Protein AF-A0A1J4JJE9-F1 (afdb_monomer_lite)

Organism: NCBI:txid1144522

Secondary structure (DSSP, 8-state):
-----------------TTSHHHHHHHHHHHHHHHHHHHHHHHHHHHHHHHHHHHHHHHHHHHHHHHHHHHHHHHHHHHHHHHHHHHHHHHHHHHHHHHHHHHHHHHHHHHHHHHHHHHHHHHHHHHHHHHHHHHHHHHHHHHHHHHHHHHHHHHHHHHHHHHHHHHHHHSS--SSHHHHHHHHHHS----------------S---SHHHHHHHHHHHHHHHHHHHHHHHHHHHHHHHHHHHHHHHHHHHHHHHHHHHHHHHHHHHHHHHHHHHHHHHHHHHHHHHHHHHHHHHHHHHHHHHTSS---------------------------SSSHHHHHHHHHHHHHHHHHHHHHHHHHHHHHHHHHHHHHHHHHHHHHHHHHHHHHHHHHHHHHHHHHHHHHHHHHHHHHHHHHHHHHHHHHHHHHHHHHHHHHHHHHHHHHHHHHHHHHHHHHHHHHHHHHHHHHHHHHHHHHHHHHHHHHHHHHHHHHHHHHHHHHHHHHTS--PPPGGGS--GGGG--TTS-HHHHHHHHHHHT-TTS-HHHHHHHHHHHHHHHHHHHHHHHHHHHHHHHHHHHHHHHHHHHHHHHHHHHHT-----THHHHT-HHHHHHHHHHHHHHHHHHHHHHHHHHHHHHHHHHHTT--TTS-GGGS---STTSSGGG-STTSTTSSSTTSGGGTSHHHHHHHHHHHHHHHHHHHHHHHHHHHHHHHHHHHHHHHHHHHHHHHHHHHHHHHHHHHHHHHHHHHHHHHHHHHHHHHHHHHHHHHHHHHHHHHHHHHHHHHHHHHHHHHHHHHHHHHHHHHHHHHHHHHHHHHHHHHHHHHHHHHHHHHHHHHHHHHHHHHHHHHHHHHHHHHHHHHHHHHHHHHHHHHHHHHHHHHHHHHHHHHHHHHHHHHHHHHHHHHHHHHHHHHHHHHHHHHHHHHHHHHHHHHHHHHHHHHHHHHHHHHHHHHTGGG--TTS---HHHHHHHHHHHHHHHHHHHHHHHHHHHHTT--TTS-HHHHHHHHHHHHTS--

Structure (mmCIF, N/CA/C/O backbone):
data_AF-A0A1J4JJE9-F1
#
_entry.id   AF-A0A1J4JJE9-F1
#
loop_
_atom_site.group_PDB
_atom_site.id
_atom_site.type_symbol
_atom_site.label_atom_id
_atom_site.label_alt_id
_atom_site.label_comp_id
_atom_site.label_asym_id
_atom_site.label_entity_id
_atom_site.label_seq_id
_atom_site.pdbx_PDB_ins_code
_atom_site.Cartn_x
_atom_site.Cartn_y
_atom_site.Cartn_z
_atom_site.occupancy
_atom_site.B_iso_or_equiv
_atom_site.auth_seq_id
_atom_site.auth_comp_id
_atom_site.auth_asym_id
_atom_site.auth_atom_id
_atom_site.pdbx_PDB_model_num
ATOM 1 N N . MET A 1 1 ? 32.103 50.265 -67.050 1.00 33.72 1 MET A N 1
ATOM 2 C CA . MET A 1 1 ? 31.649 51.663 -67.210 1.00 33.72 1 MET A CA 1
ATOM 3 C C . MET A 1 1 ? 32.024 52.353 -65.912 1.00 33.72 1 MET A C 1
ATOM 5 O O . MET A 1 1 ? 31.504 51.943 -64.890 1.00 33.72 1 MET A O 1
ATOM 9 N N . SER A 1 2 ? 33.067 53.170 -65.845 1.00 39.16 2 SER A N 1
ATOM 10 C CA . SER A 1 2 ? 33.298 54.365 -66.663 1.00 39.16 2 SER A CA 1
ATOM 11 C C . SER A 1 2 ? 34.769 54.523 -67.058 1.00 39.16 2 SER A C 1
ATOM 13 O O . SER A 1 2 ? 35.647 54.040 -66.353 1.00 39.16 2 SER A O 1
ATOM 15 N N . ASP A 1 3 ? 34.963 55.236 -68.165 1.00 42.69 3 ASP A N 1
ATOM 16 C CA . ASP A 1 3 ? 36.189 55.894 -68.626 1.00 42.69 3 ASP A CA 1
ATOM 17 C C . ASP A 1 3 ? 37.362 55.009 -69.061 1.00 42.69 3 ASP A C 1
ATOM 19 O O . ASP A 1 3 ? 38.088 54.454 -68.250 1.00 42.69 3 ASP A O 1
ATOM 23 N N . ILE A 1 4 ? 37.581 54.954 -70.379 1.00 39.19 4 ILE A N 1
ATOM 24 C CA . ILE A 1 4 ? 38.851 55.342 -71.014 1.00 39.19 4 ILE A CA 1
ATOM 25 C C . ILE A 1 4 ? 38.564 55.615 -72.497 1.00 39.19 4 ILE A C 1
ATOM 27 O O . ILE A 1 4 ? 38.198 54.741 -73.281 1.00 39.19 4 ILE A O 1
ATOM 31 N N . SER A 1 5 ? 38.710 56.886 -72.844 1.00 41.78 5 SER A N 1
ATOM 32 C CA . SER A 1 5 ? 38.815 57.445 -74.185 1.00 41.78 5 SER A CA 1
ATOM 33 C C . SER A 1 5 ? 40.175 57.114 -74.797 1.00 41.78 5 SER A C 1
ATOM 35 O O . SER A 1 5 ? 41.184 57.374 -74.144 1.00 41.78 5 SER A O 1
ATOM 37 N N . LEU A 1 6 ? 40.230 56.680 -76.058 1.00 37.66 6 LEU A N 1
ATOM 38 C CA . LEU A 1 6 ? 41.428 56.847 -76.883 1.00 37.66 6 LEU A CA 1
ATOM 39 C C . LEU A 1 6 ? 41.055 57.156 -78.337 1.00 37.66 6 LEU A C 1
ATOM 41 O O . LEU A 1 6 ? 40.241 56.494 -78.974 1.00 37.66 6 LEU A O 1
ATOM 45 N N . SER A 1 7 ? 41.656 58.252 -78.780 1.00 35.69 7 SER A N 1
ATOM 46 C CA . SER A 1 7 ? 41.538 58.991 -80.028 1.00 35.69 7 SER A CA 1
ATOM 47 C C . SER A 1 7 ? 42.066 58.238 -81.248 1.00 35.69 7 SER A C 1
ATOM 49 O O . SER A 1 7 ? 43.154 57.666 -81.194 1.00 35.69 7 SER A O 1
ATOM 51 N N . PHE A 1 8 ? 41.366 58.370 -82.373 1.00 36.72 8 PHE A N 1
ATOM 52 C CA . PHE A 1 8 ? 41.850 58.021 -83.708 1.00 36.72 8 PHE A CA 1
ATOM 53 C C . PHE A 1 8 ? 42.153 59.323 -84.466 1.00 36.72 8 PHE A C 1
ATOM 55 O O . PHE A 1 8 ? 41.275 60.177 -84.574 1.00 36.72 8 PHE A O 1
ATOM 62 N N . ASN A 1 9 ? 43.381 59.487 -84.963 1.00 38.34 9 ASN A N 1
ATOM 63 C CA . ASN A 1 9 ? 43.778 60.577 -85.857 1.00 38.34 9 ASN A CA 1
ATOM 64 C C . ASN A 1 9 ? 44.643 60.014 -86.993 1.00 38.34 9 ASN A C 1
ATOM 66 O O . ASN A 1 9 ? 45.380 59.051 -86.796 1.00 38.34 9 ASN A O 1
ATOM 70 N N . GLY A 1 10 ? 44.454 60.586 -88.180 1.00 37.38 10 GLY A N 1
ATOM 71 C CA . GLY A 1 10 ? 44.718 59.971 -89.475 1.00 37.38 10 GLY A CA 1
ATOM 72 C C . GLY A 1 10 ? 46.111 60.112 -90.094 1.00 37.38 10 GLY A C 1
ATOM 73 O O . GLY A 1 10 ? 46.996 60.778 -89.566 1.00 37.38 10 GLY A O 1
ATOM 74 N N . THR A 1 11 ? 46.158 59.509 -91.293 1.00 38.62 11 THR A N 1
ATOM 75 C CA . THR A 1 11 ? 46.918 59.847 -92.523 1.00 38.62 11 THR A CA 1
ATOM 76 C C . THR A 1 11 ? 48.449 59.703 -92.483 1.00 38.62 11 THR A C 1
ATOM 78 O O . THR A 1 11 ? 49.106 60.276 -91.631 1.00 38.62 11 THR A O 1
ATOM 81 N N . ASP A 1 12 ? 49.081 58.906 -93.357 1.00 35.94 12 ASP A N 1
ATOM 82 C CA . ASP A 1 12 ? 49.317 59.280 -94.760 1.00 35.94 12 ASP A CA 1
ATOM 83 C C . ASP A 1 12 ? 49.629 58.109 -95.722 1.00 35.94 12 ASP A C 1
ATOM 85 O O . ASP A 1 12 ? 50.122 57.047 -95.351 1.00 35.94 12 ASP A O 1
ATOM 89 N N . SER A 1 13 ? 49.357 58.394 -96.996 1.00 41.47 13 SER A N 1
ATOM 90 C CA . SER A 1 13 ? 49.471 57.607 -98.230 1.00 41.47 13 SER A CA 1
ATOM 91 C C . SER A 1 13 ? 50.860 57.064 -98.611 1.00 41.47 13 SER A C 1
ATOM 93 O O . SER A 1 13 ? 51.847 57.793 -98.493 1.00 41.47 13 SER A O 1
ATOM 95 N N . LYS A 1 14 ? 50.883 55.878 -99.253 1.00 37.78 14 LYS A N 1
ATOM 96 C CA . LYS A 1 14 ? 51.627 55.544 -100.499 1.00 37.78 14 LYS A CA 1
ATOM 97 C C . LYS A 1 14 ? 51.291 54.109 -100.974 1.00 37.78 14 LYS A C 1
ATOM 99 O O . LYS A 1 14 ? 51.618 53.151 -100.290 1.00 37.78 14 LYS A O 1
ATOM 104 N N . GLU A 1 15 ? 50.663 53.968 -102.141 1.00 39.56 15 GLU A N 1
ATOM 105 C CA . GLU A 1 15 ? 50.587 52.720 -102.943 1.00 39.56 15 GLU A CA 1
ATOM 106 C C . GLU A 1 15 ? 51.877 52.527 -103.785 1.00 39.56 15 GLU A C 1
ATOM 108 O O . GLU A 1 15 ? 52.564 53.533 -104.008 1.00 39.56 15 GLU A O 1
ATOM 113 N N . PRO A 1 16 ? 52.186 51.353 -104.404 1.00 58.03 16 PRO A N 1
ATOM 114 C CA . PRO A 1 16 ? 51.756 49.951 -104.184 1.00 58.03 16 PRO A CA 1
ATOM 115 C C . PRO A 1 16 ? 52.978 48.959 -104.131 1.00 58.03 16 PRO A C 1
ATOM 117 O O . PRO A 1 16 ? 54.119 49.390 -104.319 1.00 58.03 16 PRO A O 1
ATOM 120 N N . PRO A 1 17 ? 52.815 47.641 -103.858 1.00 41.44 17 PRO A N 1
ATOM 121 C CA . PRO A 1 17 ? 52.405 46.685 -104.897 1.00 41.44 17 PRO A CA 1
ATOM 122 C C . PRO A 1 17 ? 51.321 45.699 -104.421 1.00 41.44 17 PRO A C 1
ATOM 124 O O . PRO A 1 17 ? 51.186 45.413 -103.236 1.00 41.44 17 PRO A O 1
ATOM 127 N N . ASP A 1 18 ? 50.587 45.155 -105.388 1.00 51.00 18 ASP A N 1
ATOM 128 C CA . ASP A 1 18 ? 49.449 44.217 -105.328 1.00 51.00 18 ASP A CA 1
ATOM 129 C C . ASP A 1 18 ? 49.727 42.838 -104.662 1.00 51.00 18 ASP A C 1
ATOM 131 O O . ASP A 1 18 ? 49.211 41.806 -105.080 1.00 51.00 18 ASP A O 1
ATOM 135 N N . PHE A 1 19 ? 50.558 42.786 -103.619 1.00 47.62 19 PHE A N 1
ATOM 136 C CA . PHE A 1 19 ? 50.925 41.559 -102.899 1.00 47.62 19 PHE A CA 1
ATOM 137 C C . PHE A 1 19 ? 50.445 41.522 -101.438 1.00 47.62 19 PHE A C 1
ATOM 139 O O . PHE A 1 19 ? 50.607 40.501 -100.775 1.00 47.62 19 PHE A O 1
ATOM 146 N N . ASP A 1 20 ? 49.833 42.602 -100.935 1.00 54.97 20 ASP A N 1
ATOM 147 C CA . ASP A 1 20 ? 49.526 42.752 -99.502 1.00 54.97 20 ASP A CA 1
ATOM 148 C C . ASP A 1 20 ? 48.046 42.548 -99.136 1.00 54.97 20 ASP A C 1
ATOM 150 O O . ASP A 1 20 ? 47.720 42.368 -97.965 1.00 54.97 20 ASP A O 1
ATOM 154 N N . MET A 1 21 ? 47.128 42.509 -100.109 1.00 57.44 21 MET A N 1
ATOM 155 C CA . MET A 1 21 ? 45.698 42.334 -99.812 1.00 57.44 21 MET A CA 1
ATOM 156 C C . MET A 1 21 ? 45.394 40.924 -99.278 1.00 57.44 21 MET A C 1
ATOM 158 O O . MET A 1 21 ? 44.552 40.766 -98.399 1.00 57.44 21 MET A O 1
ATOM 162 N N . GLU A 1 22 ? 46.117 39.901 -99.743 1.00 63.03 22 GLU A N 1
ATOM 163 C CA . GLU A 1 22 ? 45.958 38.522 -99.266 1.00 63.03 22 GLU A CA 1
ATOM 164 C C . GLU A 1 22 ? 46.550 38.335 -97.860 1.00 63.03 22 GLU A C 1
ATOM 166 O O . GLU A 1 22 ? 45.916 37.716 -97.009 1.00 63.03 22 GLU A O 1
ATOM 171 N N . ILE A 1 23 ? 47.686 38.980 -97.558 1.00 70.56 23 ILE A N 1
ATOM 172 C CA . ILE A 1 23 ? 48.261 39.021 -96.202 1.00 70.56 23 ILE A CA 1
ATOM 173 C C . ILE A 1 23 ? 47.333 39.786 -95.253 1.00 70.56 23 ILE A C 1
ATOM 175 O O . ILE A 1 23 ? 47.092 39.340 -94.134 1.00 70.56 23 ILE A O 1
ATOM 179 N N . GLN A 1 24 ? 46.749 40.900 -95.695 1.00 69.56 24 GLN A N 1
ATOM 180 C CA . GLN A 1 24 ? 45.826 41.690 -94.886 1.00 69.56 24 GLN A CA 1
ATOM 181 C C . GLN A 1 24 ? 44.490 40.965 -94.652 1.00 69.56 24 GLN A C 1
ATOM 183 O O . GLN A 1 24 ? 43.967 41.001 -93.539 1.00 69.56 24 GLN A O 1
ATOM 188 N N . ILE A 1 25 ? 43.966 40.239 -95.648 1.00 74.94 25 ILE A N 1
ATOM 189 C CA . ILE A 1 25 ? 42.806 39.349 -95.485 1.00 74.94 25 ILE A CA 1
ATOM 190 C C . ILE A 1 25 ? 43.146 38.202 -94.533 1.00 74.94 25 ILE A C 1
ATOM 192 O O . ILE A 1 25 ? 42.326 37.865 -93.679 1.00 74.94 25 ILE A O 1
ATOM 196 N N . GLN A 1 26 ? 44.341 37.620 -94.626 1.00 76.62 26 GLN A N 1
ATOM 197 C CA . GLN A 1 26 ? 44.759 36.528 -93.753 1.00 76.62 26 GLN A CA 1
ATOM 198 C C . GLN A 1 26 ? 44.954 37.000 -92.306 1.00 76.62 26 GLN A C 1
ATOM 200 O O . GLN A 1 26 ? 44.433 36.361 -91.397 1.00 76.62 26 GLN A O 1
ATOM 205 N N . LEU A 1 27 ? 45.545 38.179 -92.087 1.00 77.00 27 LEU A N 1
ATOM 206 C CA . LEU A 1 27 ? 45.637 38.822 -90.771 1.00 77.00 27 LEU A CA 1
ATOM 207 C C . LEU A 1 27 ? 44.258 39.167 -90.195 1.00 77.00 27 LEU A C 1
ATOM 209 O O . LEU A 1 27 ? 43.999 38.887 -89.028 1.00 77.00 27 LEU A O 1
ATOM 213 N N . LEU A 1 28 ? 43.341 39.708 -91.005 1.00 76.69 28 LEU A N 1
ATOM 214 C CA . LEU A 1 28 ? 41.959 39.967 -90.583 1.00 76.69 28 LEU A CA 1
ATOM 215 C C . LEU A 1 28 ? 41.195 38.673 -90.284 1.00 76.69 28 LEU A C 1
ATOM 217 O O . LEU A 1 28 ? 40.353 38.657 -89.388 1.00 76.69 28 LEU A O 1
ATOM 221 N N . THR A 1 29 ? 41.475 37.590 -91.010 1.00 79.38 29 THR A N 1
ATOM 222 C CA . THR A 1 29 ? 40.866 36.271 -90.788 1.00 79.38 29 THR A CA 1
ATOM 223 C C . THR A 1 29 ? 41.401 35.639 -89.506 1.00 79.38 29 THR A C 1
ATOM 225 O O . THR A 1 29 ? 40.617 35.132 -88.703 1.00 79.38 29 THR A O 1
ATOM 228 N N . ASP A 1 30 ? 42.707 35.732 -89.266 1.00 81.12 30 ASP A N 1
ATOM 229 C CA . ASP A 1 30 ? 43.359 35.271 -88.042 1.00 81.12 30 ASP A CA 1
ATOM 230 C C . ASP A 1 30 ? 42.901 36.082 -86.824 1.00 81.12 30 ASP A C 1
ATOM 232 O O . ASP A 1 30 ? 42.611 35.508 -85.772 1.00 81.12 30 ASP A O 1
ATOM 236 N N . GLU A 1 31 ? 42.723 37.396 -86.970 1.00 83.69 31 GLU A N 1
ATOM 237 C CA . GLU A 1 31 ? 42.166 38.254 -85.926 1.00 83.69 31 GLU A CA 1
ATOM 238 C C . GLU A 1 31 ? 40.678 37.964 -85.674 1.00 83.69 31 GLU A C 1
ATOM 240 O O . GLU A 1 31 ? 40.269 37.849 -84.519 1.00 83.69 31 GLU A O 1
ATOM 245 N N . ASN A 1 32 ? 39.870 37.722 -86.712 1.00 85.56 32 ASN A N 1
ATOM 246 C CA . ASN A 1 32 ? 38.484 37.270 -86.543 1.00 85.56 32 ASN A CA 1
ATOM 247 C C . ASN A 1 32 ? 38.408 35.908 -85.843 1.00 85.56 32 ASN A C 1
ATOM 249 O O . ASN A 1 32 ? 37.547 35.692 -84.991 1.00 85.56 32 ASN A O 1
ATOM 253 N N . ASN A 1 33 ? 39.306 34.980 -86.178 1.00 85.19 33 ASN A N 1
ATOM 254 C CA . ASN A 1 33 ? 39.389 33.679 -85.521 1.00 85.19 33 ASN A CA 1
ATOM 255 C C . ASN A 1 33 ? 39.837 33.823 -84.061 1.00 85.19 33 ASN A C 1
ATOM 257 O O . ASN A 1 33 ? 39.281 33.160 -83.183 1.00 85.19 33 ASN A O 1
ATOM 261 N N . ARG A 1 34 ? 40.772 34.737 -83.769 1.00 89.12 34 ARG A N 1
ATOM 262 C CA . ARG A 1 34 ? 41.165 35.091 -82.398 1.00 89.12 34 ARG A CA 1
ATOM 263 C C . ARG A 1 34 ? 39.981 35.652 -81.612 1.00 89.12 34 ARG A C 1
ATOM 265 O O . ARG A 1 34 ? 39.693 35.139 -80.535 1.00 89.12 34 ARG A O 1
ATOM 272 N N . LEU A 1 35 ? 39.259 36.623 -82.171 1.00 85.62 35 LEU A N 1
ATOM 273 C CA . LEU A 1 35 ? 38.088 37.245 -81.546 1.00 85.62 35 LEU A CA 1
ATOM 274 C C . LEU A 1 35 ? 36.914 36.270 -81.387 1.00 85.62 35 LEU A C 1
ATOM 276 O O . LEU A 1 35 ? 36.184 36.351 -80.401 1.00 85.62 35 LEU A O 1
ATOM 280 N N . LYS A 1 36 ? 36.731 35.314 -82.308 1.00 88.38 36 LYS A N 1
ATOM 281 C CA . LYS A 1 3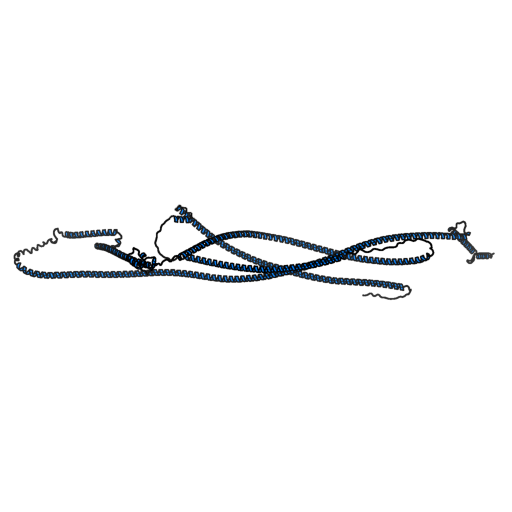6 ? 35.757 34.218 -82.160 1.00 88.38 36 LYS A CA 1
ATOM 282 C C . LYS A 1 36 ? 36.134 33.280 -81.021 1.00 88.38 36 LYS A C 1
ATOM 284 O O . LYS A 1 36 ? 35.273 32.952 -80.209 1.00 88.38 36 LYS A O 1
ATOM 289 N N . ASN A 1 37 ? 37.404 32.893 -80.928 1.00 87.88 37 ASN A N 1
ATOM 290 C CA . ASN A 1 37 ? 37.900 32.060 -79.833 1.00 87.88 37 ASN A CA 1
ATOM 291 C C . ASN A 1 37 ? 37.793 32.786 -78.485 1.00 87.88 37 ASN A C 1
ATOM 293 O O . ASN A 1 37 ? 37.451 32.169 -77.480 1.00 87.88 37 ASN A O 1
ATOM 297 N N . GLU A 1 38 ? 38.053 34.092 -78.455 1.00 88.88 38 GLU A N 1
ATOM 298 C CA . GLU A 1 38 ? 37.885 34.924 -77.264 1.00 88.88 38 GLU A CA 1
ATOM 299 C C . GLU A 1 38 ? 36.408 35.060 -76.869 1.00 88.88 38 GLU A C 1
ATOM 301 O O . GLU A 1 38 ? 36.068 34.814 -75.716 1.00 88.88 38 GLU A O 1
ATOM 306 N N . ASN A 1 39 ? 35.503 35.309 -77.822 1.00 88.12 39 ASN A N 1
ATOM 307 C CA . ASN A 1 39 ? 34.056 35.288 -77.572 1.00 88.12 39 ASN A CA 1
ATOM 308 C C . ASN A 1 39 ? 33.566 33.925 -77.071 1.00 88.12 39 ASN A C 1
ATOM 310 O O . ASN A 1 39 ? 32.704 33.863 -76.198 1.00 88.12 39 ASN A O 1
ATOM 314 N N . GLN A 1 40 ? 34.099 32.826 -77.607 1.00 89.81 40 GLN A N 1
ATOM 315 C CA . GLN A 1 40 ? 33.745 31.486 -77.150 1.00 89.81 40 GLN A CA 1
ATOM 316 C C . GLN A 1 40 ? 34.238 31.238 -75.720 1.00 89.81 40 GLN A C 1
ATOM 318 O O . GLN A 1 40 ? 33.489 30.698 -74.911 1.00 89.81 40 GLN A O 1
ATOM 323 N N . LYS A 1 41 ? 35.450 31.690 -75.373 1.00 89.25 41 LYS A N 1
ATOM 324 C CA . LYS A 1 41 ? 35.954 31.645 -73.992 1.00 89.25 41 LYS A CA 1
ATOM 325 C C . LYS A 1 41 ? 35.104 32.488 -73.046 1.00 89.25 41 LYS A C 1
ATOM 327 O O . LYS A 1 41 ? 34.770 32.007 -71.972 1.00 89.25 41 LYS A O 1
ATOM 332 N N . LEU A 1 42 ? 34.716 33.699 -73.450 1.00 89.06 42 LEU A N 1
ATOM 333 C CA . LEU A 1 42 ? 33.842 34.563 -72.652 1.00 89.06 42 LEU A CA 1
ATOM 334 C C . LEU A 1 42 ? 32.450 33.950 -72.459 1.00 89.06 42 LEU A C 1
ATOM 336 O O . LEU A 1 42 ? 31.891 34.059 -71.374 1.00 89.06 42 LEU A O 1
ATOM 340 N N . ARG A 1 43 ? 31.903 33.259 -73.469 1.00 89.50 43 ARG A N 1
ATOM 341 C CA . ARG A 1 43 ? 30.643 32.509 -73.336 1.00 89.50 43 ARG A CA 1
ATOM 342 C C . ARG A 1 43 ? 30.758 31.357 -72.345 1.00 89.50 43 ARG A C 1
ATOM 344 O O . ARG A 1 43 ? 29.895 31.243 -71.489 1.00 89.50 43 ARG A O 1
ATOM 351 N N . ILE A 1 44 ? 31.829 30.566 -72.420 1.00 90.38 44 ILE A N 1
ATOM 352 C CA . ILE A 1 44 ? 32.073 29.471 -71.468 1.00 90.38 44 ILE A CA 1
ATOM 353 C C . ILE A 1 44 ? 32.234 30.027 -70.049 1.00 90.38 44 ILE A C 1
ATOM 355 O O . ILE A 1 44 ? 31.598 29.535 -69.129 1.00 90.38 44 ILE A O 1
ATOM 359 N N . GLN A 1 45 ? 33.010 31.101 -69.875 1.00 88.25 45 GLN A N 1
ATOM 360 C CA . GLN A 1 45 ? 33.165 31.760 -68.574 1.00 88.25 45 GLN A CA 1
ATOM 361 C C . GLN A 1 45 ? 31.842 32.329 -68.047 1.00 88.25 45 GLN A C 1
ATOM 363 O O . GLN A 1 45 ? 31.592 32.286 -66.846 1.00 88.25 45 GLN A O 1
ATOM 368 N N . PHE A 1 46 ? 30.984 32.854 -68.925 1.00 91.25 46 PHE A N 1
ATOM 369 C CA . PHE A 1 46 ? 29.653 33.321 -68.548 1.00 91.25 46 PHE A CA 1
ATOM 370 C C . PHE A 1 46 ? 28.739 32.158 -68.142 1.00 91.25 46 PHE A C 1
ATOM 372 O O . PHE A 1 46 ? 28.064 32.253 -67.125 1.00 91.25 46 PHE A O 1
ATOM 379 N N . GLU A 1 47 ? 28.742 31.052 -68.886 1.00 90.62 47 GLU A N 1
ATOM 380 C CA . GLU A 1 47 ? 27.984 29.840 -68.547 1.00 90.62 47 GLU A CA 1
ATOM 381 C C . GLU A 1 47 ? 28.460 29.221 -67.223 1.00 90.62 47 GLU A C 1
ATOM 383 O O . GLU A 1 47 ? 27.634 28.869 -66.382 1.00 90.62 47 GLU A O 1
ATOM 388 N N . GLU A 1 48 ? 29.773 29.169 -66.981 1.00 90.12 48 GLU A N 1
ATOM 389 C CA . GLU A 1 48 ? 30.347 28.756 -65.694 1.00 90.12 48 GLU A CA 1
ATOM 390 C C . GLU A 1 48 ? 29.928 29.702 -64.561 1.00 90.12 48 GLU A C 1
ATOM 392 O O . GLU A 1 48 ? 29.517 29.241 -63.497 1.00 90.12 48 GLU A O 1
ATOM 397 N N . ALA A 1 49 ? 29.962 31.021 -64.780 1.00 88.75 49 ALA A N 1
ATOM 398 C CA . ALA A 1 49 ? 29.524 32.001 -63.787 1.00 88.75 49 ALA A CA 1
ATOM 399 C C . ALA A 1 49 ? 28.023 31.880 -63.464 1.00 88.75 49 ALA A C 1
ATOM 401 O O . ALA A 1 49 ? 27.642 31.999 -62.299 1.00 88.75 49 ALA A O 1
ATOM 402 N N . VAL A 1 50 ? 27.180 31.603 -64.465 1.00 91.38 50 VAL A N 1
ATOM 403 C CA . VAL A 1 50 ? 25.746 31.332 -64.272 1.00 91.38 50 VAL A CA 1
ATOM 404 C C . VAL A 1 50 ? 25.541 30.034 -63.487 1.00 91.38 50 VAL A C 1
ATOM 406 O O . VAL A 1 50 ? 24.776 30.030 -62.530 1.00 91.38 50 VAL A O 1
ATOM 409 N N . SER A 1 51 ? 26.275 28.963 -63.804 1.00 92.31 51 SER A N 1
ATOM 410 C CA . SER A 1 51 ? 26.190 27.701 -63.055 1.00 92.31 51 SER A CA 1
ATOM 411 C C . SER A 1 51 ? 26.617 27.861 -61.592 1.00 92.31 51 SER A C 1
ATOM 413 O O . SER A 1 51 ? 25.970 27.321 -60.698 1.00 92.31 51 SER A O 1
ATOM 415 N N . ILE A 1 52 ? 27.689 28.619 -61.331 1.00 89.88 52 ILE A N 1
ATOM 416 C CA . ILE A 1 52 ? 28.127 28.929 -59.963 1.00 89.88 52 ILE A CA 1
ATOM 417 C C . ILE A 1 52 ? 27.047 29.734 -59.235 1.00 89.88 52 ILE A C 1
ATOM 419 O O . ILE A 1 52 ? 26.790 29.480 -58.060 1.00 89.88 52 ILE A O 1
ATOM 423 N N . HIS A 1 53 ? 26.398 30.685 -59.912 1.00 91.50 53 HIS A N 1
ATOM 424 C CA . HIS A 1 53 ? 25.305 31.455 -59.325 1.00 91.50 53 HIS A CA 1
ATOM 425 C C . HIS A 1 53 ? 24.112 30.565 -58.947 1.00 91.50 53 HIS A C 1
ATOM 427 O O . HIS A 1 53 ? 23.643 30.651 -57.813 1.00 91.50 53 HIS A O 1
ATOM 433 N N . ASP A 1 54 ? 23.699 29.649 -59.828 1.00 92.38 54 ASP A N 1
ATOM 434 C CA . ASP A 1 54 ? 22.623 28.687 -59.551 1.00 92.38 54 ASP A CA 1
ATOM 435 C C . ASP A 1 54 ? 22.945 27.789 -58.344 1.00 92.38 54 ASP A C 1
ATOM 437 O O . ASP A 1 54 ? 22.075 27.490 -57.522 1.00 92.38 54 ASP A O 1
ATOM 441 N N . ASP A 1 55 ? 24.198 27.352 -58.203 1.00 90.56 55 ASP A N 1
ATOM 442 C CA . ASP A 1 55 ? 24.620 26.529 -57.068 1.00 90.56 55 ASP A CA 1
ATOM 443 C C . ASP A 1 55 ? 24.725 27.334 -55.764 1.00 90.56 55 ASP A C 1
ATOM 445 O O . ASP A 1 55 ? 24.371 26.827 -54.693 1.00 90.56 55 ASP A O 1
ATOM 449 N N . VAL A 1 56 ? 25.124 28.608 -55.838 1.00 91.06 56 VAL A N 1
ATOM 450 C CA . VAL A 1 56 ? 25.082 29.547 -54.706 1.00 91.06 56 VAL A CA 1
ATOM 451 C C . VAL A 1 56 ? 23.640 29.797 -54.256 1.00 91.06 56 VAL A C 1
ATOM 453 O O . VAL A 1 56 ? 23.372 29.790 -53.052 1.00 91.06 56 VAL A O 1
ATOM 456 N N . ASP A 1 57 ? 22.693 29.930 -55.182 1.00 92.25 57 ASP A N 1
ATOM 457 C CA . ASP A 1 57 ? 21.275 30.107 -54.859 1.00 92.25 57 ASP A CA 1
ATOM 458 C C . ASP A 1 57 ? 20.667 28.853 -54.217 1.00 92.25 57 ASP A C 1
ATOM 460 O O . ASP A 1 57 ? 19.965 28.955 -53.203 1.00 92.25 57 ASP A O 1
ATOM 464 N N . LYS A 1 58 ? 20.999 27.653 -54.715 1.00 92.38 58 LYS A N 1
ATOM 465 C CA . LYS A 1 58 ? 20.622 26.386 -54.056 1.00 92.38 58 LYS A CA 1
ATOM 466 C C . LYS A 1 58 ? 21.214 26.284 -52.651 1.00 92.38 58 LYS A C 1
ATOM 468 O O . LYS A 1 58 ? 20.519 25.879 -51.716 1.00 92.38 58 LYS A O 1
ATOM 473 N N . MET A 1 59 ? 22.479 26.669 -52.474 1.00 89.12 59 MET A N 1
ATOM 474 C CA . MET A 1 59 ? 23.129 26.715 -51.160 1.00 89.12 59 MET A CA 1
ATOM 475 C C . MET A 1 59 ? 22.432 27.701 -50.217 1.00 89.12 59 MET A C 1
ATOM 477 O O . MET A 1 59 ? 22.201 27.375 -49.050 1.00 89.12 59 MET A O 1
ATOM 481 N N . HIS A 1 60 ? 22.046 28.882 -50.704 1.00 91.06 60 HIS A N 1
ATOM 482 C CA . HIS A 1 60 ? 21.290 29.856 -49.921 1.00 91.06 60 HIS A CA 1
ATOM 483 C C . HIS A 1 60 ? 19.907 29.331 -49.527 1.00 91.06 60 HIS A C 1
ATOM 485 O O . HIS A 1 60 ? 19.536 29.451 -48.358 1.00 91.06 60 HIS A O 1
ATOM 491 N N . GLN A 1 61 ? 19.177 28.693 -50.444 1.00 91.50 61 GLN A N 1
ATOM 492 C CA . GLN A 1 61 ? 17.893 28.053 -50.140 1.00 91.50 61 GLN A CA 1
ATOM 493 C C . GLN A 1 61 ? 18.049 26.948 -49.091 1.00 91.50 61 GLN A C 1
ATOM 495 O O . GLN A 1 61 ? 17.335 26.951 -48.088 1.00 91.50 61 GLN A O 1
ATOM 500 N N . SER A 1 62 ? 19.044 26.070 -49.246 1.00 91.50 62 SER A N 1
ATOM 501 C CA . SER A 1 62 ? 19.343 25.026 -48.261 1.00 91.50 62 SER A CA 1
ATOM 502 C C . SER A 1 62 ? 19.701 25.616 -46.891 1.00 91.50 62 SER A C 1
ATOM 504 O O . SER A 1 62 ? 19.235 25.127 -45.862 1.00 91.50 62 SER A O 1
ATOM 506 N N . ASN A 1 63 ? 20.482 26.700 -46.839 1.00 89.38 63 ASN A N 1
ATOM 507 C CA . ASN A 1 63 ? 20.800 27.388 -45.584 1.00 89.38 63 ASN A CA 1
ATOM 508 C C . ASN A 1 63 ? 19.568 28.027 -44.931 1.00 89.38 63 ASN A C 1
ATOM 510 O O . ASN A 1 63 ? 19.433 27.978 -43.706 1.00 89.38 63 ASN A O 1
ATOM 514 N N . ILE A 1 64 ? 18.652 28.599 -45.716 1.00 92.38 64 ILE A N 1
ATOM 515 C CA . ILE A 1 64 ? 17.376 29.125 -45.211 1.00 92.38 64 ILE A CA 1
ATOM 516 C C . ILE A 1 64 ? 16.528 27.993 -44.615 1.00 92.38 64 ILE A C 1
ATOM 518 O O . ILE A 1 64 ? 16.012 28.134 -43.503 1.00 92.38 64 ILE A O 1
ATOM 522 N N . GLU A 1 65 ? 16.424 26.849 -45.296 1.00 91.31 65 GLU A N 1
ATOM 523 C CA . GLU A 1 65 ? 15.694 25.683 -44.790 1.00 91.31 65 GLU A CA 1
ATOM 524 C C . GLU A 1 65 ? 16.311 25.114 -43.511 1.00 91.31 65 GLU A C 1
ATOM 526 O O . GLU A 1 65 ? 15.590 24.835 -42.549 1.00 91.31 65 GLU A O 1
ATOM 531 N N . LEU A 1 66 ? 17.637 24.962 -43.469 1.00 90.12 66 LEU A N 1
ATOM 532 C CA . LEU A 1 66 ? 18.349 24.481 -42.285 1.00 90.12 66 LEU A CA 1
ATOM 533 C C . LEU A 1 66 ? 18.193 25.448 -41.109 1.00 90.12 66 LEU A C 1
ATOM 535 O O . LEU A 1 66 ? 17.935 25.003 -39.994 1.00 90.12 66 LEU A O 1
ATOM 539 N N . THR A 1 67 ? 18.254 26.759 -41.353 1.00 91.44 67 THR A N 1
ATOM 540 C CA . THR A 1 67 ? 18.034 27.791 -40.323 1.00 91.44 67 THR A CA 1
ATOM 541 C C . THR A 1 67 ? 16.597 27.756 -39.799 1.00 91.44 67 THR A C 1
ATOM 543 O O . THR A 1 67 ? 16.364 27.906 -38.600 1.00 91.44 67 THR A O 1
ATOM 546 N N . SER A 1 68 ? 15.619 27.517 -40.677 1.00 91.19 68 SER A N 1
ATOM 547 C CA . SER A 1 68 ? 14.216 27.343 -40.289 1.00 91.19 68 SER A CA 1
ATOM 548 C C . SER A 1 68 ? 14.013 26.083 -39.439 1.00 91.19 68 SER A C 1
ATOM 550 O O . SER A 1 68 ? 13.401 26.147 -38.371 1.00 91.19 68 SER A O 1
ATOM 552 N N . LYS A 1 69 ? 14.596 24.950 -39.855 1.00 91.69 69 LYS A N 1
ATOM 553 C CA . LYS A 1 69 ? 14.574 23.693 -39.089 1.00 91.69 69 LYS A CA 1
ATOM 554 C C . LYS A 1 69 ? 15.264 23.844 -37.733 1.00 91.69 69 LYS A C 1
ATOM 556 O O . LYS A 1 69 ? 14.711 23.387 -36.739 1.00 91.69 69 LYS A O 1
ATOM 561 N N . LEU A 1 70 ? 16.409 24.529 -37.676 1.00 91.06 70 LEU A N 1
ATOM 562 C CA . LEU A 1 70 ? 17.130 24.811 -36.435 1.00 91.06 70 LEU A CA 1
ATOM 563 C C . LEU A 1 70 ? 16.250 25.602 -35.461 1.00 91.06 70 LEU A C 1
ATOM 565 O O . LEU A 1 70 ? 16.046 25.158 -34.336 1.00 91.06 70 LEU A O 1
ATOM 569 N N . ARG A 1 71 ? 15.645 26.709 -35.917 1.00 91.44 71 ARG A N 1
ATOM 570 C CA . ARG A 1 71 ? 14.734 27.518 -35.091 1.00 91.44 71 ARG A CA 1
ATOM 571 C C . ARG A 1 71 ? 13.534 26.718 -34.596 1.00 91.44 71 ARG A C 1
ATOM 573 O O . ARG A 1 71 ? 13.116 26.887 -33.455 1.00 91.44 71 ARG A O 1
ATOM 580 N N . LYS A 1 72 ? 12.969 25.844 -35.434 1.00 91.12 72 LYS A N 1
ATOM 581 C CA . LYS A 1 72 ? 11.848 24.988 -35.033 1.00 91.12 72 LYS A CA 1
ATOM 582 C C . LYS A 1 72 ? 12.263 23.997 -33.940 1.00 91.12 72 LYS A C 1
ATOM 584 O O . LYS A 1 72 ? 11.569 23.896 -32.934 1.00 91.12 72 LYS A O 1
ATOM 589 N N . SER A 1 73 ? 13.410 23.336 -34.097 1.00 87.69 73 SER A N 1
ATOM 590 C CA . SER A 1 73 ? 13.958 22.433 -33.078 1.00 87.69 73 SER A CA 1
ATOM 591 C C . SER A 1 73 ? 14.321 23.161 -31.778 1.00 87.69 73 SER A C 1
ATOM 593 O O . SER A 1 73 ? 14.126 22.614 -30.697 1.00 87.69 73 SER A O 1
ATOM 595 N N . GLU A 1 74 ? 14.821 24.399 -31.854 1.00 91.00 74 GLU A N 1
ATOM 596 C CA . GLU A 1 74 ? 15.083 25.239 -30.676 1.00 91.00 74 GLU A CA 1
ATOM 597 C C . GLU A 1 74 ? 13.793 25.593 -29.930 1.00 91.00 74 GLU A C 1
ATOM 599 O O . GLU A 1 74 ? 13.743 25.452 -28.710 1.00 91.00 74 GLU A O 1
ATOM 604 N N . LEU A 1 75 ? 12.728 25.963 -30.649 1.00 91.94 75 LEU A N 1
ATOM 605 C CA . LEU A 1 75 ? 11.415 26.226 -30.052 1.00 91.94 75 LEU A CA 1
ATOM 606 C C . LEU A 1 75 ? 10.811 24.973 -29.402 1.00 91.94 75 LEU A C 1
ATOM 608 O O . LEU A 1 75 ? 10.268 25.061 -28.303 1.00 91.94 75 LEU A O 1
ATOM 612 N N . GLU A 1 76 ? 10.922 23.806 -30.043 1.00 91.81 76 GLU A N 1
ATOM 613 C CA . GLU A 1 76 ? 10.464 22.532 -29.470 1.00 91.81 76 GLU A CA 1
ATOM 614 C C . GLU A 1 76 ? 11.261 22.162 -28.211 1.00 91.81 76 GLU A C 1
ATOM 616 O O . GLU A 1 76 ? 10.679 21.759 -27.203 1.00 91.81 76 GLU A O 1
ATOM 621 N N . ARG A 1 77 ? 12.586 22.355 -28.226 1.00 94.81 77 ARG A N 1
ATOM 622 C CA . ARG A 1 77 ? 13.440 22.154 -27.049 1.00 94.81 77 ARG A CA 1
ATOM 623 C C . ARG A 1 77 ? 13.037 23.081 -25.904 1.00 94.81 77 ARG A C 1
ATOM 625 O O . ARG A 1 77 ? 12.963 22.627 -24.764 1.00 94.81 77 ARG A O 1
ATOM 632 N N . ASP A 1 78 ? 12.786 24.354 -26.186 1.00 92.38 78 ASP A N 1
ATOM 633 C CA . ASP A 1 78 ? 12.441 25.340 -25.164 1.00 92.38 78 ASP A CA 1
ATOM 634 C C . ASP A 1 78 ? 11.025 25.100 -24.594 1.00 92.38 78 ASP A C 1
ATOM 636 O O . ASP A 1 78 ? 10.827 25.240 -23.384 1.00 92.38 78 ASP A O 1
ATOM 640 N N . ASP A 1 79 ? 10.061 24.640 -25.405 1.00 93.50 79 ASP A N 1
ATOM 641 C CA . ASP A 1 79 ? 8.739 24.195 -24.924 1.00 93.50 79 ASP A CA 1
ATOM 642 C C . ASP A 1 79 ? 8.840 22.938 -24.048 1.00 93.50 79 ASP A C 1
ATOM 644 O O . ASP A 1 79 ? 8.281 22.895 -22.949 1.00 93.50 79 ASP A O 1
ATOM 648 N N . LEU A 1 80 ? 9.609 21.932 -24.482 1.00 90.69 80 LEU A N 1
ATOM 649 C CA . LEU A 1 80 ? 9.855 20.723 -23.691 1.00 90.69 80 LEU A CA 1
ATOM 650 C C . LEU A 1 80 ? 10.557 21.046 -22.371 1.00 90.69 80 LEU A C 1
ATOM 652 O O . LEU A 1 80 ? 10.175 20.508 -21.332 1.00 90.69 80 LEU A O 1
ATOM 656 N N . LYS A 1 81 ? 11.536 21.956 -22.390 1.00 91.44 81 LYS A N 1
ATOM 657 C CA . LYS A 1 81 ? 12.218 22.432 -21.184 1.00 91.44 81 LYS A CA 1
ATOM 658 C C . LYS A 1 81 ? 11.240 23.129 -20.239 1.00 91.44 81 LYS A C 1
ATOM 660 O O . LYS A 1 81 ? 11.189 22.786 -19.065 1.00 91.44 81 LYS A O 1
ATOM 665 N N . ARG A 1 82 ? 10.385 24.018 -20.753 1.00 93.00 82 ARG A N 1
ATOM 666 C CA . ARG A 1 82 ? 9.346 24.679 -19.953 1.00 93.00 82 ARG A CA 1
ATOM 667 C C . ARG A 1 82 ? 8.347 23.682 -19.356 1.00 93.00 82 ARG A C 1
ATOM 669 O O . ARG A 1 82 ? 7.957 23.829 -18.201 1.00 93.00 82 ARG A O 1
ATOM 676 N N . ARG A 1 83 ? 7.929 22.665 -20.115 1.00 90.94 83 ARG A N 1
ATOM 677 C CA . ARG A 1 83 ? 7.055 21.584 -19.621 1.00 90.94 83 ARG A CA 1
ATOM 678 C C . ARG A 1 83 ? 7.729 20.759 -18.531 1.00 90.94 83 ARG A C 1
ATOM 680 O O . ARG A 1 83 ? 7.077 20.410 -17.550 1.00 90.94 83 ARG A O 1
ATOM 687 N N . LEU A 1 84 ? 9.018 20.464 -18.690 1.00 89.62 84 LEU A N 1
ATOM 688 C CA . LEU A 1 84 ? 9.806 19.768 -17.682 1.00 89.62 84 LEU A CA 1
ATOM 689 C C . LEU A 1 84 ? 9.902 20.598 -16.398 1.00 89.62 84 LEU A C 1
ATOM 691 O O . LEU A 1 84 ? 9.612 20.069 -15.331 1.00 89.62 84 LEU A O 1
ATOM 695 N N . ASP A 1 85 ? 10.213 21.890 -16.503 1.00 90.75 85 ASP A N 1
ATOM 696 C CA . ASP A 1 85 ? 10.303 22.798 -15.355 1.00 90.75 85 ASP A CA 1
ATOM 697 C C . ASP A 1 85 ? 8.956 22.917 -14.616 1.00 90.75 85 ASP A C 1
ATOM 699 O O . ASP A 1 85 ? 8.914 22.873 -13.386 1.00 90.75 85 ASP A O 1
ATOM 703 N N . LEU A 1 86 ? 7.837 22.987 -15.350 1.00 89.81 86 LEU A N 1
ATOM 704 C CA . LEU A 1 86 ? 6.490 22.974 -14.765 1.00 89.81 86 LEU A CA 1
ATOM 705 C C . LEU A 1 86 ? 6.169 21.650 -14.060 1.00 89.81 86 LEU A C 1
ATOM 707 O O . LEU A 1 86 ? 5.612 21.664 -12.963 1.00 89.81 86 LEU A O 1
ATOM 711 N N . ASN A 1 87 ? 6.536 20.511 -14.652 1.00 88.38 87 ASN A N 1
ATOM 712 C CA . ASN A 1 87 ? 6.347 19.204 -14.021 1.00 88.38 87 ASN A CA 1
ATOM 713 C C . ASN A 1 87 ? 7.210 19.055 -12.765 1.00 88.38 87 ASN A C 1
ATOM 715 O O . ASN A 1 87 ? 6.707 18.596 -11.744 1.00 88.38 87 ASN A O 1
ATOM 719 N N . ILE A 1 88 ? 8.479 19.472 -12.810 1.00 89.12 88 ILE A N 1
ATOM 720 C CA . ILE A 1 88 ? 9.369 19.478 -11.641 1.00 89.12 88 ILE A CA 1
ATOM 721 C C . ILE A 1 88 ? 8.768 20.352 -10.534 1.00 89.12 88 ILE A C 1
ATOM 723 O O . ILE A 1 88 ? 8.679 19.902 -9.394 1.00 89.12 88 ILE A O 1
ATOM 727 N N . GLY A 1 89 ? 8.286 21.554 -10.867 1.00 89.06 89 GLY A N 1
ATOM 728 C CA . GLY A 1 89 ? 7.603 22.435 -9.916 1.00 89.06 89 GLY A CA 1
ATOM 729 C C . GLY A 1 89 ? 6.362 21.789 -9.293 1.00 89.06 89 GLY A C 1
ATOM 730 O O . GLY A 1 89 ? 6.218 21.789 -8.073 1.00 89.06 89 GLY A O 1
ATOM 731 N N . SER A 1 90 ? 5.507 21.163 -10.108 1.00 89.44 90 SER A N 1
ATOM 732 C CA . SER A 1 90 ? 4.310 20.463 -9.625 1.00 89.44 90 SER A CA 1
ATOM 733 C C . SER A 1 90 ? 4.645 19.260 -8.737 1.00 89.44 90 SER A C 1
ATOM 735 O O . SER A 1 90 ? 3.941 19.028 -7.754 1.00 89.44 90 SER A O 1
ATOM 737 N N . PHE A 1 91 ? 5.693 18.496 -9.058 1.00 87.31 91 PHE A N 1
ATOM 738 C CA . PHE A 1 91 ? 6.144 17.385 -8.218 1.00 87.31 91 PHE A CA 1
ATOM 739 C C . PHE A 1 91 ? 6.701 17.879 -6.886 1.00 87.31 91 PHE A C 1
ATOM 741 O O . PHE A 1 91 ? 6.406 17.286 -5.851 1.00 87.31 91 PHE A O 1
ATOM 748 N N . GLN A 1 92 ? 7.460 18.975 -6.895 1.00 89.75 92 GLN A N 1
ATOM 749 C CA . GLN A 1 92 ? 7.984 19.579 -5.676 1.00 89.75 92 GLN A CA 1
ATOM 750 C C . GLN A 1 92 ? 6.845 20.061 -4.764 1.00 89.75 92 GLN A C 1
ATOM 752 O O . GLN A 1 92 ? 6.849 19.770 -3.571 1.00 89.75 92 GLN A O 1
ATOM 757 N N . GLU A 1 93 ? 5.826 20.713 -5.332 1.00 91.44 93 GLU A N 1
ATOM 758 C CA . GLU A 1 93 ? 4.648 21.178 -4.593 1.00 91.44 93 GLU A CA 1
ATOM 759 C C . GLU A 1 93 ? 3.828 20.012 -4.013 1.00 91.44 93 GLU A C 1
ATOM 761 O O . GLU A 1 93 ? 3.394 20.070 -2.861 1.00 91.44 93 GLU A O 1
ATOM 766 N N . GLN A 1 94 ? 3.662 18.914 -4.763 1.00 89.44 94 GLN A N 1
ATOM 767 C CA . GLN A 1 94 ? 3.037 17.692 -4.242 1.00 89.44 94 GLN A CA 1
ATOM 768 C C . GLN A 1 94 ? 3.844 17.079 -3.096 1.00 89.44 94 GLN A C 1
ATOM 770 O O . GLN A 1 94 ? 3.263 16.702 -2.080 1.00 89.44 94 GLN A O 1
ATOM 775 N N . LEU A 1 95 ? 5.170 17.019 -3.233 1.00 88.19 95 LEU A N 1
ATOM 776 C CA . LEU A 1 95 ? 6.058 16.473 -2.211 1.00 88.19 95 LEU A CA 1
ATOM 777 C C . LEU A 1 95 ? 6.004 17.304 -0.921 1.00 88.19 95 LEU A C 1
ATOM 779 O O . LEU A 1 95 ? 5.961 16.751 0.179 1.00 88.19 95 LEU A O 1
ATOM 783 N N . ASP A 1 96 ? 5.986 18.630 -1.041 1.00 90.81 96 ASP A N 1
ATOM 784 C CA . ASP A 1 96 ? 5.895 19.533 0.106 1.00 90.81 96 ASP A CA 1
ATOM 785 C C . ASP A 1 96 ? 4.512 19.472 0.765 1.00 90.81 96 ASP A C 1
ATOM 787 O O . ASP A 1 96 ? 4.415 19.460 1.997 1.00 90.81 96 ASP A O 1
ATOM 791 N N . LYS A 1 97 ? 3.444 19.321 -0.027 1.00 91.56 97 LYS A N 1
ATOM 792 C CA . LYS A 1 97 ? 2.091 19.080 0.486 1.00 91.56 97 LYS A CA 1
ATOM 793 C C . LYS A 1 97 ? 1.991 17.748 1.231 1.00 91.56 97 LYS A C 1
ATOM 795 O O . LYS A 1 97 ? 1.446 17.706 2.329 1.00 91.56 97 LYS A O 1
ATOM 800 N N . GLU A 1 98 ? 2.570 16.677 0.695 1.00 87.19 98 GLU A N 1
ATOM 801 C CA . GLU A 1 98 ? 2.568 15.359 1.336 1.00 87.19 98 GLU A CA 1
ATOM 802 C C . GLU A 1 98 ? 3.403 15.346 2.627 1.00 87.19 98 GLU A C 1
ATOM 804 O O . GLU A 1 98 ? 2.984 14.774 3.637 1.00 87.19 98 GLU A O 1
ATOM 809 N N . LYS A 1 99 ? 4.542 16.053 2.654 1.00 88.19 99 LYS A N 1
ATOM 810 C CA . LYS A 1 99 ? 5.312 16.285 3.888 1.00 88.19 99 LYS A CA 1
ATOM 811 C C . LYS A 1 99 ? 4.500 17.050 4.929 1.00 88.19 99 LYS A C 1
ATOM 813 O O . LYS A 1 99 ? 4.532 16.677 6.103 1.00 88.19 99 LYS A O 1
ATOM 818 N N . HIS A 1 100 ? 3.781 18.096 4.523 1.00 90.81 100 HIS A N 1
ATOM 819 C CA . HIS A 1 100 ? 2.931 18.873 5.423 1.00 90.81 100 HIS A CA 1
ATOM 820 C C . HIS A 1 100 ? 1.782 18.027 5.992 1.00 90.81 100 HIS A C 1
ATOM 822 O O . HIS A 1 100 ? 1.593 17.980 7.209 1.00 90.81 100 HIS A O 1
ATOM 828 N N . ASP A 1 101 ? 1.086 17.269 5.143 1.00 88.12 101 ASP A N 1
ATOM 829 C CA . ASP A 1 101 ? 0.016 16.358 5.556 1.00 88.12 101 ASP A CA 1
ATOM 830 C C . ASP A 1 101 ? 0.543 15.246 6.476 1.00 88.12 101 ASP A C 1
ATOM 832 O O . ASP A 1 101 ? -0.089 14.901 7.479 1.00 88.12 101 ASP A O 1
ATOM 836 N N . SER A 1 102 ? 1.732 14.703 6.194 1.00 86.38 102 SER A N 1
ATOM 837 C CA . SER A 1 102 ? 2.385 13.725 7.065 1.00 86.38 102 SER A CA 1
ATOM 838 C C . SER A 1 102 ? 2.786 14.329 8.413 1.00 86.38 102 SER A C 1
ATOM 840 O O . SER A 1 102 ? 2.689 13.641 9.432 1.00 86.38 102 SER A O 1
ATOM 842 N N . ALA A 1 103 ? 3.229 15.588 8.447 1.00 89.19 103 ALA A N 1
ATOM 843 C CA . ALA A 1 103 ? 3.542 16.290 9.688 1.00 89.19 103 ALA A CA 1
ATOM 844 C C . ALA A 1 103 ? 2.278 16.501 10.535 1.00 89.19 103 ALA A C 1
ATOM 846 O O . ALA A 1 103 ? 2.290 16.174 11.720 1.00 89.19 103 ALA A O 1
ATOM 847 N N . LEU A 1 104 ? 1.168 16.927 9.921 1.00 88.62 104 LEU A N 1
ATOM 848 C CA . LEU A 1 104 ? -0.128 17.078 10.593 1.00 88.62 104 LEU A CA 1
ATOM 849 C C . LEU A 1 104 ? -0.669 15.744 11.127 1.00 88.62 104 LEU A C 1
ATOM 851 O O . LEU A 1 104 ? -1.152 15.679 12.260 1.00 88.62 104 LEU A O 1
ATOM 855 N N . ARG A 1 105 ? -0.553 14.654 10.353 1.00 87.25 105 ARG A N 1
ATOM 856 C CA . ARG A 1 105 ? -0.933 13.305 10.813 1.00 87.25 105 ARG A CA 1
ATOM 857 C C . ARG A 1 105 ? -0.089 12.855 12.001 1.00 87.25 105 ARG A C 1
ATOM 859 O O . ARG A 1 105 ? -0.644 12.345 12.972 1.00 87.25 105 ARG A O 1
ATOM 866 N N . ASN A 1 106 ? 1.224 13.076 11.952 1.00 83.81 106 ASN A N 1
ATOM 867 C CA . ASN A 1 106 ? 2.116 12.766 13.068 1.00 83.81 106 ASN A CA 1
ATOM 868 C C . ASN A 1 106 ? 1.798 13.611 14.301 1.00 83.81 106 ASN A C 1
ATOM 870 O O . ASN A 1 106 ? 1.796 13.090 15.412 1.00 83.81 106 ASN A O 1
ATOM 874 N N . GLU A 1 107 ? 1.491 14.895 14.130 1.00 89.81 107 GLU A N 1
ATOM 875 C CA . GLU A 1 107 ? 1.100 15.757 15.241 1.00 89.81 107 GLU A CA 1
ATOM 876 C C . GLU A 1 107 ? -0.223 15.294 15.875 1.00 89.81 107 GLU A C 1
ATOM 878 O O . GLU A 1 107 ? -0.309 15.186 17.099 1.00 89.81 107 GLU A O 1
ATOM 883 N N . SER A 1 108 ? -1.226 14.927 15.068 1.00 85.81 108 SER A N 1
ATOM 884 C CA . SER A 1 108 ? -2.488 14.356 15.562 1.00 85.81 108 SER A CA 1
ATOM 885 C C . SER A 1 108 ? -2.264 13.033 16.294 1.00 85.81 108 SER A C 1
ATOM 887 O O . SER A 1 108 ? -2.783 12.848 17.394 1.00 85.81 108 SER A O 1
ATOM 889 N N . ALA A 1 109 ? -1.454 12.132 15.729 1.00 84.25 109 ALA A N 1
ATOM 890 C CA . ALA A 1 109 ? -1.128 10.855 16.357 1.00 84.25 109 ALA A CA 1
ATOM 891 C C . ALA A 1 109 ? -0.368 11.061 17.676 1.00 84.25 109 ALA A C 1
ATOM 893 O O . ALA A 1 109 ? -0.662 10.405 18.671 1.00 84.25 109 ALA A O 1
ATOM 894 N N . ASN A 1 110 ? 0.553 12.026 17.730 1.00 86.31 110 ASN A N 1
ATOM 895 C CA . ASN A 1 110 ? 1.275 12.379 18.950 1.00 86.31 110 ASN A CA 1
ATOM 896 C C . ASN A 1 110 ? 0.346 12.960 20.024 1.00 86.31 110 ASN A C 1
ATOM 898 O O . ASN A 1 110 ? 0.479 12.598 21.194 1.00 86.31 110 ASN A O 1
ATOM 902 N N . ARG A 1 111 ? -0.626 13.804 19.649 1.00 90.06 111 ARG A N 1
ATOM 903 C CA . ARG A 1 111 ? -1.664 14.291 20.576 1.00 90.06 111 ARG A CA 1
ATOM 904 C C . ARG A 1 111 ? -2.539 13.149 21.094 1.00 90.06 111 ARG A C 1
ATOM 906 O O . ARG A 1 111 ? -2.847 13.106 22.283 1.00 90.06 111 ARG A O 1
ATOM 913 N N . GLU A 1 112 ? -2.911 12.199 20.241 1.00 89.81 112 GLU A N 1
ATOM 914 C CA . GLU A 1 112 ? -3.691 11.028 20.648 1.00 89.81 112 GLU A CA 1
ATOM 915 C C . GLU A 1 112 ? -2.896 10.103 21.581 1.00 89.81 112 GLU A C 1
ATOM 917 O O . GLU A 1 112 ? -3.406 9.697 22.625 1.00 89.81 112 GLU A O 1
ATOM 922 N N . ILE A 1 113 ? -1.619 9.851 21.280 1.00 85.50 113 ILE A N 1
ATOM 923 C CA . ILE A 1 113 ? -0.706 9.100 22.152 1.00 85.50 113 ILE A CA 1
ATOM 924 C C . ILE A 1 113 ? -0.549 9.802 23.506 1.00 85.50 113 ILE A C 1
ATOM 926 O O . ILE A 1 113 ? -0.583 9.132 24.538 1.00 85.50 113 ILE A O 1
ATOM 930 N N . ALA A 1 114 ? -0.408 11.130 23.533 1.00 88.25 114 ALA A N 1
ATOM 931 C CA . ALA A 1 114 ? -0.344 11.895 24.778 1.00 88.25 114 ALA A CA 1
ATOM 932 C C . ALA A 1 114 ? -1.635 11.743 25.603 1.00 88.25 114 ALA A C 1
ATOM 934 O O . ALA A 1 114 ? -1.571 11.430 26.792 1.00 88.25 114 ALA A O 1
ATOM 935 N N . ASN A 1 115 ? -2.803 11.844 24.961 1.00 90.75 115 ASN A N 1
ATOM 936 C CA . ASN A 1 115 ? -4.097 11.626 25.613 1.00 90.75 115 ASN A CA 1
ATOM 937 C C . ASN A 1 115 ? -4.252 10.192 26.148 1.00 90.75 115 ASN A C 1
ATOM 939 O O . ASN A 1 115 ? -4.783 9.991 27.241 1.00 90.75 115 ASN A O 1
ATOM 943 N N . LEU A 1 116 ? -3.795 9.183 25.400 1.00 86.50 116 LEU A N 1
ATOM 944 C CA . LEU A 1 116 ? -3.818 7.785 25.837 1.00 86.50 116 LEU A CA 1
ATOM 945 C C . LEU A 1 116 ? -2.869 7.539 27.014 1.00 86.50 116 LEU A C 1
ATOM 947 O O . LEU A 1 116 ? -3.243 6.829 27.945 1.00 86.50 116 LEU A O 1
ATOM 951 N N . ARG A 1 117 ? -1.680 8.154 27.015 1.00 87.06 117 ARG A N 1
ATOM 952 C CA . ARG A 1 117 ? -0.747 8.102 28.151 1.00 87.06 117 ARG A CA 1
ATOM 953 C C . ARG A 1 117 ? -1.360 8.708 29.407 1.00 87.06 117 ARG A C 1
ATOM 955 O O . ARG A 1 117 ? -1.273 8.090 30.460 1.00 87.06 117 ARG A O 1
ATOM 962 N N . GLN A 1 118 ? -2.036 9.848 29.287 1.00 90.19 118 GLN A N 1
ATOM 963 C CA . GLN A 1 118 ? -2.694 10.483 30.426 1.00 90.19 118 GLN A CA 1
ATOM 964 C C . GLN A 1 118 ? -3.852 9.638 30.972 1.00 90.19 118 GLN A C 1
ATOM 966 O O . GLN A 1 118 ? -3.917 9.393 32.173 1.00 90.19 118 GLN A O 1
ATOM 971 N N . LYS A 1 119 ? -4.698 9.077 30.096 1.00 88.12 119 LYS A N 1
ATOM 972 C CA . LYS A 1 119 ? -5.747 8.126 30.509 1.00 88.12 119 LYS A CA 1
ATOM 973 C C . LYS A 1 119 ? -5.177 6.885 31.198 1.00 88.12 119 LYS A C 1
ATOM 975 O O . LYS A 1 119 ? -5.791 6.369 32.127 1.00 88.12 119 LYS A O 1
ATOM 980 N N . LEU A 1 120 ? -4.026 6.392 30.741 1.00 82.69 120 LEU A N 1
ATOM 981 C CA . LEU A 1 120 ? -3.344 5.254 31.352 1.00 82.69 120 LEU A CA 1
ATOM 982 C C . LEU A 1 120 ? -2.771 5.616 32.729 1.00 82.69 120 LEU A C 1
ATOM 984 O O . LEU A 1 120 ? -2.878 4.819 33.656 1.00 82.69 120 LEU A O 1
ATOM 988 N N . GLU A 1 121 ? -2.230 6.820 32.895 1.00 88.56 121 GLU A N 1
ATOM 989 C CA . GLU A 1 121 ? -1.750 7.311 34.188 1.00 88.56 121 GLU A CA 1
ATOM 990 C C . GLU A 1 121 ? -2.896 7.502 35.198 1.00 88.56 121 GLU A C 1
ATOM 992 O O . GLU A 1 121 ? -2.781 7.082 36.351 1.00 88.56 121 GLU A O 1
ATOM 997 N N . ASP A 1 122 ? -4.038 8.037 34.762 1.00 87.44 122 ASP A N 1
ATOM 998 C CA . ASP A 1 122 ? -5.240 8.163 35.596 1.00 87.44 122 ASP A CA 1
ATOM 999 C C . ASP A 1 122 ? -5.818 6.785 35.976 1.00 87.44 122 ASP A C 1
ATOM 1001 O O . ASP A 1 122 ? -6.239 6.562 37.118 1.00 87.44 122 ASP A O 1
ATOM 1005 N N . ALA A 1 123 ? -5.779 5.819 35.051 1.00 83.50 123 ALA A N 1
ATOM 1006 C CA . ALA A 1 123 ? -6.146 4.428 35.320 1.00 83.50 123 ALA A CA 1
ATOM 1007 C C . ALA A 1 123 ? -5.195 3.757 36.331 1.00 83.50 123 ALA A C 1
ATOM 1009 O O . ALA A 1 123 ? -5.633 2.975 37.175 1.00 83.50 123 ALA A O 1
ATOM 1010 N N . LEU A 1 124 ? -3.898 4.076 36.296 1.00 82.69 124 LEU A N 1
ATOM 1011 C CA . LEU A 1 124 ? -2.925 3.572 37.269 1.00 82.69 124 LEU A CA 1
ATOM 1012 C C . LEU A 1 124 ? -3.120 4.195 38.659 1.00 82.69 124 LEU A C 1
ATOM 1014 O O . LEU A 1 124 ? -3.066 3.470 39.650 1.00 82.69 124 LEU A O 1
ATOM 1018 N N . LYS A 1 125 ? -3.421 5.498 38.748 1.00 82.38 125 LYS A N 1
ATOM 1019 C CA . LYS A 1 125 ? -3.735 6.178 40.023 1.00 82.38 125 LYS A CA 1
ATOM 1020 C C . LYS A 1 125 ? -5.028 5.662 40.659 1.00 82.38 125 LYS A C 1
ATOM 1022 O O . LYS A 1 125 ? -5.113 5.487 41.876 1.00 82.38 125 LYS A O 1
ATOM 1027 N N . THR A 1 126 ? -6.046 5.388 39.846 1.00 81.38 126 THR A N 1
ATOM 1028 C CA . THR A 1 126 ? -7.289 4.758 40.326 1.00 81.38 126 THR A CA 1
ATOM 1029 C C . THR A 1 126 ? -7.061 3.307 40.746 1.00 81.38 126 THR A C 1
ATOM 1031 O O . THR A 1 126 ? -7.588 2.871 41.766 1.00 81.38 126 THR A O 1
ATOM 1034 N N . LYS A 1 127 ? -6.211 2.562 40.032 1.00 82.81 127 LYS A N 1
ATOM 1035 C CA . LYS A 1 127 ? -5.815 1.212 40.443 1.00 82.81 127 LYS A CA 1
ATOM 1036 C C . LYS A 1 127 ? -5.066 1.210 41.782 1.00 82.81 127 LYS A C 1
ATOM 1038 O O . LYS A 1 127 ? -5.436 0.432 42.654 1.00 82.81 127 LYS A O 1
ATOM 1043 N N . SER A 1 128 ? -4.088 2.096 41.987 1.00 76.56 128 SER A N 1
ATOM 1044 C CA . SER A 1 128 ? -3.308 2.139 43.236 1.00 76.56 128 SER A CA 1
ATOM 1045 C C . SER A 1 128 ? -4.155 2.527 44.453 1.00 76.56 128 SER A C 1
ATOM 1047 O O . SER A 1 128 ? -3.935 2.032 45.555 1.00 76.56 128 SER A O 1
ATOM 1049 N N . THR A 1 129 ? -5.155 3.395 44.269 1.00 79.62 129 THR A N 1
ATOM 1050 C CA . THR A 1 129 ? -6.109 3.755 45.334 1.00 79.62 129 THR A CA 1
ATOM 1051 C C . THR A 1 129 ? -7.065 2.608 45.669 1.00 79.62 129 THR A C 1
ATOM 1053 O O . THR A 1 129 ? -7.388 2.402 46.839 1.00 79.62 129 THR A O 1
ATOM 1056 N N . ILE A 1 130 ? -7.477 1.816 44.676 1.00 79.75 130 ILE A N 1
ATOM 1057 C CA . ILE A 1 130 ? -8.271 0.599 44.898 1.00 79.75 130 ILE A CA 1
ATOM 1058 C C . ILE A 1 130 ? -7.435 -0.488 45.591 1.00 79.75 130 ILE A C 1
ATOM 1060 O O . ILE A 1 130 ? -7.937 -1.111 46.524 1.00 79.75 130 ILE A O 1
ATOM 1064 N N . GLU A 1 131 ? -6.178 -0.693 45.182 1.00 80.00 131 GLU A N 1
ATOM 1065 C CA . GLU A 1 131 ? -5.245 -1.635 45.825 1.00 80.00 131 GLU A CA 1
ATOM 1066 C C . GLU A 1 131 ? -5.020 -1.265 47.296 1.00 80.00 131 GLU A C 1
ATOM 1068 O O . GLU A 1 131 ? -5.261 -2.089 48.170 1.00 80.00 131 GLU A O 1
ATOM 1073 N N . SER A 1 132 ? -4.739 0.008 47.593 1.00 77.75 132 SER A N 1
ATOM 1074 C CA . SER A 1 132 ? -4.637 0.511 48.971 1.00 77.75 132 SER A CA 1
ATOM 1075 C C . SER A 1 132 ? -5.905 0.261 49.806 1.00 77.75 132 SER A C 1
ATOM 1077 O O . SER A 1 132 ? -5.814 -0.112 50.977 1.00 77.75 132 SER A O 1
ATOM 1079 N N . SER A 1 133 ? -7.098 0.435 49.223 1.00 82.50 133 SER A N 1
ATOM 1080 C CA . SER A 1 133 ? -8.362 0.148 49.915 1.00 82.50 133 SER A CA 1
ATOM 1081 C C . SER A 1 133 ? -8.597 -1.349 50.136 1.00 82.50 133 SER A C 1
ATOM 1083 O O . SER A 1 133 ? -9.272 -1.718 51.102 1.00 82.50 133 SER A O 1
ATOM 1085 N N . LEU A 1 134 ? -8.140 -2.203 49.221 1.00 81.44 134 LEU A N 1
ATOM 1086 C CA . LEU A 1 134 ? -8.257 -3.653 49.345 1.00 81.44 134 LEU A CA 1
ATOM 1087 C C . LEU A 1 134 ? -7.284 -4.187 50.390 1.00 81.44 134 LEU A C 1
ATOM 1089 O O . LEU A 1 134 ? -7.699 -5.008 51.203 1.00 81.44 134 LEU A O 1
ATOM 1093 N N . ASP A 1 135 ? -6.061 -3.666 50.429 1.00 83.25 135 ASP A N 1
ATOM 1094 C CA . ASP A 1 135 ? -5.053 -4.028 51.425 1.00 83.25 135 ASP A CA 1
ATOM 1095 C C . ASP A 1 135 ? -5.514 -3.668 52.843 1.00 83.25 135 ASP A C 1
ATOM 1097 O O . ASP A 1 135 ? -5.401 -4.490 53.750 1.00 83.25 135 ASP A O 1
ATOM 1101 N N . SER A 1 136 ? -6.150 -2.502 53.036 1.00 81.69 136 SER A N 1
ATOM 1102 C CA . SER A 1 136 ? -6.718 -2.140 54.345 1.00 81.69 136 SER A CA 1
ATOM 1103 C C . SER A 1 136 ? -7.840 -3.097 54.771 1.00 81.69 136 SER A C 1
ATOM 1105 O O . SER A 1 136 ? -7.917 -3.501 55.930 1.00 81.69 136 SER A O 1
ATOM 1107 N N . LYS A 1 137 ? -8.709 -3.500 53.834 1.00 83.75 137 LYS A N 1
ATOM 1108 C CA . LYS A 1 137 ? -9.798 -4.452 54.109 1.00 83.75 137 LYS A CA 1
ATOM 1109 C C . LYS A 1 137 ? -9.275 -5.862 54.367 1.00 83.75 137 LYS A C 1
ATOM 1111 O O . LYS A 1 137 ? -9.839 -6.564 55.201 1.00 83.75 137 LYS A O 1
ATOM 1116 N N . LEU A 1 138 ? -8.225 -6.278 53.662 1.00 80.81 138 LEU A N 1
ATOM 1117 C CA . LEU A 1 138 ? -7.539 -7.547 53.896 1.00 80.81 138 LEU A CA 1
ATOM 1118 C C . LEU A 1 138 ? -6.927 -7.574 55.293 1.00 80.81 138 LEU A C 1
ATOM 1120 O O . LEU A 1 138 ? -7.154 -8.537 56.019 1.00 80.81 138 LEU A O 1
ATOM 1124 N N . GLN A 1 139 ? -6.261 -6.493 55.700 1.00 86.75 139 GLN A N 1
ATOM 1125 C CA . GLN A 1 139 ? -5.685 -6.361 57.035 1.00 86.75 139 GLN A CA 1
ATOM 1126 C C . GLN A 1 139 ? -6.759 -6.421 58.136 1.00 86.75 139 GLN A C 1
ATOM 1128 O O . GLN A 1 139 ? -6.587 -7.144 59.117 1.00 86.75 139 GLN A O 1
ATOM 1133 N N . ASP A 1 140 ? -7.905 -5.758 57.949 1.00 84.12 140 ASP A N 1
ATOM 1134 C CA . ASP A 1 140 ? -9.045 -5.841 58.876 1.00 84.12 140 ASP A CA 1
ATOM 1135 C C . ASP A 1 140 ? -9.641 -7.256 58.965 1.00 84.12 140 ASP A C 1
ATOM 1137 O O . ASP A 1 140 ? -10.028 -7.713 60.045 1.00 84.12 140 ASP A O 1
ATOM 1141 N N . ILE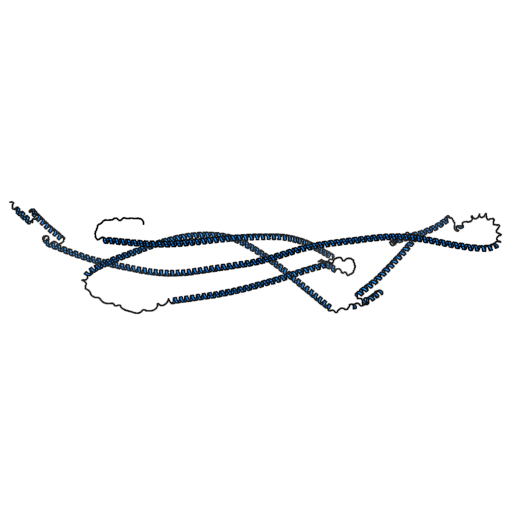 A 1 141 ? -9.737 -7.965 57.836 1.00 82.38 141 ILE A N 1
ATOM 1142 C CA . ILE A 1 141 ? -10.217 -9.353 57.797 1.00 82.38 141 ILE A CA 1
ATOM 1143 C C . ILE A 1 141 ? -9.217 -10.284 58.489 1.00 82.38 141 ILE A C 1
ATOM 1145 O O . ILE A 1 141 ? -9.644 -11.155 59.244 1.00 82.38 141 ILE A O 1
ATOM 1149 N N . GLN A 1 142 ? -7.913 -10.079 58.294 1.00 81.19 142 GLN A N 1
ATOM 1150 C CA . GLN A 1 142 ? -6.859 -10.841 58.966 1.00 81.19 142 GLN A CA 1
ATOM 1151 C C . GLN A 1 142 ? -6.888 -10.628 60.480 1.00 81.19 142 GLN A C 1
ATOM 1153 O O . GLN A 1 142 ? -6.888 -11.598 61.229 1.00 81.19 142 GLN A O 1
ATOM 1158 N N . LEU A 1 143 ? -7.042 -9.383 60.941 1.00 85.12 143 LEU A N 1
ATOM 1159 C CA . LEU A 1 143 ? -7.184 -9.083 62.368 1.00 85.12 143 LEU A CA 1
ATOM 1160 C C . LEU A 1 143 ? -8.431 -9.738 62.977 1.00 85.12 143 LEU A C 1
ATOM 1162 O O . LEU A 1 143 ? -8.375 -10.269 64.089 1.00 85.12 143 LEU A O 1
ATOM 1166 N N . LYS A 1 144 ? -9.558 -9.741 62.253 1.00 85.81 144 LYS A N 1
ATOM 1167 C CA . LYS A 1 144 ? -10.775 -10.440 62.693 1.00 85.81 144 LYS A CA 1
ATOM 1168 C C . LYS A 1 144 ? -10.575 -11.951 62.735 1.00 85.81 144 LYS A C 1
ATOM 1170 O O . LYS A 1 144 ? -10.969 -12.569 63.721 1.00 85.81 144 LYS A O 1
ATOM 1175 N N . PHE A 1 145 ? -9.941 -12.525 61.716 1.00 87.75 145 PHE A N 1
ATOM 1176 C CA . PHE A 1 145 ? -9.629 -13.950 61.655 1.00 87.75 145 PHE A CA 1
ATOM 1177 C C . PHE A 1 145 ? -8.722 -14.378 62.814 1.00 87.75 145 PHE A C 1
ATOM 1179 O O . PHE A 1 145 ? -9.070 -15.306 63.537 1.00 87.75 145 PHE A O 1
ATOM 1186 N N . ASP A 1 146 ? -7.641 -13.642 63.079 1.00 83.75 146 ASP A N 1
ATOM 1187 C CA . ASP A 1 146 ? -6.732 -13.916 64.197 1.00 83.75 146 ASP A CA 1
ATOM 1188 C C . ASP A 1 146 ? -7.439 -13.790 65.554 1.00 83.75 146 ASP A C 1
ATOM 1190 O O . ASP A 1 146 ? -7.178 -14.565 66.477 1.00 83.75 146 ASP A O 1
ATOM 1194 N N . SER A 1 147 ? -8.357 -12.826 65.697 1.00 84.75 147 SER A N 1
ATOM 1195 C CA . SER A 1 147 ? -9.142 -12.665 66.926 1.00 84.75 147 SER A CA 1
ATOM 1196 C C . SER A 1 147 ? -10.109 -13.827 67.165 1.00 84.75 147 SER A C 1
ATOM 1198 O O . SER A 1 147 ? -10.279 -14.256 68.306 1.00 84.75 147 SER A O 1
ATOM 1200 N N . GLU A 1 148 ? -10.709 -14.365 66.102 1.00 82.38 148 GLU A N 1
ATOM 1201 C CA . GLU A 1 148 ? -11.667 -15.465 66.196 1.00 82.38 148 GLU A CA 1
ATOM 1202 C C . GLU A 1 148 ? -10.959 -16.818 66.330 1.00 82.38 148 GLU A C 1
ATOM 1204 O O . GLU A 1 148 ? -11.394 -17.654 67.119 1.00 82.38 148 GLU A O 1
ATOM 1209 N N . SER A 1 149 ? -9.805 -16.993 65.675 1.00 85.94 149 SER A N 1
ATOM 1210 C CA . SER A 1 149 ? -8.913 -18.139 65.882 1.00 85.94 149 SER A CA 1
ATOM 1211 C C . SER A 1 149 ? -8.474 -18.223 67.343 1.00 85.94 149 SER A C 1
ATOM 1213 O O . SER A 1 149 ? -8.640 -19.264 67.969 1.00 85.94 149 SER A O 1
ATOM 1215 N N . LYS A 1 150 ? -8.041 -17.105 67.948 1.00 85.25 150 LYS A N 1
ATOM 1216 C CA . LYS A 1 150 ? -7.685 -17.066 69.378 1.00 85.25 150 LYS A CA 1
ATOM 1217 C C . LYS A 1 150 ? -8.857 -17.438 70.290 1.00 85.25 150 LYS A C 1
ATOM 1219 O O . LYS A 1 150 ? -8.652 -18.109 71.299 1.00 85.25 150 LYS A O 1
ATOM 1224 N N . LYS A 1 151 ? -10.090 -17.022 69.969 1.00 84.31 151 LYS A N 1
ATOM 1225 C CA . LYS A 1 151 ? -11.283 -17.438 70.732 1.00 84.31 151 LYS A CA 1
ATOM 1226 C C . LYS A 1 151 ? -11.567 -18.931 70.576 1.00 84.31 151 LYS A C 1
ATOM 1228 O O . LYS A 1 151 ? -11.916 -19.569 71.567 1.00 84.31 151 LYS A O 1
ATOM 1233 N N . SER A 1 152 ? -11.401 -19.471 69.369 1.00 82.25 152 SER A N 1
ATOM 1234 C CA . SER A 1 152 ? -11.524 -20.905 69.094 1.00 82.25 152 SER A CA 1
ATOM 1235 C C . SER A 1 152 ? -10.496 -21.709 69.891 1.00 82.25 152 SER A C 1
ATOM 1237 O O . SER A 1 152 ? -10.879 -22.651 70.576 1.00 82.25 152 SER A O 1
ATOM 1239 N N . ASP A 1 153 ? -9.232 -21.278 69.920 1.00 83.38 153 ASP A N 1
ATOM 1240 C CA . ASP A 1 153 ? -8.164 -21.933 70.688 1.00 83.38 153 ASP A CA 1
ATOM 1241 C C . ASP A 1 153 ? -8.451 -21.912 72.201 1.00 83.38 153 ASP A C 1
ATOM 1243 O O . ASP A 1 153 ? -8.224 -22.892 72.914 1.00 83.38 153 ASP A O 1
ATOM 1247 N N . ILE A 1 154 ? -9.003 -20.807 72.719 1.00 85.00 154 ILE A N 1
ATOM 1248 C CA . ILE A 1 154 ? -9.430 -20.703 74.124 1.00 85.00 154 ILE A CA 1
ATOM 1249 C C . ILE A 1 154 ? -10.591 -21.662 74.418 1.00 85.00 154 ILE A C 1
ATOM 1251 O O . ILE A 1 154 ? -10.607 -22.297 75.475 1.00 85.00 154 ILE A O 1
ATOM 1255 N N . LEU A 1 155 ? -11.568 -21.767 73.516 1.00 81.44 155 LEU A N 1
ATOM 1256 C CA . LEU A 1 155 ? -12.691 -22.699 73.642 1.00 81.44 155 LEU A CA 1
ATOM 1257 C C . LEU A 1 155 ? -12.223 -24.154 73.582 1.00 81.44 155 LEU A C 1
ATOM 1259 O O . LEU A 1 155 ? -12.637 -24.951 74.420 1.00 81.44 155 LEU A O 1
ATOM 1263 N N . GLU A 1 156 ? -11.318 -24.487 72.666 1.00 84.69 156 GLU A N 1
ATOM 1264 C CA . GLU A 1 156 ? -10.744 -25.826 72.546 1.00 84.69 156 GLU A CA 1
ATOM 1265 C C . GLU A 1 156 ? -9.952 -26.206 73.804 1.00 84.69 156 GLU A C 1
ATOM 1267 O O . GLU A 1 156 ? -10.105 -27.310 74.326 1.00 84.69 156 GLU A O 1
ATOM 1272 N N . ASN A 1 157 ? -9.179 -25.273 74.367 1.00 83.31 157 ASN A N 1
ATOM 1273 C CA . ASN A 1 157 ? -8.470 -25.486 75.629 1.00 83.31 157 ASN A CA 1
ATOM 1274 C C . ASN A 1 157 ? -9.423 -25.662 76.819 1.00 83.31 157 ASN A C 1
ATOM 1276 O O . ASN A 1 157 ? -9.185 -26.520 77.669 1.00 83.31 157 ASN A O 1
ATOM 1280 N N . LYS A 1 158 ? -10.528 -24.905 76.877 1.00 84.81 158 LYS A N 1
ATOM 1281 C CA . LYS A 1 158 ? -11.573 -25.099 77.897 1.00 84.81 158 LYS A CA 1
ATOM 1282 C C . LYS A 1 158 ? -12.265 -26.451 77.749 1.00 84.81 158 LYS A C 1
ATOM 1284 O O . LYS A 1 158 ? -12.492 -27.116 78.754 1.00 84.81 158 LYS A O 1
ATOM 1289 N N . LEU A 1 159 ? -12.566 -26.878 76.523 1.00 84.38 159 LEU A N 1
ATOM 1290 C CA . LEU A 1 159 ? -13.154 -28.190 76.252 1.00 84.38 159 LEU A CA 1
ATOM 1291 C C . LEU A 1 159 ? -12.192 -29.322 76.631 1.00 84.38 159 LEU A C 1
ATOM 1293 O O . LEU A 1 159 ? -12.623 -30.277 77.268 1.00 84.38 159 LEU A O 1
ATOM 1297 N N . LYS A 1 160 ? -10.891 -29.190 76.342 1.00 83.94 160 LYS A N 1
ATOM 1298 C CA . LYS A 1 160 ? -9.862 -30.139 76.802 1.00 83.94 160 LYS A CA 1
ATOM 1299 C C . LYS A 1 160 ? -9.787 -30.205 78.327 1.00 83.94 160 LYS A C 1
ATOM 1301 O O . LYS A 1 160 ? -9.778 -31.302 78.868 1.00 83.94 160 LYS A O 1
ATOM 1306 N N . LEU A 1 161 ? -9.821 -29.062 79.016 1.00 84.25 161 LEU A N 1
ATOM 1307 C CA . LEU A 1 161 ? -9.874 -28.996 80.483 1.00 84.25 161 LEU A CA 1
ATOM 1308 C C . LEU A 1 161 ? -11.121 -29.684 81.050 1.00 84.25 161 LEU A C 1
ATOM 1310 O O . LEU A 1 161 ? -11.005 -30.464 81.986 1.00 84.25 161 LEU A O 1
ATOM 1314 N N . ILE A 1 162 ? -12.299 -29.443 80.467 1.00 81.75 162 ILE A N 1
ATOM 1315 C CA . ILE A 1 162 ? -13.552 -30.094 80.881 1.00 81.75 162 ILE A CA 1
ATOM 1316 C C . ILE A 1 162 ? -13.471 -31.606 80.660 1.00 81.75 162 ILE A C 1
ATOM 1318 O O . ILE A 1 162 ? -13.845 -32.367 81.548 1.00 81.75 162 ILE A O 1
ATOM 1322 N N . LEU A 1 163 ? -12.947 -32.049 79.515 1.00 84.38 163 LEU A N 1
ATOM 1323 C CA . LEU A 1 163 ? -12.765 -33.469 79.220 1.00 84.38 163 LEU A CA 1
ATOM 1324 C C . LEU A 1 163 ? -11.741 -34.119 80.151 1.00 84.38 163 LEU A C 1
ATOM 1326 O O . LEU A 1 163 ? -11.964 -35.240 80.597 1.00 84.38 163 LEU A O 1
ATOM 1330 N N . GLU A 1 164 ? -10.654 -33.432 80.496 1.00 82.75 164 GLU A N 1
ATOM 1331 C CA . GLU A 1 164 ? -9.630 -33.939 81.412 1.00 82.75 164 GLU A CA 1
ATOM 1332 C C . GLU A 1 164 ? -10.141 -33.988 82.861 1.00 82.75 164 GLU A C 1
ATOM 1334 O O . GLU A 1 164 ? -9.915 -34.972 83.567 1.00 82.75 164 GLU A O 1
ATOM 1339 N N . SER A 1 165 ? -10.891 -32.971 83.298 1.00 78.38 165 SER A N 1
ATOM 1340 C CA . SER A 1 165 ? -11.573 -32.945 84.595 1.00 78.38 165 SER A CA 1
ATOM 1341 C C . SER A 1 165 ? -12.639 -34.033 84.692 1.00 78.38 165 SER A C 1
ATOM 1343 O O . SER A 1 165 ? -12.651 -34.784 85.665 1.00 78.38 165 SER A O 1
ATOM 1345 N N . ALA A 1 166 ? -13.489 -34.181 83.674 1.00 76.38 166 ALA A N 1
ATOM 1346 C CA . ALA A 1 166 ? -14.469 -35.257 83.610 1.00 76.38 166 ALA A CA 1
ATOM 1347 C C . ALA A 1 166 ? -13.780 -36.630 83.586 1.00 76.38 166 ALA A C 1
ATOM 1349 O O . ALA A 1 166 ? -14.189 -37.534 84.312 1.00 76.38 166 ALA A O 1
ATOM 1350 N N . SER A 1 167 ? -12.679 -36.772 82.840 1.00 80.81 167 SER A N 1
ATOM 1351 C CA . SER A 1 167 ? -11.920 -38.027 82.789 1.00 80.81 167 SER A CA 1
ATOM 1352 C C . SER A 1 167 ? -11.286 -38.383 84.137 1.00 80.81 167 SER A C 1
ATOM 1354 O O . SER A 1 167 ? -11.277 -39.553 84.520 1.00 80.81 167 SER A O 1
ATOM 1356 N N . LYS A 1 168 ? -10.803 -37.388 84.898 1.00 78.06 168 LYS A N 1
ATOM 1357 C CA . LYS A 1 168 ? -10.295 -37.576 86.269 1.00 78.06 168 LYS A CA 1
ATOM 1358 C C . LYS A 1 168 ? -11.402 -37.973 87.248 1.00 78.06 168 LYS A C 1
ATOM 1360 O O . LYS A 1 168 ? -11.178 -38.858 88.070 1.00 78.06 168 LYS A O 1
ATOM 1365 N N . THR A 1 169 ? -12.582 -37.360 87.153 1.00 76.81 169 THR A N 1
ATOM 1366 C CA . THR A 1 169 ? -13.704 -37.613 88.073 1.00 76.81 169 THR A CA 1
ATOM 1367 C C . THR A 1 169 ? -14.384 -38.958 87.814 1.00 76.81 169 THR A C 1
ATOM 1369 O O . THR A 1 169 ? -14.660 -39.692 88.759 1.00 76.81 169 THR A O 1
ATOM 1372 N N . PHE A 1 170 ? -14.616 -39.318 86.549 1.00 78.44 170 PHE A N 1
ATOM 1373 C CA . PHE A 1 170 ? -15.316 -40.557 86.185 1.00 78.44 170 PHE A CA 1
ATOM 1374 C C . PHE A 1 170 ? -14.379 -41.743 85.927 1.00 78.44 170 PHE A C 1
ATOM 1376 O O . PHE A 1 170 ? -14.856 -42.857 85.740 1.00 78.44 170 PHE A O 1
ATOM 1383 N N . LYS A 1 171 ? -13.053 -41.531 85.942 1.00 77.00 171 LYS A N 1
ATOM 1384 C CA . LYS A 1 171 ? -12.019 -42.542 85.636 1.00 77.00 171 LYS A CA 1
ATOM 1385 C C . LYS A 1 171 ? -12.185 -43.210 84.259 1.00 77.00 171 LYS A C 1
ATOM 1387 O O . LYS A 1 171 ? -11.711 -44.324 84.049 1.00 77.00 171 LYS A O 1
ATOM 1392 N N . VAL A 1 172 ? -12.826 -42.519 83.318 1.00 75.50 172 VAL A N 1
ATOM 1393 C CA . VAL A 1 172 ? -13.040 -42.947 81.927 1.00 75.50 172 VAL A CA 1
ATOM 1394 C C . VAL A 1 172 ? -12.495 -41.852 81.012 1.00 75.50 172 VAL A C 1
ATOM 1396 O O . VAL A 1 172 ? -12.724 -40.680 81.271 1.00 75.50 172 VAL A O 1
ATOM 1399 N N . SER A 1 173 ? -11.742 -42.202 79.966 1.00 73.50 173 SER A N 1
ATOM 1400 C CA . SER A 1 173 ? -11.193 -41.215 79.024 1.00 73.50 173 SER A CA 1
ATOM 1401 C C . SER A 1 173 ? -12.236 -40.829 77.974 1.00 73.50 173 SER A C 1
ATOM 1403 O O . SER A 1 173 ? -12.744 -41.693 77.258 1.00 73.50 173 SER A O 1
ATOM 1405 N N . PHE A 1 174 ? -12.531 -39.534 77.859 1.00 81.19 174 PHE A N 1
ATOM 1406 C CA . PHE A 1 174 ? -13.483 -39.006 76.878 1.00 81.19 174 PHE A CA 1
ATOM 1407 C C . PHE A 1 174 ? -12.743 -38.365 75.694 1.00 81.19 174 PHE A C 1
ATOM 1409 O O . PHE A 1 174 ? -11.994 -37.408 75.875 1.00 81.19 174 PHE A O 1
ATOM 1416 N N . GLN A 1 175 ? -12.955 -38.878 74.474 1.00 79.50 175 GLN A N 1
ATOM 1417 C CA . GLN A 1 175 ? -12.296 -38.363 73.260 1.00 79.50 175 GLN A CA 1
ATOM 1418 C C . GLN A 1 175 ? -12.965 -37.112 72.671 1.00 79.50 175 GLN A C 1
ATOM 1420 O O . GLN A 1 175 ? -12.346 -36.394 71.890 1.00 79.50 175 GLN A O 1
ATOM 1425 N N . SER A 1 176 ? -14.220 -36.836 73.033 1.00 80.81 176 SER A N 1
ATOM 1426 C CA . SER A 1 176 ? -14.954 -35.651 72.587 1.00 80.81 176 SER A CA 1
ATOM 1427 C C . SER A 1 176 ? -16.029 -35.251 73.607 1.00 80.81 176 SER A C 1
ATOM 1429 O O . SER A 1 176 ? -16.443 -36.099 74.405 1.00 80.81 176 SER A O 1
ATOM 1431 N N . PRO A 1 177 ? -16.515 -33.995 73.585 1.00 76.31 177 PRO A N 1
ATOM 1432 C CA . PRO A 1 177 ? -17.633 -33.558 74.426 1.00 76.31 177 PRO A CA 1
ATOM 1433 C C . PRO A 1 177 ? -18.890 -34.414 74.228 1.00 76.31 177 PRO A C 1
ATOM 1435 O O . PRO A 1 177 ? -19.565 -34.744 75.199 1.00 76.31 177 PRO A O 1
ATOM 1438 N N . ASP A 1 178 ? -19.143 -34.871 73.001 1.00 79.75 178 ASP A N 1
ATOM 1439 C CA . ASP A 1 178 ? -20.285 -35.736 72.684 1.00 79.75 178 ASP A CA 1
ATOM 1440 C C . ASP A 1 178 ? -20.160 -37.120 73.340 1.00 79.75 178 ASP A C 1
ATOM 1442 O O . ASP A 1 178 ? -21.152 -37.713 73.761 1.00 79.75 178 ASP A O 1
ATOM 1446 N N . SER A 1 179 ? -18.932 -37.627 73.509 1.00 76.06 179 SER A N 1
ATOM 1447 C CA . SER A 1 179 ? -18.672 -38.878 74.236 1.00 76.06 179 SER A CA 1
ATOM 1448 C C . SER A 1 179 ? -18.969 -38.761 75.735 1.00 76.06 179 SER A C 1
ATOM 1450 O O . SER A 1 179 ? -19.342 -39.752 76.358 1.00 76.06 179 SER A O 1
ATOM 1452 N N . LEU A 1 180 ? -18.816 -37.564 76.312 1.00 77.94 180 LEU A N 1
ATOM 1453 C CA . LEU A 1 180 ? -19.162 -37.280 77.706 1.00 77.94 180 LEU A CA 1
ATOM 1454 C C . LEU A 1 180 ? -20.682 -37.170 77.897 1.00 77.94 180 LEU A C 1
ATOM 1456 O O . LEU A 1 180 ? -21.214 -37.709 78.862 1.00 77.94 180 LEU A O 1
ATOM 1460 N N . VAL A 1 181 ? -21.386 -36.514 76.968 1.00 76.00 181 VAL A N 1
ATOM 1461 C CA . VAL A 1 181 ? -22.858 -36.401 77.001 1.00 76.00 181 VAL A CA 1
ATOM 1462 C C . VAL A 1 181 ? -23.506 -37.782 76.931 1.00 76.00 181 VAL A C 1
ATOM 1464 O O . VAL A 1 181 ? -24.358 -38.103 77.753 1.00 76.00 181 VAL A O 1
ATOM 1467 N N . LYS A 1 182 ? -23.023 -38.641 76.031 1.00 75.88 182 LYS A N 1
ATOM 1468 C CA . LYS A 1 182 ? -23.534 -40.006 75.878 1.00 75.88 182 LYS A CA 1
ATOM 1469 C C . LYS A 1 182 ? -23.330 -40.866 77.133 1.00 75.88 182 LYS A C 1
ATOM 1471 O O . LYS A 1 182 ? -24.194 -41.648 77.502 1.00 75.88 182 LYS A O 1
ATOM 1476 N N . TYR A 1 183 ? -22.217 -40.662 77.842 1.00 75.38 183 TYR A N 1
ATOM 1477 C CA . TYR A 1 183 ? -21.966 -41.315 79.130 1.00 75.38 183 TYR A CA 1
ATOM 1478 C C . TYR A 1 183 ? -22.951 -40.866 80.223 1.00 75.38 183 TYR A C 1
ATOM 1480 O O . TYR A 1 183 ? -23.328 -41.671 81.069 1.00 75.38 183 TYR A O 1
ATOM 1488 N N . PHE A 1 184 ? -23.405 -39.608 80.209 1.00 71.25 184 PHE A N 1
ATOM 1489 C CA . PHE A 1 184 ? -24.438 -39.144 81.141 1.00 71.25 184 PHE A CA 1
ATOM 1490 C C . PHE A 1 184 ? -25.838 -39.665 80.800 1.00 71.25 184 PHE A C 1
ATOM 1492 O O . PHE A 1 184 ? -26.628 -39.890 81.715 1.00 71.25 184 PHE A O 1
ATOM 1499 N N . GLU A 1 185 ? -26.133 -39.889 79.520 1.00 70.75 185 GLU A N 1
ATOM 1500 C CA . GLU A 1 185 ? -27.406 -40.471 79.076 1.00 70.75 185 GLU A CA 1
ATOM 1501 C C . GLU A 1 185 ? -27.531 -41.963 79.442 1.00 70.75 185 GLU A C 1
ATOM 1503 O O . GLU A 1 185 ? -28.625 -42.417 79.769 1.00 70.75 185 GLU A O 1
ATOM 1508 N N . ASP A 1 186 ? -26.420 -42.708 79.477 1.00 59.47 186 ASP A N 1
ATOM 1509 C CA . ASP A 1 186 ? -26.427 -44.161 79.710 1.00 59.47 186 ASP A CA 1
ATOM 1510 C C . ASP A 1 186 ? -26.409 -44.581 81.207 1.00 59.47 186 ASP A C 1
ATOM 1512 O O . ASP A 1 186 ? -26.645 -45.751 81.515 1.00 59.47 186 ASP A O 1
ATOM 1516 N N . VAL A 1 187 ? -26.142 -43.673 82.164 1.00 58.28 187 VAL A N 1
ATOM 1517 C CA . VAL A 1 187 ? -25.864 -44.029 83.584 1.00 58.28 187 VAL A CA 1
ATOM 1518 C C . VAL A 1 187 ? -27.045 -43.795 84.556 1.00 58.28 187 VAL A C 1
ATOM 1520 O O . VAL A 1 187 ? -26.966 -44.209 85.713 1.00 58.28 187 VAL A O 1
ATOM 1523 N N . ILE A 1 188 ? -28.180 -43.210 84.139 1.00 42.88 188 ILE A N 1
ATOM 1524 C CA . ILE A 1 188 ? -29.303 -42.899 85.058 1.00 42.88 188 ILE A CA 1
ATOM 1525 C C . ILE A 1 188 ? -30.670 -43.369 84.510 1.00 42.88 188 ILE A C 1
ATOM 1527 O O . ILE A 1 188 ? -31.180 -42.763 83.570 1.00 42.88 188 ILE A O 1
ATOM 1531 N N . PRO A 1 189 ? -31.345 -44.361 85.132 1.00 46.84 189 PRO A N 1
ATOM 1532 C CA . PRO A 1 189 ? -32.758 -44.645 84.882 1.00 46.84 189 PRO A CA 1
ATOM 1533 C C . PRO A 1 189 ? -33.659 -44.059 85.990 1.00 46.84 189 PRO A C 1
ATOM 1535 O O . PRO A 1 189 ? -33.514 -44.416 87.158 1.00 46.84 189 PRO A O 1
ATOM 1538 N N . ILE A 1 190 ? -34.629 -43.200 85.636 1.00 37.38 190 ILE A N 1
ATOM 1539 C CA . ILE A 1 190 ? -35.687 -42.706 86.548 1.00 37.38 190 ILE A CA 1
ATOM 1540 C C . ILE A 1 190 ? -37.086 -42.903 85.908 1.00 37.38 190 ILE A C 1
ATOM 1542 O O . ILE A 1 190 ? -37.266 -42.545 84.741 1.00 37.38 190 ILE A O 1
ATOM 1546 N N . PRO A 1 191 ? -38.082 -43.450 86.644 1.00 39.84 191 PRO A N 1
ATOM 1547 C CA . PRO A 1 191 ? -39.488 -43.555 86.240 1.00 39.84 191 PRO A CA 1
ATOM 1548 C C . PRO A 1 191 ? -40.349 -42.320 86.609 1.00 39.84 191 PRO A C 1
ATOM 1550 O O . PRO A 1 191 ? -39.966 -41.485 87.419 1.00 39.84 191 PRO A O 1
ATOM 1553 N N . LYS A 1 192 ? -41.524 -42.227 85.969 1.00 51.59 192 LYS A N 1
ATOM 1554 C CA . LYS A 1 192 ? -42.480 -41.096 85.897 1.00 51.59 192 LYS A CA 1
ATOM 1555 C C . LYS A 1 192 ? -43.215 -40.763 87.212 1.00 51.59 192 LYS A C 1
ATOM 1557 O O . LYS A 1 192 ? -43.717 -41.696 87.823 1.00 51.59 192 LYS A O 1
ATOM 1562 N N . GLU A 1 193 ? -43.467 -39.471 87.489 1.00 28.97 193 GLU A N 1
ATOM 1563 C CA . GLU A 1 193 ? -44.638 -38.949 88.241 1.00 28.97 193 GLU A CA 1
ATOM 1564 C C . GLU A 1 193 ? -45.043 -37.509 87.824 1.00 28.97 193 GLU A C 1
ATOM 1566 O O . GLU A 1 193 ? -44.284 -36.789 87.178 1.00 28.97 193 GLU A O 1
ATOM 1571 N N . ASN A 1 194 ? -46.290 -37.153 88.162 1.00 28.55 194 ASN A N 1
ATOM 1572 C CA . ASN A 1 194 ? -47.148 -36.057 87.684 1.00 28.55 194 ASN A CA 1
ATOM 1573 C C . ASN A 1 194 ? -47.221 -34.824 88.631 1.00 28.55 194 ASN A C 1
ATOM 1575 O O . ASN A 1 194 ? -47.185 -34.981 89.843 1.00 28.55 194 ASN A O 1
ATOM 1579 N N . ASN A 1 195 ? -47.545 -33.661 88.030 1.00 30.34 195 ASN A N 1
ATOM 1580 C CA . ASN A 1 195 ? -48.383 -32.520 88.492 1.00 30.34 195 ASN A CA 1
ATOM 1581 C C . ASN A 1 195 ? -47.974 -31.585 89.667 1.00 30.34 195 ASN A C 1
ATOM 1583 O O . ASN A 1 195 ? -48.074 -31.971 90.825 1.00 30.34 195 ASN A O 1
ATOM 1587 N N . ASN A 1 196 ? -47.745 -30.280 89.382 1.00 30.14 196 ASN A N 1
ATOM 1588 C CA . ASN A 1 196 ? -48.679 -29.155 89.683 1.00 30.14 196 ASN A CA 1
ATOM 1589 C C . ASN A 1 196 ? -48.090 -27.724 89.490 1.00 30.14 196 ASN A C 1
ATOM 1591 O O . ASN A 1 196 ? -47.007 -27.412 89.967 1.00 30.14 196 ASN A O 1
ATOM 1595 N N . ASN A 1 197 ? -48.893 -26.869 88.833 1.00 29.84 197 ASN A N 1
ATOM 1596 C CA . ASN A 1 197 ? -49.140 -25.415 88.972 1.00 29.84 197 ASN A CA 1
ATOM 1597 C C . ASN A 1 197 ? -48.081 -24.433 89.533 1.00 29.84 197 ASN A C 1
ATOM 1599 O O . ASN A 1 197 ? -47.803 -24.435 90.726 1.00 29.84 197 ASN A O 1
ATOM 1603 N N . PHE A 1 198 ? -47.747 -23.408 88.728 1.00 26.94 198 PHE A N 1
ATOM 1604 C CA . PHE A 1 198 ? -47.854 -21.990 89.124 1.00 26.94 198 PHE A CA 1
ATOM 1605 C C . PHE A 1 198 ? -48.202 -21.099 87.912 1.00 26.94 198 PHE A C 1
ATOM 1607 O O . PHE A 1 198 ? -48.004 -21.463 86.757 1.00 26.94 198 PHE A O 1
ATOM 1614 N N . HIS A 1 199 ? -48.813 -19.966 88.231 1.00 29.16 199 HIS A N 1
ATOM 1615 C CA . HIS A 1 199 ? -49.716 -19.118 87.454 1.00 29.16 199 HIS A CA 1
ATOM 1616 C C . HIS A 1 199 ? -49.051 -18.052 86.540 1.00 29.16 199 HIS A C 1
ATOM 1618 O O . HIS A 1 199 ? -47.948 -17.604 86.826 1.00 29.16 199 HIS A O 1
ATOM 1624 N N . LEU A 1 200 ? -49.863 -17.548 85.586 1.00 27.16 200 LEU A N 1
ATOM 1625 C CA . LEU A 1 200 ? -49.937 -16.184 84.996 1.00 27.16 200 LEU A CA 1
ATOM 1626 C C . LEU A 1 200 ? -49.266 -15.878 83.626 1.00 27.16 200 LEU A C 1
ATOM 1628 O O . LEU A 1 200 ? -48.088 -16.117 83.414 1.00 27.16 200 LEU A O 1
ATOM 1632 N N . THR A 1 201 ? -50.122 -15.280 82.771 1.00 29.02 201 THR A N 1
ATOM 1633 C CA . THR A 1 201 ? -49.955 -14.480 81.528 1.00 29.02 201 THR A CA 1
ATOM 1634 C C . THR A 1 201 ? -49.466 -15.133 80.218 1.00 29.02 201 THR A C 1
ATOM 1636 O O . THR A 1 201 ? -48.310 -15.520 80.095 1.00 29.02 201 THR A O 1
ATOM 1639 N N . PRO A 1 202 ? -50.289 -15.117 79.141 1.00 31.70 202 PRO A N 1
ATOM 1640 C CA . PRO A 1 202 ? -49.799 -15.119 77.770 1.00 31.70 202 PRO A CA 1
ATOM 1641 C C . PRO A 1 202 ? -50.015 -13.733 77.152 1.00 31.70 202 PRO A C 1
ATOM 1643 O O . PRO A 1 202 ? -50.997 -13.473 76.457 1.00 31.70 202 PRO A O 1
ATOM 1646 N N . GLU A 1 203 ? -49.055 -12.853 77.407 1.00 31.33 203 GLU A N 1
ATOM 1647 C CA . GLU A 1 203 ? -48.725 -11.755 76.511 1.00 31.33 203 GLU A CA 1
ATOM 1648 C C . GLU A 1 203 ? -47.386 -12.107 75.845 1.00 31.33 203 GLU A C 1
ATOM 1650 O O . GLU A 1 203 ? -46.423 -12.458 76.517 1.00 31.33 203 GLU A O 1
ATOM 1655 N N . VAL A 1 204 ? -47.361 -12.004 74.513 1.00 43.19 204 VAL A N 1
ATOM 1656 C CA . VAL A 1 204 ? -46.174 -11.900 73.646 1.00 43.19 204 VAL A CA 1
ATOM 1657 C C . VAL A 1 204 ? -45.214 -13.104 73.595 1.00 43.19 204 VAL A C 1
ATOM 1659 O O . VAL A 1 204 ? -44.257 -13.173 74.346 1.00 43.19 204 VAL A O 1
ATOM 1662 N N . GLU A 1 205 ? -45.351 -13.962 72.574 1.00 34.09 205 GLU A N 1
ATOM 1663 C CA . GLU A 1 205 ? -44.240 -14.311 71.654 1.00 34.09 205 GLU A CA 1
ATOM 1664 C C . GLU A 1 205 ? -44.710 -15.211 70.491 1.00 34.09 205 GLU A C 1
ATOM 1666 O O . GLU A 1 205 ? -44.291 -16.350 70.318 1.00 34.09 205 GLU A O 1
ATOM 1671 N N . ASP A 1 206 ? -45.546 -14.654 69.611 1.00 38.22 206 ASP A N 1
ATOM 1672 C CA . ASP A 1 206 ? -45.939 -15.281 68.341 1.00 38.22 206 ASP A CA 1
ATOM 1673 C C . ASP A 1 206 ? -45.285 -14.542 67.151 1.00 38.22 206 ASP A C 1
ATOM 1675 O O . ASP A 1 206 ? -45.937 -13.919 66.313 1.00 38.22 206 ASP A O 1
ATOM 1679 N N . LYS A 1 207 ? -43.939 -14.470 67.126 1.00 41.19 207 LYS A N 1
ATOM 1680 C CA . LYS A 1 207 ? -43.187 -13.684 66.109 1.00 41.19 207 LYS A CA 1
ATOM 1681 C C . LYS A 1 207 ? -41.926 -14.336 65.523 1.00 41.19 207 LYS A C 1
ATOM 1683 O O . LYS A 1 207 ? -41.163 -13.649 64.831 1.00 41.19 207 LYS A O 1
ATOM 1688 N N . LYS A 1 208 ? -41.689 -15.640 65.714 1.00 42.81 208 LYS A N 1
ATOM 1689 C CA . LYS A 1 208 ? -40.536 -16.330 65.086 1.00 42.81 208 LYS A CA 1
ATOM 1690 C C . LYS A 1 208 ? -40.893 -17.261 63.922 1.00 42.81 208 LYS A C 1
ATOM 1692 O O . LYS A 1 208 ? -40.110 -17.304 62.971 1.00 42.81 208 LYS A O 1
ATOM 1697 N N . ASP A 1 209 ? -42.089 -17.849 63.880 1.00 43.69 209 ASP A N 1
ATOM 1698 C CA . ASP A 1 209 ? -42.476 -18.731 62.763 1.00 43.69 209 ASP A CA 1
ATOM 1699 C C . ASP A 1 209 ? -43.122 -18.013 61.569 1.00 43.69 209 ASP A C 1
ATOM 1701 O O . ASP A 1 209 ? -42.932 -18.413 60.416 1.00 43.69 209 ASP A O 1
ATOM 1705 N N . GLU A 1 210 ? -43.753 -16.856 61.781 1.00 48.59 210 GLU A N 1
ATOM 1706 C CA . GLU A 1 210 ? -44.283 -16.048 60.674 1.00 48.59 210 GLU A CA 1
ATOM 1707 C C . GLU A 1 210 ? -43.174 -15.305 59.895 1.00 48.59 210 GLU A C 1
ATOM 1709 O O . GLU A 1 210 ? -43.270 -15.100 58.681 1.00 48.59 210 GLU A O 1
ATOM 1714 N N . LYS A 1 211 ? -42.060 -14.958 60.562 1.00 52.75 211 LYS A N 1
ATOM 1715 C CA . LYS A 1 211 ? -40.872 -14.350 59.928 1.00 52.75 211 LYS A CA 1
ATOM 1716 C C . LYS A 1 211 ? -40.079 -15.348 59.082 1.00 52.75 211 LYS A C 1
ATOM 1718 O O . LYS A 1 211 ? -39.490 -14.931 58.083 1.00 52.75 211 LYS A O 1
ATOM 1723 N N . ARG A 1 212 ? -40.072 -16.641 59.433 1.00 52.38 212 ARG A N 1
ATOM 1724 C CA . ARG A 1 212 ? -39.474 -17.694 58.592 1.00 52.38 212 ARG A CA 1
ATOM 1725 C C . ARG A 1 212 ? -40.316 -17.932 57.339 1.00 52.38 212 ARG A C 1
ATOM 1727 O O . ARG A 1 212 ? -39.778 -17.777 56.247 1.00 52.38 212 ARG A O 1
ATOM 1734 N N . LYS A 1 213 ? -41.639 -18.105 57.468 1.00 53.72 213 LYS A N 1
ATOM 1735 C CA . LYS A 1 213 ? -42.549 -18.246 56.311 1.00 53.72 213 LYS A CA 1
ATOM 1736 C C . LYS A 1 213 ? -42.593 -17.008 55.400 1.00 53.72 213 LYS A C 1
ATOM 1738 O O . LYS A 1 213 ? -42.675 -17.154 54.183 1.00 53.72 213 LYS A O 1
ATOM 1743 N N . LYS A 1 214 ? -42.481 -15.780 55.933 1.00 58.69 214 LYS A N 1
ATOM 1744 C CA . LYS A 1 214 ? -42.384 -14.549 55.112 1.00 58.69 214 LYS A CA 1
ATOM 1745 C C . LYS A 1 214 ? -41.049 -14.435 54.365 1.00 58.69 214 LYS A C 1
ATOM 1747 O O . LYS A 1 214 ? -41.060 -14.116 53.179 1.00 58.69 214 LYS A O 1
ATOM 1752 N N . LYS A 1 215 ? -39.912 -14.754 55.001 1.00 62.44 215 LYS A N 1
ATOM 1753 C CA . LYS A 1 215 ? -38.593 -14.758 54.332 1.00 62.44 215 LYS A CA 1
ATOM 1754 C C . LYS A 1 215 ? -38.483 -15.850 53.268 1.00 62.44 215 LYS A C 1
ATOM 1756 O O . LYS A 1 215 ? -37.901 -15.614 52.212 1.00 62.44 215 LYS A O 1
ATOM 1761 N N . GLU A 1 216 ? -39.077 -17.009 53.517 1.00 59.38 216 GLU A N 1
ATOM 1762 C CA . GLU A 1 216 ? -39.114 -18.128 52.576 1.00 59.38 216 GLU A CA 1
ATOM 1763 C C . GLU A 1 216 ? -40.021 -17.815 51.375 1.00 59.38 216 GLU A C 1
ATOM 1765 O O . GLU A 1 216 ? -39.607 -17.976 50.229 1.00 59.38 216 GLU A O 1
ATOM 1770 N N . ASN A 1 217 ? -41.191 -17.204 51.601 1.00 64.06 217 ASN A N 1
ATOM 1771 C CA . ASN A 1 217 ? -42.064 -16.727 50.522 1.00 64.06 217 ASN A CA 1
ATOM 1772 C C . ASN A 1 217 ? -41.469 -15.556 49.718 1.00 64.06 217 ASN A C 1
ATOM 1774 O O . ASN A 1 217 ? -41.682 -15.470 48.505 1.00 64.06 217 ASN A O 1
ATOM 1778 N N . GLU A 1 218 ? -40.695 -14.661 50.339 1.00 71.81 218 GLU A N 1
ATOM 1779 C CA . GL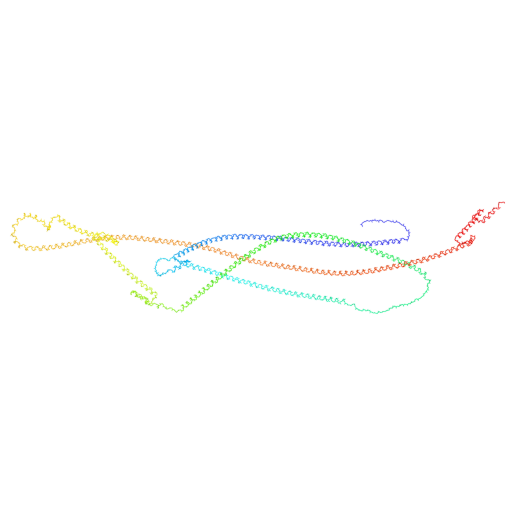U A 1 218 ? -39.940 -13.629 49.619 1.00 71.81 218 GLU A CA 1
ATOM 1780 C C . GLU A 1 218 ? -38.794 -14.214 48.790 1.00 71.81 218 GLU A C 1
ATOM 1782 O O . GLU A 1 218 ? -38.553 -13.760 47.668 1.00 71.81 218 GLU A O 1
ATOM 1787 N N . LEU A 1 219 ? -38.102 -15.231 49.308 1.00 73.50 219 LEU A N 1
ATOM 1788 C CA . LEU A 1 219 ? -37.049 -15.933 48.582 1.00 73.50 219 LEU A CA 1
ATOM 1789 C C . LEU A 1 219 ? -37.631 -16.704 47.392 1.00 73.50 219 LEU A C 1
ATOM 1791 O O . LEU A 1 219 ? -37.105 -16.593 46.285 1.00 73.50 219 LEU A O 1
ATOM 1795 N N . ILE A 1 220 ? -38.768 -17.382 47.579 1.00 71.62 220 ILE A N 1
ATOM 1796 C CA . ILE A 1 220 ? -39.519 -18.052 46.512 1.00 71.62 220 ILE A CA 1
ATOM 1797 C C . ILE A 1 220 ? -39.997 -17.032 45.472 1.00 71.62 220 ILE A C 1
ATOM 1799 O O . ILE A 1 220 ? -39.829 -17.269 44.278 1.00 71.62 220 ILE A O 1
ATOM 1803 N N . LYS A 1 221 ? -40.510 -15.857 45.870 1.00 78.44 221 LYS A N 1
ATOM 1804 C CA . LYS A 1 221 ? -40.859 -14.779 44.922 1.00 78.44 221 LYS A CA 1
ATOM 1805 C C . LYS A 1 221 ? -39.641 -14.260 44.152 1.00 78.44 221 LYS A C 1
ATOM 1807 O O . LYS A 1 221 ? -39.735 -14.084 42.938 1.00 78.44 221 LYS A O 1
ATOM 1812 N N . LYS A 1 222 ? -38.496 -14.049 44.814 1.00 79.81 222 LYS A N 1
ATOM 1813 C CA . LYS A 1 222 ? -37.239 -13.611 44.172 1.00 79.81 222 LYS A CA 1
ATOM 1814 C C . LYS A 1 222 ? -36.695 -14.667 43.207 1.00 79.81 222 LYS A C 1
ATOM 1816 O O . LYS A 1 222 ? -36.245 -14.314 42.117 1.00 79.81 222 LYS A O 1
ATOM 1821 N N . LEU A 1 223 ? -36.773 -15.946 43.567 1.00 73.50 223 LEU A N 1
ATOM 1822 C CA . LEU A 1 223 ? -36.394 -17.068 42.707 1.00 73.50 223 LEU A CA 1
ATOM 1823 C C . LEU A 1 223 ? -37.345 -17.201 41.517 1.00 73.50 223 LEU A C 1
ATOM 1825 O O . LEU A 1 223 ? -36.877 -17.312 40.390 1.00 73.50 223 LEU A O 1
ATOM 1829 N N . LYS A 1 224 ? -38.659 -17.072 41.726 1.00 79.44 224 LYS A N 1
ATOM 1830 C CA . LYS A 1 224 ? -39.662 -17.092 40.652 1.00 79.44 224 LYS A CA 1
ATOM 1831 C C . LYS A 1 224 ? -39.437 -15.947 39.661 1.00 79.44 224 LYS A C 1
ATOM 1833 O O . LYS A 1 224 ? -39.435 -16.187 38.459 1.00 79.44 224 LYS A O 1
ATOM 1838 N N . TYR A 1 225 ? -39.125 -14.742 40.145 1.00 81.75 225 TYR A N 1
ATOM 1839 C CA . TYR A 1 225 ? -38.738 -13.609 39.295 1.00 81.75 225 TYR A CA 1
ATOM 1840 C C . TYR A 1 225 ? -37.424 -13.843 38.538 1.00 81.75 225 TYR A C 1
ATOM 1842 O O . TYR A 1 225 ? -37.332 -13.496 37.361 1.00 81.75 225 TYR A O 1
ATOM 1850 N N . LYS A 1 226 ? -36.404 -14.438 39.174 1.00 80.50 226 LYS A N 1
ATOM 1851 C CA . LYS A 1 226 ? -35.136 -14.782 38.504 1.00 80.50 226 LYS A CA 1
ATOM 1852 C C . LYS A 1 226 ? -35.332 -15.847 37.423 1.00 80.50 226 LYS A C 1
ATOM 1854 O O . LYS A 1 226 ? -34.830 -15.668 36.320 1.00 80.50 226 LYS A O 1
ATOM 1859 N N . VAL A 1 227 ? -36.110 -16.892 37.703 1.00 78.19 227 VAL A N 1
ATOM 1860 C CA . VAL A 1 227 ? -36.462 -17.938 36.730 1.00 78.19 227 VAL A CA 1
ATOM 1861 C C . VAL A 1 227 ? -37.248 -17.345 35.564 1.00 78.19 227 VAL A C 1
ATOM 1863 O O . VAL A 1 227 ? -36.941 -17.627 34.413 1.00 78.19 227 VAL A O 1
ATOM 1866 N N . GLN A 1 228 ? -38.210 -16.462 35.830 1.00 84.69 228 GLN A N 1
ATOM 1867 C CA . GLN A 1 228 ? -39.001 -15.812 34.785 1.00 84.69 228 GLN A CA 1
ATOM 1868 C C . GLN A 1 228 ? -38.153 -14.851 33.929 1.00 84.69 228 GLN A C 1
ATOM 1870 O O . GLN A 1 228 ? -38.329 -14.779 32.712 1.00 84.69 228 GLN A O 1
ATOM 1875 N N . ARG A 1 229 ? -37.184 -14.158 34.543 1.00 82.19 229 ARG A N 1
ATOM 1876 C CA . ARG A 1 229 ? -36.202 -13.316 33.843 1.00 82.19 229 ARG A CA 1
ATOM 1877 C C . ARG A 1 229 ? -35.260 -14.144 32.967 1.00 82.19 229 ARG A C 1
ATOM 1879 O O . ARG A 1 229 ? -35.016 -13.749 31.831 1.00 82.19 229 ARG A O 1
ATOM 1886 N N . GLU A 1 230 ? -34.779 -15.287 33.449 1.00 76.00 230 GLU A N 1
ATOM 1887 C CA . GLU A 1 230 ? -33.953 -16.194 32.642 1.00 76.00 230 GLU A CA 1
ATOM 1888 C C . GLU A 1 230 ? -34.760 -16.883 31.534 1.00 76.00 230 GLU A C 1
ATOM 1890 O O . GLU A 1 230 ? -34.287 -16.985 30.409 1.00 76.00 230 GLU A O 1
ATOM 1895 N N . GLN A 1 231 ? -36.031 -17.227 31.760 1.00 79.94 231 GLN A N 1
ATOM 1896 C CA . GLN A 1 231 ? -36.918 -17.715 30.696 1.00 79.94 231 GLN A CA 1
ATOM 1897 C C . GLN A 1 231 ? -37.156 -16.661 29.603 1.00 79.94 231 GLN A C 1
ATOM 1899 O O . GLN A 1 231 ? -37.166 -16.994 28.416 1.00 79.94 231 GLN A O 1
ATOM 1904 N N . LEU A 1 232 ? -37.322 -15.386 29.973 1.00 83.00 232 LEU A N 1
ATOM 1905 C CA . LEU A 1 232 ? -37.397 -14.281 29.011 1.00 83.00 232 LEU A CA 1
ATOM 1906 C C . LEU A 1 232 ? -36.079 -14.109 28.247 1.00 83.00 232 LEU A C 1
ATOM 1908 O O . LEU A 1 232 ? -36.106 -13.909 27.034 1.00 83.00 232 LEU A O 1
ATOM 1912 N N . ARG A 1 233 ? -34.937 -14.260 28.923 1.00 84.56 233 ARG A N 1
ATOM 1913 C CA . ARG A 1 233 ? -33.612 -14.216 28.298 1.00 84.56 233 ARG A CA 1
ATOM 1914 C C . ARG A 1 233 ? -33.400 -15.376 27.323 1.00 84.56 233 ARG A C 1
ATOM 1916 O O . ARG A 1 233 ? -32.954 -15.145 26.205 1.00 84.56 233 ARG A O 1
ATOM 1923 N N . CYS A 1 234 ? -33.798 -16.598 27.677 1.00 75.12 234 CYS A N 1
ATOM 1924 C CA . CYS A 1 234 ? -33.776 -17.746 26.769 1.00 75.12 234 CYS A CA 1
ATOM 1925 C C . CYS A 1 234 ? -34.675 -17.526 25.545 1.00 75.12 234 CYS A C 1
ATOM 1927 O O . CYS A 1 234 ? -34.275 -17.865 24.434 1.00 75.12 234 CYS A O 1
ATOM 1929 N N . LYS A 1 235 ? -35.859 -16.916 25.710 1.00 86.31 235 LYS A N 1
ATOM 1930 C CA . LYS A 1 235 ? -36.718 -16.532 24.575 1.00 86.31 235 LYS A CA 1
ATOM 1931 C C . LYS A 1 235 ? -36.051 -15.483 23.680 1.00 86.31 235 LYS A C 1
ATOM 1933 O O . LYS A 1 235 ? -36.111 -15.613 22.464 1.00 86.31 235 LYS A O 1
ATOM 1938 N N . GLN A 1 236 ? -35.380 -14.488 24.260 1.00 84.75 236 GLN A N 1
ATOM 1939 C CA . GLN A 1 236 ? -34.633 -13.477 23.503 1.00 84.75 236 GLN A CA 1
ATOM 1940 C C . GLN A 1 236 ? -33.465 -14.088 22.725 1.00 84.75 236 GLN A C 1
ATOM 1942 O O . GLN A 1 236 ? -33.328 -13.812 21.539 1.00 84.75 236 GLN A O 1
ATOM 1947 N N . ILE A 1 237 ? -32.677 -14.968 23.352 1.00 81.69 237 ILE A N 1
ATOM 1948 C CA . ILE A 1 237 ? -31.575 -15.678 22.687 1.00 81.69 237 ILE A CA 1
ATOM 1949 C C . ILE A 1 237 ? -32.118 -16.564 21.561 1.00 81.69 237 ILE A C 1
ATOM 1951 O O . ILE A 1 237 ? -31.567 -16.562 20.467 1.00 81.69 237 ILE A O 1
ATOM 1955 N N . LYS A 1 238 ? -33.233 -17.273 21.782 1.00 87.06 238 LYS A N 1
ATOM 1956 C CA . LYS A 1 238 ? -33.872 -18.102 20.749 1.00 87.06 238 LYS A CA 1
ATOM 1957 C C . LYS A 1 238 ? -34.352 -17.267 19.558 1.00 87.06 238 LYS A C 1
ATOM 1959 O O . LYS A 1 238 ? -34.151 -17.676 18.421 1.00 87.06 238 LYS A O 1
ATOM 1964 N N . ASN A 1 239 ? -34.928 -16.091 19.807 1.00 87.25 239 ASN A N 1
ATOM 1965 C CA . ASN A 1 239 ? -35.342 -15.171 18.745 1.00 87.25 239 ASN A CA 1
ATOM 1966 C C . ASN A 1 239 ? -34.138 -14.604 17.981 1.00 87.25 239 ASN A C 1
ATOM 1968 O O . ASN A 1 239 ? -34.164 -14.581 16.756 1.00 87.25 239 ASN A O 1
ATOM 1972 N N . GLN A 1 240 ? -33.060 -14.238 18.679 1.00 87.38 240 GLN A N 1
ATOM 1973 C CA . GLN A 1 240 ? -31.812 -13.806 18.043 1.00 87.38 240 GLN A CA 1
ATOM 1974 C C . GLN A 1 240 ? -31.199 -14.911 17.177 1.00 87.38 240 GLN A C 1
ATOM 1976 O O . GLN A 1 240 ? -30.693 -14.622 16.101 1.00 87.38 240 GLN A O 1
ATOM 1981 N N . LEU A 1 241 ? -31.288 -16.173 17.605 1.00 81.25 241 LEU A N 1
ATOM 1982 C CA . LEU A 1 241 ? -30.797 -17.328 16.847 1.00 81.25 241 LEU A CA 1
ATOM 1983 C C . LEU A 1 241 ? -31.622 -17.564 15.569 1.00 81.25 241 LEU A C 1
ATOM 1985 O O . LEU A 1 241 ? -31.077 -17.900 14.524 1.00 81.25 241 LEU A O 1
ATOM 1989 N N . ILE A 1 242 ? -32.936 -17.328 15.626 1.00 89.31 242 ILE A N 1
ATOM 1990 C CA . ILE A 1 242 ? -33.812 -17.364 14.444 1.00 89.31 242 ILE A CA 1
ATOM 1991 C C . ILE A 1 242 ? -33.488 -16.201 13.492 1.00 89.31 242 ILE A C 1
ATOM 1993 O O . ILE A 1 242 ? -33.420 -16.394 12.280 1.00 89.31 242 ILE A O 1
ATOM 1997 N N . GLU A 1 243 ? -33.252 -14.997 14.017 1.00 85.94 243 GLU A N 1
ATOM 1998 C CA . GLU A 1 243 ? -32.864 -13.834 13.211 1.00 85.94 243 GLU A CA 1
ATOM 1999 C C . GLU A 1 243 ? -31.506 -14.031 12.528 1.00 85.94 243 GLU A C 1
ATOM 2001 O O . GLU A 1 243 ? -31.384 -13.766 11.330 1.00 85.94 243 GLU A O 1
ATOM 2006 N N . THR A 1 244 ? -30.500 -14.549 13.241 1.00 81.38 244 THR A N 1
ATOM 2007 C CA . THR A 1 244 ? -29.195 -14.862 12.644 1.00 81.38 244 THR A CA 1
ATOM 2008 C C . THR A 1 244 ? -29.307 -15.972 11.605 1.00 81.38 244 THR A C 1
ATOM 2010 O O . THR A 1 244 ? -28.705 -15.846 10.540 1.00 81.38 24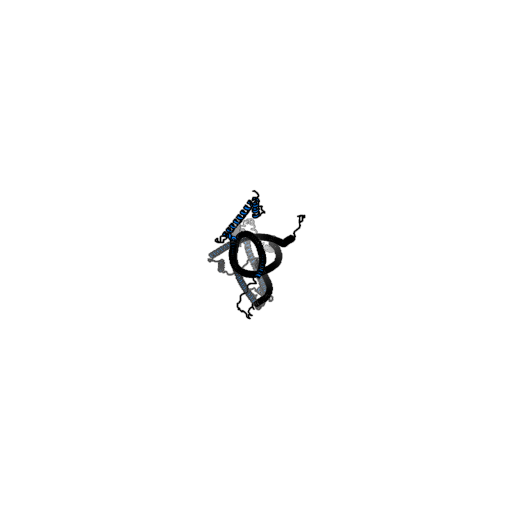4 THR A O 1
ATOM 2013 N N . GLN A 1 245 ? -30.136 -16.995 11.835 1.00 85.38 245 GLN A N 1
ATOM 2014 C CA . GLN A 1 245 ? -30.397 -18.037 10.840 1.00 85.38 245 GLN A CA 1
ATOM 2015 C C . GLN A 1 245 ? -31.044 -17.470 9.566 1.00 85.38 245 GLN A C 1
ATOM 2017 O O . GLN A 1 245 ? -30.644 -17.818 8.456 1.00 85.38 245 GLN A O 1
ATOM 2022 N N . ASN A 1 246 ? -31.990 -16.540 9.702 1.00 86.88 246 ASN A N 1
ATOM 2023 C CA . ASN A 1 246 ? -32.615 -15.876 8.557 1.00 86.88 246 ASN A CA 1
ATOM 2024 C C . ASN A 1 246 ? -31.624 -14.998 7.775 1.00 86.88 246 ASN A C 1
ATOM 2026 O O . ASN A 1 246 ? -31.710 -14.910 6.550 1.00 86.88 246 ASN A O 1
ATOM 2030 N N . ILE A 1 247 ? -30.673 -14.356 8.460 1.00 87.44 247 ILE A N 1
ATOM 2031 C CA . ILE A 1 247 ? -29.598 -13.591 7.813 1.00 87.44 247 ILE A CA 1
ATOM 2032 C C . ILE A 1 247 ? -28.647 -14.532 7.063 1.00 87.44 247 ILE A C 1
ATOM 2034 O O . ILE A 1 247 ? -28.306 -14.247 5.918 1.00 87.44 247 ILE A O 1
ATOM 2038 N N . ILE A 1 248 ? -28.270 -15.666 7.663 1.00 81.56 248 ILE A N 1
ATOM 2039 C CA . ILE A 1 248 ? -27.431 -16.688 7.016 1.00 81.56 248 ILE A CA 1
ATOM 2040 C C . ILE A 1 248 ? -28.101 -17.201 5.737 1.00 81.56 248 ILE A C 1
ATOM 2042 O O . ILE A 1 248 ? -27.458 -17.219 4.689 1.00 81.56 248 ILE A O 1
ATOM 2046 N N . ASN A 1 249 ? -29.397 -17.518 5.786 1.00 86.62 249 ASN A N 1
ATOM 2047 C CA . ASN A 1 249 ? -30.140 -17.984 4.614 1.00 86.62 249 ASN A CA 1
ATOM 2048 C C . ASN A 1 249 ? -30.178 -16.918 3.500 1.00 86.62 249 ASN A C 1
ATOM 2050 O O . ASN A 1 249 ? -29.935 -17.232 2.337 1.00 86.62 249 ASN A O 1
ATOM 2054 N N . LYS A 1 250 ? -30.384 -15.636 3.840 1.00 87.94 250 LYS A N 1
ATOM 2055 C CA . LYS A 1 250 ? -30.327 -14.531 2.860 1.00 87.94 250 LYS A CA 1
ATOM 2056 C C . LYS A 1 250 ? -28.937 -14.365 2.239 1.00 87.94 250 LYS A C 1
ATOM 2058 O O . LYS A 1 250 ? -28.825 -14.120 1.038 1.00 87.94 250 LYS A O 1
ATOM 2063 N N . ILE A 1 251 ? -27.876 -14.508 3.037 1.00 83.75 251 ILE A N 1
ATOM 2064 C CA . ILE A 1 251 ? -26.494 -14.460 2.541 1.00 83.75 251 ILE A CA 1
ATOM 2065 C C . ILE A 1 251 ? -26.233 -15.642 1.602 1.00 83.75 251 ILE A C 1
ATOM 2067 O O . ILE A 1 251 ? -25.672 -15.433 0.526 1.00 83.75 251 ILE A O 1
ATOM 2071 N N . GLN A 1 252 ? -26.699 -16.846 1.942 1.00 81.75 252 GLN A N 1
ATOM 2072 C CA . GLN A 1 252 ? -26.582 -18.031 1.088 1.00 81.75 252 GLN A CA 1
ATOM 2073 C C . GLN A 1 252 ? -27.331 -17.864 -0.239 1.00 81.75 252 GLN A C 1
ATOM 2075 O O . GLN A 1 252 ? -26.745 -18.116 -1.289 1.00 81.75 252 GLN A O 1
ATOM 2080 N N . GLU A 1 253 ? -28.566 -17.359 -0.229 1.00 86.81 253 GLU A N 1
ATOM 2081 C CA . GLU A 1 253 ? -29.317 -17.074 -1.460 1.00 86.81 253 GLU A CA 1
ATOM 2082 C C . GLU A 1 253 ? -28.624 -16.016 -2.331 1.00 86.81 253 GLU A C 1
ATOM 2084 O O . GLU A 1 253 ? -28.541 -16.171 -3.550 1.00 86.81 253 GLU A O 1
ATOM 2089 N N . SER A 1 254 ? -28.088 -14.951 -1.723 1.00 85.31 254 SER A N 1
ATOM 2090 C CA . SER A 1 254 ? -27.342 -13.921 -2.461 1.00 85.31 254 SER A CA 1
ATOM 2091 C C . SER A 1 254 ? -26.028 -14.456 -3.046 1.00 85.31 254 SER A C 1
ATOM 2093 O O . SER A 1 254 ? -25.686 -14.141 -4.186 1.00 85.31 254 SER A O 1
ATOM 2095 N N . SER A 1 255 ? -25.339 -15.333 -2.310 1.00 77.44 255 SER A N 1
ATOM 2096 C CA . SER A 1 255 ? -24.116 -16.003 -2.764 1.00 77.44 255 SER A CA 1
ATOM 2097 C C . SER A 1 255 ? -24.409 -16.973 -3.907 1.00 77.44 255 SER A C 1
ATOM 2099 O O . SER A 1 255 ? -23.662 -16.997 -4.879 1.00 77.44 255 SER A O 1
ATOM 2101 N N . SER A 1 256 ? -25.523 -17.711 -3.839 1.00 86.06 256 SER A N 1
ATOM 2102 C CA . SER A 1 256 ? -25.978 -18.599 -4.916 1.00 86.06 256 SER A CA 1
ATOM 2103 C C . SER A 1 256 ? -26.278 -17.815 -6.190 1.00 86.06 256 SER A C 1
ATOM 2105 O O . SER A 1 256 ? -25.724 -18.126 -7.235 1.00 86.06 256 SER A O 1
ATOM 2107 N N . LYS A 1 257 ? -27.052 -16.725 -6.100 1.00 86.50 257 LYS A N 1
ATOM 2108 C CA . LYS A 1 257 ? -27.361 -15.872 -7.262 1.00 86.50 257 LYS A CA 1
ATOM 2109 C C . LYS A 1 257 ? -26.109 -15.252 -7.885 1.00 86.50 257 LYS A C 1
ATOM 2111 O O . LYS A 1 257 ? -26.020 -15.135 -9.104 1.00 86.50 257 LYS A O 1
ATOM 2116 N N . SER A 1 258 ? -25.140 -14.855 -7.059 1.00 85.31 258 SER A N 1
ATOM 2117 C CA . SER A 1 258 ? -23.852 -14.352 -7.547 1.00 85.31 258 SER A CA 1
ATOM 2118 C C . SER A 1 258 ? -23.012 -15.449 -8.200 1.00 85.31 258 SER A C 1
ATOM 2120 O O . SER A 1 258 ? -22.299 -15.170 -9.159 1.00 85.31 258 SER A O 1
ATOM 2122 N N . LYS A 1 259 ? -23.070 -16.683 -7.691 1.00 85.75 259 LYS A N 1
ATOM 2123 C CA . LYS A 1 259 ? -22.381 -17.828 -8.287 1.00 85.75 259 LYS A CA 1
ATOM 2124 C C . LYS A 1 259 ? -22.973 -18.156 -9.658 1.00 85.75 259 LYS A C 1
ATOM 2126 O O . LYS A 1 259 ? -22.217 -18.266 -10.617 1.00 85.75 259 LYS A O 1
ATOM 2131 N N . ASP A 1 260 ? -24.298 -18.198 -9.766 1.00 87.50 260 ASP A N 1
ATOM 2132 C CA . ASP A 1 260 ? -25.002 -18.479 -11.021 1.00 87.50 260 ASP A CA 1
ATOM 2133 C C . ASP A 1 260 ? -24.716 -17.398 -12.082 1.00 87.50 260 ASP A C 1
ATOM 2135 O O . ASP A 1 260 ? -24.509 -17.703 -13.259 1.00 87.50 260 ASP A O 1
ATOM 2139 N N . SER A 1 261 ? -24.628 -16.121 -11.680 1.00 86.06 261 SER A N 1
ATOM 2140 C CA . SER A 1 261 ? -24.271 -15.035 -12.604 1.00 86.06 261 SER A CA 1
ATOM 2141 C C . SER A 1 261 ? -22.814 -15.124 -13.070 1.00 86.06 261 SER A C 1
ATOM 2143 O O . SER A 1 261 ? -22.532 -14.937 -14.257 1.00 86.06 261 SER A O 1
ATOM 2145 N N . MET A 1 262 ? -21.884 -15.472 -12.174 1.00 81.88 262 MET A N 1
ATOM 2146 C CA . MET A 1 262 ? -20.484 -15.708 -12.531 1.00 81.88 262 MET A CA 1
ATOM 2147 C C . MET A 1 262 ? -20.337 -16.923 -13.453 1.00 81.88 262 MET A C 1
ATOM 2149 O O . MET A 1 262 ? -19.617 -16.830 -14.444 1.00 81.88 262 MET A O 1
ATOM 2153 N N . GLU A 1 263 ? -21.058 -18.019 -13.206 1.00 87.75 263 GLU A N 1
ATOM 2154 C CA . GLU A 1 263 ? -21.069 -19.201 -14.080 1.00 87.75 263 GLU A CA 1
ATOM 2155 C C . GLU A 1 263 ? -21.634 -18.889 -15.475 1.00 87.75 263 GLU A C 1
ATOM 2157 O O . GLU A 1 263 ? -21.067 -19.327 -16.484 1.00 87.75 263 GLU A O 1
ATOM 2162 N N . MET A 1 264 ? -22.680 -18.059 -15.570 1.00 86.12 264 MET A N 1
ATOM 2163 C CA . MET A 1 264 ? -23.155 -17.543 -16.859 1.00 86.12 264 MET A CA 1
ATOM 2164 C C . MET A 1 264 ? -22.090 -16.701 -17.568 1.00 86.12 264 MET A C 1
ATOM 2166 O O . MET A 1 264 ? -21.885 -16.854 -18.773 1.00 86.12 264 MET A O 1
ATOM 2170 N N . THR A 1 265 ? -21.381 -15.843 -16.835 1.00 86.75 265 THR A N 1
ATOM 2171 C CA . THR A 1 265 ? -20.337 -14.977 -17.408 1.00 86.75 265 THR A CA 1
ATOM 2172 C C . THR A 1 265 ? -19.142 -15.800 -17.902 1.00 86.75 265 THR A C 1
ATOM 2174 O O . THR A 1 265 ? -18.639 -15.567 -19.001 1.00 86.75 265 THR A O 1
ATOM 2177 N N . ILE A 1 266 ? -18.732 -16.818 -17.138 1.00 83.12 266 ILE A N 1
ATOM 2178 C CA . ILE A 1 266 ? -17.700 -17.789 -17.529 1.00 83.12 266 ILE A CA 1
ATOM 2179 C C . ILE A 1 266 ? -18.137 -18.546 -18.787 1.00 83.12 266 ILE A C 1
ATOM 2181 O O . ILE A 1 266 ? -17.359 -18.666 -19.730 1.00 83.12 266 ILE A O 1
ATOM 2185 N N . SER A 1 267 ? -19.394 -18.991 -18.853 1.00 85.88 267 SER A N 1
ATOM 2186 C CA . SER A 1 267 ? -19.935 -19.671 -20.037 1.00 85.88 267 SER A CA 1
ATOM 2187 C C . SER A 1 267 ? -19.938 -18.764 -21.275 1.00 85.88 267 SER A C 1
ATOM 2189 O O . SER A 1 267 ? -19.566 -19.195 -22.366 1.00 85.88 267 SER A O 1
ATOM 2191 N N . GLN A 1 268 ? -20.283 -17.482 -21.122 1.00 86.00 268 GLN A N 1
ATOM 2192 C CA . GLN A 1 268 ? -20.220 -16.497 -22.208 1.00 86.00 268 GLN A CA 1
ATOM 2193 C C . GLN A 1 268 ? -18.784 -16.220 -22.671 1.00 86.00 268 GLN A C 1
ATOM 2195 O O . GLN A 1 268 ? -18.541 -16.109 -23.874 1.00 86.00 268 GLN A O 1
ATOM 2200 N N . LEU A 1 269 ? -17.829 -16.121 -21.742 1.00 85.50 269 LEU A N 1
ATOM 2201 C CA . LEU A 1 269 ? -16.413 -15.942 -22.066 1.00 85.50 269 LEU A CA 1
ATOM 2202 C C . LEU A 1 269 ? -15.840 -17.171 -22.773 1.00 85.50 269 LEU A C 1
ATOM 2204 O O . LEU A 1 269 ? -15.171 -17.015 -23.790 1.00 85.50 269 LEU A O 1
ATOM 2208 N N . ASN A 1 270 ? -16.174 -18.376 -22.315 1.00 85.62 270 ASN A N 1
ATOM 2209 C CA . ASN A 1 270 ? -15.766 -19.618 -22.970 1.00 85.62 270 ASN A CA 1
ATOM 2210 C C . ASN A 1 270 ? -16.318 -19.712 -24.398 1.00 85.62 270 ASN A C 1
ATOM 2212 O O . ASN A 1 270 ? -15.583 -20.070 -25.315 1.00 85.62 270 ASN A O 1
ATOM 2216 N N . ASN A 1 271 ? -17.570 -19.300 -24.622 1.00 86.19 271 ASN A N 1
ATOM 2217 C CA . ASN A 1 271 ? -18.142 -19.228 -25.970 1.00 86.19 271 ASN A CA 1
ATOM 2218 C C . ASN A 1 271 ? -17.433 -18.185 -26.851 1.00 86.19 271 ASN A C 1
ATOM 2220 O O . ASN A 1 271 ? -17.202 -18.438 -28.035 1.00 86.19 271 ASN A O 1
ATOM 2224 N N . LYS A 1 272 ? -17.038 -17.032 -26.292 1.00 87.06 272 LYS A N 1
ATOM 2225 C CA . LYS A 1 272 ? -16.242 -16.028 -27.018 1.00 87.06 272 LYS A CA 1
ATOM 2226 C C . LYS A 1 272 ? -14.855 -16.557 -27.379 1.00 87.06 272 LYS A C 1
ATOM 2228 O O . LYS A 1 272 ? -14.461 -16.413 -28.534 1.00 87.06 272 LYS A O 1
ATOM 2233 N N . ILE A 1 273 ? -14.161 -17.213 -26.449 1.00 83.56 273 ILE A N 1
ATOM 2234 C CA . ILE A 1 273 ? -12.856 -17.847 -26.694 1.00 83.56 273 ILE A CA 1
ATOM 2235 C C . ILE A 1 273 ? -12.986 -18.905 -27.794 1.00 83.56 273 ILE A C 1
ATOM 2237 O O . ILE A 1 273 ? -12.254 -18.848 -28.775 1.00 83.56 273 ILE A O 1
ATOM 2241 N N . ALA A 1 274 ? -13.985 -19.790 -27.714 1.00 84.44 274 ALA A N 1
ATOM 2242 C CA . ALA A 1 274 ? -14.234 -20.795 -28.747 1.00 84.44 274 ALA A CA 1
ATOM 2243 C C . ALA A 1 274 ? -14.508 -20.162 -30.125 1.00 84.44 274 ALA A C 1
ATOM 2245 O O . ALA A 1 274 ? -13.983 -20.622 -31.141 1.00 84.44 274 ALA A O 1
ATOM 2246 N N . SER A 1 275 ? -15.281 -19.069 -30.172 1.00 84.62 275 SER A N 1
ATOM 2247 C CA . SER A 1 275 ? -15.536 -18.340 -31.420 1.00 84.62 275 SER A CA 1
ATOM 2248 C C . SER A 1 275 ? -14.266 -17.689 -31.989 1.00 84.62 275 SER A C 1
ATOM 2250 O O . SER A 1 275 ? -14.021 -17.772 -33.194 1.00 84.62 275 SER A O 1
ATOM 2252 N N . GLN A 1 276 ? -13.405 -17.125 -31.136 1.00 86.19 276 GLN A N 1
ATOM 2253 C CA . GLN A 1 276 ? -12.120 -16.556 -31.544 1.00 86.19 276 GLN A CA 1
ATOM 2254 C C . GLN A 1 276 ? -11.148 -17.636 -32.024 1.00 86.19 276 GLN A C 1
ATOM 2256 O O . GLN A 1 276 ? -10.519 -17.457 -33.062 1.00 86.19 276 GLN A O 1
ATOM 2261 N N . ASP A 1 277 ? -11.091 -18.789 -31.361 1.00 84.31 277 ASP A N 1
ATOM 2262 C CA . ASP A 1 277 ? -10.283 -19.926 -31.805 1.00 84.31 277 ASP A CA 1
ATOM 2263 C C . ASP A 1 277 ? -10.732 -20.434 -33.176 1.00 84.31 277 ASP A C 1
ATOM 2265 O O . ASP A 1 277 ? -9.899 -20.709 -34.041 1.00 84.31 277 ASP A O 1
ATOM 2269 N N . THR A 1 278 ? -12.043 -20.515 -33.431 1.00 84.50 278 THR A N 1
ATOM 2270 C CA . THR A 1 278 ? -12.538 -20.866 -34.773 1.00 84.50 278 THR A CA 1
ATOM 2271 C C . THR A 1 278 ? -12.206 -19.804 -35.820 1.00 84.50 278 THR A C 1
ATOM 2273 O O . THR A 1 278 ? -11.912 -20.150 -36.965 1.00 84.50 278 THR A O 1
ATOM 2276 N N . TYR A 1 279 ? -12.201 -18.524 -35.445 1.00 89.12 279 TYR A N 1
ATOM 2277 C CA . TYR A 1 279 ? -11.804 -17.428 -36.325 1.00 89.12 279 TYR A CA 1
ATOM 2278 C C . TYR A 1 279 ? -10.308 -17.488 -36.669 1.00 89.12 279 TYR A C 1
ATOM 2280 O O . TYR A 1 279 ? -9.948 -17.463 -37.846 1.00 89.12 279 TYR A O 1
ATOM 2288 N N . TYR A 1 280 ? -9.434 -17.667 -35.674 1.00 82.25 280 TYR A N 1
ATOM 2289 C CA . TYR A 1 280 ? -7.995 -17.799 -35.902 1.00 82.25 280 TYR A CA 1
ATOM 2290 C C . TYR A 1 280 ? -7.641 -19.073 -36.668 1.00 82.25 280 TYR A C 1
ATOM 2292 O O . TYR A 1 280 ? -6.783 -19.021 -37.545 1.00 82.25 280 TYR A O 1
ATOM 2300 N N . LYS A 1 281 ? -8.341 -20.191 -36.432 1.00 87.12 281 LYS A N 1
ATOM 2301 C CA . LYS A 1 281 ? -8.188 -21.404 -37.252 1.00 87.12 281 LYS A CA 1
ATOM 2302 C C . LYS A 1 281 ? -8.502 -21.141 -38.725 1.00 87.12 281 LYS A C 1
ATOM 2304 O O . LYS A 1 281 ? -7.714 -21.544 -39.572 1.00 87.12 281 LYS A O 1
ATOM 2309 N N . LYS A 1 282 ? -9.577 -20.404 -39.033 1.00 86.81 282 LYS A N 1
ATOM 2310 C CA . LYS A 1 282 ? -9.903 -20.012 -40.418 1.00 86.81 282 LYS A CA 1
ATOM 2311 C C . LYS A 1 282 ? -8.831 -19.116 -41.042 1.00 86.81 282 LYS A C 1
ATOM 2313 O O . LYS A 1 282 ? -8.496 -19.313 -42.203 1.00 86.81 282 LYS A O 1
ATOM 2318 N N . ILE A 1 283 ? -8.265 -18.171 -40.287 1.00 84.88 283 ILE A N 1
ATOM 2319 C CA . ILE A 1 283 ? -7.160 -17.324 -40.773 1.00 84.88 283 ILE A CA 1
ATOM 2320 C C . ILE A 1 283 ? -5.908 -18.158 -41.047 1.00 84.88 283 ILE A C 1
ATOM 2322 O O . ILE A 1 283 ? -5.279 -17.996 -42.088 1.00 84.88 283 ILE A O 1
ATOM 2326 N N . ILE A 1 284 ? -5.549 -19.064 -40.135 1.00 80.81 284 ILE A N 1
ATOM 2327 C CA . ILE A 1 284 ? -4.408 -19.969 -40.312 1.00 80.81 284 ILE A CA 1
ATOM 2328 C C . ILE A 1 284 ? -4.623 -20.849 -41.547 1.00 80.81 284 ILE A C 1
ATOM 2330 O O . ILE A 1 284 ? -3.700 -21.041 -42.331 1.00 80.81 284 ILE A O 1
ATOM 2334 N N . GLU A 1 285 ? -5.838 -21.345 -41.764 1.00 85.50 285 GLU A N 1
ATOM 2335 C CA . GLU A 1 285 ? -6.182 -22.146 -42.938 1.00 85.50 285 GLU A CA 1
ATOM 2336 C C . GLU A 1 285 ? -6.109 -21.334 -44.241 1.00 85.50 285 GLU A C 1
ATOM 2338 O O . GLU A 1 285 ? -5.535 -21.808 -45.219 1.00 85.50 285 GLU A O 1
ATOM 2343 N N . GLN A 1 286 ? -6.565 -20.077 -44.240 1.00 81.62 286 GLN A N 1
ATOM 2344 C CA . GLN A 1 286 ? -6.408 -19.157 -45.374 1.00 81.62 286 GLN A CA 1
ATOM 2345 C C . GLN A 1 286 ? -4.937 -18.823 -45.668 1.00 81.62 286 GLN A C 1
ATOM 2347 O O . GLN A 1 286 ? -4.532 -18.804 -46.830 1.00 81.62 286 GLN A O 1
ATOM 2352 N N . LEU A 1 287 ? -4.119 -18.603 -44.634 1.00 82.25 287 LEU A N 1
ATOM 2353 C CA . LEU A 1 287 ? -2.677 -18.371 -44.775 1.00 82.25 287 LEU A CA 1
ATOM 2354 C C . LEU A 1 287 ? -1.938 -19.623 -45.259 1.00 82.25 287 LEU A C 1
ATOM 2356 O O . LEU A 1 287 ? -1.011 -19.534 -46.058 1.00 82.25 287 LEU A O 1
ATOM 2360 N N . ASN A 1 288 ? -2.360 -20.808 -44.821 1.00 81.94 288 ASN A N 1
ATOM 2361 C CA . ASN A 1 288 ? -1.804 -22.063 -45.316 1.00 81.94 288 ASN A CA 1
ATOM 2362 C C . ASN A 1 288 ? -2.192 -22.313 -46.778 1.00 81.94 288 ASN A C 1
ATOM 2364 O O . ASN A 1 288 ? -1.358 -22.782 -47.549 1.00 81.94 288 ASN A O 1
ATOM 2368 N N . GLN A 1 289 ? -3.414 -21.957 -47.186 1.00 82.50 289 GLN A N 1
ATOM 2369 C CA . GLN A 1 289 ? -3.837 -22.009 -48.589 1.00 82.50 289 GLN A CA 1
ATOM 2370 C C . GLN A 1 289 ? -3.057 -21.016 -49.462 1.00 82.50 289 GLN A C 1
ATOM 2372 O O . GLN A 1 289 ? -2.648 -21.374 -50.566 1.00 82.50 289 GLN A O 1
ATOM 2377 N N . SER A 1 290 ? -2.780 -19.799 -48.979 1.00 78.62 290 SER A N 1
ATOM 2378 C CA . SER A 1 290 ? -1.959 -18.832 -49.723 1.00 78.62 290 SER A CA 1
ATOM 2379 C C . SER A 1 290 ? -0.485 -19.249 -49.805 1.00 78.62 290 SER A C 1
ATOM 2381 O O . SER A 1 290 ? 0.137 -19.083 -50.856 1.00 78.62 290 SER A O 1
ATOM 2383 N N . LEU A 1 291 ? 0.060 -19.868 -48.752 1.00 75.62 291 LEU A N 1
ATOM 2384 C CA . LEU A 1 291 ? 1.391 -20.487 -48.761 1.00 75.62 291 LEU A CA 1
ATOM 2385 C C . LEU A 1 291 ? 1.473 -21.696 -49.699 1.00 75.62 291 LEU A C 1
ATOM 2387 O O . LEU A 1 291 ? 2.492 -21.895 -50.359 1.00 75.62 291 LEU A O 1
ATOM 2391 N N . ALA A 1 292 ? 0.419 -22.509 -49.778 1.00 78.19 292 ALA A N 1
ATOM 2392 C CA . ALA A 1 292 ? 0.346 -23.610 -50.733 1.00 78.19 292 ALA A CA 1
ATOM 2393 C C . ALA A 1 292 ? 0.340 -23.078 -52.173 1.00 78.19 292 ALA A C 1
ATOM 2395 O O . ALA A 1 292 ? 1.134 -23.538 -52.988 1.00 78.19 292 ALA A O 1
ATOM 2396 N N . LYS A 1 293 ? -0.461 -22.041 -52.447 1.00 80.00 293 LYS A N 1
ATOM 2397 C CA . LYS A 1 293 ? -0.551 -21.406 -53.767 1.00 80.00 293 LYS A CA 1
ATOM 2398 C C . LYS A 1 293 ? 0.769 -20.761 -54.203 1.00 80.00 293 LYS A C 1
ATOM 2400 O O . LYS A 1 293 ? 1.222 -20.988 -55.317 1.00 80.00 293 LYS A O 1
ATOM 2405 N N . THR A 1 294 ? 1.453 -20.052 -53.305 1.00 71.81 294 THR A N 1
ATOM 2406 C CA . THR A 1 294 ? 2.784 -19.477 -53.590 1.00 71.81 294 THR A CA 1
ATOM 2407 C C . THR A 1 294 ? 3.873 -20.541 -53.749 1.00 71.81 294 THR A C 1
ATOM 2409 O O . THR A 1 294 ? 4.798 -20.363 -54.539 1.00 71.81 294 THR A O 1
ATOM 2412 N N . ARG A 1 295 ? 3.777 -21.687 -53.060 1.00 76.19 295 ARG A N 1
ATOM 2413 C CA . ARG A 1 295 ? 4.666 -22.841 -53.302 1.00 76.19 295 ARG A CA 1
ATOM 2414 C C . ARG A 1 295 ? 4.396 -23.514 -54.649 1.00 76.19 295 ARG A C 1
ATOM 2416 O O . ARG A 1 295 ? 5.342 -23.984 -55.284 1.00 76.19 295 ARG A O 1
ATOM 2423 N N . GLU A 1 296 ? 3.144 -23.543 -55.090 1.00 74.56 296 GLU A N 1
ATOM 2424 C CA . GLU A 1 296 ? 2.738 -24.040 -56.408 1.00 74.56 296 GLU A CA 1
ATOM 2425 C C . GLU A 1 296 ? 3.236 -23.109 -57.529 1.00 74.56 296 GLU A C 1
ATOM 2427 O O . GLU A 1 296 ? 3.837 -23.563 -58.500 1.00 74.56 296 GLU A O 1
ATOM 2432 N N . GLU A 1 297 ? 3.139 -21.792 -57.335 1.00 76.81 297 GLU A N 1
ATOM 2433 C CA . GLU A 1 297 ? 3.710 -20.778 -58.234 1.00 76.81 297 GLU A CA 1
ATOM 2434 C C . GLU A 1 297 ? 5.252 -20.856 -58.285 1.00 76.81 297 GLU A C 1
ATOM 2436 O O . GLU A 1 297 ? 5.848 -20.769 -59.359 1.00 76.81 297 GLU A O 1
ATOM 2441 N N . LEU A 1 298 ? 5.921 -21.130 -57.156 1.00 62.47 298 LEU A N 1
ATOM 2442 C CA . LEU A 1 298 ? 7.377 -21.337 -57.095 1.00 62.47 298 LEU A CA 1
ATOM 2443 C C . LEU A 1 298 ? 7.825 -22.634 -57.796 1.00 62.47 298 LEU A C 1
ATOM 2445 O O . LEU A 1 298 ? 8.917 -22.696 -58.365 1.00 62.47 298 LEU A O 1
ATOM 2449 N N . THR A 1 299 ? 7.009 -23.689 -57.753 1.00 67.62 299 THR A N 1
ATOM 2450 C CA . THR A 1 299 ? 7.297 -24.954 -58.451 1.00 67.62 299 THR A CA 1
ATOM 2451 C C . THR A 1 299 ? 7.001 -24.855 -59.946 1.00 67.62 299 THR A C 1
ATOM 2453 O O . THR A 1 299 ? 7.797 -25.356 -60.741 1.00 67.62 299 THR A O 1
ATOM 2456 N N . GLN A 1 300 ? 5.972 -24.104 -60.349 1.00 66.75 300 GLN A N 1
ATOM 2457 C CA . GLN A 1 300 ? 5.729 -23.759 -61.753 1.00 66.75 300 GLN A CA 1
ATOM 2458 C C . GLN A 1 300 ? 6.853 -22.880 -62.328 1.00 66.75 300 GLN A C 1
ATOM 2460 O O . GLN A 1 300 ? 7.369 -23.193 -63.403 1.00 66.75 300 GLN A O 1
ATOM 2465 N N . ALA A 1 301 ? 7.340 -21.883 -61.580 1.00 57.78 301 ALA A N 1
ATOM 2466 C CA . ALA A 1 301 ? 8.484 -21.056 -61.980 1.00 57.78 301 ALA A CA 1
ATOM 2467 C C . ALA A 1 301 ? 9.797 -21.859 -62.094 1.00 57.78 301 ALA A C 1
ATOM 2469 O O . ALA A 1 301 ? 10.622 -21.585 -62.965 1.00 57.78 301 ALA A O 1
ATOM 2470 N N . LYS A 1 302 ? 9.982 -22.905 -61.275 1.00 51.56 302 LYS A N 1
ATOM 2471 C CA . LYS A 1 302 ? 11.123 -23.832 -61.401 1.00 51.56 302 LYS A CA 1
ATOM 2472 C C . LYS A 1 302 ? 10.996 -24.790 -62.590 1.00 51.56 302 LYS A C 1
ATOM 2474 O O . LYS A 1 302 ? 12.014 -25.145 -63.177 1.00 51.56 302 LYS A O 1
ATOM 2479 N N . SER A 1 303 ? 9.779 -25.171 -62.983 1.00 50.88 303 SER A N 1
ATOM 2480 C CA . SER A 1 303 ? 9.540 -26.021 -64.161 1.00 50.88 303 SER A CA 1
ATOM 2481 C C . SER A 1 303 ? 9.659 -25.292 -65.509 1.00 50.88 303 SER A C 1
ATOM 2483 O O . SER A 1 303 ? 9.756 -25.948 -66.538 1.00 50.88 303 SER A O 1
ATOM 2485 N N . GLN A 1 304 ? 9.717 -23.953 -65.518 1.00 52.97 304 GLN A N 1
ATOM 2486 C CA . GLN A 1 304 ? 9.881 -23.142 -66.736 1.00 52.97 304 GLN A CA 1
ATOM 2487 C C . GLN A 1 304 ? 11.341 -22.756 -67.049 1.00 52.97 304 GLN A C 1
ATOM 2489 O O . GLN A 1 304 ? 11.593 -22.123 -68.070 1.00 52.97 304 GLN A O 1
ATOM 2494 N N . ILE A 1 305 ? 12.315 -23.139 -66.208 1.00 50.81 305 ILE A N 1
ATOM 2495 C CA . ILE A 1 305 ? 13.729 -22.730 -66.364 1.00 50.81 305 ILE A CA 1
ATOM 2496 C C . ILE A 1 305 ? 14.675 -23.914 -66.655 1.00 50.81 305 ILE A C 1
ATOM 2498 O O . ILE A 1 305 ? 15.852 -23.704 -66.943 1.00 50.81 305 ILE A O 1
ATOM 2502 N N . ILE A 1 306 ? 14.195 -25.166 -66.692 1.00 44.47 306 ILE A N 1
ATOM 2503 C CA . ILE A 1 306 ? 15.030 -26.311 -67.102 1.00 44.47 306 ILE A CA 1
ATOM 2504 C C . ILE A 1 306 ? 14.347 -27.139 -68.202 1.00 44.47 306 ILE A C 1
ATOM 2506 O O . ILE A 1 306 ? 13.368 -27.841 -67.965 1.00 44.47 306 ILE A O 1
ATOM 2510 N N . SER A 1 307 ? 14.992 -27.089 -69.377 1.00 32.28 307 SER A N 1
ATOM 2511 C CA . SER A 1 307 ? 14.740 -27.696 -70.703 1.00 32.28 307 SER A CA 1
ATOM 2512 C C . SER A 1 307 ? 13.904 -26.848 -71.688 1.00 32.28 307 SER A C 1
ATOM 2514 O O . SER A 1 307 ? 12.829 -26.393 -71.309 1.00 32.28 307 SER A O 1
ATOM 2516 N N . PRO A 1 308 ? 14.388 -26.604 -72.939 1.00 44.19 308 PRO A N 1
ATOM 2517 C CA . PRO A 1 308 ? 15.317 -27.441 -73.715 1.00 44.19 308 PRO A CA 1
ATOM 2518 C C . PRO A 1 308 ? 16.548 -26.707 -74.308 1.00 44.19 308 PRO A C 1
ATOM 2520 O O . PRO A 1 308 ? 16.413 -25.799 -75.121 1.00 44.19 308 PRO A O 1
ATOM 2523 N N . ILE A 1 309 ? 17.761 -27.192 -74.015 1.00 36.66 309 ILE A N 1
ATOM 2524 C CA . ILE A 1 309 ? 18.905 -27.123 -74.951 1.00 36.66 309 ILE A CA 1
ATOM 2525 C C . ILE A 1 309 ? 19.606 -28.481 -74.923 1.00 36.66 309 ILE A C 1
ATOM 2527 O O . ILE A 1 309 ? 20.684 -28.615 -74.361 1.00 36.66 309 ILE A O 1
ATOM 2531 N N . ILE A 1 310 ? 18.966 -29.501 -75.495 1.00 38.44 310 ILE A N 1
ATOM 2532 C CA . ILE A 1 310 ? 19.648 -30.640 -76.118 1.00 38.44 310 ILE A CA 1
ATOM 2533 C C . ILE A 1 310 ? 18.769 -31.074 -77.299 1.00 38.44 310 ILE A C 1
ATOM 2535 O O . ILE A 1 310 ? 17.611 -31.426 -77.090 1.00 38.44 310 ILE A O 1
ATOM 2539 N N . ASN A 1 311 ? 19.372 -31.060 -78.493 1.00 28.91 311 ASN A N 1
ATOM 2540 C CA . ASN A 1 311 ? 19.006 -31.715 -79.760 1.00 28.91 311 ASN A CA 1
ATOM 2541 C C . ASN A 1 311 ? 18.745 -30.801 -80.968 1.00 28.91 311 ASN A C 1
ATOM 2543 O O . ASN A 1 311 ? 17.930 -29.886 -80.926 1.00 28.91 311 ASN A O 1
ATOM 2547 N N . SER A 1 312 ? 19.416 -31.211 -82.059 1.00 30.23 312 SER A N 1
ATOM 2548 C CA . SER A 1 312 ? 19.186 -30.915 -83.482 1.00 30.23 312 SER A CA 1
ATOM 2549 C C . SER A 1 312 ? 19.888 -29.664 -84.035 1.00 30.23 312 SER A C 1
ATOM 2551 O O . SER A 1 312 ? 19.623 -28.563 -83.589 1.00 30.23 312 SER A O 1
ATOM 2553 N N . ASN A 1 313 ? 20.754 -29.694 -85.052 1.00 28.67 313 ASN A N 1
ATOM 2554 C CA . ASN A 1 313 ? 21.184 -30.742 -85.975 1.00 28.67 313 ASN A CA 1
ATOM 2555 C C . ASN A 1 313 ? 22.480 -30.281 -86.667 1.00 28.67 313 ASN A C 1
ATOM 2557 O O . ASN A 1 313 ? 22.549 -29.180 -87.209 1.00 28.67 313 ASN A O 1
ATOM 2561 N N . SER A 1 314 ? 23.470 -31.164 -86.707 1.00 26.16 314 SER A N 1
ATOM 2562 C CA . SER A 1 314 ? 24.534 -31.210 -87.705 1.00 26.16 314 SER A CA 1
ATOM 2563 C C . SER A 1 314 ? 24.060 -32.050 -88.895 1.00 26.16 314 SER A C 1
ATOM 2565 O O . SER A 1 314 ? 23.460 -33.102 -88.681 1.00 26.16 314 SER A O 1
ATOM 2567 N N . SER A 1 315 ? 24.332 -31.606 -90.131 1.00 27.47 315 SER A N 1
ATOM 2568 C CA . SER A 1 315 ? 24.705 -32.439 -91.297 1.00 27.47 315 SER A CA 1
ATOM 2569 C C . SER A 1 315 ? 24.871 -31.603 -92.578 1.00 27.47 315 SER A C 1
ATOM 2571 O O . SER A 1 315 ? 24.129 -30.650 -92.792 1.00 27.47 315 SER A O 1
ATOM 2573 N N . ILE A 1 316 ? 25.755 -32.112 -93.455 1.00 26.48 316 ILE A N 1
ATOM 2574 C CA . ILE A 1 316 ? 25.991 -31.826 -94.894 1.00 26.48 316 ILE A CA 1
ATOM 2575 C C . ILE A 1 316 ? 27.127 -30.804 -95.151 1.00 26.48 316 ILE A C 1
ATOM 2577 O O . ILE A 1 316 ? 26.949 -29.615 -94.935 1.00 26.48 316 ILE A O 1
ATOM 2581 N N . ASN A 1 317 ? 28.384 -31.209 -95.393 1.00 25.39 317 ASN A N 1
ATOM 2582 C CA . ASN A 1 317 ? 29.045 -31.898 -96.534 1.00 25.39 317 ASN A CA 1
ATOM 2583 C C . ASN A 1 317 ? 29.632 -30.971 -97.632 1.00 25.39 317 ASN A C 1
ATOM 2585 O O . ASN A 1 317 ? 28.900 -30.399 -98.427 1.00 25.39 317 ASN A O 1
ATOM 2589 N N . ASN A 1 318 ? 30.970 -31.042 -97.725 1.00 25.06 318 ASN A N 1
ATOM 2590 C CA . ASN A 1 318 ? 31.836 -31.230 -98.905 1.00 25.06 318 ASN A CA 1
ATOM 2591 C C . ASN A 1 318 ? 32.241 -30.112 -99.898 1.00 25.06 318 ASN A C 1
ATOM 2593 O O . ASN A 1 318 ? 31.422 -29.487 -100.563 1.00 25.06 318 ASN A O 1
ATOM 2597 N N . SER A 1 319 ? 33.566 -30.160 -100.161 1.00 24.80 319 SER A N 1
ATOM 2598 C CA . SER A 1 319 ? 34.329 -29.865 -101.400 1.00 24.80 319 SER A CA 1
ATOM 2599 C C . SER A 1 319 ? 34.771 -28.394 -101.601 1.00 24.80 319 SER A C 1
ATOM 2601 O O . SER A 1 319 ? 33.999 -27.489 -101.333 1.00 24.80 319 SER A O 1
ATOM 2603 N N . SER A 1 320 ? 35.995 -28.027 -102.017 1.00 26.39 320 SER A N 1
ATOM 2604 C CA . SER A 1 320 ? 37.081 -28.743 -102.708 1.00 26.39 320 SER A CA 1
ATOM 2605 C C . SER A 1 320 ? 38.462 -28.106 -102.447 1.00 26.39 320 SER A C 1
ATOM 2607 O O . SER A 1 320 ? 38.585 -26.888 -102.346 1.00 26.39 320 SER A O 1
ATOM 2609 N N . ILE A 1 321 ? 39.499 -28.947 -102.430 1.00 27.81 321 ILE A N 1
ATOM 2610 C CA . ILE A 1 321 ? 40.918 -28.625 -102.667 1.00 27.81 321 ILE A CA 1
ATOM 2611 C C . ILE A 1 321 ? 41.225 -29.040 -104.108 1.00 27.81 321 ILE A C 1
ATOM 2613 O O . ILE A 1 321 ? 40.848 -30.153 -104.467 1.00 27.81 321 ILE A O 1
ATOM 2617 N N . GLN A 1 322 ? 41.972 -28.239 -104.878 1.00 25.20 322 GLN A N 1
ATOM 2618 C CA . GLN A 1 322 ? 42.849 -28.755 -105.941 1.00 25.20 322 GLN A CA 1
ATOM 2619 C C . GLN A 1 322 ? 44.140 -27.929 -106.064 1.00 25.20 322 GLN A C 1
ATOM 2621 O O . GLN A 1 322 ? 44.129 -26.700 -106.033 1.00 25.20 322 GLN A O 1
ATOM 2626 N N . GLN A 1 323 ? 45.242 -28.670 -106.172 1.00 26.25 323 GLN A N 1
ATOM 2627 C CA . GLN A 1 323 ? 46.607 -28.267 -106.501 1.00 26.25 323 GLN A CA 1
ATOM 2628 C C . GLN A 1 323 ? 46.870 -28.412 -108.018 1.00 26.25 323 GLN A C 1
ATOM 2630 O O . GLN A 1 323 ? 46.104 -29.069 -108.714 1.00 26.25 323 GLN A O 1
ATOM 2635 N N . GLU A 1 324 ? 48.031 -27.879 -108.430 1.00 25.47 324 GLU A N 1
ATOM 2636 C CA . GLU A 1 324 ? 48.829 -28.129 -109.653 1.00 25.47 324 GLU A CA 1
ATOM 2637 C C . GLU A 1 324 ? 48.514 -27.346 -110.946 1.00 25.47 324 GLU A C 1
ATOM 2639 O O . GLU A 1 324 ? 47.523 -27.588 -111.628 1.00 25.47 324 GLU A O 1
ATOM 2644 N N . ASN A 1 325 ? 49.458 -26.476 -111.359 1.00 27.25 325 ASN A N 1
ATOM 2645 C CA . ASN A 1 325 ? 50.277 -26.716 -112.564 1.00 27.25 325 ASN A CA 1
ATOM 2646 C C . ASN A 1 325 ? 51.431 -25.698 -112.778 1.00 27.25 325 ASN A C 1
ATOM 2648 O O . ASN A 1 325 ? 51.229 -24.492 -112.870 1.00 27.25 325 ASN A O 1
ATOM 2652 N N . TYR A 1 326 ? 52.643 -26.258 -112.833 1.00 27.73 326 TYR A N 1
ATOM 2653 C CA . TYR A 1 326 ? 53.787 -26.036 -113.738 1.00 27.73 326 TYR A CA 1
ATOM 2654 C C . TYR A 1 326 ? 54.055 -24.678 -114.450 1.00 27.73 326 TYR A C 1
ATOM 2656 O O . TYR A 1 326 ? 53.340 -24.253 -115.349 1.00 27.73 326 TYR A O 1
ATOM 2664 N N . VAL A 1 327 ? 55.196 -24.072 -114.079 1.00 27.08 327 VAL A N 1
ATOM 2665 C CA . VAL A 1 327 ? 56.384 -23.698 -114.896 1.00 27.08 327 VAL A CA 1
ATOM 2666 C C . VAL A 1 327 ? 56.218 -23.608 -116.431 1.00 27.08 327 VAL A C 1
ATOM 2668 O O . VAL A 1 327 ? 55.948 -24.626 -117.053 1.00 27.08 327 VAL A O 1
ATOM 2671 N N . GLU A 1 328 ? 56.535 -22.453 -117.054 1.00 28.11 328 GLU A N 1
ATOM 2672 C CA . GLU A 1 328 ? 57.760 -22.205 -117.867 1.00 28.11 328 GLU A CA 1
ATOM 2673 C C . GLU A 1 328 ? 57.755 -20.840 -118.620 1.00 28.11 328 GLU A C 1
ATOM 2675 O O . GLU A 1 328 ? 56.726 -20.370 -119.093 1.00 28.11 328 GLU A O 1
ATOM 2680 N N . LYS A 1 329 ? 58.976 -20.317 -118.824 1.00 29.83 329 LYS A N 1
ATOM 2681 C CA . LYS A 1 329 ? 59.499 -19.461 -119.916 1.00 29.83 329 LYS A CA 1
ATOM 2682 C C . LYS A 1 329 ? 59.790 -17.963 -119.710 1.00 29.83 329 LYS A C 1
ATOM 2684 O O . LYS A 1 329 ? 58.953 -17.109 -119.444 1.00 29.83 329 LYS A O 1
ATOM 2689 N N . LEU A 1 330 ? 61.092 -17.734 -119.897 1.00 28.34 330 LEU A N 1
ATOM 2690 C CA . LEU A 1 330 ? 61.914 -16.538 -119.960 1.00 28.34 330 LEU A CA 1
ATOM 2691 C C . LEU A 1 330 ? 61.605 -15.612 -121.152 1.00 28.34 330 LEU A C 1
ATOM 2693 O O . LEU A 1 330 ? 61.160 -16.063 -122.199 1.00 28.34 330 LEU A O 1
ATOM 2697 N N . GLN A 1 331 ? 62.105 -14.377 -120.988 1.00 33.06 331 GLN A N 1
ATOM 2698 C CA . GLN A 1 331 ? 62.591 -13.432 -122.012 1.00 33.06 331 GLN A CA 1
ATOM 2699 C C . GLN A 1 331 ? 61.557 -12.589 -122.771 1.00 33.06 331 GLN A C 1
ATOM 2701 O O . GLN A 1 331 ? 61.154 -12.929 -123.868 1.00 33.06 331 GLN A O 1
ATOM 2706 N N . GLU A 1 332 ? 61.284 -11.392 -122.231 1.00 33.53 332 GLU A N 1
ATOM 2707 C CA . GLU A 1 332 ? 61.391 -10.124 -122.982 1.00 33.53 332 GLU A CA 1
ATOM 2708 C C . GLU A 1 332 ? 61.380 -8.916 -122.015 1.00 33.53 332 GLU A C 1
ATOM 2710 O O . GLU A 1 332 ? 60.405 -8.186 -121.837 1.00 33.53 332 GLU A O 1
ATOM 2715 N N . ARG A 1 333 ? 62.514 -8.711 -121.331 1.00 43.28 333 ARG A N 1
ATOM 2716 C CA . ARG A 1 333 ? 62.908 -7.391 -120.811 1.00 43.28 333 ARG A CA 1
ATOM 2717 C C . ARG A 1 333 ? 63.642 -6.673 -121.939 1.00 43.28 333 ARG A C 1
ATOM 2719 O O . ARG A 1 333 ? 64.534 -7.286 -122.508 1.00 43.28 333 ARG A O 1
ATOM 2726 N N . HIS A 1 334 ? 63.285 -5.413 -122.213 1.00 47.69 334 HIS A N 1
ATOM 2727 C CA . HIS A 1 334 ? 64.231 -4.284 -122.376 1.00 47.69 334 HIS A CA 1
ATOM 2728 C C . HIS A 1 334 ? 63.674 -3.007 -123.046 1.00 47.69 334 HIS A C 1
ATOM 2730 O O . HIS A 1 334 ? 64.460 -2.173 -123.477 1.00 47.69 334 HIS A O 1
ATOM 2736 N N . LEU A 1 335 ? 62.354 -2.748 -123.058 1.00 46.00 335 LEU A N 1
ATOM 2737 C CA . LEU A 1 335 ? 61.831 -1.435 -123.516 1.00 46.00 335 LEU A CA 1
ATOM 2738 C C . LEU A 1 335 ? 60.732 -0.779 -122.643 1.00 46.00 335 LEU A C 1
ATOM 2740 O O . LEU A 1 335 ? 60.183 0.246 -123.031 1.00 46.00 335 LEU A O 1
ATOM 2744 N N . LYS A 1 336 ? 60.442 -1.284 -121.431 1.00 46.47 336 LYS A N 1
ATOM 2745 C CA . LYS A 1 336 ? 59.473 -0.665 -120.481 1.00 46.47 336 LYS A CA 1
ATOM 2746 C C . LYS A 1 336 ? 60.099 -0.033 -119.226 1.00 46.47 336 LYS A C 1
ATOM 2748 O O . LYS A 1 336 ? 59.397 0.554 -118.408 1.00 46.47 336 LYS A O 1
ATOM 2753 N N . GLU A 1 337 ? 61.420 -0.100 -119.082 1.00 48.69 337 GLU A N 1
ATOM 2754 C CA . GLU A 1 337 ? 62.123 0.293 -117.851 1.00 48.69 337 GLU A CA 1
ATOM 2755 C C . GLU A 1 337 ? 62.411 1.806 -117.759 1.00 48.69 337 GLU A C 1
ATOM 2757 O O . GLU A 1 337 ? 62.613 2.324 -116.670 1.00 48.69 337 GLU A O 1
ATOM 2762 N N . ILE A 1 338 ? 62.332 2.556 -118.868 1.00 52.41 338 ILE A N 1
ATOM 2763 C CA . ILE A 1 338 ? 62.611 4.008 -118.879 1.00 52.41 338 ILE A CA 1
ATOM 2764 C C . ILE A 1 338 ? 61.341 4.857 -118.654 1.00 52.41 338 ILE A C 1
ATOM 2766 O O . ILE A 1 338 ? 61.416 5.932 -118.058 1.00 52.41 338 ILE A O 1
ATOM 2770 N N . ALA A 1 339 ? 60.153 4.368 -119.034 1.00 54.09 339 ALA A N 1
ATOM 2771 C CA . ALA A 1 339 ? 58.880 5.052 -118.762 1.00 54.09 339 ALA A CA 1
ATOM 2772 C C . ALA A 1 339 ? 58.401 4.852 -117.308 1.00 54.09 339 ALA A C 1
ATOM 2774 O O . ALA A 1 339 ? 57.877 5.779 -116.687 1.00 54.09 339 ALA A O 1
ATOM 2775 N N . ASN A 1 340 ? 58.665 3.676 -116.729 1.00 54.34 340 ASN A N 1
ATOM 2776 C CA . ASN A 1 340 ? 58.274 3.357 -115.356 1.00 54.34 340 ASN A CA 1
ATOM 2777 C C . ASN A 1 340 ? 59.082 4.127 -114.302 1.00 54.34 340 ASN A C 1
ATOM 2779 O O . ASN A 1 340 ? 58.544 4.411 -113.240 1.00 54.34 340 ASN A O 1
ATOM 2783 N N . ILE A 1 341 ? 60.321 4.547 -114.586 1.00 57.94 341 ILE A N 1
ATOM 2784 C CA . ILE A 1 341 ? 61.128 5.315 -113.620 1.00 57.94 341 ILE A CA 1
ATOM 2785 C C . ILE A 1 341 ? 60.570 6.737 -113.420 1.00 57.94 341 ILE A C 1
ATOM 2787 O O . ILE A 1 341 ? 60.551 7.224 -112.292 1.00 57.94 341 ILE A O 1
ATOM 2791 N N . LYS A 1 342 ? 60.031 7.390 -114.462 1.00 55.88 342 LYS A N 1
ATOM 2792 C CA . LYS A 1 342 ? 59.395 8.719 -114.321 1.00 55.88 342 LYS A CA 1
ATOM 2793 C C . LYS A 1 342 ? 58.035 8.657 -113.616 1.00 55.88 342 LYS A C 1
ATOM 2795 O O . LYS A 1 342 ? 57.738 9.529 -112.802 1.00 55.88 342 LYS A O 1
ATOM 2800 N N . LEU A 1 343 ? 57.242 7.615 -113.873 1.00 60.28 343 LEU A N 1
ATOM 2801 C CA . LEU A 1 343 ? 55.974 7.387 -113.174 1.00 60.28 343 LEU A CA 1
ATOM 2802 C C . LEU A 1 343 ? 56.213 6.999 -111.704 1.00 60.28 343 LEU A C 1
ATOM 2804 O O . LEU A 1 343 ? 55.565 7.537 -110.812 1.00 60.28 343 LEU A O 1
ATOM 2808 N N . HIS A 1 344 ? 57.209 6.155 -111.428 1.00 62.28 344 HIS A N 1
ATOM 2809 C CA . HIS A 1 344 ? 57.566 5.742 -110.070 1.00 62.28 344 HIS A CA 1
ATOM 2810 C C . HIS A 1 344 ? 58.103 6.908 -109.228 1.00 62.28 344 HIS A C 1
ATOM 2812 O O . HIS A 1 344 ? 57.738 7.026 -108.066 1.00 62.28 344 HIS A O 1
ATOM 2818 N N . HIS A 1 345 ? 58.867 7.839 -109.812 1.00 64.69 345 HIS A N 1
ATOM 2819 C CA . HIS A 1 345 ? 59.334 9.025 -109.082 1.00 64.69 345 HIS A CA 1
ATOM 2820 C C . HIS A 1 345 ? 58.200 10.015 -108.755 1.00 64.69 345 HIS A C 1
ATOM 2822 O O . HIS A 1 345 ? 58.166 10.581 -107.665 1.00 64.69 345 HIS A O 1
ATOM 2828 N N . SER A 1 346 ? 57.221 10.171 -109.657 1.00 65.81 346 SER A N 1
ATOM 2829 C CA . SER A 1 346 ? 55.992 10.938 -109.396 1.00 65.81 346 SER A CA 1
ATOM 2830 C C . SER A 1 346 ? 55.104 10.287 -108.332 1.00 65.81 346 SER A C 1
ATOM 2832 O O . SER A 1 346 ? 54.433 10.998 -107.587 1.00 65.81 346 SER A O 1
ATOM 2834 N N . THR A 1 347 ? 55.063 8.956 -108.290 1.00 68.88 347 THR A N 1
ATOM 2835 C CA . THR A 1 347 ? 54.245 8.207 -107.326 1.00 68.88 347 THR A CA 1
ATOM 2836 C C . THR A 1 347 ? 54.902 8.243 -105.948 1.00 68.88 347 THR A C 1
ATOM 2838 O O . THR A 1 347 ? 54.234 8.565 -104.977 1.00 68.88 347 THR A O 1
ATOM 2841 N N . LEU A 1 348 ? 56.230 8.103 -105.882 1.00 70.25 348 LEU A N 1
ATOM 2842 C CA . LEU A 1 348 ? 57.009 8.201 -104.647 1.00 70.25 348 LEU A CA 1
ATOM 2843 C C . LEU A 1 348 ? 56.955 9.606 -104.018 1.00 70.25 348 LEU A C 1
ATOM 2845 O O . LEU A 1 348 ? 56.873 9.731 -102.804 1.00 70.25 348 LEU A O 1
ATOM 2849 N N . LEU A 1 349 ? 56.957 10.679 -104.821 1.00 68.50 349 LEU A N 1
ATOM 2850 C CA . LEU A 1 349 ? 56.771 12.050 -104.315 1.00 68.50 349 LEU A CA 1
ATOM 2851 C C . LEU A 1 349 ? 55.346 12.305 -103.793 1.00 68.50 349 LEU A C 1
ATOM 2853 O O . LEU A 1 349 ? 55.173 13.091 -102.861 1.00 68.50 349 LEU A O 1
ATOM 2857 N N . LYS A 1 350 ? 54.332 11.645 -104.368 1.00 71.69 350 LYS A N 1
ATOM 2858 C CA . LYS A 1 350 ? 52.957 11.666 -103.848 1.00 71.69 350 LYS A CA 1
ATOM 2859 C C . LYS A 1 350 ? 52.840 10.864 -102.554 1.00 71.69 350 LYS A C 1
ATOM 2861 O O . LYS A 1 350 ? 52.320 11.400 -101.588 1.00 71.69 350 LYS A O 1
ATOM 2866 N N . GLU A 1 351 ? 53.403 9.660 -102.509 1.00 71.50 351 GLU A N 1
ATOM 2867 C CA . GLU A 1 351 ? 53.444 8.807 -101.315 1.00 71.50 351 GLU A CA 1
ATOM 2868 C C . GLU A 1 351 ? 54.238 9.457 -100.173 1.00 71.50 351 GLU A C 1
ATOM 2870 O O . GLU A 1 351 ? 53.852 9.344 -99.016 1.00 71.50 351 GLU A O 1
ATOM 2875 N N . LEU A 1 352 ? 55.316 10.194 -100.471 1.00 70.62 352 LEU A N 1
ATOM 2876 C CA . LEU A 1 352 ? 56.064 10.956 -99.467 1.00 70.62 352 LEU A CA 1
ATOM 2877 C C . LEU A 1 352 ? 55.271 12.156 -98.939 1.00 70.62 352 LEU A C 1
ATOM 2879 O O . LEU A 1 352 ? 55.282 12.378 -97.733 1.00 70.62 352 LEU A O 1
ATOM 2883 N N . ARG A 1 353 ? 54.542 12.891 -99.793 1.00 70.94 353 ARG A N 1
ATOM 2884 C CA . ARG A 1 353 ? 53.642 13.971 -99.340 1.00 70.94 353 ARG A CA 1
ATOM 2885 C C . ARG A 1 353 ? 52.440 13.446 -98.563 1.00 70.94 353 ARG A C 1
ATOM 2887 O O . ARG A 1 353 ? 52.028 14.072 -97.593 1.00 70.94 353 ARG A O 1
ATOM 2894 N N . GLU A 1 354 ? 51.877 12.314 -98.970 1.00 73.69 354 GLU A N 1
ATOM 2895 C CA . GLU A 1 354 ? 50.798 11.648 -98.239 1.00 73.69 354 GLU A CA 1
ATOM 2896 C C . GLU A 1 354 ? 51.303 11.129 -96.893 1.00 73.69 354 GLU A C 1
ATOM 2898 O O . GLU A 1 354 ? 50.653 11.376 -95.885 1.00 73.69 354 GLU A O 1
ATOM 2903 N N . ASN A 1 355 ? 52.499 10.537 -96.831 1.00 75.69 355 ASN A N 1
ATOM 2904 C CA . ASN A 1 355 ? 53.125 10.145 -95.568 1.00 75.69 355 ASN A CA 1
ATOM 2905 C C . ASN A 1 355 ? 53.462 11.348 -94.681 1.00 75.69 355 ASN A C 1
ATOM 2907 O O . ASN A 1 355 ? 53.237 11.276 -93.479 1.00 75.69 355 ASN A O 1
ATOM 2911 N N . GLU A 1 356 ? 53.949 12.460 -95.233 1.00 73.62 356 GLU A N 1
ATOM 2912 C CA . GLU A 1 356 ? 54.197 13.694 -94.477 1.00 73.62 356 GLU A CA 1
ATOM 2913 C C . GLU A 1 356 ? 52.891 14.268 -93.904 1.00 73.62 356 GLU A C 1
ATOM 2915 O O . GLU A 1 356 ? 52.832 14.630 -92.728 1.00 73.62 356 GLU A O 1
ATOM 2920 N N . MET A 1 357 ? 51.811 14.260 -94.690 1.00 76.94 357 MET A N 1
ATOM 2921 C CA . MET A 1 357 ? 50.479 14.679 -94.247 1.00 76.94 357 MET A CA 1
ATOM 2922 C C . MET A 1 357 ? 49.894 13.715 -93.200 1.00 76.94 357 MET A C 1
ATOM 2924 O O . MET A 1 357 ? 49.281 14.151 -92.224 1.00 76.94 357 MET A O 1
ATOM 2928 N N . GLN A 1 358 ? 50.127 12.408 -93.348 1.00 75.56 358 GLN A N 1
ATOM 2929 C CA . GLN A 1 358 ? 49.735 11.380 -92.384 1.00 75.56 358 GLN A CA 1
ATOM 2930 C C . GLN A 1 358 ? 50.517 11.530 -91.071 1.00 75.56 358 GLN A C 1
ATOM 2932 O O . GLN A 1 358 ? 49.927 11.451 -89.997 1.00 75.56 358 GLN A O 1
ATOM 2937 N N . LEU A 1 359 ? 51.822 11.812 -91.139 1.00 74.56 359 LEU A N 1
ATOM 2938 C CA . LEU A 1 359 ? 52.668 12.087 -89.978 1.00 74.56 359 LEU A CA 1
ATOM 2939 C C . LEU A 1 359 ? 52.260 13.384 -89.279 1.00 74.56 359 LEU A C 1
ATOM 2941 O O . LEU A 1 359 ? 52.170 13.386 -88.056 1.00 74.56 359 LEU A O 1
ATOM 2945 N N . GLN A 1 360 ? 51.936 14.455 -90.011 1.00 73.00 360 GLN A N 1
ATOM 2946 C CA . GLN A 1 360 ? 51.391 15.680 -89.413 1.00 73.00 360 GLN A CA 1
ATOM 2947 C C . GLN A 1 360 ? 50.038 15.432 -88.738 1.00 73.00 360 GLN A C 1
ATOM 2949 O O . GLN A 1 360 ? 49.800 15.928 -87.637 1.00 73.00 360 GLN A O 1
ATOM 2954 N N . LYS A 1 361 ? 49.164 14.621 -89.345 1.00 77.44 361 LYS A N 1
ATOM 2955 C CA . LYS A 1 361 ? 47.873 14.243 -88.757 1.00 77.44 361 LYS A CA 1
ATOM 2956 C C . LYS A 1 361 ? 48.046 13.384 -87.501 1.00 77.44 361 LYS A C 1
ATOM 2958 O O . LYS A 1 361 ? 47.374 13.640 -86.504 1.00 77.44 361 LYS A O 1
ATOM 2963 N N . ASN A 1 362 ? 48.981 12.437 -87.519 1.00 78.12 362 ASN A N 1
ATOM 2964 C CA . ASN A 1 362 ? 49.329 11.616 -86.359 1.00 78.12 362 ASN A CA 1
ATOM 2965 C C . ASN A 1 362 ? 49.967 12.464 -85.249 1.00 78.12 362 ASN A C 1
ATOM 2967 O O . ASN A 1 362 ? 49.619 12.296 -84.087 1.00 78.12 362 ASN A O 1
ATOM 2971 N N . LEU A 1 363 ? 50.825 13.432 -85.588 1.00 74.69 363 LEU A N 1
ATOM 2972 C CA . LEU A 1 363 ? 51.420 14.363 -84.624 1.00 74.69 363 LEU A CA 1
ATOM 2973 C C . LEU A 1 363 ? 50.357 15.275 -83.990 1.00 74.69 363 LEU A C 1
ATOM 2975 O O . LEU A 1 363 ? 50.401 15.528 -82.786 1.00 74.69 363 LEU A O 1
ATOM 2979 N N . LEU A 1 364 ? 49.374 15.733 -84.774 1.00 77.69 364 LEU A N 1
ATOM 2980 C CA . LEU A 1 364 ? 48.223 16.497 -84.283 1.00 77.69 364 LEU A CA 1
ATOM 2981 C C . LEU A 1 364 ? 47.330 15.648 -83.359 1.00 77.69 364 LEU A C 1
ATOM 2983 O O . LEU A 1 364 ? 46.799 16.136 -82.363 1.00 77.69 364 LEU A O 1
ATOM 2987 N N . GLN A 1 365 ? 47.153 14.367 -83.683 1.00 80.75 365 GLN A N 1
ATOM 2988 C CA . GLN A 1 365 ? 46.381 13.432 -82.870 1.00 80.75 365 GLN A CA 1
ATOM 2989 C C . GLN A 1 365 ? 47.101 13.096 -81.556 1.00 80.75 365 GLN A C 1
ATOM 2991 O O . GLN A 1 365 ? 46.480 13.157 -80.500 1.00 80.75 365 GLN A O 1
ATOM 2996 N N . GLU A 1 366 ? 48.409 12.848 -81.593 1.00 75.31 366 GLU A N 1
ATOM 2997 C CA . GLU A 1 366 ? 49.237 12.639 -80.399 1.00 75.31 366 GLU A CA 1
ATOM 2998 C C . GLU A 1 366 ? 49.303 13.888 -79.515 1.00 75.31 366 GLU A C 1
ATOM 3000 O O . GLU A 1 366 ? 49.221 13.796 -78.294 1.00 75.31 366 GLU A O 1
ATOM 3005 N N . THR A 1 367 ? 49.363 15.089 -80.098 1.00 73.94 367 THR A N 1
ATOM 3006 C CA . THR A 1 367 ? 49.282 16.330 -79.306 1.00 73.94 367 THR A CA 1
ATOM 3007 C C . THR A 1 367 ? 47.905 16.532 -78.674 1.00 73.94 367 THR A C 1
ATOM 3009 O O . THR A 1 367 ? 47.838 16.998 -77.535 1.00 73.94 367 THR A O 1
ATOM 3012 N N . LYS A 1 368 ? 46.810 16.132 -79.335 1.00 79.06 368 LYS A N 1
ATOM 3013 C CA . LYS A 1 368 ? 45.472 16.105 -78.716 1.00 79.06 368 LYS A CA 1
ATOM 3014 C C . LYS A 1 368 ? 45.396 15.101 -77.567 1.00 79.06 368 LYS A C 1
ATOM 3016 O O . LYS A 1 368 ? 44.980 15.487 -76.480 1.00 79.06 368 LYS A O 1
ATOM 3021 N N . LEU A 1 369 ? 45.871 13.871 -77.765 1.00 82.88 369 LEU A N 1
ATOM 3022 C CA . LEU A 1 369 ? 45.894 12.841 -76.721 1.00 82.88 369 LEU A CA 1
ATOM 3023 C C . LEU A 1 369 ? 46.777 13.249 -75.535 1.00 82.88 369 LEU A C 1
ATOM 3025 O O . LEU A 1 369 ? 46.381 13.073 -74.385 1.00 82.88 369 LEU A O 1
ATOM 3029 N N . LYS A 1 370 ? 47.929 13.877 -75.791 1.00 83.75 370 LYS A N 1
ATOM 3030 C CA . LYS A 1 370 ? 48.796 14.450 -74.754 1.00 83.75 370 LYS A CA 1
ATOM 3031 C C . LYS A 1 370 ? 48.089 15.551 -73.963 1.00 83.75 370 LYS A C 1
ATOM 3033 O O . LYS A 1 370 ? 48.198 15.580 -72.741 1.00 83.75 370 LYS A O 1
ATOM 3038 N N . ASN A 1 371 ? 47.361 16.446 -74.632 1.00 79.75 371 ASN A N 1
ATOM 3039 C CA . ASN A 1 371 ? 46.611 17.511 -73.963 1.00 79.75 371 ASN A CA 1
ATOM 3040 C C . ASN A 1 371 ? 45.412 16.963 -73.171 1.00 79.75 371 ASN A C 1
ATOM 3042 O O . ASN A 1 371 ? 45.155 17.426 -72.063 1.00 79.75 371 ASN A O 1
ATOM 3046 N N . GLU A 1 372 ? 44.718 15.945 -73.680 1.00 81.31 372 GLU A N 1
ATOM 3047 C CA . GLU A 1 372 ? 43.657 15.240 -72.949 1.00 81.31 372 GLU A CA 1
ATOM 3048 C C . GLU A 1 372 ? 44.202 14.496 -71.724 1.00 81.31 372 GLU A C 1
ATOM 3050 O O . GLU A 1 372 ? 43.603 14.563 -70.652 1.00 81.31 372 GLU A O 1
ATOM 3055 N N . ALA A 1 373 ? 45.356 13.835 -71.847 1.00 76.62 373 ALA A N 1
ATOM 3056 C CA . ALA A 1 373 ? 46.035 13.189 -70.728 1.00 76.62 373 ALA A CA 1
ATOM 3057 C C . ALA A 1 373 ? 46.505 14.212 -69.682 1.00 76.62 373 ALA A C 1
ATOM 3059 O O . ALA A 1 373 ? 46.335 13.983 -68.488 1.00 76.62 373 ALA A O 1
ATOM 3060 N N . LEU A 1 374 ? 47.026 15.367 -70.112 1.00 82.62 374 LEU A N 1
ATOM 3061 C CA . LEU A 1 374 ? 47.425 16.456 -69.218 1.00 82.62 374 LEU A CA 1
ATOM 3062 C C . LEU A 1 374 ? 46.220 17.063 -68.483 1.00 82.62 374 LEU A C 1
ATOM 3064 O O . LEU A 1 374 ? 46.307 17.335 -67.288 1.00 82.62 374 LEU A O 1
ATOM 3068 N N . ASN A 1 375 ? 45.087 17.235 -69.166 1.00 79.94 375 ASN A N 1
ATOM 3069 C CA . ASN A 1 375 ? 43.853 17.710 -68.541 1.00 79.94 375 ASN A CA 1
ATOM 3070 C C . ASN A 1 375 ? 43.300 16.689 -67.543 1.00 79.94 375 ASN A C 1
ATOM 3072 O O . ASN A 1 375 ? 42.943 17.075 -66.436 1.00 79.94 375 ASN A O 1
ATOM 3076 N N . LYS A 1 376 ? 43.313 15.392 -67.880 1.00 84.38 376 LYS A N 1
ATOM 3077 C CA . LYS A 1 376 ? 42.946 14.319 -66.940 1.00 84.38 376 LYS A CA 1
ATOM 3078 C C . LYS A 1 376 ? 43.888 14.254 -65.735 1.00 84.38 376 LYS A C 1
ATOM 3080 O O . LYS A 1 376 ? 43.443 14.037 -64.617 1.00 84.38 376 LYS A O 1
ATOM 3085 N N . SER A 1 377 ? 45.186 14.482 -65.936 1.00 76.25 377 SER A N 1
ATOM 3086 C CA . SER A 1 377 ? 46.149 14.568 -64.833 1.00 76.25 377 SER A CA 1
ATOM 3087 C C . SER A 1 377 ? 45.814 15.726 -63.893 1.00 76.25 377 SER A C 1
ATOM 3089 O O . SER A 1 377 ? 45.824 15.537 -62.683 1.00 76.25 377 SER A O 1
ATOM 3091 N N . LYS A 1 378 ? 45.444 16.896 -64.432 1.00 80.56 378 LYS A N 1
ATOM 3092 C CA . LYS A 1 378 ? 45.016 18.050 -63.626 1.00 80.56 378 LYS A CA 1
ATOM 3093 C C . LYS A 1 378 ? 43.700 17.807 -62.888 1.00 80.56 378 LYS A C 1
ATOM 3095 O O . LYS A 1 378 ? 43.569 18.229 -61.746 1.00 80.56 378 LYS A O 1
ATOM 3100 N N . THR A 1 379 ? 42.730 17.123 -63.501 1.00 80.94 379 THR A N 1
ATOM 3101 C CA . THR A 1 379 ? 41.482 16.772 -62.802 1.00 80.94 379 THR A CA 1
ATOM 3102 C C . THR A 1 379 ? 41.746 15.792 -61.665 1.00 80.94 379 THR A C 1
ATOM 3104 O O . THR A 1 379 ? 41.235 16.001 -60.572 1.00 80.94 379 THR A O 1
ATOM 3107 N N . TYR A 1 380 ? 42.606 14.789 -61.873 1.00 82.69 380 TYR A N 1
ATOM 3108 C CA . TYR A 1 380 ? 42.999 13.878 -60.797 1.00 82.69 380 TYR A CA 1
ATOM 3109 C C . TYR A 1 380 ? 43.827 14.573 -59.706 1.00 82.69 380 TYR A C 1
ATOM 3111 O O . TYR A 1 380 ? 43.650 14.262 -58.534 1.00 82.69 380 TYR A O 1
ATOM 3119 N N . GLU A 1 381 ? 44.689 15.538 -60.042 1.00 81.81 381 GLU A N 1
ATOM 3120 C CA . GLU A 1 381 ? 45.384 16.364 -59.040 1.00 81.81 381 GLU A CA 1
ATOM 3121 C C . GLU A 1 381 ? 44.402 17.181 -58.188 1.00 81.81 381 GLU A C 1
ATOM 3123 O O . GLU A 1 381 ? 44.553 17.230 -56.966 1.00 81.81 381 GLU A O 1
ATOM 3128 N N . ASN A 1 382 ? 43.368 17.761 -58.804 1.00 83.75 382 ASN A N 1
ATOM 3129 C CA . ASN A 1 382 ? 42.320 18.488 -58.086 1.00 83.75 382 ASN A CA 1
ATOM 3130 C C . ASN A 1 382 ? 41.488 17.553 -57.193 1.00 83.75 382 ASN A C 1
ATOM 3132 O O . ASN A 1 382 ? 41.273 17.865 -56.025 1.00 83.75 382 ASN A O 1
ATOM 3136 N N . GLU A 1 383 ? 41.090 16.377 -57.688 1.00 87.56 383 GLU A N 1
ATOM 3137 C CA . GLU A 1 383 ? 40.385 15.366 -56.885 1.00 87.56 383 GLU A CA 1
ATOM 3138 C C . GLU A 1 383 ? 41.236 14.880 -55.702 1.00 87.56 383 GLU A C 1
ATOM 3140 O O . GLU A 1 383 ? 40.733 14.726 -54.590 1.00 87.56 383 GLU A O 1
ATOM 3145 N N . VAL A 1 384 ? 42.545 14.685 -55.896 1.00 83.12 384 VAL A N 1
ATOM 3146 C CA . VAL A 1 384 ? 43.469 14.327 -54.809 1.00 83.12 384 VAL A CA 1
ATOM 3147 C C . VAL A 1 384 ? 43.571 15.453 -53.780 1.00 83.12 384 VAL A C 1
ATOM 3149 O O . VAL A 1 384 ? 43.586 15.172 -52.579 1.00 83.12 384 VAL A O 1
ATOM 3152 N N . GLN A 1 385 ? 43.603 16.720 -54.203 1.00 86.44 385 GLN A N 1
ATOM 3153 C CA . GLN A 1 385 ? 43.577 17.859 -53.279 1.00 86.44 385 GLN A CA 1
ATOM 3154 C C . GLN A 1 385 ? 42.259 17.934 -52.496 1.00 86.44 385 GLN A C 1
ATOM 3156 O O . GLN A 1 385 ? 42.287 18.114 -51.278 1.00 86.44 385 GLN A O 1
ATOM 3161 N N . GLU A 1 386 ? 41.113 17.726 -53.145 1.00 85.50 386 GLU A N 1
ATOM 3162 C CA . GLU A 1 386 ? 39.806 17.701 -52.479 1.00 85.50 386 GLU A CA 1
ATOM 3163 C C . GLU A 1 386 ? 39.681 16.546 -51.483 1.00 85.50 386 GLU A C 1
ATOM 3165 O O . GLU A 1 386 ? 39.256 16.754 -50.342 1.00 85.50 386 GLU A O 1
ATOM 3170 N N . LEU A 1 387 ? 40.116 15.344 -51.870 1.00 85.94 387 LEU A N 1
ATOM 3171 C CA . LEU A 1 387 ? 40.159 14.185 -50.982 1.00 85.94 387 LEU A CA 1
ATOM 3172 C C . LEU A 1 387 ? 41.109 14.418 -49.804 1.00 85.94 387 LEU A C 1
ATOM 3174 O O . LEU A 1 387 ? 40.780 14.047 -48.680 1.00 85.94 387 LEU A O 1
ATOM 3178 N N . THR A 1 388 ? 42.243 15.089 -50.019 1.00 86.25 388 THR A N 1
ATOM 3179 C CA . THR A 1 388 ? 43.176 15.458 -48.940 1.00 86.25 388 THR A CA 1
ATOM 3180 C C . THR A 1 388 ? 42.519 16.432 -47.958 1.00 86.25 388 THR A C 1
ATOM 3182 O O . THR A 1 388 ? 42.525 16.186 -46.752 1.00 86.25 388 THR A O 1
ATOM 3185 N N . LEU A 1 389 ? 41.848 17.477 -48.456 1.00 87.06 389 LEU A N 1
ATOM 3186 C CA . LEU A 1 389 ? 41.088 18.418 -47.624 1.00 87.06 389 LEU A CA 1
ATOM 3187 C C . LEU A 1 389 ? 39.917 17.748 -46.888 1.00 87.06 389 LEU A C 1
ATOM 3189 O O . LEU A 1 389 ? 39.546 18.174 -45.791 1.00 87.06 389 LEU A O 1
ATOM 3193 N N . HIS A 1 390 ? 39.308 16.720 -47.479 1.00 86.69 390 HIS A N 1
ATOM 3194 C CA . HIS A 1 390 ? 38.255 15.937 -46.839 1.00 86.69 390 HIS A CA 1
ATOM 3195 C C . HIS A 1 390 ? 38.813 15.037 -45.728 1.00 86.69 390 HIS A C 1
ATOM 3197 O O . HIS A 1 390 ? 38.266 15.010 -44.627 1.00 86.69 390 HIS A O 1
ATOM 3203 N N . VAL A 1 391 ? 39.945 14.371 -45.970 1.00 85.44 391 VAL A N 1
ATOM 3204 C CA . VAL A 1 391 ? 40.660 13.579 -44.959 1.00 85.44 391 VAL A CA 1
ATOM 3205 C C . VAL A 1 391 ? 41.096 14.454 -43.785 1.00 85.44 391 VAL A C 1
ATOM 3207 O O . VAL A 1 391 ? 40.935 14.045 -42.637 1.00 85.44 391 VAL A O 1
ATOM 3210 N N . ASP A 1 392 ? 41.590 15.666 -44.034 1.00 86.44 392 ASP A N 1
ATOM 3211 C CA . ASP A 1 392 ? 41.988 16.585 -42.963 1.00 86.44 392 ASP A CA 1
ATOM 3212 C C . ASP A 1 392 ? 40.785 17.111 -42.165 1.00 86.44 392 ASP A C 1
ATOM 3214 O O . ASP A 1 392 ? 40.858 17.223 -40.938 1.00 86.44 392 ASP A O 1
ATOM 3218 N N . ARG A 1 393 ? 39.635 17.335 -42.818 1.00 86.75 393 ARG A N 1
ATOM 3219 C CA . ARG A 1 393 ? 38.366 17.619 -42.126 1.00 86.75 393 ARG A CA 1
ATOM 3220 C C . ARG A 1 393 ? 37.936 16.460 -41.228 1.00 86.75 393 ARG A C 1
ATOM 3222 O O . ARG A 1 393 ? 37.689 16.686 -40.045 1.00 86.75 393 ARG A O 1
ATOM 3229 N N . LEU A 1 394 ? 37.929 15.231 -41.745 1.00 83.31 394 LEU A N 1
ATOM 3230 C CA . LEU A 1 394 ? 37.576 14.036 -40.970 1.00 83.31 394 LEU A CA 1
ATOM 3231 C C . LEU A 1 394 ? 38.561 13.765 -39.825 1.00 83.31 394 LEU A C 1
ATOM 3233 O O . LEU A 1 394 ? 38.152 13.313 -38.757 1.00 83.31 394 LEU A O 1
ATOM 3237 N N . LYS A 1 395 ? 39.856 14.060 -40.001 1.00 86.25 395 LYS A N 1
ATOM 3238 C CA . LYS A 1 395 ? 40.854 13.985 -38.920 1.00 86.25 395 LYS A CA 1
ATOM 3239 C C . LYS A 1 395 ? 40.569 14.997 -37.814 1.00 86.25 395 LYS A C 1
ATOM 3241 O O . LYS A 1 395 ? 40.630 14.629 -36.643 1.00 86.25 395 LYS A O 1
ATOM 3246 N N . ASN A 1 396 ? 40.244 16.240 -38.167 1.00 86.12 396 ASN A N 1
ATOM 3247 C CA . ASN A 1 396 ? 39.892 17.274 -37.191 1.00 86.12 396 ASN A CA 1
ATOM 3248 C C . ASN A 1 396 ? 38.589 16.937 -36.452 1.00 86.12 396 ASN A C 1
ATOM 3250 O O . ASN A 1 396 ? 38.509 17.100 -35.235 1.00 86.12 396 ASN A O 1
ATOM 3254 N N . GLU A 1 397 ? 37.592 16.408 -37.160 1.00 84.56 397 GLU A N 1
ATOM 3255 C CA . GLU A 1 397 ? 36.343 15.936 -36.561 1.00 84.56 397 GLU A CA 1
ATOM 3256 C C . GLU A 1 397 ? 36.585 14.760 -35.605 1.00 84.56 397 GLU A C 1
ATOM 3258 O O . GLU A 1 397 ? 36.136 14.801 -34.460 1.00 84.56 397 GLU A O 1
ATOM 3263 N N . ASN A 1 398 ? 37.402 13.777 -36.000 1.00 82.50 398 ASN A N 1
ATOM 3264 C CA . ASN A 1 398 ? 37.815 12.686 -35.115 1.00 82.50 398 ASN A CA 1
ATOM 3265 C C . ASN A 1 398 ? 38.575 13.183 -33.881 1.00 82.50 398 ASN A C 1
ATOM 3267 O O . ASN A 1 398 ? 38.331 12.693 -32.782 1.00 82.50 398 ASN A O 1
ATOM 3271 N N . GLN A 1 399 ? 39.475 14.161 -34.018 1.00 86.31 399 GLN A N 1
ATOM 3272 C CA . GLN A 1 399 ? 40.168 14.746 -32.865 1.00 86.31 399 GLN A CA 1
ATOM 3273 C C . GLN A 1 399 ? 39.203 15.457 -31.908 1.00 86.31 399 GLN A C 1
ATOM 3275 O O . GLN A 1 399 ? 39.371 15.365 -30.691 1.00 86.31 399 GLN A O 1
ATOM 3280 N N . ASN A 1 400 ? 38.185 16.141 -32.432 1.00 83.94 400 ASN A N 1
ATOM 3281 C CA . ASN A 1 400 ? 37.162 16.789 -31.615 1.00 83.94 400 ASN A CA 1
ATOM 3282 C C . ASN A 1 400 ? 36.265 15.763 -30.911 1.00 83.94 400 ASN A C 1
ATOM 3284 O O . ASN A 1 400 ? 36.028 15.900 -29.711 1.00 83.94 400 ASN A O 1
ATOM 3288 N N . LEU A 1 401 ? 35.850 14.701 -31.607 1.00 83.44 401 LEU A N 1
ATOM 3289 C CA . LEU A 1 401 ? 35.113 13.583 -31.012 1.00 83.44 401 LEU A CA 1
ATOM 3290 C C . LEU A 1 401 ? 35.941 12.860 -29.944 1.00 83.44 401 LEU A C 1
ATOM 3292 O O . LEU A 1 401 ? 35.406 12.494 -28.901 1.00 83.44 401 LEU A O 1
ATOM 3296 N N . LEU A 1 402 ? 37.254 12.706 -30.147 1.00 83.44 402 LEU A N 1
ATOM 3297 C CA . LEU A 1 402 ? 38.149 12.132 -29.143 1.00 83.44 402 LEU A CA 1
ATOM 3298 C C . LEU A 1 402 ? 38.190 13.007 -27.884 1.00 83.44 402 LEU A C 1
ATOM 3300 O O . LEU A 1 402 ? 38.022 12.497 -26.781 1.00 83.44 402 LEU A O 1
ATOM 3304 N N . LYS A 1 403 ? 38.338 14.331 -28.039 1.00 83.25 403 LYS A N 1
ATOM 3305 C CA . LYS A 1 403 ? 38.296 15.286 -26.916 1.00 83.25 403 LYS A CA 1
ATOM 3306 C C . LYS A 1 403 ? 36.948 15.248 -26.193 1.00 83.25 403 LYS A C 1
ATOM 3308 O O . LYS A 1 403 ? 36.919 15.214 -24.964 1.00 83.25 403 LYS A O 1
ATOM 3313 N N . GLN A 1 404 ? 35.843 15.185 -26.933 1.00 80.62 404 GLN A N 1
ATOM 3314 C CA . GLN A 1 404 ? 34.503 15.058 -26.362 1.00 80.62 404 GLN A CA 1
ATOM 3315 C C . GLN A 1 404 ? 34.335 13.740 -25.594 1.00 80.62 404 GLN A C 1
ATOM 3317 O O . GLN A 1 404 ? 33.840 13.753 -24.471 1.00 80.62 404 GLN A O 1
ATOM 3322 N N . ASN A 1 405 ? 34.819 12.619 -26.133 1.00 78.75 405 ASN A N 1
ATOM 3323 C CA . ASN A 1 405 ? 34.815 11.336 -25.432 1.00 78.75 405 ASN A CA 1
ATOM 3324 C C . ASN A 1 405 ? 35.679 11.368 -24.169 1.00 78.75 405 ASN A C 1
ATOM 3326 O O . ASN A 1 405 ? 35.231 10.880 -23.138 1.00 78.75 405 ASN A O 1
ATOM 3330 N N . THR A 1 406 ? 36.861 11.996 -24.195 1.00 81.88 406 THR A N 1
ATOM 3331 C CA . THR A 1 406 ? 37.673 12.152 -22.974 1.00 81.88 406 THR A CA 1
ATOM 3332 C C . THR A 1 406 ? 36.982 13.016 -21.918 1.00 81.88 406 THR A C 1
ATOM 3334 O O . THR A 1 406 ? 37.091 12.736 -20.727 1.00 81.88 406 THR A O 1
ATOM 3337 N N . PHE A 1 407 ? 36.227 14.038 -22.333 1.00 83.94 407 PHE A N 1
ATOM 3338 C CA . PHE A 1 407 ? 35.423 14.851 -21.423 1.00 83.94 407 PHE A CA 1
ATOM 3339 C C . PHE A 1 407 ? 34.286 14.029 -20.800 1.00 83.94 407 PHE A C 1
ATOM 3341 O O . PHE A 1 407 ? 34.155 14.007 -19.579 1.00 83.94 407 PHE A O 1
ATOM 3348 N N . ILE A 1 408 ? 33.537 13.279 -21.616 1.00 81.00 408 ILE A N 1
ATOM 3349 C CA . ILE A 1 408 ? 32.452 12.400 -21.156 1.00 81.00 408 ILE A CA 1
ATOM 3350 C C . ILE A 1 408 ? 32.991 11.278 -20.255 1.00 81.00 408 ILE A C 1
ATOM 3352 O O . ILE A 1 408 ? 32.354 10.924 -19.268 1.00 81.00 408 ILE A O 1
ATOM 3356 N N . GLU A 1 409 ? 34.161 10.707 -20.546 1.00 80.31 409 GLU A N 1
ATOM 3357 C CA . GLU A 1 409 ? 34.796 9.710 -19.677 1.00 80.31 409 GLU A CA 1
ATOM 3358 C C . GLU A 1 409 ? 35.205 10.293 -18.325 1.00 80.31 409 GLU A C 1
ATOM 3360 O O . GLU A 1 409 ? 35.004 9.641 -17.299 1.00 80.31 409 GLU A O 1
ATOM 3365 N N . ASN A 1 410 ? 35.747 11.511 -18.305 1.00 81.69 410 ASN A N 1
ATOM 3366 C CA . ASN A 1 410 ? 36.080 12.194 -17.059 1.00 81.69 410 ASN A CA 1
ATOM 3367 C C . ASN A 1 410 ? 34.815 12.513 -16.253 1.00 81.69 410 ASN A C 1
ATOM 3369 O O . ASN A 1 410 ? 34.781 12.237 -15.058 1.00 81.69 410 ASN A O 1
ATOM 3373 N N . GLU A 1 411 ? 33.747 12.978 -16.903 1.00 79.31 411 GLU A N 1
ATOM 3374 C CA . GLU A 1 411 ? 32.451 13.220 -16.264 1.00 79.31 411 GLU A CA 1
ATOM 3375 C C . GLU A 1 411 ? 31.829 11.918 -15.727 1.00 79.31 411 GLU A C 1
ATOM 3377 O O . GLU A 1 411 ? 31.382 11.865 -14.582 1.00 79.31 411 GLU A O 1
ATOM 3382 N N . ARG A 1 412 ? 31.890 10.815 -16.490 1.00 76.75 412 ARG A N 1
ATOM 3383 C CA . ARG A 1 412 ? 31.459 9.486 -16.020 1.00 76.75 412 ARG A CA 1
ATOM 3384 C C . ARG A 1 412 ? 32.268 9.011 -14.819 1.00 76.75 412 ARG A C 1
ATOM 3386 O O . ARG A 1 412 ? 31.674 8.422 -13.920 1.00 76.75 412 ARG A O 1
ATOM 3393 N N . LYS A 1 413 ? 33.583 9.251 -14.782 1.00 79.12 413 LYS A N 1
ATOM 3394 C CA . LYS A 1 413 ? 34.423 8.927 -13.617 1.00 79.12 413 LYS A CA 1
ATOM 3395 C C . LYS A 1 413 ? 34.025 9.757 -12.401 1.00 79.12 413 LYS A C 1
ATOM 3397 O O . LYS A 1 413 ? 33.838 9.183 -11.335 1.00 79.12 413 LYS A O 1
ATOM 3402 N N . THR A 1 414 ? 33.797 11.059 -12.560 1.00 79.06 414 THR A N 1
ATOM 3403 C CA . THR A 1 414 ? 33.333 11.927 -11.467 1.00 79.06 414 THR A CA 1
ATOM 3404 C C . THR A 1 414 ? 31.963 11.492 -10.938 1.00 79.06 414 THR A C 1
ATOM 3406 O O . THR A 1 414 ? 31.793 11.345 -9.730 1.00 79.06 414 THR A O 1
ATOM 3409 N N . ILE A 1 415 ? 31.014 11.174 -11.825 1.00 75.69 415 ILE A N 1
ATOM 3410 C CA . ILE A 1 415 ? 29.693 10.650 -11.444 1.00 75.69 415 ILE A CA 1
ATOM 3411 C C . ILE A 1 415 ? 29.819 9.279 -10.762 1.00 75.69 415 ILE A C 1
ATOM 3413 O O . ILE A 1 415 ? 29.124 9.013 -9.784 1.00 75.69 415 ILE A O 1
ATOM 3417 N N . GLN A 1 416 ? 30.708 8.397 -11.231 1.00 75.00 416 GLN A N 1
ATOM 3418 C CA . GLN A 1 416 ? 30.968 7.108 -10.580 1.00 75.00 416 GLN A CA 1
ATOM 3419 C C . GLN A 1 416 ? 31.581 7.273 -9.186 1.00 75.00 416 GLN A C 1
ATOM 3421 O O . GLN A 1 416 ? 31.182 6.561 -8.267 1.00 75.00 416 GLN A O 1
ATOM 3426 N N . GLU A 1 417 ? 32.503 8.216 -9.000 1.00 74.75 417 GLU A N 1
ATOM 3427 C CA . GLU A 1 417 ? 33.101 8.527 -7.698 1.00 74.75 417 GLU A CA 1
ATOM 3428 C C . GLU A 1 417 ? 32.076 9.128 -6.722 1.00 74.75 417 GLU A C 1
ATOM 3430 O O . GLU A 1 417 ? 32.049 8.754 -5.546 1.00 74.75 417 GLU A O 1
ATOM 3435 N N . GLU A 1 418 ? 31.182 10.003 -7.190 1.00 73.94 418 GLU A N 1
ATOM 3436 C CA . GLU A 1 418 ? 30.075 10.533 -6.383 1.00 73.94 418 GLU A CA 1
ATOM 3437 C C . GLU A 1 418 ? 29.023 9.468 -6.053 1.00 73.94 418 GLU A C 1
ATOM 3439 O O . GLU A 1 418 ? 28.589 9.369 -4.903 1.00 73.94 418 GLU A O 1
ATOM 3444 N N . LEU A 1 419 ? 28.666 8.605 -7.009 1.00 69.56 419 LEU A N 1
ATOM 3445 C CA . LEU A 1 419 ? 27.782 7.462 -6.767 1.00 69.56 419 LEU A CA 1
ATOM 3446 C C . LEU A 1 419 ? 28.404 6.459 -5.794 1.00 69.56 419 LEU A C 1
ATOM 3448 O O . LEU A 1 419 ? 27.691 5.900 -4.965 1.00 69.56 419 LEU A O 1
ATOM 3452 N N . MET A 1 420 ? 29.722 6.255 -5.837 1.00 72.69 420 MET A N 1
ATOM 3453 C CA . MET A 1 420 ? 30.431 5.402 -4.884 1.00 72.69 420 MET A CA 1
ATOM 3454 C C . MET A 1 420 ? 30.424 6.010 -3.473 1.00 72.69 420 MET A C 1
ATOM 3456 O O . MET A 1 420 ? 30.181 5.289 -2.505 1.00 72.69 420 MET A O 1
ATOM 3460 N N . LYS A 1 421 ? 30.591 7.333 -3.334 1.00 73.19 421 LYS A N 1
ATOM 3461 C CA . LYS A 1 421 ? 30.436 8.045 -2.047 1.00 73.19 421 LYS A CA 1
ATOM 3462 C C . LYS A 1 421 ? 28.996 7.986 -1.517 1.00 73.19 421 LYS A C 1
ATOM 3464 O O . LYS A 1 421 ? 28.782 7.762 -0.321 1.00 73.19 421 LYS A O 1
ATOM 3469 N N . LEU A 1 422 ? 27.998 8.116 -2.390 1.00 66.88 422 LEU A N 1
ATOM 3470 C CA . LEU A 1 422 ? 26.584 7.950 -2.034 1.00 66.88 422 LEU A CA 1
ATOM 3471 C C . LEU A 1 422 ? 26.261 6.502 -1.642 1.00 66.88 422 LEU A C 1
ATOM 3473 O O . LEU A 1 422 ? 25.565 6.277 -0.658 1.00 66.88 422 LEU A O 1
ATOM 3477 N N . ALA A 1 423 ? 26.812 5.511 -2.340 1.00 62.38 423 ALA A N 1
ATOM 3478 C CA . ALA A 1 423 ? 26.635 4.101 -2.005 1.00 62.38 423 ALA A CA 1
ATOM 3479 C C . ALA A 1 423 ? 27.287 3.738 -0.660 1.00 62.38 423 ALA A C 1
ATOM 3481 O O . ALA A 1 423 ? 26.689 3.010 0.128 1.00 62.38 423 ALA A O 1
ATOM 3482 N N . LEU A 1 424 ? 28.475 4.275 -0.359 1.00 62.97 424 LEU A N 1
ATOM 3483 C CA . LEU A 1 424 ? 29.158 4.058 0.922 1.00 62.97 424 LEU A CA 1
ATOM 3484 C C . LEU A 1 424 ? 28.413 4.715 2.096 1.00 62.97 424 LEU A C 1
ATOM 3486 O O . LEU A 1 424 ? 28.193 4.064 3.115 1.00 62.97 424 LEU A O 1
ATOM 3490 N N . SER A 1 425 ? 27.937 5.953 1.934 1.00 59.47 425 SER A N 1
ATOM 3491 C CA . SER A 1 425 ? 27.132 6.638 2.963 1.00 59.47 425 SER A CA 1
ATOM 3492 C C . SER A 1 425 ? 25.742 6.014 3.154 1.00 59.47 425 SER A C 1
ATOM 3494 O O . SER A 1 425 ? 25.234 5.951 4.276 1.00 59.47 425 SER A O 1
ATOM 3496 N N . LYS A 1 426 ? 25.137 5.478 2.087 1.00 60.56 426 LYS A N 1
ATOM 3497 C CA . LYS A 1 426 ? 23.890 4.709 2.166 1.00 60.56 426 LYS A CA 1
ATOM 3498 C C . LYS A 1 426 ? 24.098 3.378 2.896 1.00 60.56 426 LYS A C 1
ATOM 3500 O O . LYS A 1 426 ? 23.297 3.055 3.763 1.00 60.56 426 LYS A O 1
ATOM 3505 N N . LYS A 1 427 ? 25.210 2.676 2.652 1.00 60.81 427 LYS A N 1
ATOM 3506 C CA . LYS A 1 427 ? 25.556 1.410 3.323 1.00 60.81 427 LYS A CA 1
ATOM 3507 C C . LYS A 1 427 ? 25.839 1.584 4.824 1.00 60.81 427 LYS A C 1
ATOM 3509 O O . LYS A 1 427 ? 25.442 0.740 5.623 1.00 60.81 427 LYS A O 1
ATOM 3514 N N . GLU A 1 428 ? 26.465 2.690 5.234 1.00 58.38 428 GLU A N 1
ATOM 3515 C CA . GLU A 1 428 ? 26.646 3.021 6.659 1.00 58.38 428 GLU A CA 1
ATOM 3516 C C . GLU A 1 428 ? 25.328 3.373 7.367 1.00 58.38 428 GLU A C 1
ATOM 3518 O O . GLU A 1 428 ? 25.122 2.992 8.523 1.00 58.38 428 GLU A O 1
ATOM 3523 N N . ASN A 1 429 ? 24.418 4.075 6.685 1.00 58.47 429 ASN A N 1
ATOM 3524 C CA . ASN A 1 429 ? 23.098 4.395 7.229 1.00 58.47 429 ASN A CA 1
ATOM 3525 C C . ASN A 1 429 ? 22.183 3.164 7.280 1.00 58.47 429 ASN A C 1
ATOM 3527 O O . ASN A 1 429 ? 21.519 2.957 8.295 1.00 58.47 429 ASN A O 1
ATOM 3531 N N . GLU A 1 430 ? 22.218 2.314 6.251 1.00 57.25 430 GLU A N 1
ATOM 3532 C CA . GLU A 1 430 ? 21.504 1.034 6.203 1.00 57.25 430 GLU A CA 1
ATOM 3533 C C . GLU A 1 430 ? 21.976 0.094 7.322 1.00 57.25 430 GLU A C 1
ATOM 3535 O O . GLU A 1 430 ? 21.139 -0.423 8.061 1.00 57.25 430 GLU A O 1
ATOM 3540 N N . SER A 1 431 ? 23.289 -0.018 7.563 1.00 60.38 431 SER A N 1
ATOM 3541 C CA . SER A 1 431 ? 23.846 -0.834 8.656 1.00 60.38 431 SER A CA 1
ATOM 3542 C C . SER A 1 431 ? 23.430 -0.338 10.051 1.00 60.38 431 SER A C 1
ATOM 3544 O O . SER A 1 431 ? 23.109 -1.136 10.936 1.00 60.38 431 SER A O 1
ATOM 3546 N N . LYS A 1 432 ? 23.354 0.985 10.261 1.00 64.19 432 LYS A N 1
ATOM 3547 C CA . LYS A 1 432 ? 22.854 1.561 11.523 1.00 64.19 432 LYS A CA 1
ATOM 3548 C C . LYS A 1 432 ? 21.356 1.314 11.705 1.00 64.19 432 LYS A C 1
ATOM 3550 O O . LYS A 1 432 ? 20.926 0.987 12.812 1.00 64.19 432 LYS A O 1
ATOM 3555 N N . THR A 1 433 ? 20.555 1.426 10.645 1.00 64.00 433 THR A N 1
ATOM 3556 C CA . THR A 1 433 ? 19.120 1.104 10.706 1.00 64.00 433 THR A CA 1
ATOM 3557 C C . THR A 1 433 ? 18.858 -0.387 10.888 1.00 64.00 433 THR A C 1
ATOM 3559 O O . THR A 1 433 ? 17.957 -0.747 11.641 1.00 64.00 433 THR A O 1
ATOM 3562 N N . GLU A 1 434 ? 19.673 -1.255 10.289 1.00 69.31 434 GLU A N 1
ATOM 3563 C CA . GLU A 1 434 ? 19.595 -2.708 10.434 1.00 69.31 434 GLU A CA 1
ATOM 3564 C C . GLU A 1 434 ? 19.928 -3.139 11.867 1.00 69.31 434 GLU A C 1
ATOM 3566 O O . GLU A 1 434 ? 19.182 -3.913 12.460 1.00 69.31 434 GLU A O 1
ATOM 3571 N N . ALA A 1 435 ? 20.951 -2.549 12.496 1.00 69.38 435 ALA A N 1
ATOM 3572 C CA . ALA A 1 435 ? 21.267 -2.793 13.906 1.00 69.38 435 ALA A CA 1
ATOM 3573 C C . ALA A 1 435 ? 20.140 -2.340 14.861 1.00 69.38 435 ALA A C 1
ATOM 3575 O O . ALA A 1 435 ? 19.857 -3.000 15.866 1.00 69.38 435 ALA A O 1
ATOM 3576 N N . VAL A 1 436 ? 19.462 -1.228 14.550 1.00 71.12 436 VAL A N 1
ATOM 3577 C CA . VAL A 1 436 ? 18.299 -0.748 15.319 1.00 71.12 436 VAL A CA 1
ATOM 3578 C C . VAL A 1 436 ? 17.078 -1.648 15.105 1.00 71.12 436 VAL A C 1
ATOM 3580 O O . VAL A 1 436 ? 16.352 -1.930 16.062 1.00 71.12 436 VAL A O 1
ATOM 3583 N N . LEU A 1 437 ? 16.852 -2.127 13.879 1.00 72.50 437 LEU A N 1
ATOM 3584 C CA . LEU A 1 437 ? 15.778 -3.065 13.554 1.00 72.50 437 LEU A CA 1
ATOM 3585 C C . LEU A 1 437 ? 16.018 -4.439 14.188 1.00 72.50 437 LEU A C 1
ATOM 3587 O O . LEU A 1 437 ? 15.091 -4.973 14.785 1.00 72.50 437 LEU A O 1
ATOM 3591 N N . LEU A 1 438 ? 17.248 -4.957 14.181 1.00 75.25 438 LEU A N 1
ATOM 3592 C CA . LEU A 1 438 ? 17.635 -6.197 14.866 1.00 75.25 438 LEU A CA 1
ATOM 3593 C C . LEU A 1 438 ? 17.402 -6.116 16.379 1.00 75.25 438 LEU A C 1
ATOM 3595 O O . LEU A 1 438 ? 16.832 -7.036 16.960 1.00 75.25 438 LEU A O 1
ATOM 3599 N N . LYS A 1 439 ? 17.741 -4.987 17.019 1.00 77.00 439 LYS A N 1
ATOM 3600 C CA . LYS A 1 439 ? 17.408 -4.754 18.437 1.00 77.00 439 LYS A CA 1
ATOM 3601 C C . LYS A 1 439 ? 15.901 -4.707 18.688 1.00 77.00 439 LYS A C 1
ATOM 3603 O O . LYS A 1 439 ? 15.431 -5.229 19.696 1.00 77.00 439 LYS A O 1
ATOM 3608 N N . LYS A 1 440 ? 15.124 -4.091 17.789 1.00 78.88 440 LYS A N 1
ATOM 3609 C CA . LYS A 1 440 ? 13.655 -4.089 17.891 1.00 78.88 440 LYS A CA 1
ATOM 3610 C C . LYS A 1 440 ? 13.077 -5.490 17.703 1.00 78.88 440 LYS A C 1
ATOM 3612 O O . LYS A 1 440 ? 12.190 -5.858 18.463 1.00 78.88 440 LYS A O 1
ATOM 3617 N N . ILE A 1 441 ? 13.596 -6.268 16.756 1.00 78.62 441 ILE A N 1
ATOM 3618 C CA . ILE A 1 441 ? 13.197 -7.660 16.520 1.00 78.62 441 ILE A CA 1
ATOM 3619 C C . ILE A 1 441 ? 13.500 -8.509 17.755 1.00 78.62 441 ILE A C 1
ATOM 3621 O O . ILE A 1 441 ? 12.586 -9.152 18.252 1.00 78.62 441 ILE A O 1
ATOM 3625 N N . GLN A 1 442 ? 14.698 -8.417 18.342 1.00 78.44 442 GLN A N 1
ATOM 3626 C CA . GLN A 1 442 ? 15.022 -9.112 19.597 1.00 78.44 442 GLN A CA 1
ATOM 3627 C C . GLN A 1 442 ? 14.099 -8.715 20.757 1.00 78.44 442 GLN A C 1
ATOM 3629 O O . GLN A 1 442 ? 13.654 -9.569 21.524 1.00 78.44 442 GLN A O 1
ATOM 3634 N N . ASN A 1 443 ? 13.764 -7.429 20.885 1.00 79.88 443 ASN A N 1
ATOM 3635 C CA . ASN A 1 443 ? 12.819 -6.977 21.907 1.00 79.88 443 ASN A CA 1
ATOM 3636 C C . ASN A 1 443 ? 11.401 -7.514 21.654 1.00 79.88 443 ASN A C 1
ATOM 3638 O O . ASN A 1 443 ? 10.711 -7.905 22.599 1.00 79.88 443 ASN A O 1
ATOM 3642 N N . TYR A 1 444 ? 10.958 -7.574 20.394 1.00 81.44 444 TYR A N 1
ATOM 3643 C CA . TYR A 1 444 ? 9.685 -8.197 20.035 1.00 81.44 444 TYR A CA 1
ATOM 3644 C C . TYR A 1 444 ? 9.706 -9.709 20.264 1.00 81.44 444 TYR A C 1
ATOM 3646 O O . TYR A 1 444 ? 8.726 -10.237 20.775 1.00 81.44 444 TYR A O 1
ATOM 3654 N N . GLU A 1 445 ? 10.812 -10.397 19.993 1.00 80.69 445 GLU A N 1
ATOM 3655 C CA . GLU A 1 445 ? 10.984 -11.822 20.283 1.00 80.69 445 GLU A CA 1
ATOM 3656 C C . GLU A 1 445 ? 10.924 -12.105 21.786 1.00 80.69 445 GLU A C 1
ATOM 3658 O O . GLU A 1 445 ? 10.189 -13.001 22.198 1.00 80.69 445 GLU A O 1
ATOM 3663 N N . MET A 1 446 ? 11.595 -11.304 22.625 1.00 80.12 446 MET A N 1
ATOM 3664 C CA . MET A 1 446 ? 11.469 -11.411 24.086 1.00 80.12 446 MET A CA 1
ATOM 3665 C C . MET A 1 446 ? 10.034 -11.154 24.555 1.00 80.12 446 MET A C 1
ATOM 3667 O O . MET A 1 446 ? 9.525 -11.874 25.412 1.00 80.12 446 MET A O 1
ATOM 3671 N N . THR A 1 447 ? 9.353 -10.168 23.968 1.00 82.50 447 THR A N 1
ATOM 3672 C CA . THR A 1 447 ? 7.954 -9.856 24.298 1.00 82.50 447 THR A CA 1
ATOM 3673 C C . THR A 1 447 ? 7.019 -10.992 23.878 1.00 82.50 447 THR A C 1
ATOM 3675 O O . THR A 1 447 ? 6.144 -11.386 24.644 1.00 82.50 447 THR A O 1
ATOM 3678 N N . ILE A 1 448 ? 7.230 -11.580 22.697 1.00 82.31 448 ILE A N 1
ATOM 3679 C CA . ILE A 1 448 ? 6.492 -12.752 22.214 1.00 82.31 448 ILE A CA 1
ATOM 3680 C C . ILE A 1 448 ? 6.745 -13.951 23.127 1.00 82.31 448 ILE A C 1
ATOM 3682 O O . ILE A 1 448 ? 5.801 -14.671 23.444 1.00 82.31 448 ILE A O 1
ATOM 3686 N N . ASN A 1 449 ? 7.980 -14.164 23.585 1.00 83.69 449 ASN A N 1
ATOM 3687 C CA . ASN A 1 449 ? 8.297 -15.262 24.495 1.00 83.69 449 ASN A CA 1
ATOM 3688 C C . ASN A 1 449 ? 7.644 -15.068 25.869 1.00 83.69 449 ASN A C 1
ATOM 3690 O O . ASN A 1 449 ? 7.026 -15.996 26.386 1.00 83.69 449 ASN A O 1
ATOM 3694 N N . ASN A 1 450 ? 7.675 -13.852 26.418 1.00 83.75 450 ASN A N 1
ATOM 3695 C CA . ASN A 1 450 ? 6.958 -13.523 27.651 1.00 83.75 450 ASN A CA 1
ATOM 3696 C C . ASN A 1 450 ? 5.442 -13.702 27.493 1.00 83.75 450 ASN A C 1
ATOM 3698 O O . ASN A 1 450 ? 4.797 -14.279 28.369 1.00 83.75 450 ASN A O 1
ATOM 3702 N N . ASN A 1 451 ? 4.879 -13.300 26.352 1.00 81.69 451 ASN A N 1
ATOM 3703 C CA . ASN A 1 451 ? 3.466 -13.513 26.042 1.00 81.69 451 ASN A CA 1
ATOM 3704 C C . ASN A 1 451 ? 3.133 -15.001 25.865 1.00 81.69 451 ASN A C 1
ATOM 3706 O O . ASN A 1 451 ? 2.060 -15.425 26.281 1.00 81.69 451 ASN A O 1
ATOM 3710 N N . LYS A 1 452 ? 4.036 -15.821 25.309 1.00 83.75 452 LYS A N 1
ATOM 3711 C CA . LYS A 1 452 ? 3.876 -17.285 25.239 1.00 83.75 452 LYS A CA 1
ATOM 3712 C C . LYS A 1 452 ? 3.863 -17.918 26.627 1.00 83.75 452 LYS A C 1
ATOM 3714 O O . LYS A 1 452 ? 3.018 -18.769 26.889 1.00 83.75 452 LYS A O 1
ATOM 3719 N N . VAL A 1 453 ? 4.750 -17.486 27.523 1.00 84.75 453 VAL A N 1
ATOM 3720 C CA . VAL A 1 453 ? 4.763 -17.947 28.920 1.00 84.75 453 VAL A CA 1
ATOM 3721 C C . VAL A 1 453 ? 3.477 -17.522 29.637 1.00 84.75 453 VAL A C 1
ATOM 3723 O O . VAL A 1 453 ? 2.844 -18.347 30.295 1.00 84.75 453 VAL A O 1
ATOM 3726 N N . GLN A 1 454 ? 3.020 -16.277 29.454 1.00 84.44 454 GLN A N 1
ATOM 3727 C CA . GLN A 1 454 ? 1.730 -15.824 29.988 1.00 84.44 454 GLN A CA 1
ATOM 3728 C C . GLN A 1 454 ? 0.544 -16.608 29.418 1.00 84.44 454 GLN A C 1
ATOM 3730 O O . GLN A 1 454 ? -0.319 -17.019 30.188 1.00 84.44 454 GLN A O 1
ATOM 3735 N N . MET A 1 455 ? 0.512 -16.862 28.109 1.00 79.81 455 MET A N 1
ATOM 3736 C CA . MET A 1 455 ? -0.510 -17.685 27.454 1.00 79.81 455 MET A CA 1
ATOM 3737 C C . MET A 1 455 ? -0.519 -19.108 28.012 1.00 79.81 455 MET A C 1
ATOM 3739 O O . MET A 1 455 ? -1.581 -19.622 28.340 1.00 79.81 455 MET A O 1
ATOM 3743 N N . SER A 1 456 ? 0.652 -19.724 28.199 1.00 83.56 456 SER A N 1
ATOM 3744 C CA . SER A 1 456 ? 0.761 -21.051 28.814 1.00 83.56 456 SER A CA 1
ATOM 3745 C C . SER A 1 456 ? 0.235 -21.054 30.252 1.00 83.56 456 SER A C 1
ATOM 3747 O O . SER A 1 456 ? -0.469 -21.981 30.649 1.00 83.56 456 SER A O 1
ATOM 3749 N N . ASN A 1 457 ? 0.519 -20.008 31.032 1.00 84.12 457 ASN A N 1
ATOM 3750 C CA . ASN A 1 457 ? -0.000 -19.870 32.393 1.00 84.12 457 ASN A CA 1
ATOM 3751 C C . ASN A 1 457 ? -1.519 -19.655 32.406 1.00 84.12 457 ASN A C 1
ATOM 3753 O O . ASN A 1 457 ? -2.223 -20.286 33.193 1.00 84.12 457 ASN A O 1
ATOM 3757 N N . GLN A 1 458 ? -2.044 -18.814 31.514 1.00 85.06 458 GLN A N 1
ATOM 3758 C CA . GLN A 1 458 ? -3.484 -18.619 31.346 1.00 85.06 458 GLN A CA 1
ATOM 3759 C C . GLN A 1 458 ? -4.176 -19.911 30.908 1.00 85.06 458 GLN A C 1
ATOM 3761 O O . GLN A 1 458 ? -5.245 -20.228 31.418 1.00 85.06 458 GLN A O 1
ATOM 3766 N N . GLN A 1 459 ? -3.548 -20.702 30.041 1.00 84.44 459 GLN A N 1
ATOM 3767 C CA . GLN A 1 459 ? -4.068 -21.992 29.603 1.00 84.44 459 GLN A CA 1
ATOM 3768 C C . GLN A 1 459 ? -4.096 -23.015 30.745 1.00 84.44 459 GLN A C 1
ATOM 3770 O O . GLN A 1 459 ? -5.103 -23.696 30.922 1.00 84.44 459 GLN A O 1
ATOM 3775 N N . ASN A 1 460 ? -3.068 -23.033 31.599 1.00 85.00 460 ASN A N 1
ATOM 3776 C CA . ASN A 1 460 ? -3.073 -23.821 32.834 1.00 85.00 460 ASN A CA 1
ATOM 3777 C C . ASN A 1 460 ? -4.188 -23.373 33.798 1.00 85.00 460 ASN A C 1
ATOM 3779 O O . ASN A 1 460 ? -4.831 -24.211 34.430 1.00 85.00 460 ASN A O 1
ATOM 3783 N N . HIS A 1 461 ? -4.459 -22.067 33.907 1.00 86.44 461 HIS A N 1
ATOM 3784 C CA . HIS A 1 461 ? -5.585 -21.557 34.698 1.00 86.44 461 HIS A CA 1
ATOM 3785 C C . HIS A 1 461 ? -6.940 -21.947 34.103 1.00 86.44 461 HIS A C 1
ATOM 3787 O O . HIS A 1 461 ? -7.810 -22.394 34.844 1.00 86.44 461 HIS A O 1
ATOM 3793 N N . ILE A 1 462 ? -7.112 -21.844 32.783 1.00 83.69 462 ILE A N 1
ATOM 3794 C CA . ILE A 1 462 ? -8.323 -22.295 32.084 1.00 83.69 462 ILE A CA 1
ATOM 3795 C C . ILE A 1 462 ? -8.557 -23.783 32.346 1.00 83.69 462 ILE A C 1
ATOM 3797 O O . ILE A 1 462 ? -9.678 -24.171 32.655 1.00 83.69 462 ILE A O 1
ATOM 3801 N N . GLN A 1 463 ? -7.507 -24.603 32.300 1.00 84.06 463 GLN A N 1
ATOM 3802 C CA . GLN A 1 463 ? -7.608 -26.038 32.547 1.00 84.06 463 GLN A CA 1
ATOM 3803 C C . GLN A 1 463 ? -7.973 -26.350 34.008 1.00 84.06 463 GLN A C 1
ATOM 3805 O O . GLN A 1 463 ? -8.810 -27.213 34.264 1.00 84.06 463 GLN A O 1
ATOM 3810 N N . LYS A 1 464 ? -7.422 -25.600 34.975 1.00 87.75 464 LYS A N 1
ATOM 3811 C CA . LYS A 1 464 ? -7.836 -25.681 36.387 1.00 87.75 464 LYS A CA 1
ATOM 3812 C C . LYS A 1 464 ? -9.310 -25.315 36.568 1.00 87.75 464 LYS A C 1
ATOM 3814 O O . LYS A 1 464 ? -10.041 -26.083 37.186 1.00 87.75 464 LYS A O 1
ATOM 3819 N N . TYR A 1 465 ? -9.760 -24.207 35.979 1.00 87.12 465 TYR A N 1
ATOM 3820 C CA . TYR A 1 465 ? -11.164 -23.800 36.049 1.00 87.12 465 TYR A CA 1
ATOM 3821 C C . TYR A 1 465 ? -12.091 -24.770 35.312 1.00 87.12 465 TYR A C 1
ATOM 3823 O O . TYR A 1 465 ? -13.198 -25.009 35.774 1.00 87.12 465 TYR A O 1
ATOM 3831 N N . GLN A 1 466 ? -11.661 -25.384 34.208 1.00 85.56 466 GLN A N 1
ATOM 3832 C CA . GLN A 1 466 ? -12.423 -26.442 33.537 1.00 85.56 466 GLN A CA 1
ATOM 3833 C C . GLN A 1 466 ? -12.574 -27.677 34.426 1.00 85.56 466 GLN A C 1
ATOM 3835 O O . GLN A 1 466 ? -13.670 -28.223 34.518 1.00 85.56 466 GLN A O 1
ATOM 3840 N N . ASN A 1 467 ? -11.515 -28.089 35.125 1.00 86.69 467 ASN A N 1
ATOM 3841 C CA . ASN A 1 467 ? -11.590 -29.198 36.076 1.00 86.69 467 ASN A CA 1
ATOM 3842 C C . ASN A 1 467 ? -12.530 -28.876 37.249 1.00 86.69 467 ASN A C 1
ATOM 3844 O O . ASN A 1 467 ? -13.314 -29.730 37.660 1.00 86.69 467 ASN A O 1
ATOM 3848 N N . GLU A 1 468 ? -12.503 -27.641 37.749 1.00 91.00 468 GLU A N 1
ATOM 3849 C CA . GLU A 1 468 ? -13.405 -27.172 38.803 1.00 91.00 468 GLU A CA 1
ATOM 3850 C C . GLU A 1 468 ? -14.863 -27.085 38.322 1.00 91.00 468 GLU A C 1
ATOM 3852 O O . GLU A 1 468 ? -15.770 -27.555 39.005 1.00 91.00 468 GLU A O 1
ATOM 3857 N N . ILE A 1 469 ? -15.097 -26.588 37.103 1.00 86.19 469 ILE A N 1
ATOM 3858 C CA . ILE A 1 469 ? -16.417 -26.590 36.459 1.00 86.19 469 ILE A CA 1
ATOM 3859 C C . ILE A 1 469 ? -16.932 -28.021 36.298 1.00 86.19 469 ILE A C 1
ATOM 3861 O O . ILE A 1 469 ? -18.098 -28.266 36.586 1.00 86.19 469 ILE A O 1
ATOM 3865 N N . ASN A 1 470 ? -16.089 -28.966 35.877 1.00 88.56 470 ASN A N 1
ATOM 3866 C CA . ASN A 1 470 ? -16.470 -30.371 35.707 1.00 88.56 470 ASN A CA 1
ATOM 3867 C C . ASN A 1 470 ? -16.792 -31.049 37.049 1.00 88.56 470 ASN A C 1
ATOM 3869 O O . ASN A 1 470 ? -17.749 -31.822 37.137 1.00 88.56 470 ASN A O 1
ATOM 3873 N N . SER A 1 471 ? -16.031 -30.727 38.099 1.00 88.06 471 SER A N 1
ATOM 3874 C CA . SER A 1 471 ? -16.314 -31.123 39.485 1.00 88.06 471 SER A CA 1
ATOM 3875 C C . SER A 1 471 ? -17.690 -30.615 39.929 1.00 88.06 471 SER A C 1
ATOM 3877 O O . SER A 1 471 ? -18.561 -31.409 40.291 1.00 88.06 471 SER A O 1
ATOM 3879 N N . LEU A 1 472 ? -17.938 -29.310 39.779 1.00 88.31 472 LEU A N 1
ATOM 3880 C CA . LEU A 1 472 ? -19.216 -28.686 40.123 1.00 88.31 472 LEU A CA 1
ATOM 3881 C C . LEU A 1 472 ? -20.371 -29.224 39.268 1.00 88.31 472 LEU A C 1
ATOM 3883 O O . LEU A 1 472 ? -21.469 -29.411 39.779 1.00 88.31 472 LEU A O 1
ATOM 3887 N N . HIS A 1 473 ? -20.150 -29.523 37.985 1.00 87.94 473 HIS A N 1
ATOM 3888 C CA . HIS A 1 473 ? -21.157 -30.160 37.129 1.00 87.94 473 HIS A CA 1
ATOM 3889 C C . HIS A 1 473 ? -21.508 -31.565 37.617 1.00 87.94 473 HIS A C 1
ATOM 3891 O O . HIS A 1 473 ? -22.682 -31.933 37.637 1.00 87.94 473 HIS A O 1
ATOM 3897 N N . SER A 1 474 ? -20.508 -32.338 38.038 1.00 86.56 474 SER A N 1
ATOM 3898 C CA . SER A 1 474 ? -20.715 -33.671 38.610 1.00 86.56 474 SER A CA 1
ATOM 3899 C C . SER A 1 474 ? -21.500 -33.585 39.920 1.00 86.56 474 SER A C 1
ATOM 3901 O O . SER A 1 474 ? -22.418 -34.372 40.143 1.00 86.56 474 SER A O 1
ATOM 3903 N N . GLU A 1 475 ? -21.212 -32.584 40.754 1.00 89.81 475 GLU A N 1
ATOM 3904 C CA . GLU A 1 475 ? -21.937 -32.336 42.002 1.00 89.81 475 GLU A CA 1
ATOM 3905 C C . GLU A 1 475 ? -23.380 -31.864 41.761 1.00 89.81 475 GLU A C 1
ATOM 3907 O O . GLU A 1 475 ? -24.308 -32.384 42.381 1.00 89.81 475 GLU A O 1
ATOM 3912 N N . ILE A 1 476 ? -23.599 -30.956 40.804 1.00 86.31 476 ILE A N 1
ATOM 3913 C CA . ILE A 1 476 ? -24.937 -30.533 40.362 1.00 86.31 476 ILE A CA 1
ATOM 3914 C C . ILE A 1 476 ? -25.726 -31.731 39.837 1.00 86.31 476 ILE A C 1
ATOM 3916 O O . ILE A 1 476 ? -26.883 -31.904 40.212 1.00 86.31 476 ILE A O 1
ATOM 3920 N N . THR A 1 477 ? -25.099 -32.583 39.025 1.00 88.31 477 THR A N 1
ATOM 3921 C CA . THR A 1 477 ? -25.732 -33.796 38.490 1.00 88.31 477 THR A CA 1
ATOM 3922 C C . THR A 1 477 ? -26.102 -34.752 39.623 1.00 88.31 477 THR A C 1
ATOM 3924 O O . THR A 1 477 ? -27.221 -35.261 39.660 1.00 88.31 477 THR A O 1
ATOM 3927 N N . ARG A 1 478 ? -25.213 -34.941 40.609 1.00 89.81 478 ARG A N 1
ATOM 3928 C CA . ARG A 1 478 ? -25.500 -35.747 41.804 1.00 89.81 478 ARG A CA 1
ATOM 3929 C C . ARG A 1 478 ? -26.684 -35.183 42.587 1.00 89.81 478 ARG A C 1
ATOM 3931 O O . ARG A 1 478 ? -27.588 -35.930 42.941 1.00 89.81 478 ARG A O 1
ATOM 3938 N N . LYS A 1 479 ? -26.723 -33.866 42.800 1.00 88.06 479 LYS A N 1
ATOM 3939 C CA . LYS A 1 479 ? -27.821 -33.186 43.502 1.00 88.06 479 LYS A CA 1
ATOM 3940 C C . LYS A 1 479 ? -29.131 -33.204 42.719 1.00 88.06 479 LYS A C 1
ATOM 3942 O O . LYS A 1 479 ? -30.191 -33.303 43.326 1.00 88.06 479 LYS A O 1
ATOM 3947 N N . GLN A 1 480 ? -29.085 -33.152 41.390 1.00 87.19 480 GLN A N 1
ATOM 3948 C CA . GLN A 1 480 ? -30.261 -33.343 40.541 1.00 87.19 480 GLN A CA 1
ATOM 3949 C C . GLN A 1 480 ? -30.784 -34.777 40.613 1.00 87.19 480 GLN A C 1
ATOM 3951 O O . GLN A 1 480 ? -31.996 -34.962 40.660 1.00 87.19 480 GLN A O 1
ATOM 3956 N N . ASN A 1 481 ? -29.903 -35.774 40.681 1.00 87.50 481 ASN A N 1
ATOM 3957 C CA . ASN A 1 481 ? -30.304 -37.164 40.881 1.00 87.50 481 ASN A CA 1
ATOM 3958 C C . ASN A 1 481 ? -30.922 -37.376 42.271 1.00 87.50 481 ASN A C 1
ATOM 3960 O O . ASN A 1 481 ? -32.019 -37.920 42.343 1.00 87.50 481 ASN A O 1
ATOM 3964 N N . GLU A 1 482 ? -30.302 -36.852 43.337 1.00 89.25 482 GLU A N 1
ATOM 3965 C CA . GLU A 1 482 ? -30.874 -36.856 44.697 1.00 89.25 482 GLU A CA 1
ATOM 3966 C C . GLU A 1 482 ? -32.252 -36.159 44.718 1.00 89.25 482 GLU A C 1
ATOM 3968 O O . GLU A 1 482 ? -33.208 -36.674 45.291 1.00 89.25 482 GLU A O 1
ATOM 3973 N N . TYR A 1 483 ? -32.395 -35.010 44.044 1.00 90.06 483 TYR A N 1
ATOM 3974 C CA . TYR A 1 483 ? -33.677 -34.306 43.922 1.00 90.06 483 TYR A CA 1
ATOM 3975 C C . TYR A 1 483 ? -34.726 -35.128 43.166 1.00 90.06 483 TYR A C 1
ATOM 3977 O O . TYR A 1 483 ? -35.889 -35.149 43.562 1.00 90.06 483 TYR A O 1
ATOM 3985 N N . ASN A 1 484 ? -34.338 -35.800 42.083 1.00 87.75 484 ASN A N 1
ATOM 3986 C CA . ASN A 1 484 ? -35.241 -36.643 41.307 1.00 87.75 484 ASN A CA 1
ATOM 3987 C C . ASN A 1 484 ? -35.676 -37.884 42.099 1.00 87.75 484 ASN A C 1
ATOM 3989 O O . ASN A 1 484 ? -36.843 -38.254 42.017 1.00 87.75 484 ASN A O 1
ATOM 3993 N N . GLU A 1 485 ? -34.789 -38.488 42.896 1.00 87.50 485 GLU A N 1
ATOM 3994 C CA . GLU A 1 485 ? -35.139 -39.567 43.831 1.00 87.50 485 GLU A CA 1
ATOM 3995 C C . GLU A 1 485 ? -36.105 -39.089 44.914 1.00 87.50 485 GLU A C 1
ATOM 3997 O O . GLU A 1 485 ? -37.149 -39.706 45.107 1.00 87.50 485 GLU A O 1
ATOM 4002 N N . LEU A 1 486 ? -35.820 -37.957 45.562 1.00 87.69 486 LEU A N 1
ATOM 4003 C CA . LEU A 1 486 ? -36.717 -37.345 46.548 1.00 87.69 486 LEU A CA 1
ATOM 4004 C C . LEU A 1 486 ? -38.079 -36.997 45.944 1.00 87.69 486 LEU A C 1
ATOM 4006 O O . LEU A 1 486 ? -39.115 -37.201 46.571 1.00 87.69 486 LEU A O 1
ATOM 4010 N N . LYS A 1 487 ? -38.097 -36.491 44.710 1.00 89.62 487 LYS A N 1
ATOM 4011 C CA . LYS A 1 487 ? -39.334 -36.194 43.992 1.00 89.62 487 LYS A CA 1
ATOM 4012 C C . LYS A 1 487 ? -40.107 -37.464 43.652 1.00 89.62 487 LYS A C 1
ATOM 4014 O O . LYS A 1 487 ? -41.318 -37.484 43.830 1.00 89.62 487 LYS A O 1
ATOM 4019 N N . LYS A 1 488 ? -39.417 -38.526 43.233 1.00 89.31 488 LYS A N 1
ATOM 4020 C CA . LYS A 1 488 ? -40.025 -39.834 42.988 1.00 89.31 488 LYS A CA 1
ATOM 4021 C C . LYS A 1 488 ? -40.627 -40.412 44.272 1.00 89.31 488 LYS A C 1
ATOM 4023 O O . LYS A 1 488 ? -41.774 -40.831 44.244 1.00 89.31 488 LYS A O 1
ATOM 4028 N N . GLN A 1 489 ? -39.913 -40.343 45.397 1.00 86.44 489 GLN A N 1
ATOM 4029 C CA . GLN A 1 489 ? -40.434 -40.748 46.709 1.00 86.44 489 GLN A CA 1
ATOM 4030 C C . GLN A 1 489 ? -41.649 -39.911 47.126 1.00 86.44 489 GLN A C 1
ATOM 4032 O O . GLN A 1 489 ? -42.619 -40.443 47.660 1.00 86.44 489 GLN A O 1
ATOM 4037 N N . MET A 1 490 ? -41.632 -38.603 46.864 1.00 82.81 490 MET A N 1
ATOM 4038 C CA . MET A 1 490 ? -42.766 -37.720 47.137 1.00 82.81 490 MET A CA 1
ATOM 4039 C C . MET A 1 490 ? -43.984 -38.072 46.270 1.00 82.81 490 MET A C 1
ATOM 4041 O O . MET A 1 490 ? -45.100 -38.098 46.783 1.00 82.81 490 MET A O 1
ATOM 4045 N N . ASP A 1 491 ? -43.781 -38.374 44.986 1.00 84.19 491 ASP A N 1
ATOM 4046 C CA . ASP A 1 491 ? -44.840 -38.797 44.064 1.00 84.19 491 ASP A CA 1
ATOM 4047 C C . ASP A 1 491 ? -45.387 -40.193 44.437 1.00 84.19 491 ASP A C 1
ATOM 4049 O O . ASP A 1 491 ? -46.599 -40.404 44.407 1.00 84.19 491 ASP A O 1
ATOM 4053 N N . GLU A 1 492 ? -44.525 -41.122 44.867 1.00 86.25 492 GLU A N 1
ATOM 4054 C CA . GLU A 1 492 ? -44.907 -42.435 45.415 1.00 86.25 492 GLU A CA 1
ATOM 4055 C C . GLU A 1 492 ? -45.749 -42.271 46.690 1.00 86.25 492 GLU A C 1
ATOM 4057 O O . GLU A 1 492 ? -46.852 -42.806 46.770 1.00 86.25 492 GLU A O 1
ATOM 4062 N N . THR A 1 493 ? -45.312 -41.428 47.630 1.00 81.12 493 THR A N 1
ATOM 4063 C CA . THR A 1 493 ? -46.054 -41.118 48.867 1.00 81.12 493 THR A CA 1
ATOM 4064 C C . THR A 1 493 ? -47.381 -40.404 48.569 1.00 81.12 493 THR A C 1
ATOM 4066 O O . THR A 1 493 ? -48.390 -40.614 49.245 1.00 81.12 493 THR A O 1
ATOM 4069 N N . ALA A 1 494 ? -47.424 -39.544 47.548 1.00 82.31 494 ALA A N 1
ATOM 4070 C CA . ALA A 1 494 ? -48.653 -38.885 47.110 1.00 82.31 494 ALA A CA 1
ATOM 4071 C C . ALA A 1 494 ? -49.633 -39.883 46.470 1.00 82.31 494 ALA A C 1
ATOM 4073 O O . ALA A 1 494 ? -50.839 -39.798 46.714 1.00 82.31 494 ALA A O 1
ATOM 4074 N N . SER A 1 495 ? -49.122 -40.849 45.703 1.00 80.69 495 SER A N 1
ATOM 4075 C CA . SER A 1 495 ? -49.912 -41.936 45.123 1.00 80.69 495 SER A CA 1
ATOM 4076 C C . SER A 1 495 ? -50.438 -42.888 46.199 1.00 80.69 495 SER A C 1
ATOM 4078 O O . SER A 1 495 ? -51.623 -43.217 46.186 1.00 80.69 495 SER A O 1
ATOM 4080 N N . GLU A 1 496 ? -49.618 -43.243 47.193 1.00 81.75 496 GLU A N 1
ATOM 4081 C CA . GLU A 1 496 ? -50.046 -44.013 48.366 1.00 81.75 496 GLU A CA 1
ATOM 4082 C C . GLU A 1 496 ? -51.139 -43.284 49.151 1.00 81.75 496 GLU A C 1
ATOM 4084 O O . GLU A 1 496 ? -52.157 -43.887 49.482 1.00 81.75 496 GLU A O 1
ATOM 4089 N N . ASN A 1 497 ? -51.002 -41.973 49.371 1.00 74.69 497 ASN A N 1
ATOM 4090 C CA . ASN A 1 497 ? -52.045 -41.161 50.002 1.00 74.69 497 ASN A CA 1
ATOM 4091 C C . ASN A 1 497 ? -53.327 -41.084 49.161 1.00 74.69 497 ASN A C 1
ATOM 4093 O O . ASN A 1 497 ? -54.430 -41.088 49.709 1.00 74.69 497 ASN A O 1
ATOM 4097 N N . GLN A 1 498 ? -53.223 -41.041 47.830 1.00 77.56 498 GLN A N 1
ATOM 4098 C CA . GLN A 1 498 ? -54.387 -41.136 46.948 1.00 77.56 498 GLN A CA 1
ATOM 4099 C C . GLN A 1 498 ? -55.054 -42.511 47.019 1.00 77.56 498 GLN A C 1
ATOM 4101 O O . GLN A 1 498 ? -56.280 -42.574 47.086 1.00 77.56 498 GLN A O 1
ATOM 4106 N N . MET A 1 499 ? -54.283 -43.599 47.053 1.00 77.00 499 MET A N 1
ATOM 4107 C CA . MET A 1 499 ? -54.815 -44.952 47.226 1.00 77.00 499 MET A CA 1
ATOM 4108 C C . MET A 1 499 ? -55.439 -45.147 48.611 1.00 77.00 499 MET A C 1
ATOM 4110 O O . MET A 1 499 ? -56.469 -45.808 48.727 1.00 77.00 499 MET A O 1
ATOM 4114 N N . LEU A 1 500 ? -54.865 -44.548 49.656 1.00 72.38 500 LEU A N 1
ATOM 4115 C CA . LEU A 1 500 ? -55.423 -44.546 51.007 1.00 72.38 500 LEU A CA 1
ATOM 4116 C C . LEU A 1 500 ? -56.749 -43.777 51.043 1.00 72.38 500 LEU A C 1
ATOM 4118 O O . LEU A 1 500 ? -57.741 -44.290 51.553 1.00 72.38 500 LEU A O 1
ATOM 4122 N N . ASN A 1 501 ? -56.808 -42.606 50.404 1.00 65.50 501 ASN A N 1
ATOM 4123 C CA . ASN A 1 501 ? -58.046 -41.841 50.249 1.00 65.50 501 ASN A CA 1
ATOM 4124 C C . ASN A 1 501 ? -59.101 -42.596 49.426 1.00 65.50 501 ASN A C 1
ATOM 4126 O O . ASN A 1 501 ? -60.273 -42.588 49.787 1.00 65.50 501 ASN A O 1
ATOM 4130 N N . GLN A 1 502 ? -58.714 -43.306 48.364 1.00 68.25 502 GLN A N 1
ATOM 4131 C CA . GLN A 1 502 ? -59.634 -44.158 47.603 1.00 68.25 502 GLN A CA 1
ATOM 4132 C C . GLN A 1 502 ? -60.124 -45.361 48.425 1.00 68.25 502 GLN A C 1
ATOM 4134 O O . GLN A 1 502 ? -61.310 -45.681 48.374 1.00 68.25 502 GLN A O 1
ATOM 4139 N N . LYS A 1 503 ? -59.266 -45.979 49.249 1.00 64.75 503 LYS A N 1
ATOM 4140 C CA . LYS A 1 503 ? -59.668 -47.037 50.195 1.00 64.75 503 LYS A CA 1
ATOM 4141 C C . LYS A 1 503 ? -60.635 -46.530 51.269 1.00 64.75 503 LYS A C 1
ATOM 4143 O O . LYS A 1 503 ? -61.562 -47.252 51.617 1.00 64.75 503 LYS A O 1
ATOM 4148 N N . ILE A 1 504 ? -60.466 -45.296 51.744 1.00 57.53 504 ILE A N 1
ATOM 4149 C CA . ILE A 1 504 ? -61.388 -44.645 52.690 1.00 57.53 504 ILE A CA 1
ATOM 4150 C C . ILE A 1 504 ? -62.750 -44.366 52.031 1.00 57.53 504 ILE A C 1
ATOM 4152 O O . ILE A 1 504 ? -63.786 -44.545 52.664 1.00 57.53 504 ILE A O 1
ATOM 4156 N N . ILE A 1 505 ? -62.770 -43.997 50.746 1.00 55.94 505 ILE A N 1
ATOM 4157 C CA . ILE A 1 505 ? -64.005 -43.732 49.983 1.00 55.94 505 ILE A CA 1
ATOM 4158 C C . ILE A 1 505 ? -64.769 -45.028 49.632 1.00 55.94 505 ILE A C 1
ATOM 4160 O O . ILE A 1 505 ? -65.983 -44.986 49.442 1.00 55.94 505 ILE A O 1
ATOM 4164 N N . MET A 1 506 ? -64.090 -46.181 49.569 1.00 48.97 506 MET A N 1
ATOM 4165 C CA . MET A 1 506 ? -64.695 -47.486 49.249 1.00 48.97 506 MET A CA 1
ATOM 4166 C C . MET A 1 506 ? -65.113 -48.319 50.477 1.00 48.97 506 MET A C 1
ATOM 4168 O O . MET A 1 506 ? -65.616 -49.431 50.308 1.00 48.97 506 MET A O 1
ATOM 4172 N N . MET A 1 507 ? -64.947 -47.809 51.703 1.00 46.16 507 MET A N 1
ATOM 4173 C CA . MET A 1 507 ? -65.515 -48.437 52.904 1.00 46.16 507 MET A CA 1
ATOM 4174 C C . MET A 1 507 ? -67.022 -48.127 53.033 1.00 46.16 507 MET A C 1
ATOM 4176 O O . MET A 1 507 ? -67.444 -47.005 52.743 1.00 46.16 507 MET A O 1
ATOM 4180 N N . PRO A 1 508 ? -67.863 -49.093 53.460 1.00 46.38 508 PRO A N 1
ATOM 4181 C CA . PRO A 1 508 ? -69.298 -48.870 53.609 1.00 46.38 508 PRO A CA 1
ATOM 4182 C C . PRO A 1 508 ? -69.569 -47.829 54.708 1.00 46.38 508 PRO A C 1
ATOM 4184 O O . PRO A 1 508 ? -68.885 -47.806 55.730 1.00 46.38 508 PRO A O 1
ATOM 4187 N N . LYS A 1 509 ? -70.563 -46.957 54.476 1.00 40.00 509 LYS A N 1
ATOM 4188 C CA . LYS A 1 509 ? -70.976 -45.864 55.380 1.00 40.00 509 LYS A CA 1
ATOM 4189 C C . LYS A 1 509 ? -71.092 -46.336 56.845 1.00 40.00 509 LYS A C 1
ATOM 4191 O O . LYS A 1 509 ? -71.776 -47.335 57.072 1.00 40.00 509 LYS A O 1
ATOM 4196 N N . PRO A 1 510 ? -70.528 -45.611 57.835 1.00 41.03 510 PRO A N 1
ATOM 4197 C CA . PRO A 1 510 ? -70.768 -45.903 59.244 1.00 41.03 510 PRO A CA 1
ATOM 4198 C C . PRO A 1 510 ? -72.198 -45.507 59.646 1.00 41.03 510 PRO A C 1
ATOM 4200 O O . PRO A 1 510 ? -72.740 -44.517 59.152 1.00 41.03 510 PRO A O 1
ATOM 4203 N N . LEU A 1 511 ? -72.780 -46.324 60.525 1.00 44.12 511 LEU A N 1
ATOM 4204 C CA . LEU A 1 511 ? -74.136 -46.254 61.078 1.00 44.12 511 LEU A CA 1
ATOM 4205 C C . LEU A 1 511 ? -74.450 -44.924 61.790 1.00 44.12 511 LEU A C 1
ATOM 4207 O O . LEU A 1 511 ? -73.550 -44.226 62.260 1.00 44.12 511 LEU A O 1
ATOM 4211 N N . LEU A 1 512 ? -75.746 -44.587 61.860 1.00 46.00 512 LEU A N 1
ATOM 4212 C CA . LEU A 1 512 ? -76.244 -43.377 62.516 1.00 46.00 512 LEU A CA 1
ATOM 4213 C C . LEU A 1 512 ? -75.880 -43.348 64.025 1.00 46.00 512 LEU A C 1
ATOM 4215 O O . LEU A 1 512 ? -75.913 -44.395 64.670 1.00 46.00 512 LEU A O 1
ATOM 4219 N N . PRO A 1 513 ? -75.587 -42.165 64.609 1.00 47.09 513 PRO A N 1
ATOM 4220 C CA . PRO A 1 513 ? -75.098 -42.002 65.990 1.00 47.09 513 PRO A CA 1
ATOM 4221 C C . PRO A 1 513 ? -75.995 -42.502 67.139 1.00 47.09 513 PRO A C 1
ATOM 4223 O O . PRO A 1 513 ? -75.531 -42.516 68.278 1.00 47.09 513 PRO A O 1
ATOM 4226 N N . ASP A 1 514 ? -77.238 -42.913 66.879 1.00 45.38 514 ASP A N 1
ATOM 4227 C CA . ASP A 1 514 ? -78.194 -43.306 67.927 1.00 45.38 514 ASP A CA 1
ATOM 4228 C C . ASP A 1 514 ? -78.082 -44.779 68.375 1.00 45.38 514 ASP A C 1
ATOM 4230 O O . ASP A 1 514 ? -78.701 -45.160 69.365 1.00 45.38 514 ASP A O 1
ATOM 4234 N N . GLU A 1 515 ? -77.247 -45.607 67.733 1.00 50.72 515 GLU A N 1
ATOM 4235 C CA . GLU A 1 515 ? -77.065 -47.025 68.115 1.00 50.72 515 GLU A CA 1
ATOM 4236 C C . GLU A 1 515 ? -75.772 -47.323 68.907 1.00 50.72 515 GLU A C 1
ATOM 4238 O O . GLU A 1 515 ? -75.533 -48.468 69.287 1.00 50.72 515 GLU A O 1
ATOM 4243 N N . ILE A 1 516 ? -74.924 -46.324 69.197 1.00 55.19 516 ILE A N 1
ATOM 4244 C CA . ILE A 1 516 ? -73.603 -46.553 69.828 1.00 55.19 516 ILE A CA 1
ATOM 4245 C C . ILE A 1 516 ? -73.639 -46.444 71.365 1.00 55.19 516 ILE A C 1
ATOM 4247 O O . ILE A 1 516 ? -72.767 -46.995 72.038 1.00 55.19 516 ILE A O 1
ATOM 4251 N N . VAL A 1 517 ? -74.641 -45.782 71.959 1.00 56.56 517 VAL A N 1
ATOM 4252 C CA . VAL A 1 517 ? -74.688 -45.575 73.420 1.00 56.56 517 VAL A CA 1
ATOM 4253 C C . VAL A 1 517 ? -76.054 -45.971 73.989 1.00 56.56 517 VAL A C 1
ATOM 4255 O O . VAL A 1 517 ? -76.959 -45.137 74.035 1.00 56.56 517 VAL A O 1
ATOM 4258 N N . PRO A 1 518 ? -76.237 -47.226 74.443 1.00 58.53 518 PRO A N 1
ATOM 4259 C CA . PRO A 1 518 ? -77.470 -47.621 75.109 1.00 58.53 518 PRO A CA 1
ATOM 4260 C C . PRO A 1 518 ? -77.678 -46.802 76.400 1.00 58.53 518 PRO A C 1
ATOM 4262 O O . PRO A 1 518 ? -76.697 -46.457 77.068 1.00 58.53 518 PRO A O 1
ATOM 4265 N N . PRO A 1 519 ? -78.932 -46.513 76.805 1.00 54.06 519 PRO A N 1
ATOM 4266 C CA . PRO A 1 519 ? -79.239 -45.709 77.998 1.00 54.06 519 PRO A CA 1
ATOM 4267 C C . PRO A 1 519 ? -78.583 -46.225 79.289 1.00 54.06 519 PRO A C 1
ATOM 4269 O O . PRO A 1 519 ? -78.330 -45.456 80.215 1.00 54.06 519 PRO A O 1
ATOM 4272 N N . SER A 1 520 ? -78.241 -47.516 79.331 1.00 56.34 520 SER A N 1
ATOM 4273 C CA . SER A 1 520 ? -77.497 -48.162 80.414 1.00 56.34 520 SER A CA 1
ATOM 4274 C C . SER A 1 520 ? -76.080 -47.613 80.621 1.00 56.34 520 SER A C 1
ATOM 4276 O O . SER A 1 520 ? -75.568 -47.707 81.729 1.00 56.34 520 SER A O 1
ATOM 4278 N N . CYS A 1 521 ? -75.446 -47.013 79.607 1.00 61.75 521 CYS A N 1
ATOM 4279 C CA . CYS A 1 521 ? -74.100 -46.436 79.729 1.00 61.75 521 CYS A CA 1
ATOM 4280 C C . CYS A 1 521 ? -74.061 -45.156 80.580 1.00 61.75 521 CYS A C 1
ATOM 4282 O O . CYS A 1 521 ? -72.989 -44.759 81.030 1.00 61.75 521 CYS A O 1
ATOM 4284 N N . PHE A 1 522 ? -75.212 -44.517 80.816 1.00 63.31 522 PHE A N 1
ATOM 4285 C CA . PHE A 1 522 ? -75.323 -43.336 81.678 1.00 63.31 522 PHE A CA 1
ATOM 4286 C C . PHE A 1 522 ? -75.691 -43.681 83.130 1.00 63.31 522 PHE A C 1
ATOM 4288 O O . PHE A 1 522 ? -75.724 -42.791 83.978 1.00 63.31 522 PHE A O 1
ATOM 4295 N N . ILE A 1 523 ? -75.956 -44.957 83.432 1.00 59.94 523 ILE A N 1
ATOM 4296 C CA . ILE A 1 523 ? -76.313 -45.432 84.772 1.00 59.94 523 ILE A CA 1
ATOM 4297 C C . ILE A 1 523 ? -75.076 -46.096 85.390 1.00 59.94 523 ILE A C 1
ATOM 4299 O O . ILE A 1 523 ? -74.792 -47.265 85.144 1.00 59.94 523 ILE A O 1
ATOM 4303 N N . LEU A 1 524 ? -74.325 -45.341 86.193 1.00 60.19 524 LEU A N 1
ATOM 4304 C CA . LEU A 1 524 ? -73.181 -45.852 86.954 1.00 60.19 524 LEU A CA 1
ATOM 4305 C C . LEU A 1 524 ? -73.642 -46.317 88.352 1.00 60.19 524 LEU A C 1
ATOM 4307 O O . LEU A 1 524 ? -74.259 -45.529 89.075 1.00 60.19 524 LEU A O 1
ATOM 4311 N N . PRO A 1 525 ? -73.356 -47.565 88.767 1.00 55.78 525 PRO A N 1
ATOM 4312 C CA . PRO A 1 525 ? -73.676 -48.043 90.109 1.00 55.78 525 PRO A CA 1
ATOM 4313 C C . PRO A 1 525 ? -72.741 -47.382 91.131 1.00 55.78 525 PRO A C 1
ATOM 4315 O O . PRO A 1 525 ? -71.533 -47.601 91.108 1.00 55.78 525 PRO A O 1
ATOM 4318 N N . GLY A 1 526 ? -73.299 -46.554 92.016 1.00 61.91 526 GLY A N 1
ATOM 4319 C CA . GLY A 1 526 ? -72.539 -45.831 93.046 1.00 61.91 526 GLY A CA 1
ATOM 4320 C C . GLY A 1 526 ? -73.071 -44.433 93.365 1.00 61.91 526 GLY A C 1
ATOM 4321 O O . GLY A 1 526 ? -72.704 -43.870 94.392 1.00 61.91 526 GLY A O 1
ATOM 4322 N N . TYR A 1 527 ? -73.956 -43.881 92.530 1.00 71.56 527 TYR A N 1
ATOM 4323 C CA . TYR A 1 527 ? -74.599 -42.600 92.817 1.00 71.56 527 TYR A CA 1
ATOM 4324 C C . TYR A 1 527 ? -75.741 -42.729 93.840 1.00 71.56 527 TYR A C 1
ATOM 4326 O O . TYR A 1 527 ? -76.425 -43.758 93.873 1.00 71.56 527 TYR A O 1
ATOM 4334 N N . PRO A 1 528 ? -76.000 -41.681 94.649 1.00 72.31 528 PRO A N 1
ATOM 4335 C CA . PRO A 1 528 ? -77.165 -41.622 95.525 1.00 72.31 528 PRO A CA 1
ATOM 4336 C C . PRO A 1 528 ? -78.463 -41.871 94.745 1.00 72.31 528 PRO A C 1
ATOM 4338 O O . PRO A 1 528 ? -78.600 -41.481 93.578 1.00 72.31 528 PRO A O 1
ATOM 4341 N N . SER A 1 529 ? -79.440 -42.515 95.382 1.00 70.38 529 SER A N 1
ATOM 4342 C CA . SER A 1 529 ? -80.701 -42.908 94.737 1.00 70.38 529 SER A CA 1
ATOM 4343 C C . SER A 1 529 ? -81.481 -41.717 94.164 1.00 70.38 529 SER A C 1
ATOM 4345 O O . SER A 1 529 ? -82.126 -41.863 93.129 1.00 70.38 529 SER A O 1
ATOM 4347 N N . SER A 1 530 ? -81.366 -40.527 94.760 1.00 70.00 530 SER A N 1
ATOM 4348 C CA . SER A 1 530 ? -81.971 -39.286 94.254 1.00 70.00 530 SER A CA 1
ATOM 4349 C C . SER A 1 530 ? -81.349 -38.807 92.937 1.00 70.00 530 SER A C 1
ATOM 4351 O O . SER A 1 530 ? -82.071 -38.514 91.985 1.00 70.00 530 SER A O 1
ATOM 4353 N N . LEU A 1 531 ? -80.017 -38.807 92.848 1.00 72.62 531 LEU A N 1
ATOM 4354 C CA . LEU A 1 531 ? -79.267 -38.374 91.667 1.00 72.62 531 LEU A CA 1
ATOM 4355 C C . LEU A 1 531 ? -79.450 -39.342 90.488 1.00 72.62 531 LEU A C 1
ATOM 4357 O O . LEU A 1 531 ? -79.616 -38.935 89.339 1.00 72.62 531 LEU A O 1
ATOM 4361 N N . THR A 1 532 ? -79.509 -40.640 90.784 1.00 74.69 532 THR A N 1
ATOM 4362 C CA . THR A 1 532 ? -79.720 -41.695 89.782 1.00 74.69 532 THR A CA 1
ATOM 4363 C C . THR A 1 532 ? -81.080 -41.559 89.085 1.00 74.69 532 THR A C 1
ATOM 4365 O O . THR A 1 532 ? -81.188 -41.766 87.874 1.00 74.69 532 THR A O 1
ATOM 4368 N N . VAL A 1 533 ? -82.122 -41.149 89.818 1.00 77.00 533 VAL A N 1
ATOM 4369 C CA . VAL A 1 533 ? -83.467 -40.937 89.260 1.00 77.00 533 VAL A CA 1
ATOM 4370 C C . VAL A 1 533 ? -83.494 -39.742 88.302 1.00 77.00 533 VAL A C 1
ATOM 4372 O O . VAL A 1 533 ? -84.088 -39.845 87.228 1.00 77.00 533 VAL A O 1
ATOM 4375 N N . GLU A 1 534 ? -82.824 -38.634 88.620 1.00 74.69 534 GLU A N 1
ATOM 4376 C CA . GLU A 1 534 ? -82.767 -37.465 87.728 1.00 74.69 534 GLU A CA 1
ATOM 4377 C C . GLU A 1 534 ? -81.936 -37.726 86.467 1.00 74.69 534 GLU A C 1
ATOM 4379 O O . GLU A 1 534 ? -82.367 -37.393 85.361 1.00 74.69 534 GLU A O 1
ATOM 4384 N N . ILE A 1 535 ? -80.803 -38.417 86.608 1.00 74.50 535 ILE A N 1
ATOM 4385 C CA . ILE A 1 535 ? -79.958 -38.824 85.477 1.00 74.50 535 ILE A CA 1
ATOM 4386 C C . ILE A 1 535 ? -80.720 -39.783 84.550 1.00 74.50 535 ILE A C 1
ATOM 4388 O O . ILE A 1 535 ? -80.670 -39.628 83.328 1.00 74.50 535 ILE A O 1
ATOM 4392 N N . SER A 1 536 ? -81.503 -40.716 85.105 1.00 72.56 536 SER A N 1
ATOM 4393 C CA . SER A 1 536 ? -82.308 -41.658 84.312 1.00 72.56 536 SER A CA 1
ATOM 4394 C C . SER A 1 536 ? -83.409 -40.976 83.485 1.00 72.56 536 SER A C 1
ATOM 4396 O O . SER A 1 536 ? -83.670 -41.384 82.352 1.00 72.56 536 SER A O 1
ATOM 4398 N N . LYS A 1 537 ? -84.014 -39.891 83.994 1.00 76.12 537 LYS A N 1
ATOM 4399 C CA . LYS A 1 537 ? -85.019 -39.102 83.258 1.00 76.12 537 LYS A CA 1
ATOM 4400 C C . LYS A 1 537 ? -84.419 -38.370 82.055 1.00 76.12 537 LYS A C 1
ATOM 4402 O O . LYS A 1 537 ? -85.079 -38.252 81.027 1.00 76.12 537 LYS A O 1
ATOM 4407 N N . ILE A 1 538 ? -83.176 -37.901 82.168 1.00 72.62 538 ILE A N 1
ATOM 4408 C CA . ILE A 1 538 ? -82.466 -37.206 81.081 1.00 72.62 538 ILE A CA 1
ATOM 4409 C C . ILE A 1 538 ? -81.922 -38.213 80.058 1.00 72.62 538 ILE A C 1
ATOM 4411 O O . ILE A 1 538 ? -82.020 -37.984 78.851 1.00 72.62 538 ILE A O 1
ATOM 4415 N N . ALA A 1 539 ? -81.408 -39.357 80.520 1.00 69.50 539 ALA A N 1
ATOM 4416 C CA . ALA A 1 539 ? -80.891 -40.422 79.662 1.00 69.50 539 ALA A CA 1
ATOM 4417 C C . ALA A 1 539 ? -81.980 -41.034 78.757 1.00 69.50 539 ALA A C 1
ATOM 4419 O O . ALA A 1 539 ? -81.738 -41.249 77.564 1.00 69.50 539 ALA A O 1
ATOM 4420 N N . ASN A 1 540 ? -83.192 -41.225 79.291 1.00 72.12 540 ASN A N 1
ATOM 4421 C CA . ASN A 1 540 ? -84.334 -41.813 78.578 1.00 72.12 540 ASN A CA 1
ATOM 4422 C C . ASN A 1 540 ? -85.120 -40.823 77.698 1.00 72.12 540 ASN A C 1
ATOM 4424 O O . ASN A 1 540 ? -86.119 -41.204 77.095 1.00 72.12 540 ASN A O 1
ATOM 4428 N N . ASN A 1 541 ? -84.704 -39.557 77.598 1.00 74.88 541 ASN A N 1
ATOM 4429 C CA . ASN A 1 541 ? -85.381 -38.588 76.738 1.00 74.88 541 ASN A CA 1
ATOM 4430 C C . ASN A 1 541 ? -84.898 -38.716 75.279 1.00 74.88 541 ASN A C 1
ATOM 4432 O O . ASN A 1 541 ? -83.771 -38.344 74.960 1.00 74.88 541 ASN A O 1
ATOM 4436 N N . GLU A 1 542 ? -85.735 -39.243 74.385 1.00 67.50 542 GLU A N 1
ATOM 4437 C CA . GLU A 1 542 ? -85.395 -39.513 72.973 1.00 67.50 542 GLU A CA 1
ATOM 4438 C C . GLU A 1 542 ? -85.209 -38.250 72.115 1.00 67.50 542 GLU A C 1
ATOM 4440 O O . GLU A 1 542 ? -84.608 -38.305 71.049 1.00 67.50 542 GLU A O 1
ATOM 4445 N N . SER A 1 543 ? -85.670 -37.088 72.586 1.00 68.00 543 SER A N 1
ATOM 4446 C CA . SER A 1 543 ? -85.586 -35.829 71.826 1.00 68.00 543 SER A CA 1
ATOM 4447 C C . SER A 1 543 ? -84.240 -35.094 71.952 1.00 68.00 543 SER A C 1
ATOM 4449 O O . SER A 1 543 ? -83.993 -34.128 71.230 1.00 68.00 543 SER A O 1
ATOM 4451 N N . LEU A 1 544 ? -83.352 -35.543 72.848 1.00 65.00 544 LEU A N 1
ATOM 4452 C CA . LEU A 1 544 ? -82.044 -34.929 73.096 1.00 65.00 544 LEU A CA 1
ATOM 4453 C C . LEU A 1 544 ? -80.910 -35.715 72.424 1.00 65.00 544 LEU A C 1
ATOM 4455 O O . LEU A 1 544 ? -80.789 -36.924 72.597 1.00 65.00 544 LEU A O 1
ATOM 4459 N N . GLN A 1 545 ? -80.025 -35.008 71.720 1.00 71.31 545 GLN A N 1
ATOM 4460 C CA . GLN A 1 545 ? -78.825 -35.588 71.106 1.00 71.31 545 GLN A CA 1
ATOM 4461 C C . GLN A 1 545 ? -77.814 -36.054 72.185 1.00 71.31 545 GLN A C 1
ATOM 4463 O O . GLN A 1 545 ? -77.723 -35.415 73.241 1.00 71.31 545 GLN A O 1
ATOM 4468 N N . PRO A 1 546 ? -77.000 -37.105 71.946 1.00 65.12 546 PRO A N 1
ATOM 4469 C CA . PRO A 1 546 ? -76.108 -37.694 72.959 1.00 65.12 546 PRO A CA 1
ATOM 4470 C C . PRO A 1 546 ? -75.147 -36.702 73.637 1.00 65.12 546 PRO A C 1
ATOM 4472 O O . PRO A 1 546 ? -74.950 -36.756 74.850 1.00 65.12 546 PRO A O 1
ATOM 4475 N N . ALA A 1 547 ? -74.597 -35.742 72.886 1.00 68.06 547 ALA A N 1
ATOM 4476 C CA . ALA A 1 547 ? -73.714 -34.706 73.432 1.00 68.06 547 ALA A CA 1
ATOM 4477 C C . ALA A 1 547 ? -74.440 -33.767 74.415 1.00 68.06 547 ALA A C 1
ATOM 4479 O O . ALA A 1 547 ? -73.889 -33.385 75.449 1.00 68.06 547 ALA A O 1
ATOM 4480 N N . SER A 1 548 ? -75.701 -33.438 74.127 1.00 72.12 548 SER A N 1
ATOM 4481 C CA . SER A 1 548 ? -76.543 -32.630 75.010 1.00 72.12 548 SER A CA 1
ATOM 4482 C C . SER A 1 548 ? -76.954 -33.416 76.255 1.00 72.12 548 SER A C 1
ATOM 4484 O O . SER A 1 548 ? -76.945 -32.853 77.347 1.00 72.12 548 SER A O 1
ATOM 4486 N N . LYS A 1 549 ? -77.231 -34.725 76.132 1.00 74.12 549 LYS A N 1
ATOM 4487 C CA . LYS A 1 549 ? -77.498 -35.599 77.290 1.00 74.12 549 LYS A CA 1
ATOM 4488 C C . LYS A 1 549 ? -76.326 -35.611 78.271 1.00 74.12 549 LYS A C 1
ATOM 4490 O O . LYS A 1 549 ? -76.544 -35.434 79.464 1.00 74.12 549 LYS A O 1
ATOM 4495 N N . VAL A 1 550 ? -75.090 -35.725 77.775 1.00 69.25 550 VAL A N 1
ATOM 4496 C CA . VAL A 1 550 ? -73.875 -35.666 78.610 1.00 69.25 550 VAL A CA 1
ATOM 4497 C C . VAL A 1 550 ? -73.755 -34.323 79.333 1.00 69.25 550 VAL A C 1
ATOM 4499 O O . VAL A 1 550 ? -73.514 -34.303 80.538 1.00 69.25 550 VAL A O 1
ATOM 4502 N N . GLN A 1 551 ? -73.963 -33.198 78.640 1.00 75.38 551 GLN A N 1
ATOM 4503 C CA . GLN A 1 551 ? -73.887 -31.873 79.267 1.00 75.38 551 GLN A CA 1
ATOM 4504 C C . GLN A 1 551 ? -74.955 -31.663 80.347 1.00 75.38 551 GLN A C 1
ATOM 4506 O O . GLN A 1 551 ? -74.638 -31.170 81.430 1.00 75.38 551 GLN A O 1
ATOM 4511 N N . PHE A 1 552 ? -76.202 -32.065 80.089 1.00 76.44 552 PHE A N 1
ATOM 4512 C CA . PHE A 1 552 ? -77.277 -31.943 81.074 1.00 76.44 552 PHE A CA 1
ATOM 4513 C C . PHE A 1 552 ? -77.059 -32.865 82.279 1.00 76.44 552 PHE A C 1
ATOM 4515 O O . PHE A 1 552 ? -77.229 -32.419 83.411 1.00 76.44 552 PHE A O 1
ATOM 4522 N N . ILE A 1 553 ? -76.603 -34.103 82.062 1.00 77.69 553 ILE A N 1
ATOM 4523 C CA . ILE A 1 553 ? -76.258 -35.035 83.146 1.00 77.69 553 ILE A CA 1
ATOM 4524 C C . ILE A 1 553 ? -75.116 -34.472 84.004 1.00 77.69 553 ILE A C 1
ATOM 4526 O O . ILE A 1 553 ? -75.228 -34.455 85.227 1.00 77.69 553 ILE A O 1
ATOM 4530 N N . LEU A 1 554 ? -74.055 -33.930 83.394 1.00 74.44 554 LEU A N 1
ATOM 4531 C CA . LEU A 1 554 ? -72.954 -33.293 84.130 1.00 74.44 554 LEU A CA 1
ATOM 4532 C C . LEU A 1 554 ? -73.412 -32.057 84.918 1.00 74.44 554 LEU A C 1
ATOM 4534 O O . LEU A 1 554 ? -72.931 -31.828 86.027 1.00 74.44 554 LEU A O 1
ATOM 4538 N N . SER A 1 555 ? -74.362 -31.281 84.389 1.00 79.75 555 SER A N 1
ATOM 4539 C CA . SER A 1 555 ? -74.945 -30.140 85.105 1.00 79.75 555 SER A CA 1
ATOM 4540 C C . SER A 1 555 ? -75.763 -30.575 86.323 1.00 79.75 555 SER A C 1
ATOM 4542 O O . SER A 1 555 ? -75.690 -29.928 87.366 1.00 79.75 555 SER A O 1
ATOM 4544 N N . VAL A 1 556 ? -76.519 -31.669 86.210 1.00 79.06 556 VAL A N 1
ATOM 4545 C CA . VAL A 1 556 ? -77.305 -32.232 87.319 1.00 79.06 556 VAL A CA 1
ATOM 4546 C C . VAL A 1 556 ? -76.392 -32.822 88.396 1.00 79.06 556 VAL A C 1
ATOM 4548 O O . VAL A 1 556 ? -76.573 -32.521 89.573 1.00 79.06 556 VAL A O 1
ATOM 4551 N N . ILE A 1 557 ? -75.342 -33.554 88.002 1.00 77.94 557 ILE A N 1
ATOM 4552 C CA . ILE A 1 557 ? -74.307 -34.050 88.926 1.00 77.94 557 ILE A CA 1
ATOM 4553 C C . ILE A 1 557 ? -73.640 -32.884 89.665 1.00 77.94 557 ILE A C 1
ATOM 4555 O O . ILE A 1 557 ? -73.503 -32.923 90.886 1.00 77.94 557 ILE A O 1
ATOM 4559 N N . LYS A 1 558 ? -73.273 -31.815 88.946 1.00 78.31 558 LYS A N 1
ATOM 4560 C CA . LYS A 1 558 ? -72.680 -30.617 89.552 1.00 78.31 558 LYS A CA 1
ATOM 4561 C C . LYS A 1 558 ? -73.630 -29.968 90.562 1.00 78.31 558 LYS A C 1
ATOM 4563 O O . LYS A 1 558 ? -73.202 -29.649 91.662 1.00 78.31 558 LYS A O 1
ATOM 4568 N N . SER A 1 559 ? -74.905 -29.795 90.213 1.00 79.25 559 SER A N 1
ATOM 4569 C CA . SER A 1 559 ? -75.897 -29.167 91.096 1.00 79.25 559 SER A CA 1
ATOM 4570 C C . SER A 1 559 ? -76.142 -29.972 92.374 1.00 79.25 559 SER A C 1
ATOM 4572 O O . SER A 1 559 ? -76.247 -29.392 93.455 1.00 79.25 559 SER A O 1
ATOM 4574 N N . HIS A 1 560 ? -76.221 -31.300 92.266 1.00 81.31 560 HIS A N 1
ATOM 4575 C CA . HIS A 1 560 ? -76.461 -32.188 93.405 1.00 81.31 560 HIS A CA 1
ATOM 4576 C C . HIS A 1 560 ? -75.305 -32.134 94.410 1.00 81.31 560 HIS A C 1
ATOM 4578 O O . HIS A 1 560 ? -75.531 -31.788 95.570 1.00 81.31 560 HIS A O 1
ATOM 4584 N N . TYR A 1 561 ? -74.062 -32.307 93.950 1.00 78.69 561 TYR A N 1
ATOM 4585 C CA . TYR A 1 561 ? -72.898 -32.221 94.835 1.00 78.69 561 TYR A CA 1
ATOM 4586 C C . TYR A 1 561 ? -72.622 -30.800 95.339 1.00 78.69 561 TYR A C 1
ATOM 4588 O O . TYR A 1 561 ? -72.161 -30.643 96.462 1.00 78.69 561 TYR A O 1
ATOM 4596 N N . SER A 1 562 ? -72.954 -29.744 94.586 1.00 77.94 562 SER A N 1
ATOM 4597 C CA . SER A 1 562 ? -72.900 -28.374 95.123 1.00 77.94 562 SER A CA 1
ATOM 4598 C C . SER A 1 562 ? -73.898 -28.150 96.265 1.00 77.94 562 SER A C 1
ATOM 4600 O O . SER A 1 562 ? -73.588 -27.425 97.205 1.00 77.94 562 SER A O 1
ATOM 4602 N N . THR A 1 563 ? -75.065 -28.795 96.221 1.00 77.56 563 THR A N 1
ATOM 4603 C CA . THR A 1 563 ? -76.060 -28.721 97.304 1.00 77.56 563 THR A CA 1
ATOM 4604 C C . THR A 1 563 ? -75.614 -29.535 98.523 1.00 77.56 563 THR A C 1
ATOM 4606 O O . THR A 1 563 ? -75.777 -29.087 99.653 1.00 77.56 563 THR A O 1
ATOM 4609 N N . GLU A 1 564 ? -74.998 -30.699 98.306 1.00 75.94 564 GLU A N 1
ATOM 4610 C CA . GLU A 1 564 ? -74.440 -31.543 99.371 1.00 75.94 564 GLU A CA 1
ATOM 4611 C C . GLU A 1 564 ? -73.228 -30.884 100.059 1.00 75.94 564 GLU A C 1
ATOM 4613 O O . GLU A 1 564 ? -73.117 -30.919 101.282 1.00 75.94 564 GLU A O 1
ATOM 4618 N N . ILE A 1 565 ? -72.374 -30.189 99.298 1.00 74.12 565 ILE A N 1
ATOM 4619 C CA . ILE A 1 565 ? -71.285 -29.360 99.841 1.00 74.12 565 ILE A CA 1
ATOM 4620 C C . ILE A 1 565 ? -71.847 -28.214 100.692 1.00 74.12 565 ILE A C 1
ATOM 4622 O O . ILE A 1 565 ? -71.387 -28.025 101.813 1.00 74.12 565 ILE A O 1
ATOM 4626 N N . ALA A 1 566 ? -72.882 -27.507 100.226 1.00 75.00 566 ALA A N 1
ATOM 4627 C CA . ALA A 1 566 ? -73.510 -26.435 101.003 1.00 75.00 566 ALA A CA 1
ATOM 4628 C C . ALA A 1 566 ? -74.138 -26.944 102.319 1.00 75.00 566 ALA A C 1
ATOM 4630 O O . ALA A 1 566 ? -74.050 -26.280 103.350 1.00 75.00 566 ALA A O 1
ATOM 4631 N N . GLN A 1 567 ? -74.729 -28.145 102.317 1.00 74.56 567 GLN A N 1
ATOM 4632 C CA . GLN A 1 567 ? -75.255 -28.782 103.533 1.00 74.56 567 GLN A CA 1
ATOM 4633 C C . GLN A 1 567 ? -74.142 -29.224 104.496 1.00 74.56 567 GLN A C 1
ATOM 4635 O O . GLN A 1 567 ? -74.297 -29.101 105.713 1.00 74.56 567 GLN A O 1
ATOM 4640 N N . LEU A 1 568 ? -73.011 -29.711 103.974 1.00 73.94 568 LEU A N 1
ATOM 4641 C CA . LEU A 1 568 ? -71.827 -30.025 104.778 1.00 73.94 568 LEU A CA 1
ATOM 4642 C C . LEU A 1 568 ? -71.210 -28.765 105.396 1.00 73.94 568 LEU A C 1
ATOM 4644 O O . LEU A 1 568 ? -70.829 -28.797 106.563 1.00 73.94 568 LEU A O 1
ATOM 4648 N N . GLU A 1 569 ? -71.159 -27.654 104.660 1.00 75.56 569 GLU A N 1
ATOM 4649 C CA . GLU A 1 569 ? -70.708 -26.350 105.161 1.00 75.56 569 GLU A CA 1
ATOM 4650 C C . GLU A 1 569 ? -71.637 -25.802 106.259 1.00 75.56 569 GLU A C 1
ATOM 4652 O O . GLU A 1 569 ? -71.154 -25.321 107.287 1.00 75.56 569 GLU A O 1
ATOM 4657 N N . GLU A 1 570 ? -72.959 -25.951 106.110 1.00 75.31 570 GLU A N 1
ATOM 4658 C CA . GLU A 1 570 ? -73.938 -25.602 107.151 1.00 75.31 570 GLU A CA 1
ATOM 4659 C C . GLU A 1 570 ? -73.779 -26.486 108.406 1.00 75.31 570 GLU A C 1
ATOM 4661 O O . GLU A 1 570 ? -73.851 -26.000 109.538 1.00 75.31 570 GLU A O 1
ATOM 4666 N N . GLY A 1 571 ? -73.509 -27.784 108.225 1.00 75.06 571 GLY A N 1
ATOM 4667 C CA . GLY A 1 571 ? -73.188 -28.709 109.316 1.00 75.06 571 GLY A CA 1
ATOM 4668 C C . GLY A 1 571 ? -71.887 -28.347 110.044 1.00 75.06 571 GLY A C 1
ATOM 4669 O O . GLY A 1 571 ? -71.834 -28.384 111.273 1.00 75.06 571 GLY A O 1
ATOM 4670 N N . LEU A 1 572 ? -70.862 -27.918 109.303 1.00 70.31 572 LEU A N 1
ATOM 4671 C CA . LEU A 1 572 ? -69.589 -27.428 109.843 1.00 70.31 572 LEU A CA 1
ATOM 4672 C C . LEU A 1 572 ? -69.761 -26.119 110.626 1.00 70.31 572 LEU A C 1
ATOM 4674 O O . LEU A 1 572 ? -69.142 -25.944 111.676 1.00 70.31 572 LEU A O 1
ATOM 4678 N N . GLN A 1 573 ? -70.636 -25.219 110.165 1.00 72.38 573 GLN A N 1
ATOM 4679 C CA . GLN A 1 573 ? -71.016 -24.022 110.919 1.00 72.38 573 GLN A CA 1
ATOM 4680 C C . GLN A 1 573 ? -71.748 -24.366 112.220 1.00 72.38 573 GLN A C 1
ATOM 4682 O O . GLN A 1 573 ? -71.420 -23.799 113.260 1.00 72.38 573 GLN A O 1
ATOM 4687 N N . LYS A 1 574 ? -72.692 -25.316 112.200 1.00 73.81 574 LYS A N 1
ATOM 4688 C CA . LYS A 1 574 ? -73.388 -25.768 113.419 1.00 73.81 574 LYS A CA 1
ATOM 4689 C C . LYS A 1 574 ? -72.421 -26.389 114.430 1.00 73.81 574 LYS A C 1
ATOM 4691 O O . LYS A 1 574 ? -72.462 -26.015 115.597 1.00 73.81 574 LYS A O 1
ATOM 4696 N N . PHE A 1 575 ? -71.491 -27.228 113.973 1.00 72.75 575 PHE A N 1
ATOM 4697 C CA . PHE A 1 575 ? -70.452 -27.817 114.823 1.00 72.75 575 PHE A CA 1
ATOM 4698 C C . PHE A 1 575 ? -69.502 -26.763 115.421 1.00 72.75 575 PHE A C 1
ATOM 4700 O O . PHE A 1 575 ? -69.153 -26.825 116.599 1.00 72.75 575 PHE A O 1
ATOM 4707 N N . ASN A 1 576 ? -69.109 -25.749 114.641 1.00 70.81 576 ASN A N 1
ATOM 4708 C CA . ASN A 1 576 ? -68.310 -24.635 115.161 1.00 70.81 576 ASN A CA 1
ATOM 4709 C C . ASN A 1 576 ? -69.078 -23.801 116.195 1.00 70.81 576 ASN A C 1
ATOM 4711 O O . ASN A 1 576 ? -68.491 -23.408 117.201 1.00 70.81 576 ASN A O 1
ATOM 4715 N N . ASN A 1 577 ? -70.380 -23.584 115.993 1.00 73.31 577 ASN A N 1
ATOM 4716 C CA . ASN A 1 577 ? -71.224 -22.867 116.949 1.00 73.31 577 ASN A CA 1
ATOM 4717 C C . ASN A 1 577 ? -71.400 -23.649 118.268 1.00 73.31 577 ASN A C 1
ATOM 4719 O O . ASN A 1 577 ? -71.384 -23.058 119.350 1.00 73.31 577 ASN A O 1
ATOM 4723 N N . GLU A 1 578 ? -71.503 -24.979 118.208 1.00 73.12 578 GLU A N 1
ATOM 4724 C CA . GLU A 1 578 ? -71.520 -25.844 119.398 1.00 73.12 578 GLU A CA 1
ATOM 4725 C C . GLU A 1 578 ? -70.186 -25.792 120.155 1.00 73.12 578 GLU A C 1
ATOM 4727 O O . GLU A 1 578 ? -70.177 -25.580 121.368 1.00 73.12 578 GLU A O 1
ATOM 4732 N N . LYS A 1 579 ? -69.056 -25.843 119.440 1.00 69.12 579 LYS A N 1
ATOM 4733 C CA . LYS A 1 579 ? -67.716 -25.679 120.025 1.00 69.12 579 LYS A CA 1
ATOM 4734 C C . LYS A 1 579 ? -67.526 -24.311 120.694 1.00 69.12 579 LYS A C 1
ATOM 4736 O O . LYS A 1 579 ? -66.885 -24.213 121.740 1.00 69.12 579 LYS A O 1
ATOM 4741 N N . THR A 1 580 ? -68.092 -23.242 120.130 1.00 67.50 580 THR A N 1
ATOM 4742 C CA . THR A 1 580 ? -68.083 -21.923 120.784 1.00 67.50 580 THR A CA 1
ATOM 4743 C C . THR A 1 580 ? -68.981 -21.874 122.021 1.00 67.50 580 THR A C 1
ATOM 4745 O O . THR A 1 580 ? -68.616 -21.229 123.002 1.00 67.50 580 THR A O 1
ATOM 4748 N N . ASN A 1 581 ? -70.103 -22.600 122.036 1.00 71.56 581 ASN A N 1
ATOM 4749 C CA . ASN A 1 581 ? -70.972 -22.707 123.212 1.00 71.56 581 ASN A CA 1
ATOM 4750 C C . ASN A 1 581 ? -70.298 -23.474 124.361 1.00 71.56 581 ASN A C 1
ATOM 4752 O O . ASN A 1 581 ? -70.359 -23.021 125.502 1.00 71.56 581 ASN A O 1
ATOM 4756 N N . GLU A 1 582 ? -69.598 -24.578 124.081 1.00 65.12 582 GLU A N 1
ATOM 4757 C CA . GLU A 1 582 ? -68.821 -25.312 125.095 1.00 65.12 582 GLU A CA 1
ATOM 4758 C C . GLU A 1 582 ? -67.707 -24.448 125.703 1.00 65.12 582 GLU A C 1
ATOM 4760 O O . GLU A 1 582 ? -67.549 -24.405 126.925 1.00 65.12 582 GLU A O 1
ATOM 4765 N N . ASN A 1 583 ? -66.998 -23.675 124.872 1.00 65.06 583 ASN A N 1
ATOM 4766 C CA . ASN A 1 583 ? -66.013 -22.703 125.350 1.00 65.06 583 ASN A CA 1
ATOM 4767 C C . ASN A 1 583 ? -66.649 -21.612 126.224 1.00 65.06 583 ASN A C 1
ATOM 4769 O O . ASN A 1 583 ? -66.060 -21.213 127.224 1.00 65.06 583 ASN A O 1
ATOM 4773 N N . THR A 1 584 ? -67.859 -21.159 125.895 1.00 67.81 584 THR A N 1
ATOM 4774 C CA . THR A 1 584 ? -68.574 -20.133 126.673 1.00 67.81 584 THR A CA 1
ATOM 4775 C C . THR A 1 584 ? -69.024 -20.669 128.036 1.00 67.81 584 THR A C 1
ATOM 4777 O O . THR A 1 584 ? -68.919 -19.966 129.038 1.00 67.81 584 THR A O 1
ATOM 4780 N N . ILE A 1 585 ? -69.453 -21.934 128.111 1.00 70.75 585 ILE A N 1
ATOM 4781 C CA . ILE A 1 585 ? -69.804 -22.603 129.376 1.00 70.75 585 ILE A CA 1
ATOM 4782 C C . ILE A 1 585 ? -68.558 -22.800 130.255 1.00 70.75 585 ILE A C 1
ATOM 4784 O O . ILE A 1 585 ? -68.610 -22.562 131.461 1.00 70.75 585 ILE A O 1
ATOM 4788 N N . PHE A 1 586 ? -67.425 -23.186 129.661 1.00 65.25 586 PHE A N 1
ATOM 4789 C CA . PHE A 1 586 ? -66.155 -23.337 130.376 1.00 65.25 586 PHE A CA 1
ATOM 4790 C C . PHE A 1 586 ? -65.617 -21.995 130.905 1.00 65.25 586 PHE A C 1
ATOM 4792 O O . PHE A 1 586 ? -65.168 -21.919 132.048 1.00 65.25 586 PHE A O 1
ATOM 4799 N N . ILE A 1 587 ? -65.726 -20.922 130.112 1.00 65.56 587 ILE A N 1
ATOM 4800 C CA . ILE A 1 587 ? -65.381 -19.554 130.531 1.00 65.56 587 ILE A CA 1
ATOM 4801 C C . ILE A 1 587 ? -66.317 -19.080 131.654 1.00 65.56 587 ILE A C 1
ATOM 4803 O O . ILE A 1 587 ? -65.842 -18.571 132.665 1.00 65.56 587 ILE A O 1
ATOM 4807 N N . GLY A 1 588 ? -67.623 -19.347 131.548 1.00 66.94 588 GLY A N 1
ATOM 4808 C CA . GLY A 1 588 ? -68.597 -19.016 132.594 1.00 66.94 588 GLY A CA 1
ATOM 4809 C C . GLY A 1 588 ? -68.344 -19.728 133.931 1.00 66.94 588 GLY A C 1
ATOM 4810 O O . GLY A 1 588 ? -68.584 -19.149 134.988 1.00 66.94 588 GLY A O 1
ATOM 4811 N N . PHE A 1 589 ? -67.810 -20.954 133.911 1.00 70.12 589 PHE A N 1
ATOM 4812 C CA . PHE A 1 589 ? -67.403 -21.674 135.124 1.00 70.12 589 PHE A CA 1
ATOM 4813 C C . PHE A 1 589 ? -66.167 -21.046 135.798 1.00 70.12 589 PHE A C 1
ATOM 4815 O O . PHE A 1 589 ? -66.127 -20.935 137.024 1.00 70.12 589 PHE A O 1
ATOM 4822 N N . ILE A 1 590 ? -65.181 -20.594 135.013 1.00 64.62 590 ILE A N 1
ATOM 4823 C CA . ILE A 1 590 ? -64.000 -19.865 135.514 1.00 64.62 590 ILE A CA 1
ATOM 4824 C C . ILE A 1 590 ? -64.418 -18.510 136.106 1.00 64.62 590 ILE A C 1
ATOM 4826 O O . ILE A 1 590 ? -63.979 -18.162 137.202 1.00 64.62 590 ILE A O 1
ATOM 4830 N N . ASP A 1 591 ? -65.312 -17.782 135.434 1.00 64.38 591 ASP A N 1
ATOM 4831 C CA . ASP A 1 591 ? -65.803 -16.478 135.894 1.00 64.38 591 ASP A CA 1
ATOM 4832 C C . ASP A 1 591 ? -66.582 -16.578 137.218 1.00 64.38 591 ASP A C 1
ATOM 4834 O O . ASP A 1 591 ? -66.345 -15.782 138.129 1.00 64.38 591 ASP A O 1
ATOM 4838 N N . GLN A 1 592 ? -67.445 -17.591 137.377 1.00 65.75 592 GLN A N 1
ATOM 4839 C CA . GLN A 1 592 ? -68.160 -17.840 138.638 1.00 65.75 592 GLN A CA 1
ATOM 4840 C C . GLN A 1 592 ? -67.216 -18.201 139.796 1.00 65.75 592 GLN A C 1
ATOM 4842 O O . GLN A 1 592 ? -67.453 -17.804 140.938 1.00 65.75 592 GLN A O 1
ATOM 4847 N N . LEU A 1 593 ? -66.127 -18.927 139.527 1.00 58.72 593 LEU A N 1
ATOM 4848 C CA . LEU A 1 593 ? -65.113 -19.233 140.540 1.00 58.72 593 LEU A CA 1
ATOM 4849 C C . LEU A 1 593 ? -64.319 -17.986 140.952 1.00 58.72 593 LEU A C 1
ATOM 4851 O O . LEU A 1 593 ? -64.094 -17.781 142.144 1.00 58.72 593 LEU A O 1
ATOM 4855 N N . CYS A 1 594 ? -63.945 -17.130 139.999 1.00 63.41 594 CYS A N 1
ATOM 4856 C CA . CYS A 1 594 ? -63.281 -15.855 140.281 1.00 63.41 594 CYS A CA 1
ATOM 4857 C C . CYS A 1 594 ? -64.157 -14.917 141.135 1.00 63.41 594 CYS A C 1
ATOM 4859 O O . CYS A 1 594 ? -63.639 -14.231 142.019 1.00 63.41 594 CYS A O 1
ATOM 4861 N N . GLU A 1 595 ? -65.478 -14.929 140.922 1.00 62.28 595 GLU A N 1
ATOM 4862 C CA . GLU A 1 595 ? -66.446 -14.110 141.665 1.00 62.28 595 GLU A CA 1
ATOM 4863 C C . GLU A 1 595 ? -66.650 -14.580 143.119 1.00 62.28 595 GLU A C 1
ATOM 4865 O O . GLU A 1 595 ? -66.663 -13.755 144.032 1.00 62.28 595 GLU A O 1
ATOM 4870 N N . ILE A 1 596 ? -66.725 -15.893 143.373 1.00 57.00 596 ILE A N 1
ATOM 4871 C CA . ILE A 1 596 ? -66.905 -16.455 144.730 1.00 57.00 596 ILE A CA 1
ATOM 4872 C C . ILE A 1 596 ? -65.689 -16.189 145.642 1.00 57.00 596 ILE A C 1
ATOM 4874 O O . ILE A 1 596 ? -65.830 -16.115 146.863 1.00 57.00 596 ILE A O 1
ATOM 4878 N N . LEU A 1 597 ? -64.495 -16.041 145.066 1.00 53.75 597 LEU A N 1
ATOM 4879 C CA . LEU A 1 597 ? -63.224 -15.975 145.801 1.00 53.75 597 LEU A CA 1
ATOM 4880 C C . LEU A 1 597 ? -62.622 -14.568 145.887 1.00 53.75 597 LEU A C 1
ATOM 4882 O O . LEU A 1 597 ? -61.598 -14.389 146.545 1.00 53.75 597 LEU A O 1
ATOM 4886 N N . GLY A 1 598 ? -63.221 -13.579 145.217 1.00 58.06 598 GLY A N 1
ATOM 4887 C CA . GLY A 1 598 ? -62.755 -12.191 145.248 1.00 58.06 598 GLY A CA 1
ATOM 4888 C C . GLY A 1 598 ? -61.374 -11.965 144.616 1.00 58.06 598 GLY A C 1
ATOM 4889 O O . GLY A 1 598 ? -60.645 -11.075 145.055 1.00 58.06 598 GLY A O 1
ATOM 4890 N N . ILE A 1 599 ? -60.998 -12.758 143.605 1.00 61.31 599 ILE A N 1
ATOM 4891 C CA . ILE A 1 599 ? -59.730 -12.615 142.867 1.00 61.31 599 ILE A CA 1
ATOM 4892 C C . ILE A 1 599 ? -59.941 -11.656 141.677 1.00 61.31 599 ILE A C 1
ATOM 4894 O O . ILE A 1 599 ? -60.980 -11.697 141.018 1.00 61.31 599 ILE A O 1
ATOM 4898 N N . GLN A 1 600 ? -58.981 -10.762 141.395 1.00 54.12 600 GLN A N 1
ATOM 4899 C CA . GLN A 1 600 ? -59.067 -9.834 140.255 1.00 54.12 600 GLN A CA 1
ATOM 4900 C C . GLN A 1 600 ? -59.015 -10.574 138.905 1.00 54.12 600 GLN A C 1
ATOM 4902 O O . GLN A 1 600 ? -58.218 -11.489 138.721 1.00 54.12 600 GLN A O 1
ATOM 4907 N N . LYS A 1 601 ? -59.868 -10.145 137.962 1.00 52.56 601 LYS A N 1
ATOM 4908 C CA . LYS A 1 601 ? -60.000 -10.689 136.599 1.00 52.56 601 LYS A CA 1
ATOM 4909 C C . LYS A 1 601 ? -58.689 -10.577 135.806 1.00 52.56 601 LYS A C 1
ATOM 4911 O O . LYS A 1 601 ? -58.347 -9.483 135.361 1.00 52.56 601 LYS A O 1
ATOM 4916 N N . GLU A 1 602 ? -58.026 -11.701 135.545 1.00 51.97 602 GLU A N 1
ATOM 4917 C CA . GLU A 1 602 ? -57.051 -11.828 134.452 1.00 51.97 602 GLU A CA 1
ATOM 4918 C C . GLU A 1 602 ? -57.718 -12.453 133.216 1.00 51.97 602 GLU A C 1
ATOM 4920 O O . GLU A 1 602 ? -58.606 -13.299 133.314 1.00 51.97 602 GLU A O 1
ATOM 4925 N N . THR A 1 603 ? -57.335 -11.974 132.034 1.00 53.62 603 THR A N 1
ATOM 4926 C CA . THR A 1 603 ? -57.972 -12.273 130.747 1.00 53.62 603 THR A CA 1
ATOM 4927 C C . THR A 1 603 ? -57.675 -13.695 130.259 1.00 53.62 603 THR A C 1
ATOM 4929 O O . THR A 1 603 ? -56.551 -14.192 130.319 1.00 53.62 603 THR A O 1
ATOM 4932 N N . SER A 1 604 ? -58.702 -14.333 129.698 1.00 50.94 604 SER A N 1
ATOM 4933 C CA . SER A 1 604 ? -58.768 -15.736 129.259 1.00 50.94 604 SER A CA 1
ATOM 4934 C C . SER A 1 604 ? -57.666 -16.215 128.294 1.00 50.94 604 SER A C 1
ATOM 4936 O O . SER A 1 604 ? -57.432 -17.417 128.197 1.00 50.94 604 SER A O 1
ATOM 4938 N N . GLU A 1 605 ? -56.945 -15.326 127.605 1.00 51.81 605 GLU A N 1
ATOM 4939 C CA . GLU A 1 605 ? -55.837 -15.693 126.701 1.00 51.81 605 GLU A CA 1
ATOM 4940 C C . GLU A 1 605 ? -54.535 -16.063 127.441 1.00 51.81 605 GLU A C 1
ATOM 4942 O O . GLU A 1 605 ? -53.701 -16.813 126.923 1.00 51.81 605 GLU A O 1
ATOM 4947 N N . GLN A 1 606 ? -54.361 -15.609 128.685 1.00 52.84 606 GLN A N 1
ATOM 4948 C CA . GLN A 1 606 ? -53.138 -15.854 129.460 1.00 52.84 606 GLN A CA 1
ATOM 4949 C C . GLN A 1 606 ? -53.126 -17.224 130.164 1.00 52.84 606 GLN A C 1
ATOM 4951 O O . GLN A 1 606 ? -52.053 -17.732 130.499 1.00 52.84 606 GLN A O 1
ATOM 4956 N N . ILE A 1 607 ? -54.293 -17.862 130.326 1.00 52.56 607 ILE A N 1
ATOM 4957 C CA . ILE A 1 607 ? -54.443 -19.179 130.973 1.00 52.56 607 ILE A CA 1
ATOM 4958 C C . ILE A 1 607 ? -54.107 -20.323 129.999 1.00 52.56 607 ILE A C 1
ATOM 4960 O O . ILE A 1 607 ? -53.443 -21.284 130.384 1.00 52.56 607 ILE A O 1
ATOM 4964 N N . TYR A 1 608 ? -54.494 -20.210 128.722 1.00 54.72 608 TYR A N 1
ATOM 4965 C CA . TYR A 1 608 ? -54.229 -21.242 127.704 1.00 54.72 608 TYR A CA 1
ATOM 4966 C C . TYR A 1 608 ? -52.768 -21.290 127.231 1.00 54.72 608 TYR A C 1
ATOM 4968 O O . TYR A 1 608 ? -52.313 -22.315 126.727 1.00 54.72 608 TYR A O 1
ATOM 4976 N N . SER A 1 609 ? -52.025 -20.195 127.404 1.00 55.38 609 SER A N 1
ATOM 4977 C CA . SER A 1 609 ? -50.679 -20.031 126.843 1.00 55.38 609 SER A CA 1
ATOM 4978 C C . SER A 1 609 ? -49.562 -20.613 127.719 1.00 55.38 609 SER A C 1
ATOM 4980 O O . SER A 1 609 ? -48.456 -20.825 127.226 1.00 55.38 609 SER A O 1
ATOM 4982 N N . ASN A 1 610 ? -49.807 -20.852 129.016 1.00 50.88 610 ASN A N 1
ATOM 4983 C CA . ASN A 1 610 ? -48.747 -21.246 129.946 1.00 50.88 610 ASN A CA 1
ATOM 4984 C C . ASN A 1 610 ? -49.275 -22.124 131.107 1.00 50.88 610 ASN A C 1
ATOM 4986 O O . ASN A 1 610 ? -49.889 -21.599 132.039 1.00 50.88 610 ASN A O 1
ATOM 4990 N N . PRO A 1 611 ? -49.021 -23.450 131.124 1.00 56.75 611 PRO A N 1
ATOM 4991 C CA . PRO A 1 611 ? -49.532 -24.356 132.165 1.00 56.75 611 PRO A CA 1
ATOM 4992 C C . PRO A 1 611 ? -49.013 -24.044 133.585 1.00 56.75 611 PRO A C 1
ATOM 4994 O O . PRO A 1 611 ? -49.586 -24.502 134.575 1.00 56.75 611 PRO A O 1
ATOM 4997 N N . HIS A 1 612 ? -47.971 -23.215 133.711 1.00 56.44 612 HIS A N 1
ATOM 4998 C CA . HIS A 1 612 ? -47.487 -22.729 135.004 1.00 56.44 612 HIS A CA 1
ATOM 4999 C C . HIS A 1 612 ? -48.440 -21.736 135.694 1.00 56.44 612 HIS A C 1
ATOM 5001 O O . HIS A 1 612 ? -48.536 -21.770 136.918 1.00 56.44 612 HIS A O 1
ATOM 5007 N N . ASN A 1 613 ? -49.216 -20.939 134.950 1.00 58.44 613 ASN A N 1
ATOM 5008 C CA . ASN A 1 613 ? -50.132 -19.948 135.537 1.00 58.44 613 ASN A CA 1
ATOM 5009 C C . ASN A 1 613 ? -51.344 -20.605 136.222 1.00 58.44 613 ASN A C 1
ATOM 5011 O O . ASN A 1 613 ? -51.789 -20.146 137.270 1.00 58.44 613 ASN A O 1
ATOM 5015 N N . LEU A 1 614 ? -51.820 -21.740 135.695 1.00 56.16 614 LEU A N 1
ATOM 5016 C CA . LEU A 1 614 ? -52.874 -22.546 136.326 1.00 56.16 614 LEU A CA 1
ATOM 5017 C C . LEU A 1 614 ? -52.411 -23.140 137.670 1.00 56.16 614 LEU A C 1
ATOM 5019 O O . LEU A 1 614 ? -53.194 -23.269 138.609 1.00 56.16 614 LEU A O 1
ATOM 5023 N N . THR A 1 615 ? -51.120 -23.474 137.769 1.00 56.75 615 THR A N 1
ATOM 5024 C CA . THR A 1 615 ? -50.522 -24.038 138.988 1.00 56.75 615 THR A CA 1
ATOM 5025 C C . THR A 1 615 ? -50.403 -22.966 140.074 1.00 56.75 615 THR A C 1
ATOM 5027 O O . THR A 1 615 ? -50.788 -23.205 141.214 1.00 56.75 615 THR A O 1
ATOM 5030 N N . SER A 1 616 ? -49.981 -21.752 139.707 1.00 59.31 616 SER A N 1
ATOM 5031 C CA . SER A 1 616 ? -49.930 -20.605 140.624 1.00 59.31 616 SER A CA 1
ATOM 5032 C C . SER A 1 616 ? -51.321 -20.122 141.066 1.00 59.31 616 SER A C 1
ATOM 5034 O O . SER A 1 616 ? -51.494 -19.761 142.227 1.00 59.31 616 SER A O 1
ATOM 5036 N N . PHE A 1 617 ? -52.336 -20.192 140.195 1.00 63.44 617 PHE A N 1
ATOM 5037 C CA . PHE A 1 617 ? -53.730 -19.890 140.555 1.00 63.44 617 PHE A CA 1
ATOM 5038 C C . PHE A 1 617 ? -54.301 -20.894 141.574 1.00 63.44 617 PHE A C 1
ATOM 5040 O O . PHE A 1 617 ? -54.957 -20.504 142.539 1.00 63.44 617 PHE A O 1
ATOM 5047 N N . LEU A 1 618 ? -54.000 -22.189 141.414 1.00 61.12 618 LEU A N 1
ATOM 5048 C CA . LEU A 1 618 ? -54.391 -23.233 142.370 1.00 61.12 618 LEU A CA 1
ATOM 5049 C C . LEU A 1 618 ? -53.652 -23.120 143.718 1.00 61.12 618 LEU A C 1
ATOM 5051 O O . LEU A 1 618 ? -54.220 -23.456 144.761 1.00 61.12 618 LEU A O 1
ATOM 5055 N N . GLU A 1 619 ? -52.412 -22.628 143.727 1.00 64.06 619 GLU A N 1
ATOM 5056 C CA . GLU A 1 619 ? -51.651 -22.364 144.957 1.00 64.06 619 GLU A CA 1
ATOM 5057 C C . GLU A 1 619 ? -52.183 -21.141 145.725 1.00 64.06 619 GLU A C 1
ATOM 5059 O O . GLU A 1 619 ? -52.305 -21.200 146.952 1.00 64.06 619 GLU A O 1
ATOM 5064 N N . GLU A 1 620 ? -52.585 -20.074 145.027 1.00 61.66 620 GLU A N 1
ATOM 5065 C CA . GLU A 1 620 ? -53.215 -18.894 145.638 1.00 61.66 620 GLU A CA 1
ATOM 5066 C C . GLU A 1 620 ? -54.639 -19.205 146.147 1.00 61.66 620 GLU A C 1
ATOM 5068 O O . GLU A 1 620 ? -55.013 -18.781 147.244 1.00 61.66 620 GLU A O 1
ATOM 5073 N N . PHE A 1 621 ? -55.399 -20.046 145.425 1.00 63.72 621 PHE A N 1
ATOM 5074 C CA . PHE A 1 621 ? -56.694 -20.584 145.871 1.00 63.72 621 PHE A CA 1
ATOM 5075 C C . PHE A 1 621 ? -56.571 -21.313 147.216 1.00 63.72 621 PHE A C 1
ATOM 5077 O O . PHE A 1 621 ? -57.348 -21.076 148.144 1.00 63.72 621 PHE A O 1
ATOM 5084 N N . LYS A 1 622 ? -55.552 -22.170 147.353 1.00 67.75 622 LYS A N 1
ATOM 5085 C CA . LYS A 1 622 ? -55.280 -22.896 148.599 1.00 67.75 622 LYS A CA 1
ATOM 5086 C C . LYS A 1 622 ? -54.936 -21.939 149.748 1.00 67.75 622 LYS A C 1
ATOM 5088 O O . LYS A 1 622 ? -55.422 -22.115 150.861 1.00 67.75 622 LYS A O 1
ATOM 5093 N N . ARG A 1 623 ? -54.174 -20.879 149.460 1.00 68.12 623 ARG A N 1
ATOM 5094 C CA . ARG A 1 623 ? -53.772 -19.847 150.430 1.00 68.12 623 ARG A CA 1
ATOM 5095 C C . ARG A 1 623 ? -54.945 -19.032 150.981 1.00 68.12 623 ARG A C 1
ATOM 5097 O O . ARG A 1 623 ? -54.985 -18.761 152.180 1.00 68.12 623 ARG A O 1
ATOM 5104 N N . GLN A 1 624 ? -55.888 -18.637 150.125 1.00 65.38 624 GLN A N 1
ATOM 5105 C CA . GLN A 1 624 ? -57.078 -17.878 150.534 1.00 65.38 624 GLN A CA 1
ATOM 5106 C C . GLN A 1 624 ? -58.074 -18.755 151.303 1.00 65.38 624 GLN A C 1
ATOM 5108 O O . GLN A 1 624 ? -58.632 -18.317 152.309 1.00 65.38 624 GLN A O 1
ATOM 5113 N N . TYR A 1 625 ? -58.234 -20.017 150.895 1.00 67.69 625 TYR A N 1
ATOM 5114 C CA . TYR A 1 625 ? -59.042 -20.991 151.629 1.00 67.69 625 TYR A CA 1
ATOM 5115 C C . TYR A 1 625 ? -58.509 -21.226 153.055 1.00 67.69 625 TYR A C 1
ATOM 5117 O O . TYR A 1 625 ? -59.278 -21.198 154.019 1.00 67.69 625 TYR A O 1
ATOM 5125 N N . ASP A 1 626 ? -57.187 -21.350 153.216 1.00 68.50 626 ASP A N 1
ATOM 5126 C CA . ASP A 1 626 ? -56.548 -21.483 154.532 1.00 68.50 626 ASP A CA 1
ATOM 5127 C C . ASP A 1 626 ? -56.744 -20.227 155.408 1.00 68.50 626 ASP A C 1
ATOM 5129 O O . ASP A 1 626 ? -56.886 -20.330 156.628 1.00 68.50 626 ASP A O 1
ATOM 5133 N N . LYS A 1 627 ? -56.828 -19.033 154.804 1.00 68.56 627 LYS A N 1
ATOM 5134 C CA . LYS A 1 627 ? -57.046 -17.762 155.515 1.00 68.56 627 LYS A CA 1
ATOM 5135 C C . LYS A 1 627 ? -58.454 -17.650 156.117 1.00 68.56 627 LYS A C 1
ATOM 5137 O O . LYS A 1 627 ? -58.592 -17.248 157.270 1.00 68.56 627 LYS A O 1
ATOM 5142 N N . VAL A 1 628 ? -59.484 -18.097 155.395 1.00 64.56 628 VAL A N 1
ATOM 5143 C CA . VAL A 1 628 ? -60.879 -18.120 155.888 1.00 64.56 628 VAL A CA 1
ATOM 5144 C C . VAL A 1 628 ? -61.053 -19.092 157.067 1.00 64.56 628 VAL A C 1
ATOM 5146 O O . VAL A 1 628 ? -61.819 -18.823 157.995 1.00 64.56 628 VAL A O 1
ATOM 5149 N N . ILE A 1 629 ? -60.298 -20.195 157.092 1.00 69.62 629 ILE A N 1
ATOM 5150 C CA . ILE A 1 629 ? -60.266 -21.123 158.235 1.00 69.62 629 ILE A CA 1
ATOM 5151 C C . ILE A 1 629 ? -59.641 -20.458 159.474 1.00 69.62 629 ILE A C 1
ATOM 5153 O O . ILE A 1 629 ? -60.102 -20.681 160.597 1.00 69.62 629 ILE A O 1
ATOM 5157 N N . VAL A 1 630 ? -58.614 -19.622 159.295 1.00 68.00 630 VAL A N 1
ATOM 5158 C CA . VAL A 1 630 ? -57.958 -18.890 160.392 1.00 68.00 630 VAL A CA 1
ATOM 5159 C C . VAL A 1 630 ? -58.877 -17.810 160.976 1.00 68.00 630 VAL A C 1
ATOM 5161 O O . VAL A 1 630 ? -59.010 -17.738 162.198 1.00 68.00 630 VAL A O 1
ATOM 5164 N N . ASP A 1 631 ? -59.585 -17.042 160.146 1.00 64.75 631 ASP A N 1
ATOM 5165 C CA . ASP A 1 631 ? -60.466 -15.957 160.612 1.00 64.75 631 ASP A CA 1
ATOM 5166 C C . ASP A 1 631 ? -61.677 -16.472 161.420 1.00 64.75 631 ASP A C 1
ATOM 5168 O O . ASP A 1 631 ? -62.076 -15.872 162.423 1.00 64.75 631 ASP A O 1
ATOM 5172 N N . ASN A 1 632 ? -62.209 -17.650 161.074 1.00 65.06 632 ASN A N 1
ATOM 5173 C CA . ASN A 1 632 ? -63.281 -18.299 161.841 1.00 65.06 632 ASN A CA 1
ATOM 5174 C C . ASN A 1 632 ? -62.807 -18.770 163.240 1.00 65.06 632 ASN A C 1
ATOM 5176 O O . ASN A 1 632 ? -63.557 -18.748 164.223 1.00 65.06 632 ASN A O 1
ATOM 5180 N N . ASN A 1 633 ? -61.524 -19.124 163.372 1.00 65.12 633 ASN A N 1
ATOM 5181 C CA . ASN A 1 633 ? -60.914 -19.441 164.666 1.00 65.12 633 ASN A CA 1
ATOM 5182 C C . ASN A 1 633 ? -60.686 -18.187 165.533 1.00 65.12 633 ASN A C 1
ATOM 5184 O O . ASN A 1 633 ? -60.792 -18.267 166.757 1.00 65.12 633 ASN A O 1
ATOM 5188 N N . VAL A 1 634 ? -60.443 -17.019 164.927 1.00 63.84 634 VAL A N 1
ATOM 5189 C CA . VAL A 1 634 ? -60.291 -15.737 165.644 1.00 63.84 634 VAL A CA 1
ATOM 5190 C C . VAL A 1 634 ? -61.628 -15.252 166.219 1.00 63.84 634 VAL A C 1
ATOM 5192 O O . VAL A 1 634 ? -61.675 -14.849 167.380 1.00 63.84 634 VAL A O 1
ATOM 5195 N N . LEU A 1 635 ? -62.742 -15.395 165.488 1.00 61.28 635 LEU A N 1
ATOM 5196 C CA . LEU A 1 635 ? -64.082 -15.060 166.006 1.00 61.28 635 LEU A CA 1
ATOM 5197 C C . LEU A 1 635 ? -64.482 -15.926 167.216 1.00 61.28 635 LEU A C 1
ATOM 5199 O O . LEU A 1 635 ? -65.106 -15.455 168.170 1.00 61.28 635 LEU A O 1
ATOM 5203 N N . SER A 1 636 ? -64.062 -17.191 167.196 1.00 58.88 636 SER A N 1
ATOM 5204 C CA . SER A 1 636 ? -64.238 -18.135 168.303 1.00 58.88 636 SER A CA 1
ATOM 5205 C C . SER A 1 636 ? -63.437 -17.726 169.552 1.00 58.88 636 SER A C 1
ATOM 5207 O O . SER A 1 636 ? -63.866 -17.971 170.681 1.00 58.88 636 SER A O 1
ATOM 5209 N N . LEU A 1 637 ? -62.283 -17.074 169.361 1.00 58.47 637 LEU A N 1
ATOM 5210 C CA . LEU A 1 637 ? -61.422 -16.557 170.430 1.00 58.47 637 LEU A CA 1
ATOM 5211 C C . LEU A 1 637 ? -61.938 -15.230 171.009 1.00 58.47 637 LEU A C 1
ATOM 5213 O O . LEU A 1 637 ? -61.893 -15.062 172.225 1.00 58.47 637 LEU A O 1
ATOM 5217 N N . SER A 1 638 ? -62.532 -14.347 170.202 1.00 56.62 638 SER A N 1
ATOM 5218 C CA . SER A 1 638 ? -63.147 -13.103 170.698 1.00 56.62 638 SER A CA 1
ATOM 5219 C C . SER A 1 638 ? -64.380 -13.352 171.583 1.00 56.62 638 SER A C 1
ATOM 5221 O O . SER A 1 638 ? -64.587 -12.653 172.574 1.00 56.62 638 SER A O 1
ATOM 5223 N N . LEU A 1 639 ? -65.164 -14.404 171.313 1.00 53.88 639 LEU A N 1
ATOM 5224 C CA . LEU A 1 639 ? -66.235 -14.853 172.221 1.00 53.88 639 LEU A CA 1
ATOM 5225 C C . LEU A 1 639 ? -65.689 -15.417 173.546 1.00 53.88 639 LEU A C 1
ATOM 5227 O O . LEU A 1 639 ? -66.343 -15.315 174.585 1.00 53.88 639 LEU A O 1
ATOM 5231 N N . ARG A 1 640 ? -64.470 -15.971 173.531 1.00 55.44 640 ARG A N 1
ATOM 5232 C CA . ARG A 1 640 ? -63.763 -16.441 174.730 1.00 55.44 640 ARG A CA 1
ATOM 5233 C C . ARG A 1 640 ? -63.141 -15.280 175.523 1.00 55.44 640 ARG A C 1
ATOM 5235 O O . ARG A 1 640 ? -63.098 -15.355 176.744 1.00 55.44 640 ARG A O 1
ATOM 5242 N N . GLU A 1 641 ? -62.744 -14.185 174.879 1.00 54.72 641 GLU A N 1
ATOM 5243 C CA . GLU A 1 641 ? -62.278 -12.968 175.564 1.00 54.72 641 GLU A CA 1
ATOM 5244 C C . GLU A 1 641 ? -63.408 -12.190 176.249 1.00 54.72 641 GLU A C 1
ATOM 5246 O O . GLU A 1 641 ? -63.214 -11.730 177.371 1.00 54.72 641 GLU A O 1
ATOM 5251 N N . ILE A 1 642 ? -64.612 -12.129 175.663 1.00 54.81 642 ILE A N 1
ATOM 5252 C CA . ILE A 1 642 ? -65.798 -11.580 176.353 1.00 54.81 642 ILE A CA 1
ATOM 5253 C C . ILE A 1 642 ? -66.158 -12.444 177.575 1.00 54.81 642 ILE A C 1
ATOM 5255 O O . ILE A 1 642 ? -66.509 -11.914 178.627 1.00 54.81 642 ILE A O 1
ATOM 5259 N N . LYS A 1 643 ? -65.998 -13.771 177.474 1.00 49.03 643 LYS A N 1
ATOM 5260 C CA . LYS A 1 643 ? -66.171 -14.703 178.602 1.00 49.03 643 LYS A CA 1
ATOM 5261 C C . LYS A 1 643 ? -65.126 -14.477 179.711 1.00 49.03 643 LYS A C 1
ATOM 5263 O O . LYS A 1 643 ? -65.470 -14.560 180.885 1.00 49.03 643 LYS A O 1
ATOM 5268 N N . ASN A 1 644 ? -63.886 -14.141 179.350 1.00 54.84 644 ASN A N 1
ATOM 5269 C CA . ASN A 1 644 ? -62.777 -13.948 180.292 1.00 54.84 644 ASN A CA 1
ATOM 5270 C C . ASN A 1 644 ? -62.688 -12.525 180.879 1.00 54.84 644 ASN A C 1
ATOM 5272 O O . ASN A 1 644 ? -62.096 -12.351 181.937 1.00 54.84 644 ASN A O 1
ATOM 5276 N N . GLN A 1 645 ? -63.291 -11.511 180.247 1.00 52.59 645 GLN A N 1
ATOM 5277 C CA . GLN A 1 645 ? -63.419 -10.169 180.838 1.00 52.59 645 GLN A CA 1
ATOM 5278 C C . GLN A 1 645 ? -64.562 -10.058 181.860 1.00 52.59 645 GLN A C 1
ATOM 5280 O O . GLN A 1 645 ? -64.615 -9.079 182.600 1.00 52.59 645 GLN A O 1
ATOM 5285 N N . ILE A 1 646 ? -65.466 -11.044 181.913 1.00 49.97 646 ILE A N 1
ATOM 5286 C CA . ILE A 1 646 ? -66.640 -11.046 182.805 1.00 49.97 646 ILE A CA 1
ATOM 5287 C C . ILE A 1 646 ? -66.486 -12.065 183.959 1.00 49.97 646 ILE A C 1
ATOM 5289 O O . ILE A 1 646 ? -67.386 -12.196 184.779 1.00 49.97 646 ILE A O 1
ATOM 5293 N N . ASP A 1 647 ? -65.335 -12.744 184.064 1.00 43.91 647 ASP A N 1
ATOM 5294 C CA . ASP A 1 647 ? -64.936 -13.642 185.168 1.00 43.91 647 ASP A CA 1
ATOM 5295 C C . ASP A 1 647 ? -66.093 -14.504 185.713 1.00 43.91 647 ASP A C 1
ATOM 5297 O O . ASP A 1 647 ? -66.438 -14.498 186.896 1.00 43.91 647 ASP A O 1
ATOM 5301 N N . CYS A 1 648 ? -66.760 -15.208 184.795 1.00 42.16 648 CYS A N 1
ATOM 5302 C CA . CYS A 1 648 ? -67.938 -16.010 185.096 1.00 42.16 648 CYS A CA 1
ATOM 5303 C C . CYS A 1 648 ? -67.538 -17.497 185.174 1.00 42.16 648 CYS A C 1
ATOM 5305 O O . CYS A 1 648 ? -67.304 -18.112 184.126 1.00 42.16 648 CYS A O 1
ATOM 5307 N N . PRO A 1 649 ? -67.406 -18.083 186.383 1.00 45.28 649 PRO A N 1
ATOM 5308 C CA . PRO A 1 649 ? -67.084 -19.494 186.540 1.00 45.28 649 PRO A CA 1
ATOM 5309 C C . PRO A 1 649 ? -68.239 -20.413 186.115 1.00 45.28 649 PRO A C 1
ATOM 5311 O O . PRO A 1 649 ? -69.420 -20.153 186.335 1.00 45.28 649 PRO A O 1
ATOM 5314 N N . GLU A 1 650 ? -67.824 -21.507 185.487 1.00 47.41 650 GLU A N 1
ATOM 5315 C CA . GLU A 1 650 ? -68.590 -22.607 184.897 1.00 47.41 650 GLU A CA 1
ATOM 5316 C C . GLU A 1 650 ? -69.307 -23.374 186.027 1.00 47.41 650 GLU A C 1
ATOM 5318 O O . GLU A 1 650 ? -68.660 -23.797 186.976 1.00 47.41 650 GLU A O 1
ATOM 5323 N N . GLU A 1 651 ? -70.639 -23.451 186.112 1.00 50.06 651 GLU A N 1
ATOM 5324 C CA . GLU A 1 651 ? -71.551 -24.233 185.256 1.00 50.06 651 GLU A CA 1
ATOM 5325 C C . GLU A 1 651 ? -72.942 -23.551 185.085 1.00 50.06 651 GLU A C 1
ATOM 5327 O O . GLU A 1 651 ? -73.967 -24.214 184.919 1.00 50.06 651 GLU A O 1
ATOM 5332 N N . GLN A 1 652 ? -73.002 -22.212 185.119 1.00 45.66 652 GLN A N 1
ATOM 5333 C CA . GLN A 1 652 ? -74.247 -21.423 185.072 1.00 45.66 652 GLN A CA 1
ATOM 5334 C C . GLN A 1 652 ? -74.275 -20.354 183.966 1.00 45.66 652 GLN A C 1
ATOM 5336 O O . GLN A 1 652 ? -73.254 -19.812 183.553 1.00 45.66 652 GLN A O 1
ATOM 5341 N N . ASN A 1 653 ? -75.486 -20.068 183.475 1.00 53.38 653 ASN A N 1
ATOM 5342 C CA . ASN A 1 653 ? -75.785 -19.055 182.462 1.00 53.38 653 ASN A CA 1
ATOM 5343 C C . ASN A 1 653 ? -75.865 -17.661 183.127 1.00 53.38 653 ASN A C 1
ATOM 5345 O O . ASN A 1 653 ? -76.453 -17.520 184.197 1.00 53.38 653 ASN A O 1
ATOM 5349 N N . ILE A 1 654 ? -75.295 -16.634 182.484 1.00 48.66 654 ILE A N 1
ATOM 5350 C CA . ILE A 1 654 ? -74.968 -15.283 183.012 1.00 48.66 654 ILE A CA 1
ATOM 5351 C C . ILE A 1 654 ? -76.154 -14.529 183.661 1.00 48.66 654 ILE A C 1
ATOM 5353 O O . ILE A 1 654 ? -75.958 -13.595 184.434 1.00 48.66 654 ILE A O 1
ATOM 5357 N N . ILE A 1 655 ? -77.392 -14.941 183.391 1.00 49.78 655 ILE A N 1
ATOM 5358 C CA . ILE A 1 655 ? -78.622 -14.317 183.906 1.00 49.78 655 ILE A CA 1
ATOM 5359 C C . ILE A 1 655 ? -78.836 -14.602 185.402 1.00 49.78 655 ILE A C 1
ATOM 5361 O O . ILE A 1 655 ? -79.439 -13.791 186.105 1.00 49.78 655 ILE A O 1
ATOM 5365 N N . ASP A 1 656 ? -78.295 -15.711 185.908 1.00 49.06 656 ASP A N 1
ATOM 5366 C CA . ASP A 1 656 ? -78.545 -16.168 187.274 1.00 49.06 656 ASP A CA 1
ATOM 5367 C C . ASP A 1 656 ? -77.569 -15.586 188.302 1.00 49.06 656 ASP A C 1
ATOM 5369 O O . ASP A 1 656 ? -77.761 -15.840 189.489 1.00 49.06 656 ASP A O 1
ATOM 5373 N N . PHE A 1 657 ? -76.601 -14.738 187.897 1.00 50.47 657 PHE A N 1
ATOM 5374 C CA . PHE A 1 657 ? -75.705 -13.992 188.800 1.00 50.47 657 PHE A CA 1
ATOM 5375 C C . PHE A 1 657 ? -76.391 -12.776 189.459 1.00 50.47 657 PHE A C 1
ATOM 5377 O O . PHE A 1 657 ? -75.875 -11.666 189.541 1.00 50.47 657 PHE A O 1
ATOM 5384 N N . ILE A 1 658 ? -77.512 -13.085 190.110 1.00 52.53 658 ILE A N 1
ATOM 5385 C CA . ILE A 1 658 ? -77.655 -12.744 191.527 1.00 52.53 658 ILE A CA 1
ATOM 5386 C C . ILE A 1 658 ? -78.065 -11.267 191.735 1.00 52.53 658 ILE A C 1
ATOM 5388 O O . ILE A 1 658 ? -77.268 -10.408 192.083 1.00 52.53 658 ILE A O 1
ATOM 5392 N N . SER A 1 659 ? -79.318 -10.849 191.533 1.00 41.56 659 SER A N 1
ATOM 5393 C CA . SER A 1 659 ? -80.633 -11.430 191.881 1.00 41.56 659 SER A CA 1
ATOM 5394 C C . SER A 1 659 ? -80.999 -11.542 193.386 1.00 41.56 659 SER A C 1
ATOM 5396 O O . SER A 1 659 ? -82.161 -11.826 193.658 1.00 41.56 659 SER A O 1
ATOM 5398 N N . PRO A 1 660 ? -80.116 -11.311 194.382 1.00 44.69 660 PRO A N 1
ATOM 5399 C CA . PRO A 1 660 ? -80.514 -11.085 195.782 1.00 44.69 660 PRO A CA 1
ATOM 5400 C C . PRO A 1 660 ? -79.648 -10.074 196.576 1.00 44.69 660 PRO A C 1
ATOM 5402 O O . PRO A 1 660 ? -79.415 -10.254 197.765 1.00 44.69 660 PRO A O 1
ATOM 5405 N N . ILE A 1 661 ? -79.264 -8.950 195.949 1.00 47.25 661 ILE A N 1
ATOM 5406 C CA . ILE A 1 661 ? -79.371 -7.595 196.570 1.00 47.25 661 ILE A CA 1
ATOM 5407 C C . ILE A 1 661 ? -80.860 -7.153 196.620 1.00 47.25 661 ILE A C 1
ATOM 5409 O O . ILE A 1 661 ? -81.291 -6.296 197.388 1.00 47.25 661 ILE A O 1
ATOM 5413 N N . LEU A 1 662 ? -81.691 -7.876 195.875 1.00 45.88 662 LEU A N 1
ATOM 5414 C CA . LEU A 1 662 ? -83.101 -8.169 196.101 1.00 45.88 662 LEU A CA 1
ATOM 5415 C C . LEU A 1 662 ? -83.279 -8.905 197.453 1.00 45.88 662 LEU A C 1
ATOM 5417 O O . LEU A 1 662 ? -83.457 -10.108 197.420 1.00 45.88 662 LEU A O 1
ATOM 5421 N N . ASN A 1 663 ? -83.167 -8.231 198.612 1.00 30.31 663 ASN A N 1
ATOM 5422 C CA . ASN A 1 663 ? -83.648 -8.720 199.932 1.00 30.31 663 ASN A CA 1
ATOM 5423 C C . ASN A 1 663 ? -83.737 -7.625 201.037 1.00 30.31 663 ASN A C 1
ATOM 5425 O O . ASN A 1 663 ? -83.783 -7.926 202.224 1.00 30.31 663 ASN A O 1
ATOM 5429 N N . GLU A 1 664 ? -83.853 -6.351 200.649 1.00 47.31 664 GLU A N 1
ATOM 5430 C CA . GLU A 1 664 ? -84.181 -5.187 201.505 1.00 47.31 664 GLU A CA 1
ATOM 5431 C C . GLU A 1 664 ? -85.202 -4.260 200.790 1.00 47.31 664 GLU A C 1
ATOM 5433 O O . GLU A 1 664 ? -85.295 -3.063 201.005 1.00 47.31 664 GLU A O 1
ATOM 5438 N N . TYR A 1 665 ? -85.871 -4.733 199.743 1.00 35.53 665 TYR A N 1
ATOM 5439 C CA . TYR A 1 665 ? -87.224 -5.312 199.732 1.00 35.53 665 TYR A CA 1
ATOM 5440 C C . TYR A 1 665 ? -87.784 -6.082 200.966 1.00 35.53 665 TYR A C 1
ATOM 5442 O O . TYR A 1 665 ? -88.999 -6.270 200.998 1.00 35.53 665 TYR A O 1
ATOM 5450 N N . TYR A 1 666 ? -87.036 -6.477 202.012 1.00 44.16 666 TYR A N 1
ATOM 5451 C CA . TYR A 1 666 ? -87.641 -7.149 203.191 1.00 44.16 666 TYR A CA 1
ATOM 5452 C C . TYR A 1 666 ? -88.052 -6.280 204.382 1.00 44.16 666 TYR A C 1
ATOM 5454 O O . TYR A 1 666 ? -88.860 -6.735 205.189 1.00 44.16 666 TYR A O 1
ATOM 5462 N N . THR A 1 667 ? -87.700 -4.996 204.407 1.00 46.69 667 THR A N 1
ATOM 5463 C CA . THR A 1 667 ? -88.354 -3.999 205.281 1.00 46.69 667 THR A CA 1
ATOM 5464 C C . THR A 1 667 ? -89.720 -3.539 204.755 1.00 46.69 667 THR A C 1
ATOM 5466 O O . THR A 1 667 ? -90.375 -2.707 205.376 1.00 46.69 667 THR A O 1
ATOM 5469 N N . LEU A 1 668 ? -90.216 -4.132 203.660 1.00 43.19 668 LEU A N 1
ATOM 5470 C CA . LEU A 1 668 ? -91.596 -3.949 203.201 1.00 43.19 668 LEU A CA 1
ATOM 5471 C C . LEU A 1 668 ? -92.402 -5.251 203.136 1.00 43.19 668 LEU A C 1
ATOM 5473 O O . LEU A 1 668 ? -93.355 -5.346 202.354 1.00 43.19 668 LEU A O 1
ATOM 5477 N N . LYS A 1 669 ? -92.061 -6.268 203.947 1.00 38.56 669 LYS A N 1
ATOM 5478 C CA . LYS A 1 669 ? -92.936 -7.448 204.034 1.00 38.56 669 LYS A CA 1
ATOM 5479 C C . LYS A 1 669 ? -92.902 -8.291 205.312 1.00 38.56 669 LYS A C 1
ATOM 5481 O O . LYS A 1 669 ? -93.220 -9.474 205.236 1.00 38.56 669 LYS A O 1
ATOM 5486 N N . GLU A 1 670 ? -92.650 -7.708 206.480 1.00 47.25 670 GLU A N 1
ATOM 5487 C CA . GLU A 1 670 ? -93.052 -8.351 207.748 1.00 47.25 670 GLU A CA 1
ATOM 5488 C C . GLU A 1 670 ? -94.562 -8.203 208.042 1.00 47.25 670 GLU A C 1
ATOM 5490 O O . GLU A 1 670 ? -95.162 -9.074 208.667 1.00 47.25 670 GLU A O 1
ATOM 5495 N N . ASP A 1 671 ? -95.258 -7.233 207.438 1.00 41.03 671 ASP A N 1
ATOM 5496 C CA . ASP A 1 671 ? -96.678 -6.981 207.752 1.00 41.03 671 ASP A CA 1
ATOM 5497 C C . ASP A 1 671 ? -97.715 -7.722 206.884 1.00 41.03 671 ASP A C 1
ATOM 5499 O O . ASP A 1 671 ? -98.917 -7.459 206.971 1.00 41.03 671 ASP A O 1
ATOM 5503 N N . LYS A 1 672 ? -97.320 -8.734 206.094 1.00 41.75 672 LYS A N 1
ATOM 5504 C CA . LYS A 1 672 ? -98.290 -9.658 205.455 1.00 41.75 672 LYS A CA 1
ATOM 5505 C C . LYS A 1 672 ? -98.328 -11.039 206.111 1.00 41.75 672 LYS A C 1
ATOM 5507 O O . LYS A 1 672 ? -98.513 -12.049 205.439 1.00 41.75 672 LYS A O 1
ATOM 5512 N N . SER A 1 673 ? -98.235 -11.040 207.439 1.00 40.00 673 SER A N 1
ATOM 5513 C CA . SER A 1 673 ? -98.670 -12.126 208.325 1.00 40.00 673 SER A CA 1
ATOM 5514 C C . SER A 1 673 ? -100.186 -12.068 208.625 1.00 40.00 673 SER A C 1
ATOM 5516 O O . SER A 1 673 ? -100.838 -13.099 208.773 1.00 40.00 673 SER A O 1
ATOM 5518 N N . HIS A 1 674 ? -100.833 -10.895 208.583 1.00 38.97 674 HIS A N 1
ATOM 5519 C CA . HIS A 1 674 ? -102.225 -10.767 209.056 1.00 38.97 674 HIS A CA 1
ATOM 5520 C C . HIS A 1 674 ? -103.351 -11.019 208.036 1.00 38.97 674 HIS A C 1
ATOM 5522 O O . HIS A 1 674 ? -104.525 -10.866 208.376 1.00 38.97 674 HIS A O 1
ATOM 5528 N N . LEU A 1 675 ? -103.067 -11.481 206.809 1.00 40.31 675 LEU A N 1
ATOM 5529 C CA . LEU A 1 675 ? -104.146 -11.856 205.874 1.00 40.31 675 LEU A CA 1
ATOM 5530 C C . LEU A 1 675 ? -103.872 -13.101 205.023 1.00 40.31 675 LEU A C 1
ATOM 5532 O O . LEU A 1 675 ? -104.289 -13.200 203.870 1.00 40.31 675 LEU A O 1
ATOM 5536 N N . THR A 1 676 ? -103.248 -14.090 205.652 1.00 53.69 676 THR A N 1
ATOM 5537 C CA . THR A 1 676 ? -103.183 -15.482 205.194 1.00 53.69 676 THR A CA 1
ATOM 5538 C C . THR A 1 676 ? -104.534 -16.212 205.290 1.00 53.69 676 THR A C 1
ATOM 5540 O O . THR A 1 676 ? -104.697 -17.250 204.667 1.00 53.69 676 THR A O 1
ATOM 5543 N N . GLN A 1 677 ? -105.564 -15.713 205.986 1.00 49.44 677 GLN A N 1
ATOM 5544 C CA . GLN A 1 677 ? -106.630 -16.627 206.447 1.00 49.44 677 GLN A CA 1
ATOM 5545 C C . GLN A 1 677 ? -108.066 -16.364 205.949 1.00 49.44 677 GLN A C 1
ATOM 5547 O O . GLN A 1 677 ? -108.942 -17.179 206.229 1.00 49.44 677 GLN A O 1
ATOM 5552 N N . LYS A 1 678 ? -108.350 -15.286 205.187 1.00 44.81 678 LYS A N 1
ATOM 5553 C CA . LYS A 1 678 ? -109.755 -14.865 204.927 1.00 44.81 678 LYS A CA 1
ATOM 5554 C C . LYS A 1 678 ? -110.277 -14.854 203.479 1.00 44.81 678 LYS A C 1
ATOM 5556 O O . LYS A 1 678 ? -111.491 -14.845 203.300 1.00 44.81 678 LYS A O 1
ATOM 5561 N N . TYR A 1 679 ? -109.446 -14.907 202.430 1.00 40.66 679 TYR A N 1
ATOM 5562 C CA . TYR A 1 679 ? -109.939 -14.775 201.036 1.00 40.66 679 TYR A CA 1
ATOM 5563 C C . TYR A 1 679 ? -110.128 -16.096 200.258 1.00 40.66 679 TYR A C 1
ATOM 5565 O O . TYR A 1 679 ? -110.362 -16.084 199.048 1.00 40.66 679 TYR A O 1
ATOM 5573 N N . SER A 1 680 ? -110.100 -17.245 200.938 1.00 50.88 680 SER A N 1
ATOM 5574 C CA . SER A 1 680 ? -110.488 -18.548 200.370 1.00 50.88 680 SER A CA 1
ATOM 5575 C C . SER A 1 680 ? -111.998 -18.656 200.097 1.00 50.88 680 SER A C 1
ATOM 5577 O O . SER A 1 680 ? -112.413 -19.418 199.226 1.00 50.88 680 SER A O 1
ATOM 5579 N N . LEU A 1 681 ? -112.824 -17.840 200.763 1.00 54.91 681 LEU A N 1
ATOM 5580 C CA . LEU A 1 681 ? -114.288 -17.906 200.664 1.00 54.91 681 LEU A CA 1
ATOM 5581 C C . LEU A 1 681 ? -114.890 -17.006 199.568 1.00 54.91 681 LEU A C 1
ATOM 5583 O O . LEU A 1 681 ? -115.933 -17.342 199.009 1.00 54.91 681 LEU A O 1
ATOM 5587 N N . PHE A 1 682 ? -114.203 -15.940 199.139 1.00 49.25 682 PHE A N 1
ATOM 5588 C CA . PHE A 1 682 ? -114.645 -15.119 197.995 1.00 49.25 682 PHE A CA 1
ATOM 5589 C C . PHE A 1 682 ? -114.298 -15.731 196.619 1.00 49.25 682 PHE A C 1
ATOM 5591 O O . PHE A 1 682 ? -114.796 -15.283 195.582 1.00 49.25 682 PHE A O 1
ATOM 5598 N N . ARG A 1 683 ? -113.516 -16.823 196.597 1.00 51.88 683 ARG A N 1
ATOM 5599 C CA . ARG A 1 683 ? -113.063 -17.548 195.392 1.00 51.88 683 ARG A CA 1
ATOM 5600 C C . ARG A 1 683 ? -114.201 -18.183 194.573 1.00 51.88 683 ARG A C 1
ATOM 5602 O O . ARG A 1 683 ? -114.029 -18.394 193.377 1.00 51.88 683 ARG A O 1
ATOM 5609 N N . ARG A 1 684 ? -115.375 -18.446 195.167 1.00 56.09 684 ARG A N 1
ATOM 5610 C CA . ARG A 1 684 ? -116.522 -19.066 194.464 1.00 56.09 684 ARG A CA 1
ATOM 5611 C C . ARG A 1 684 ? -117.413 -18.083 193.699 1.00 56.09 684 ARG A C 1
ATOM 5613 O O . ARG A 1 684 ? -118.004 -18.485 192.706 1.00 56.09 684 ARG A O 1
ATOM 5620 N N . LYS A 1 685 ? -117.468 -16.803 194.086 1.00 56.22 685 LYS A N 1
ATOM 5621 C CA . LYS A 1 685 ? -118.260 -15.788 193.357 1.00 56.22 685 LYS A CA 1
ATOM 5622 C C . LYS A 1 685 ? -117.478 -15.114 192.211 1.00 56.22 685 LYS A C 1
ATOM 5624 O O . LYS A 1 685 ? -118.088 -14.662 191.253 1.00 56.22 685 LYS A O 1
ATOM 5629 N N . LYS A 1 686 ? -116.135 -15.128 192.258 1.00 56.25 686 LYS A N 1
ATOM 5630 C CA . LYS A 1 686 ? -115.223 -14.527 191.256 1.00 56.25 686 LYS A CA 1
ATOM 5631 C C . LYS A 1 686 ? -115.087 -15.323 189.937 1.00 56.25 686 LYS A C 1
ATOM 5633 O O . LYS A 1 686 ? -114.725 -14.735 188.926 1.00 56.25 686 LYS A O 1
ATOM 5638 N N . LYS A 1 687 ? -115.381 -16.632 189.910 1.00 63.56 687 LYS A N 1
ATOM 5639 C CA . LYS A 1 687 ? -115.140 -17.485 188.722 1.00 63.56 687 LYS A CA 1
ATOM 5640 C C . LYS A 1 687 ? -116.131 -17.237 187.572 1.00 63.56 687 LYS A C 1
ATOM 5642 O O . LYS A 1 687 ? -115.718 -17.176 186.425 1.00 63.56 687 LYS A O 1
ATOM 5647 N N . ILE A 1 688 ? -117.408 -17.008 187.882 1.00 67.19 688 ILE A N 1
ATOM 5648 C CA . ILE A 1 688 ? -118.482 -16.938 186.871 1.00 67.19 688 ILE A CA 1
ATOM 5649 C C . ILE A 1 688 ? -118.475 -15.614 186.078 1.00 67.19 688 ILE A C 1
ATOM 5651 O O . ILE A 1 688 ? -118.922 -15.576 184.937 1.00 67.19 688 ILE A O 1
ATOM 5655 N N . ILE A 1 689 ? -117.944 -14.523 186.641 1.00 62.44 689 ILE A N 1
ATOM 5656 C CA . ILE A 1 689 ? -117.934 -13.207 185.970 1.00 62.44 689 ILE A CA 1
ATOM 5657 C C . ILE A 1 689 ? -116.676 -13.008 185.098 1.00 62.44 689 ILE A C 1
ATOM 5659 O O . ILE A 1 689 ? -116.736 -12.301 184.098 1.00 62.44 689 ILE A O 1
ATOM 5663 N N . ILE A 1 690 ? -115.553 -13.665 185.414 1.00 63.62 690 ILE A N 1
ATOM 5664 C CA . ILE A 1 690 ? -114.297 -13.538 184.646 1.00 63.62 690 ILE A CA 1
ATOM 5665 C C . ILE A 1 690 ? -114.337 -14.326 183.326 1.00 63.62 690 ILE A C 1
ATOM 5667 O O . ILE A 1 690 ? -113.789 -13.856 182.332 1.00 63.62 690 ILE A O 1
ATOM 5671 N N . GLU A 1 691 ? -115.028 -15.469 183.275 1.00 61.44 691 GLU A N 1
ATOM 5672 C CA . GLU A 1 691 ? -115.147 -16.274 182.046 1.00 61.44 691 GLU A CA 1
ATOM 5673 C C . GLU A 1 691 ? -115.833 -15.484 180.916 1.00 61.44 691 GLU A C 1
ATOM 5675 O O . GLU A 1 691 ? -115.290 -15.402 179.815 1.00 61.44 691 GLU A O 1
ATOM 5680 N N . LYS A 1 692 ? -116.927 -14.767 181.214 1.00 63.97 692 LYS A N 1
ATOM 5681 C CA . LYS A 1 692 ? -117.658 -13.969 180.211 1.00 63.97 692 LYS A CA 1
ATOM 5682 C C . LYS A 1 692 ? -116.889 -12.760 179.668 1.00 63.97 692 LYS A C 1
ATOM 5684 O O . LYS A 1 692 ? -117.107 -12.391 178.523 1.00 63.97 692 LYS A O 1
ATOM 5689 N N . LEU A 1 693 ? -116.002 -12.141 180.452 1.00 61.00 693 LEU A N 1
ATOM 5690 C CA . LEU A 1 693 ? -115.213 -10.994 179.975 1.00 61.00 693 LEU A CA 1
ATOM 5691 C C . LEU A 1 693 ? -113.977 -11.421 179.162 1.00 61.00 693 LEU A C 1
ATOM 5693 O O . LEU A 1 693 ? -113.545 -10.693 178.268 1.00 61.00 693 LEU A O 1
ATOM 5697 N N . SER A 1 694 ? -113.411 -12.599 179.453 1.00 62.28 694 SER A N 1
ATOM 5698 C CA . SER A 1 694 ? -112.222 -13.118 178.761 1.00 62.28 694 SER A CA 1
ATOM 5699 C C . SER A 1 694 ? -112.484 -13.503 177.301 1.00 62.28 694 SER A C 1
ATOM 5701 O O . SER A 1 694 ? -111.598 -13.368 176.457 1.00 62.28 694 SER A O 1
ATOM 5703 N N . GLU A 1 695 ? -113.713 -13.908 176.986 1.00 66.75 695 GLU A N 1
ATOM 5704 C CA . GLU A 1 695 ? -114.114 -14.305 175.636 1.00 66.75 695 GLU A CA 1
ATOM 5705 C C . GLU A 1 695 ? -114.220 -13.088 174.700 1.00 66.75 695 GLU A C 1
ATOM 5707 O O . GLU A 1 695 ? -113.688 -13.116 173.593 1.00 66.75 695 GLU A O 1
ATOM 5712 N N . THR A 1 696 ? -114.752 -11.961 175.192 1.00 64.38 696 THR A N 1
ATOM 5713 C CA . THR A 1 696 ? -114.823 -10.690 174.443 1.00 64.38 696 THR A CA 1
ATOM 5714 C C . THR A 1 696 ? -113.468 -10.018 174.195 1.00 64.38 696 THR A C 1
ATOM 5716 O O . THR A 1 696 ? -113.280 -9.372 173.166 1.00 64.38 696 THR A O 1
ATOM 5719 N N . VAL A 1 697 ? -112.496 -10.159 175.104 1.00 66.44 697 VAL A N 1
ATOM 5720 C CA . VAL A 1 697 ? -111.142 -9.603 174.896 1.00 66.44 697 VAL A CA 1
ATOM 5721 C C . VAL A 1 697 ? -110.354 -10.444 173.886 1.00 66.44 697 VAL A C 1
ATOM 5723 O O . VAL A 1 697 ? -109.567 -9.906 173.108 1.00 66.44 697 VAL A O 1
ATOM 5726 N N . ARG A 1 698 ? -110.599 -11.760 173.838 1.00 67.62 698 ARG A N 1
ATOM 5727 C CA . ARG A 1 698 ? -109.927 -12.664 172.898 1.00 67.62 698 ARG A CA 1
ATOM 5728 C C . ARG A 1 698 ? -110.363 -12.435 171.450 1.00 67.62 698 ARG A C 1
ATOM 5730 O O . ARG A 1 698 ? -109.514 -12.472 170.564 1.00 67.62 698 ARG A O 1
ATOM 5737 N N . THR A 1 699 ? -111.643 -12.148 171.207 1.00 67.69 699 THR A N 1
ATOM 5738 C CA . THR A 1 699 ? -112.141 -11.847 169.854 1.00 67.69 699 THR A CA 1
ATOM 5739 C C . THR A 1 699 ? -111.569 -10.540 169.302 1.00 67.69 699 THR A C 1
ATOM 5741 O O . THR A 1 699 ? -111.110 -10.523 168.165 1.00 67.69 699 THR A O 1
ATOM 5744 N N . LEU A 1 700 ? -111.487 -9.479 170.113 1.00 66.31 700 LEU A N 1
ATOM 5745 C CA . LEU A 1 700 ? -110.932 -8.192 169.666 1.00 66.31 700 LEU A CA 1
ATOM 5746 C C . LEU A 1 700 ? -109.406 -8.232 169.447 1.00 66.31 700 LEU A C 1
ATOM 5748 O O . LEU A 1 700 ? -108.900 -7.553 168.559 1.00 66.31 700 LEU A O 1
ATOM 5752 N N . SER A 1 701 ? -108.660 -9.055 170.195 1.00 61.09 701 SER A N 1
ATOM 5753 C CA . SER A 1 701 ? -107.209 -9.202 169.983 1.00 61.09 701 SER A CA 1
ATOM 5754 C C . SER A 1 701 ? -106.872 -9.908 168.661 1.00 61.09 701 SER A C 1
ATOM 5756 O O . SER A 1 701 ? -105.905 -9.531 168.004 1.00 61.09 701 SER A O 1
ATOM 5758 N N . CYS A 1 702 ? -107.677 -10.890 168.232 1.00 66.25 702 CYS A N 1
ATOM 5759 C CA . CYS A 1 702 ? -107.450 -11.582 166.957 1.00 66.25 702 CYS A CA 1
ATOM 5760 C C . CYS A 1 702 ? -107.690 -10.684 165.730 1.00 66.25 702 CYS A C 1
ATOM 5762 O O . CYS A 1 702 ? -107.002 -10.846 164.723 1.00 66.25 702 CYS A O 1
ATOM 5764 N N . GLU A 1 703 ? -108.608 -9.716 165.797 1.00 68.38 703 GLU A N 1
ATOM 5765 C CA . GLU A 1 703 ? -108.842 -8.772 164.689 1.00 68.38 703 GLU A CA 1
ATOM 5766 C C . GLU A 1 703 ? -107.710 -7.733 164.552 1.00 68.38 703 GLU A C 1
ATOM 5768 O O . GLU A 1 703 ? -107.328 -7.353 163.439 1.00 68.38 703 GLU A O 1
ATOM 5773 N N . VAL A 1 704 ? -107.098 -7.325 165.669 1.00 67.50 704 VAL A N 1
ATOM 5774 C CA . VAL A 1 704 ? -105.948 -6.403 165.664 1.00 67.50 704 VAL A CA 1
ATOM 5775 C C . VAL A 1 704 ? -104.692 -7.068 165.088 1.00 67.50 704 VAL A C 1
ATOM 5777 O O . VAL A 1 704 ? -103.978 -6.449 164.298 1.00 67.50 704 VAL A O 1
ATOM 5780 N N . ASP A 1 705 ? -104.433 -8.340 165.397 1.00 68.12 705 ASP A N 1
ATOM 5781 C CA . ASP A 1 705 ? -103.259 -9.048 164.860 1.00 68.12 705 ASP A CA 1
ATOM 5782 C C . ASP A 1 705 ? -103.408 -9.409 163.368 1.00 68.12 705 ASP A C 1
ATOM 5784 O O . ASP A 1 705 ? -102.426 -9.391 162.610 1.00 68.12 705 ASP A O 1
ATOM 5788 N N . GLY A 1 706 ? -104.643 -9.654 162.910 1.00 70.69 706 GLY A N 1
ATOM 5789 C CA . GLY A 1 706 ? -104.956 -9.870 161.494 1.00 70.69 706 GLY A CA 1
ATOM 5790 C C . GLY A 1 706 ? -104.706 -8.629 160.630 1.00 70.69 706 GLY A C 1
ATOM 5791 O O . GLY A 1 706 ? -104.079 -8.722 159.572 1.00 70.69 706 GLY A O 1
ATOM 5792 N N . THR A 1 707 ? -105.111 -7.447 161.104 1.00 67.81 707 THR A N 1
ATOM 5793 C CA . THR A 1 707 ? -104.890 -6.177 160.383 1.00 67.81 707 THR A CA 1
ATOM 5794 C C . THR A 1 707 ? -103.416 -5.753 160.383 1.00 67.81 707 THR A C 1
ATOM 5796 O O . THR A 1 707 ? -102.910 -5.270 159.366 1.00 67.81 707 THR A O 1
ATOM 5799 N N . LYS A 1 708 ? -102.666 -6.026 161.460 1.00 67.38 708 LYS A N 1
ATOM 5800 C CA . LYS A 1 708 ? -101.213 -5.767 161.523 1.00 67.38 708 LYS A CA 1
ATOM 5801 C C . LYS A 1 708 ? -100.401 -6.619 160.543 1.00 67.38 708 LYS A C 1
ATOM 5803 O O . LYS A 1 708 ? -99.440 -6.126 159.951 1.00 67.38 708 LYS A O 1
ATOM 5808 N N . SER A 1 709 ? -100.786 -7.881 160.351 1.00 68.56 709 SER A N 1
ATOM 5809 C CA . SER A 1 709 ? -100.106 -8.782 159.408 1.00 68.56 709 SER A CA 1
ATOM 5810 C C . SER A 1 709 ? -100.343 -8.372 157.952 1.00 68.56 709 SER A C 1
ATOM 5812 O O . SER A 1 709 ? -99.415 -8.410 157.144 1.00 68.56 709 SER A O 1
ATOM 5814 N N . GLN A 1 710 ? -101.546 -7.893 157.623 1.00 71.62 710 GLN A N 1
ATOM 5815 C CA . GLN A 1 710 ? -101.853 -7.389 156.280 1.00 71.62 710 GLN A CA 1
ATOM 5816 C C . GLN A 1 710 ? -101.087 -6.097 155.949 1.00 71.62 710 GLN A C 1
ATOM 5818 O O . GLN A 1 710 ? -100.573 -5.966 154.838 1.00 71.62 710 GLN A O 1
ATOM 5823 N N . LEU A 1 711 ? -100.910 -5.187 156.917 1.00 68.12 711 LEU A N 1
ATOM 5824 C CA . LEU A 1 711 ? -100.118 -3.965 156.719 1.00 68.12 711 LEU A CA 1
ATOM 5825 C C . LEU A 1 711 ? -98.630 -4.269 156.447 1.00 68.12 711 LEU A C 1
ATOM 5827 O O . LEU A 1 711 ? -97.993 -3.607 155.629 1.00 68.12 711 LEU A O 1
ATOM 5831 N N . LYS A 1 712 ? -98.073 -5.301 157.095 1.00 71.12 712 LYS A N 1
ATOM 5832 C CA . LYS A 1 712 ? -96.663 -5.690 156.931 1.00 71.12 712 LYS A CA 1
ATOM 5833 C C . LYS A 1 712 ? -96.379 -6.313 155.558 1.00 71.12 712 LYS A C 1
ATOM 5835 O O . LYS A 1 712 ? -95.332 -6.047 154.980 1.00 71.12 712 LYS A O 1
ATOM 5840 N N . ILE A 1 713 ? -97.322 -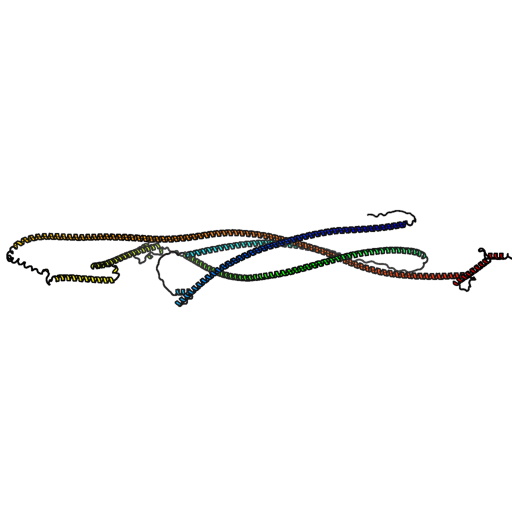7.087 155.016 1.00 74.56 713 ILE A N 1
ATOM 5841 C CA . ILE A 1 713 ? -97.216 -7.666 153.664 1.00 74.56 713 ILE A CA 1
ATOM 5842 C C . ILE A 1 713 ? -97.286 -6.566 152.592 1.00 74.56 713 ILE A C 1
ATOM 5844 O O . ILE A 1 713 ? -96.542 -6.612 151.614 1.00 74.56 713 ILE A O 1
ATOM 5848 N N . ALA A 1 714 ? -98.127 -5.544 152.787 1.00 69.31 714 ALA A N 1
ATOM 5849 C CA . ALA A 1 714 ? -98.222 -4.421 151.854 1.00 69.31 714 ALA A CA 1
ATOM 5850 C C . ALA A 1 714 ? -96.924 -3.591 151.788 1.00 69.31 714 ALA A C 1
ATOM 5852 O O . ALA A 1 714 ? -96.503 -3.221 150.695 1.00 69.31 714 ALA A O 1
ATOM 5853 N N . LEU A 1 715 ? -96.255 -3.357 152.924 1.00 68.88 715 LEU A N 1
ATOM 5854 C CA . LEU A 1 715 ? -94.988 -2.612 152.966 1.00 68.88 715 LEU A CA 1
ATOM 5855 C C . LEU A 1 715 ? -93.839 -3.348 152.260 1.00 68.88 715 LEU A C 1
ATOM 5857 O O . LEU A 1 715 ? -93.110 -2.728 151.493 1.00 68.88 715 LEU A O 1
ATOM 5861 N N . VAL A 1 716 ? -93.727 -4.669 152.437 1.00 75.00 716 VAL A N 1
ATOM 5862 C CA . VAL A 1 716 ? -92.706 -5.483 151.746 1.00 75.00 716 VAL A CA 1
ATOM 5863 C C . VAL A 1 716 ? -92.923 -5.490 150.226 1.00 75.00 716 VAL A C 1
ATOM 5865 O O . VAL A 1 716 ? -91.964 -5.464 149.459 1.00 75.00 716 VAL A O 1
ATOM 5868 N N . ASN A 1 717 ? -94.176 -5.476 149.766 1.00 74.75 717 ASN A N 1
ATOM 5869 C CA . ASN A 1 717 ? -94.473 -5.413 148.334 1.00 74.75 717 ASN A CA 1
ATOM 5870 C C . ASN A 1 717 ? -94.142 -4.050 147.709 1.00 74.75 717 ASN A C 1
ATOM 5872 O O . ASN A 1 717 ? -93.740 -4.015 146.549 1.00 74.75 717 ASN A O 1
ATOM 5876 N N . ILE A 1 718 ? -94.284 -2.948 148.452 1.00 69.38 718 ILE A N 1
ATOM 5877 C CA . ILE A 1 718 ? -93.869 -1.616 147.983 1.00 69.38 718 ILE A CA 1
ATOM 5878 C C . ILE A 1 718 ? -92.340 -1.553 147.874 1.00 69.38 718 ILE A C 1
ATOM 5880 O O . ILE A 1 718 ? -91.818 -1.178 146.831 1.00 69.38 718 ILE A O 1
ATOM 5884 N N . GLU A 1 719 ? -91.622 -2.050 148.882 1.00 71.69 719 GLU A N 1
ATOM 5885 C CA . GLU A 1 719 ? -90.153 -2.039 148.907 1.00 71.69 719 GLU A CA 1
ATOM 5886 C C . GLU A 1 719 ? -89.525 -2.905 147.794 1.00 71.69 719 GLU A C 1
ATOM 5888 O O . GLU A 1 719 ? -88.479 -2.569 147.238 1.00 71.69 719 GLU A O 1
ATOM 5893 N N . ASN A 1 720 ? -90.183 -4.007 147.417 1.00 76.50 720 ASN A N 1
ATOM 5894 C CA . ASN A 1 720 ? -89.764 -4.828 146.279 1.00 76.50 720 ASN A CA 1
ATOM 5895 C C . ASN A 1 720 ? -90.019 -4.141 144.929 1.00 76.50 720 ASN A C 1
ATOM 5897 O O . ASN A 1 720 ? -89.226 -4.318 144.007 1.00 76.50 720 ASN A O 1
ATOM 5901 N N . ARG A 1 721 ? -91.091 -3.346 144.810 1.00 74.94 721 ARG A N 1
ATOM 5902 C CA . ARG A 1 721 ? -91.381 -2.587 143.585 1.00 74.94 721 ARG A CA 1
ATOM 5903 C C . ARG A 1 721 ? -90.458 -1.390 143.398 1.00 74.94 721 ARG A C 1
ATOM 5905 O O . ARG A 1 721 ? -90.051 -1.137 142.270 1.00 74.94 721 ARG A O 1
ATOM 5912 N N . ASP A 1 722 ? -90.060 -0.722 144.475 1.00 70.56 722 ASP A N 1
ATOM 5913 C CA . ASP A 1 722 ? -89.096 0.380 144.390 1.00 70.56 722 ASP A CA 1
ATOM 5914 C C . ASP A 1 722 ? -87.708 -0.114 143.939 1.00 70.56 722 ASP A C 1
ATOM 5916 O O . ASP A 1 722 ? -87.084 0.497 143.073 1.00 70.56 722 ASP A O 1
ATOM 5920 N N . LYS A 1 723 ? -87.273 -1.295 144.404 1.00 75.44 723 LYS A N 1
ATOM 5921 C CA . LYS A 1 723 ? -86.026 -1.936 143.936 1.00 75.44 723 LYS A CA 1
ATOM 5922 C C . LYS A 1 723 ? -86.077 -2.368 142.468 1.00 75.44 723 LYS A C 1
ATOM 5924 O O . LYS A 1 723 ? -85.056 -2.353 141.784 1.00 75.44 723 LYS A O 1
ATOM 5929 N N . GLU A 1 724 ? -87.246 -2.772 141.977 1.00 76.75 724 GLU A N 1
ATOM 5930 C CA . GLU A 1 724 ? -87.447 -3.136 140.569 1.00 76.75 724 GLU A CA 1
ATOM 5931 C C . GLU A 1 724 ? -87.408 -1.895 139.660 1.00 76.75 724 GLU A C 1
ATOM 5933 O O . GLU A 1 724 ? -86.798 -1.930 138.590 1.00 76.75 724 GLU A O 1
ATOM 5938 N N . ILE A 1 725 ? -87.967 -0.770 140.118 1.00 70.75 725 ILE A N 1
ATOM 5939 C CA . ILE A 1 725 ? -87.894 0.518 139.416 1.00 70.75 725 ILE A CA 1
ATOM 5940 C C . ILE A 1 725 ? -86.453 1.042 139.380 1.00 70.75 725 ILE A C 1
ATOM 5942 O O . ILE A 1 725 ? -85.995 1.449 138.313 1.00 70.75 725 ILE A O 1
ATOM 5946 N N . GLU A 1 726 ? -85.697 0.985 140.480 1.00 71.94 726 GLU A N 1
ATOM 5947 C CA . GLU A 1 726 ? -84.280 1.392 140.479 1.00 71.94 726 GLU A CA 1
ATOM 5948 C C . GLU A 1 726 ? -83.436 0.564 139.499 1.00 71.94 726 GLU A C 1
ATOM 5950 O O . GLU A 1 726 ? -82.629 1.128 138.757 1.00 71.94 726 GLU A O 1
ATOM 5955 N N . LYS A 1 727 ? -83.676 -0.752 139.415 1.00 74.56 727 LYS A N 1
ATOM 5956 C CA . LYS A 1 727 ? -83.006 -1.630 138.442 1.00 74.56 727 LYS A CA 1
ATOM 5957 C C . LYS A 1 727 ? -83.317 -1.244 136.998 1.00 74.56 727 LYS A C 1
ATOM 5959 O O . LYS A 1 727 ? -82.400 -1.063 136.205 1.00 74.56 727 LYS A O 1
ATOM 5964 N N . LEU A 1 728 ? -84.594 -1.043 136.674 1.00 74.25 728 LEU A N 1
ATOM 5965 C CA . LEU A 1 728 ? -85.008 -0.640 135.326 1.00 74.25 728 LEU A CA 1
ATOM 5966 C C . LEU A 1 728 ? -84.503 0.763 134.950 1.00 74.25 728 LEU A C 1
ATOM 5968 O O . LEU A 1 728 ? -84.260 1.040 133.776 1.00 74.25 728 LEU A O 1
ATOM 5972 N N . THR A 1 729 ? -84.309 1.647 135.932 1.00 73.00 729 THR A N 1
ATOM 5973 C CA . THR A 1 729 ? -83.750 2.988 135.701 1.00 73.00 729 THR A CA 1
ATOM 5974 C C . THR A 1 729 ? -82.244 2.922 135.420 1.00 73.00 729 THR A C 1
ATOM 5976 O O . THR A 1 729 ? -81.765 3.603 134.514 1.00 73.00 729 THR A O 1
ATOM 5979 N N . ALA A 1 730 ? -81.511 2.060 136.133 1.00 74.38 730 ALA A N 1
ATOM 5980 C CA . ALA A 1 730 ? -80.094 1.804 135.876 1.00 74.38 730 ALA A CA 1
ATOM 5981 C C . ALA A 1 730 ? -79.866 1.109 134.521 1.00 74.38 730 ALA A C 1
ATOM 5983 O O . ALA A 1 730 ? -78.966 1.496 133.775 1.00 74.38 730 ALA A O 1
ATOM 5984 N N . ASP A 1 731 ? -80.717 0.146 134.160 1.00 77.19 731 ASP A N 1
ATOM 5985 C CA . ASP A 1 731 ? -80.633 -0.555 132.875 1.00 77.19 731 ASP A CA 1
ATOM 5986 C C . ASP A 1 731 ? -80.919 0.384 131.690 1.00 77.19 731 ASP A C 1
ATOM 5988 O O . ASP A 1 731 ? -80.214 0.332 130.682 1.00 77.19 731 ASP A O 1
ATOM 5992 N N . ASN A 1 732 ? -81.879 1.310 131.818 1.00 73.44 732 ASN A N 1
ATOM 5993 C CA . ASN A 1 732 ? -82.131 2.324 130.786 1.00 73.44 732 ASN A CA 1
ATOM 5994 C C . ASN A 1 732 ? -80.954 3.294 130.603 1.00 73.44 732 ASN A C 1
ATOM 5996 O O . ASN A 1 732 ? -80.614 3.621 129.469 1.00 73.44 732 ASN A O 1
ATOM 6000 N N . GLN A 1 733 ? -80.292 3.716 131.684 1.00 75.00 733 GLN A N 1
ATOM 6001 C CA . GLN A 1 733 ? -79.090 4.555 131.580 1.00 75.00 733 GLN A CA 1
ATOM 6002 C C . GLN A 1 733 ? -77.919 3.806 130.927 1.00 75.00 733 GLN A C 1
ATOM 6004 O O . GLN A 1 733 ? -77.155 4.385 130.154 1.00 75.00 733 GLN A O 1
ATOM 6009 N N . ASN A 1 734 ? -77.791 2.506 131.192 1.00 77.19 734 ASN A N 1
ATOM 6010 C CA . ASN A 1 734 ? -76.741 1.679 130.604 1.00 77.19 734 ASN A CA 1
ATOM 6011 C C . ASN A 1 734 ? -76.990 1.418 129.106 1.00 77.19 734 ASN A C 1
ATOM 6013 O O . ASN A 1 734 ? -76.062 1.452 128.299 1.00 77.19 734 ASN A O 1
ATOM 6017 N N . LEU A 1 735 ? -78.254 1.240 128.707 1.00 77.31 735 LEU A N 1
ATOM 6018 C CA . LEU A 1 735 ? -78.647 1.140 127.299 1.00 77.31 735 LEU A CA 1
ATOM 6019 C C . LEU A 1 735 ? -78.447 2.461 126.538 1.00 77.31 735 LEU A C 1
ATOM 6021 O O . LEU A 1 735 ? -78.042 2.431 125.375 1.00 77.31 735 LEU A O 1
ATOM 6025 N N . GLU A 1 736 ? -78.670 3.616 127.172 1.00 69.75 736 GLU A N 1
ATOM 6026 C CA . GLU A 1 736 ? -78.352 4.922 126.574 1.00 69.75 736 GLU A CA 1
ATOM 6027 C C . GLU A 1 736 ? -76.843 5.103 126.339 1.00 69.75 736 GLU A C 1
ATOM 6029 O O . GLU A 1 736 ? -76.450 5.589 125.276 1.00 69.75 736 GLU A O 1
ATOM 6034 N N . LEU A 1 737 ? -75.995 4.650 127.269 1.00 74.44 737 LEU A N 1
ATOM 6035 C CA . LEU A 1 737 ? -74.535 4.667 127.105 1.00 74.44 737 LEU A CA 1
ATOM 6036 C C . LEU A 1 737 ? -74.062 3.710 126.001 1.00 74.44 737 LEU A C 1
ATOM 6038 O O . LEU A 1 737 ? -73.262 4.102 125.155 1.00 74.44 737 LEU A O 1
ATOM 6042 N N . GLN A 1 738 ? -74.611 2.495 125.928 1.00 74.06 738 GLN A N 1
ATOM 6043 C CA . GLN A 1 738 ? -74.284 1.551 124.852 1.00 74.06 738 GLN A CA 1
ATOM 6044 C C . GLN A 1 738 ? -74.727 2.056 123.471 1.00 74.06 738 GLN A C 1
ATOM 6046 O O . GLN A 1 738 ? -74.027 1.848 122.480 1.00 74.06 738 GLN A O 1
ATOM 6051 N N . LEU A 1 739 ? -75.864 2.754 123.386 1.00 74.94 739 LEU A N 1
ATOM 6052 C CA . LEU A 1 739 ? -76.307 3.400 122.148 1.00 74.94 739 LEU A CA 1
ATOM 6053 C C . LEU A 1 739 ? -75.419 4.584 121.747 1.00 74.94 739 LEU A C 1
ATOM 6055 O O . LEU A 1 739 ? -75.274 4.842 120.551 1.00 74.94 739 LEU A O 1
ATOM 6059 N N . ALA A 1 740 ? -74.831 5.298 122.708 1.00 73.06 740 ALA A N 1
ATOM 6060 C CA . ALA A 1 740 ? -73.858 6.350 122.433 1.00 73.06 740 ALA A CA 1
ATOM 6061 C C . ALA A 1 740 ? -72.533 5.767 121.907 1.00 73.06 740 ALA A C 1
ATOM 6063 O O . ALA A 1 740 ? -72.064 6.204 120.856 1.00 73.06 740 ALA A O 1
ATOM 6064 N N . ASP A 1 741 ? -72.003 4.721 122.547 1.00 75.06 741 ASP A N 1
ATOM 6065 C CA . ASP A 1 741 ? -70.770 4.045 122.115 1.00 75.06 741 ASP A CA 1
ATOM 6066 C C . ASP A 1 741 ? -70.927 3.355 120.752 1.00 75.06 741 ASP A C 1
ATOM 6068 O O . ASP A 1 741 ? -70.030 3.405 119.910 1.00 75.06 741 ASP A O 1
ATOM 6072 N N . LEU A 1 742 ? -72.083 2.742 120.476 1.00 74.38 742 LEU A N 1
ATOM 6073 C CA . LEU A 1 742 ? -72.360 2.144 119.165 1.00 74.38 742 LEU A CA 1
ATOM 6074 C C . LEU A 1 742 ? -72.486 3.192 118.057 1.00 74.38 742 LEU A C 1
ATOM 6076 O O . LEU A 1 742 ? -72.053 2.934 116.935 1.00 74.38 742 LEU A O 1
ATOM 6080 N N . LYS A 1 743 ? -73.045 4.373 118.349 1.00 71.88 743 LYS A N 1
ATOM 6081 C CA . LYS A 1 743 ? -73.082 5.481 117.383 1.00 71.88 743 LYS A CA 1
ATOM 6082 C C . LYS A 1 743 ? -71.688 6.027 117.106 1.00 71.88 743 LYS A C 1
ATOM 6084 O O . LYS A 1 743 ? -71.349 6.218 115.945 1.00 71.88 743 LYS A O 1
ATOM 6089 N N . GLN A 1 744 ? -70.869 6.197 118.140 1.00 75.25 744 GLN A N 1
ATOM 6090 C CA . GLN A 1 744 ? -69.496 6.661 117.976 1.00 75.25 744 GLN A CA 1
ATOM 6091 C C . GLN A 1 744 ? -68.647 5.653 117.184 1.00 75.25 744 GLN A C 1
ATOM 6093 O O . GLN A 1 744 ? -67.988 6.031 116.221 1.00 75.25 744 GLN A O 1
ATOM 6098 N N . ASN A 1 745 ? -68.766 4.356 117.482 1.00 75.56 745 ASN A N 1
ATOM 6099 C CA . ASN A 1 745 ? -68.103 3.307 116.704 1.00 75.56 745 ASN A CA 1
ATOM 6100 C C . ASN A 1 745 ? -68.601 3.233 115.252 1.00 75.56 745 ASN A C 1
ATOM 6102 O O . ASN A 1 745 ? -67.815 2.940 114.352 1.00 75.56 745 ASN A O 1
ATOM 6106 N N . PHE A 1 746 ? -69.888 3.489 114.999 1.00 76.75 746 PHE A N 1
ATOM 6107 C CA . PHE A 1 746 ? -70.428 3.546 113.640 1.00 76.75 746 PHE A CA 1
ATOM 6108 C C . PHE A 1 746 ? -69.877 4.743 112.857 1.00 76.75 746 PHE A C 1
ATOM 6110 O O . PHE A 1 746 ? -69.498 4.586 111.696 1.00 76.75 746 PHE A O 1
ATOM 6117 N N . ASP A 1 747 ? -69.787 5.913 113.488 1.00 72.50 747 ASP A N 1
ATOM 6118 C CA . ASP A 1 747 ? -69.221 7.110 112.869 1.00 72.50 747 ASP A CA 1
ATOM 6119 C C . ASP A 1 747 ? -67.715 6.939 112.590 1.00 72.50 747 ASP A C 1
ATOM 6121 O O . ASP A 1 747 ? -67.254 7.281 111.497 1.00 72.50 747 ASP A O 1
ATOM 6125 N N . ASP A 1 748 ? -66.968 6.296 113.492 1.00 75.25 748 ASP A N 1
ATOM 6126 C CA . ASP A 1 748 ? -65.545 5.984 113.304 1.00 75.25 748 ASP A CA 1
ATOM 6127 C C . ASP A 1 748 ? -65.312 4.933 112.196 1.00 75.25 748 ASP A C 1
ATOM 6129 O O . ASP A 1 748 ? -64.422 5.089 111.353 1.00 75.25 748 ASP A O 1
ATOM 6133 N N . LEU A 1 749 ? -66.146 3.888 112.119 1.00 72.94 749 LEU A N 1
ATOM 6134 C CA . LEU A 1 749 ? -66.117 2.902 111.025 1.00 72.94 749 LEU A CA 1
ATOM 6135 C C . LEU A 1 749 ? -66.524 3.512 109.679 1.00 72.94 749 LEU A C 1
ATOM 6137 O O . LEU A 1 749 ? -65.933 3.181 108.648 1.00 72.94 749 LEU A O 1
ATOM 6141 N N . SER A 1 750 ? -67.507 4.411 109.676 1.00 72.62 750 SER A N 1
ATOM 6142 C CA . SER A 1 750 ? -67.931 5.159 108.490 1.00 72.62 750 SER A CA 1
ATOM 6143 C C . SER A 1 750 ? -66.803 6.057 107.978 1.00 72.62 750 SER A C 1
ATOM 6145 O O . SER A 1 750 ? -66.475 6.031 106.789 1.00 72.62 750 SER A O 1
ATOM 6147 N N . PHE A 1 751 ? -66.124 6.772 108.879 1.00 73.31 751 PHE A N 1
ATOM 6148 C CA . PHE A 1 751 ? -64.971 7.605 108.546 1.00 73.31 751 PHE A CA 1
ATOM 6149 C C . PHE A 1 751 ? -63.781 6.777 108.031 1.00 73.31 751 PHE A C 1
ATOM 6151 O O . PHE A 1 751 ? -63.139 7.152 107.046 1.00 73.31 751 PHE A O 1
ATOM 6158 N N . SER A 1 752 ? -63.524 5.610 108.631 1.00 71.00 752 SER A N 1
ATOM 6159 C CA . SER A 1 752 ? -62.472 4.683 108.193 1.00 71.00 752 SER A CA 1
ATOM 6160 C C . SER A 1 752 ? -62.750 4.099 106.800 1.00 71.00 752 SER A C 1
ATOM 6162 O O . SER A 1 752 ? -61.886 4.149 105.924 1.00 71.00 752 SER A O 1
ATOM 6164 N N . ASN A 1 753 ? -63.983 3.656 106.530 1.00 69.31 753 ASN A N 1
ATOM 6165 C CA . ASN A 1 753 ? -64.387 3.178 105.202 1.00 69.31 753 ASN A CA 1
ATOM 6166 C C . ASN A 1 753 ? -64.343 4.282 104.139 1.00 69.31 753 ASN A C 1
ATOM 6168 O O . ASN A 1 753 ? -63.950 4.031 102.999 1.00 69.31 753 ASN A O 1
ATOM 6172 N N . GLN A 1 754 ? -64.704 5.516 104.496 1.00 70.50 754 GLN A N 1
ATOM 6173 C CA . GLN A 1 754 ? -64.623 6.638 103.567 1.00 70.50 754 GLN A CA 1
ATOM 6174 C C . GLN A 1 754 ? -63.167 6.993 103.223 1.00 70.50 754 GLN A C 1
ATOM 6176 O O . GLN A 1 754 ? -62.884 7.372 102.086 1.00 70.50 754 GLN A O 1
ATOM 6181 N N . ASN A 1 755 ? -62.234 6.840 104.167 1.00 71.19 755 ASN A N 1
ATOM 6182 C CA . ASN A 1 755 ? -60.807 7.033 103.910 1.00 71.19 755 ASN A CA 1
ATOM 6183 C C . ASN A 1 755 ? -60.204 5.889 103.084 1.00 71.19 755 ASN A C 1
ATOM 6185 O O . ASN A 1 755 ? -59.507 6.172 102.114 1.00 71.19 755 ASN A O 1
ATOM 6189 N N . LEU A 1 756 ? -60.549 4.629 103.370 1.00 71.88 756 LEU A N 1
ATOM 6190 C CA . LEU A 1 756 ? -60.148 3.471 102.557 1.00 71.88 756 LEU A CA 1
ATOM 6191 C C . LEU A 1 756 ? -60.675 3.556 101.116 1.00 71.88 756 LEU A C 1
ATOM 6193 O O . LEU A 1 756 ? -59.945 3.242 100.178 1.00 71.88 756 LEU A O 1
ATOM 6197 N N . SER A 1 757 ? -61.907 4.037 100.916 1.00 69.25 757 SER A N 1
ATOM 6198 C CA . SER A 1 757 ? -62.460 4.277 99.575 1.00 69.25 757 SER A CA 1
ATOM 6199 C C . SER A 1 757 ? -61.676 5.355 98.825 1.00 69.25 757 SER A C 1
ATOM 6201 O O . SER A 1 757 ? -61.314 5.148 97.673 1.00 69.25 757 SER A O 1
ATOM 6203 N N . LYS A 1 758 ? -61.354 6.481 99.476 1.00 72.62 758 LYS A N 1
ATOM 6204 C CA . LYS A 1 758 ? -60.550 7.554 98.863 1.00 72.62 758 LYS A CA 1
ATOM 6205 C C . LYS A 1 758 ? -59.123 7.104 98.545 1.00 72.62 758 LYS A C 1
ATOM 6207 O O . LYS A 1 758 ? -58.542 7.538 97.550 1.00 72.62 758 LYS A O 1
ATOM 6212 N N . GLU A 1 759 ? -58.547 6.246 99.379 1.00 70.56 759 GLU A N 1
ATOM 6213 C CA . GLU A 1 759 ? -57.213 5.689 99.159 1.00 70.56 759 GLU A CA 1
ATOM 6214 C C . GLU A 1 759 ? -57.213 4.681 97.997 1.00 70.56 759 GLU A C 1
ATOM 6216 O O . GLU A 1 759 ? -56.322 4.712 97.149 1.00 70.56 759 GLU A O 1
ATOM 6221 N N . MET A 1 760 ? -58.266 3.867 97.865 1.00 70.62 760 MET A N 1
ATOM 6222 C CA . MET A 1 760 ? -58.450 3.009 96.691 1.00 70.62 760 MET A CA 1
ATOM 6223 C C . MET A 1 760 ? -58.684 3.803 95.408 1.00 70.62 760 MET A C 1
ATOM 6225 O O . MET A 1 760 ? -58.044 3.514 94.398 1.00 70.62 760 MET A O 1
ATOM 6229 N N . ASP A 1 761 ? -59.524 4.837 95.447 1.00 73.69 761 ASP A N 1
ATOM 6230 C CA . ASP A 1 761 ? -59.760 5.702 94.290 1.00 73.69 761 ASP A CA 1
ATOM 6231 C C . ASP A 1 761 ? -58.458 6.381 93.843 1.00 73.69 761 ASP A C 1
ATOM 6233 O O . ASP A 1 761 ? -58.139 6.372 92.658 1.00 73.69 761 ASP A O 1
ATOM 6237 N N . THR A 1 762 ? -57.629 6.862 94.775 1.00 72.88 762 THR A N 1
ATOM 6238 C CA . THR A 1 762 ? -56.326 7.466 94.434 1.00 72.88 762 THR A CA 1
ATOM 6239 C C . THR A 1 762 ? -55.289 6.461 93.923 1.00 72.88 762 THR A C 1
ATOM 6241 O O . THR A 1 762 ? -54.452 6.828 93.093 1.00 72.88 762 THR A O 1
ATOM 6244 N N . ILE A 1 763 ? -55.316 5.197 94.360 1.00 74.50 763 ILE A N 1
ATOM 6245 C CA . ILE A 1 763 ? -54.460 4.133 93.802 1.00 74.50 763 ILE A CA 1
ATOM 6246 C C . ILE A 1 763 ? -54.909 3.769 92.382 1.00 74.50 763 ILE A C 1
ATOM 6248 O O . ILE A 1 763 ? -54.075 3.671 91.477 1.00 74.50 763 ILE A O 1
ATOM 6252 N N . VAL A 1 764 ? -56.217 3.614 92.166 1.00 73.75 764 VAL A N 1
ATOM 6253 C CA . VAL A 1 764 ? -56.789 3.325 90.846 1.00 73.75 764 VAL A CA 1
ATOM 6254 C C . VAL A 1 764 ? -56.508 4.476 89.884 1.00 73.75 764 VAL A C 1
ATOM 6256 O O . VAL A 1 764 ? -56.024 4.234 88.779 1.00 73.75 764 VAL A O 1
ATOM 6259 N N . GLU A 1 765 ? -56.702 5.722 90.308 1.00 77.50 765 GLU A N 1
ATOM 6260 C CA . GLU A 1 765 ? -56.458 6.910 89.490 1.00 77.50 765 GLU A CA 1
ATOM 6261 C C . GLU A 1 765 ? -54.976 7.028 89.102 1.00 77.50 765 GLU A C 1
ATOM 6263 O O . GLU A 1 765 ? -54.666 7.184 87.921 1.00 77.50 765 GLU A O 1
ATOM 6268 N N . LYS A 1 766 ? -54.046 6.785 90.041 1.00 77.75 766 LYS A N 1
ATOM 6269 C CA . LYS A 1 766 ? -52.607 6.705 89.734 1.00 77.75 766 LYS A CA 1
ATOM 6270 C C . LYS A 1 766 ? -52.270 5.585 88.750 1.00 77.75 766 LYS A C 1
ATOM 6272 O O . LYS A 1 766 ? -51.466 5.814 87.853 1.00 77.75 766 LYS A O 1
ATOM 6277 N N . SER A 1 767 ? -52.879 4.405 88.881 1.00 73.88 767 SER A N 1
ATOM 6278 C CA . SER A 1 767 ? -52.639 3.277 87.964 1.00 73.88 767 SER A CA 1
ATOM 6279 C C . SER A 1 767 ? -53.185 3.527 86.548 1.00 73.88 767 SER A C 1
ATOM 6281 O O . SER A 1 767 ? -52.569 3.156 85.545 1.00 73.88 767 SER A O 1
ATOM 6283 N N . ILE A 1 768 ? -54.325 4.216 86.443 1.00 77.00 768 ILE A N 1
ATOM 6284 C CA . ILE A 1 768 ? -54.905 4.650 85.168 1.00 77.00 768 ILE A CA 1
ATOM 6285 C C . ILE A 1 768 ? -54.037 5.744 84.543 1.00 77.00 768 ILE A C 1
ATOM 6287 O O . ILE A 1 768 ? -53.876 5.795 83.324 1.00 77.00 768 ILE A O 1
ATOM 6291 N N . GLU A 1 769 ? -53.458 6.625 85.354 1.00 78.62 769 GLU A N 1
ATOM 6292 C CA . GLU A 1 769 ? -52.603 7.705 84.876 1.00 78.62 769 GLU A CA 1
ATOM 6293 C C . GLU A 1 769 ? -51.234 7.194 84.404 1.00 78.62 769 GLU A C 1
ATOM 6295 O O . GLU A 1 769 ? -50.763 7.619 83.347 1.00 78.62 769 GLU A O 1
ATOM 6300 N N . THR A 1 770 ? -50.637 6.216 85.098 1.00 78.31 770 THR A N 1
ATOM 6301 C CA . THR A 1 770 ? -49.406 5.550 84.641 1.00 78.31 770 THR A CA 1
ATOM 6302 C C . THR A 1 770 ? -49.635 4.769 83.352 1.00 78.31 770 THR A C 1
ATOM 6304 O O . THR A 1 770 ? -48.883 4.949 82.399 1.00 78.31 770 THR A O 1
ATOM 6307 N N . THR A 1 771 ? -50.718 3.994 83.254 1.00 76.56 771 THR A N 1
ATOM 6308 C CA . THR A 1 771 ? -51.046 3.262 82.015 1.00 76.56 771 THR A CA 1
ATOM 6309 C C . THR A 1 771 ? -51.401 4.205 80.861 1.00 76.56 771 THR A C 1
ATOM 6311 O O . THR A 1 771 ? -50.968 3.986 79.730 1.00 76.56 771 THR A O 1
ATOM 6314 N N . LYS A 1 772 ? -52.114 5.315 81.112 1.00 81.25 772 LYS A N 1
ATOM 6315 C CA . LYS A 1 772 ? -52.319 6.372 80.104 1.00 81.25 772 LYS A CA 1
ATOM 6316 C C . LYS A 1 772 ? -51.003 6.989 79.653 1.00 81.25 772 LYS A C 1
ATOM 6318 O O . LYS A 1 772 ? -50.857 7.269 78.465 1.00 81.25 772 LYS A O 1
ATOM 6323 N N . PHE A 1 773 ? -50.073 7.241 80.570 1.00 86.38 773 PHE A N 1
ATOM 6324 C CA . PHE A 1 773 ? -48.765 7.791 80.234 1.00 86.38 773 PHE A CA 1
ATOM 6325 C C . PHE A 1 773 ? -47.953 6.813 79.378 1.00 86.38 773 PHE A C 1
ATOM 6327 O O . PHE A 1 773 ? -47.427 7.222 78.345 1.00 86.38 773 PHE A O 1
ATOM 6334 N N . GLU A 1 774 ? -47.919 5.532 79.744 1.00 83.62 774 GLU A N 1
ATOM 6335 C CA . GLU A 1 774 ? -47.238 4.469 78.997 1.00 83.62 774 GLU A CA 1
ATOM 6336 C C . GLU A 1 774 ? -47.826 4.295 77.597 1.00 83.62 774 GLU A C 1
ATOM 6338 O O . GLU A 1 774 ? -47.093 4.378 76.613 1.00 83.62 774 GLU A O 1
ATOM 6343 N N . LEU A 1 775 ? -49.153 4.183 77.477 1.00 81.81 775 LEU A N 1
ATOM 6344 C CA . LEU A 1 775 ? -49.825 4.090 76.179 1.00 81.81 775 LEU A CA 1
ATOM 6345 C C . LEU A 1 775 ? -49.603 5.347 75.335 1.00 81.81 775 LEU A C 1
ATOM 6347 O O . LEU A 1 775 ? -49.404 5.259 74.126 1.00 81.81 775 LEU A O 1
ATOM 6351 N N . LYS A 1 776 ? -49.595 6.538 75.943 1.00 88.31 776 LYS A N 1
ATOM 6352 C CA . LYS A 1 776 ? -49.314 7.792 75.231 1.00 88.31 776 LYS A CA 1
ATOM 6353 C C . LYS A 1 776 ? -47.855 7.866 74.778 1.00 88.31 776 LYS A C 1
ATOM 6355 O O . LYS A 1 776 ? -47.587 8.359 73.683 1.00 88.31 776 LYS A O 1
ATOM 6360 N N . HIS A 1 777 ? -46.925 7.357 75.581 1.00 86.62 777 HIS A N 1
ATOM 6361 C CA . HIS A 1 777 ? -45.519 7.238 75.211 1.00 86.62 777 HIS A CA 1
ATOM 6362 C C . HIS A 1 777 ? -45.328 6.221 74.077 1.00 86.62 777 HIS A C 1
ATOM 6364 O O . HIS A 1 777 ? -44.572 6.482 73.140 1.00 86.62 777 HIS A O 1
ATOM 6370 N N . GLU A 1 778 ? -46.028 5.090 74.112 1.00 88.88 778 GLU A N 1
ATOM 6371 C CA . GLU A 1 778 ? -45.976 4.075 73.062 1.00 88.88 778 GLU A CA 1
ATOM 6372 C C . GLU A 1 778 ? -46.596 4.585 71.755 1.00 88.88 778 GLU A C 1
ATOM 6374 O O . GLU A 1 778 ? -45.989 4.451 70.693 1.00 88.88 778 GLU A O 1
ATOM 6379 N N . ILE A 1 779 ? -47.740 5.274 71.827 1.00 86.25 779 ILE A N 1
ATOM 6380 C CA . ILE A 1 779 ? -48.359 5.959 70.683 1.00 86.25 779 ILE A CA 1
ATOM 6381 C C . ILE A 1 779 ? -47.395 6.990 70.088 1.00 86.25 779 ILE A C 1
ATOM 6383 O O . ILE A 1 779 ? -47.260 7.065 68.868 1.00 86.25 779 ILE A O 1
ATOM 6387 N N . ASN A 1 780 ? -46.696 7.770 70.916 1.00 88.50 780 ASN A N 1
ATOM 6388 C CA . ASN A 1 780 ? -45.710 8.734 70.430 1.00 88.50 780 ASN A CA 1
ATOM 6389 C C . ASN A 1 780 ? -44.521 8.046 69.744 1.00 88.50 780 ASN A C 1
ATOM 6391 O O . ASN A 1 780 ? -44.169 8.446 68.637 1.00 88.50 780 ASN A O 1
ATOM 6395 N N . ASN A 1 781 ? -43.971 6.979 70.329 1.00 88.56 781 ASN A N 1
ATOM 6396 C CA . ASN A 1 781 ? -42.891 6.198 69.715 1.00 88.56 781 ASN A CA 1
ATOM 6397 C C . ASN A 1 781 ? -43.323 5.570 68.381 1.00 88.56 781 ASN A C 1
ATOM 6399 O O . ASN A 1 781 ? -42.581 5.612 67.400 1.00 88.56 781 ASN A O 1
ATOM 6403 N N . LEU A 1 782 ? -44.528 4.997 68.320 1.00 88.62 782 LEU A N 1
ATOM 6404 C CA . LEU A 1 782 ? -45.076 4.425 67.090 1.00 88.62 782 LEU A CA 1
ATOM 6405 C C . LEU A 1 782 ? -45.321 5.504 66.032 1.00 88.62 782 LEU A C 1
ATOM 6407 O O . LEU A 1 782 ? -45.006 5.291 64.864 1.00 88.62 782 LEU A O 1
ATOM 6411 N N . ASN A 1 783 ? -45.819 6.679 66.421 1.00 90.12 783 ASN A N 1
ATOM 6412 C CA . ASN A 1 783 ? -45.982 7.812 65.510 1.00 90.12 783 ASN A CA 1
ATOM 6413 C C . ASN A 1 783 ? -44.637 8.325 64.983 1.00 90.12 783 ASN A C 1
ATOM 6415 O O . ASN A 1 783 ? -44.537 8.685 63.809 1.00 90.12 783 ASN A O 1
ATOM 6419 N N . GLU A 1 784 ? -43.595 8.330 65.812 1.00 89.75 784 GLU A N 1
ATOM 6420 C CA . GLU A 1 784 ? -42.243 8.707 65.403 1.00 89.75 784 GLU A CA 1
ATOM 6421 C C . GLU A 1 784 ? -41.653 7.687 64.418 1.00 89.75 784 GLU A C 1
ATOM 6423 O O . GLU A 1 784 ? -41.194 8.076 63.343 1.00 89.75 784 GLU A O 1
ATOM 6428 N N . GLN A 1 785 ? -41.809 6.385 64.682 1.00 90.81 785 GLN A N 1
ATOM 6429 C CA . GLN A 1 785 ? -41.440 5.324 63.734 1.00 90.81 785 GLN A CA 1
ATOM 6430 C C . GLN A 1 785 ? -42.223 5.411 62.418 1.00 90.81 785 GLN A C 1
ATOM 6432 O O . GLN A 1 785 ? -41.648 5.251 61.339 1.00 90.81 785 GLN A O 1
ATOM 6437 N N . ILE A 1 786 ? -43.529 5.694 62.472 1.00 88.38 786 ILE A N 1
ATOM 6438 C CA . ILE A 1 786 ? -44.346 5.920 61.273 1.00 88.38 786 ILE A CA 1
ATOM 6439 C C . ILE A 1 786 ? -43.796 7.115 60.496 1.00 88.38 786 ILE A C 1
ATOM 6441 O O . ILE A 1 786 ? -43.668 7.038 59.273 1.00 88.38 786 ILE A O 1
ATOM 6445 N N . ARG A 1 787 ? -43.425 8.203 61.173 1.00 91.12 787 ARG A N 1
ATOM 6446 C CA . ARG A 1 787 ? -42.863 9.396 60.534 1.00 91.12 787 ARG A CA 1
ATOM 6447 C C . ARG A 1 787 ? -41.513 9.106 59.876 1.00 91.12 787 ARG A C 1
ATOM 6449 O O . ARG A 1 787 ? -41.306 9.510 58.733 1.00 91.12 787 ARG A O 1
ATOM 6456 N N . GLU A 1 788 ? -40.630 8.362 60.537 1.00 90.88 788 GLU A N 1
ATOM 6457 C CA . GLU A 1 788 ? -39.352 7.921 59.967 1.00 90.88 788 GLU A CA 1
ATOM 6458 C C . GLU A 1 788 ? -39.544 7.034 58.736 1.00 90.88 788 GLU A C 1
ATOM 6460 O O . GLU A 1 788 ? -38.940 7.287 57.692 1.00 90.88 788 GLU A O 1
ATOM 6465 N N . LEU A 1 789 ? -40.426 6.035 58.819 1.00 88.38 789 LEU A N 1
ATOM 6466 C CA . LEU A 1 789 ? -40.741 5.156 57.694 1.00 88.38 789 LEU A CA 1
ATOM 6467 C C . LEU A 1 789 ? -41.377 5.928 56.535 1.00 88.38 789 LEU A C 1
ATOM 6469 O O . LEU A 1 789 ? -41.053 5.671 55.376 1.00 88.38 789 LEU A O 1
ATOM 6473 N N . THR A 1 790 ? -42.231 6.909 56.828 1.00 90.00 790 THR A N 1
ATOM 6474 C CA . THR A 1 790 ? -42.844 7.776 55.812 1.00 90.00 790 THR A CA 1
ATOM 6475 C C . THR A 1 790 ? -41.780 8.624 55.110 1.00 90.00 790 THR A C 1
ATOM 6477 O O . THR A 1 790 ? -41.744 8.666 53.879 1.00 90.00 790 THR A O 1
ATOM 6480 N N . ASN A 1 791 ? -40.845 9.209 55.865 1.00 90.81 791 ASN A N 1
ATOM 6481 C CA . ASN A 1 791 ? -39.718 9.969 55.319 1.00 90.81 791 ASN A CA 1
ATOM 6482 C C . ASN A 1 791 ? -38.780 9.089 54.476 1.00 90.81 791 ASN A C 1
ATOM 6484 O O . ASN A 1 791 ? -38.349 9.491 53.391 1.00 90.81 791 ASN A O 1
ATOM 6488 N N . GLN A 1 792 ? -38.479 7.870 54.935 1.00 91.81 792 GLN A N 1
ATOM 6489 C CA . GLN A 1 792 ? -37.688 6.910 54.163 1.00 91.81 792 GLN A CA 1
ATOM 6490 C C . GLN A 1 792 ? -38.392 6.543 52.856 1.00 91.81 792 GLN A C 1
ATOM 6492 O O . GLN A 1 792 ? -37.752 6.539 51.802 1.00 91.81 792 GLN A O 1
ATOM 6497 N N . ASN A 1 793 ? -39.702 6.299 52.899 1.00 88.06 793 ASN A N 1
ATOM 6498 C CA . ASN A 1 793 ? -40.487 5.952 51.721 1.00 88.06 793 ASN A CA 1
ATOM 6499 C C . ASN A 1 793 ? -40.522 7.106 50.706 1.00 88.06 793 ASN A C 1
ATOM 6501 O O . ASN A 1 793 ? -40.273 6.882 49.522 1.00 88.06 793 ASN A O 1
ATOM 6505 N N . GLU A 1 794 ? -40.704 8.351 51.159 1.00 92.44 794 GLU A N 1
ATOM 6506 C CA . GLU A 1 794 ? -40.552 9.531 50.299 1.00 92.44 794 GLU A CA 1
ATOM 6507 C C . GLU A 1 794 ? -39.156 9.621 49.671 1.00 92.44 794 GLU A C 1
ATOM 6509 O O . GLU A 1 794 ? -39.030 9.945 48.487 1.00 92.44 794 GLU A O 1
ATOM 6514 N N . SER A 1 795 ? -38.097 9.339 50.439 1.00 90.31 795 SER A N 1
ATOM 6515 C CA . SER A 1 795 ? -36.724 9.364 49.921 1.00 90.31 795 SER A CA 1
ATOM 6516 C C . SER A 1 795 ? -36.532 8.324 48.812 1.00 90.31 795 SER A C 1
ATOM 6518 O O . SER A 1 795 ? -36.033 8.654 47.733 1.00 90.31 795 SER A O 1
ATOM 6520 N N . TYR A 1 796 ? -37.032 7.100 49.013 1.00 90.00 796 TYR A N 1
ATOM 6521 C CA . TYR A 1 796 ? -36.967 6.036 48.018 1.00 90.00 796 TYR A CA 1
ATOM 6522 C C . TYR A 1 796 ? -37.807 6.361 46.787 1.00 90.00 796 TYR A C 1
ATOM 6524 O O . TYR A 1 796 ? -37.380 6.087 45.665 1.00 90.00 796 TYR A O 1
ATOM 6532 N N . GLN A 1 797 ? -38.961 7.001 46.964 1.00 91.06 797 GLN A N 1
ATOM 6533 C CA . GLN A 1 797 ? -39.817 7.434 45.865 1.00 91.06 797 GLN A CA 1
ATOM 6534 C C . GLN A 1 797 ? -39.145 8.539 45.033 1.00 91.06 797 GLN A C 1
ATOM 6536 O O . GLN A 1 797 ? -39.151 8.480 43.797 1.00 91.06 797 GLN A O 1
ATOM 6541 N N . LYS A 1 798 ? -38.473 9.497 45.689 1.00 90.06 798 LYS A N 1
ATOM 6542 C CA . LYS A 1 798 ? -37.648 10.524 45.031 1.00 90.06 798 LYS A CA 1
ATOM 6543 C C . LYS A 1 798 ? -36.502 9.880 44.247 1.00 90.06 798 LYS A C 1
ATOM 6545 O O . LYS A 1 798 ? -36.382 10.150 43.047 1.00 90.06 798 LYS A O 1
ATOM 6550 N N . SER A 1 799 ? -35.732 8.974 44.857 1.00 87.38 799 SER A N 1
ATOM 6551 C CA . SER A 1 799 ? -34.649 8.237 44.186 1.00 87.38 799 SER A CA 1
ATOM 6552 C C . SER A 1 799 ? -35.149 7.404 43.003 1.00 87.38 799 SER A C 1
ATOM 6554 O O . SER A 1 799 ? -34.554 7.452 41.927 1.00 87.38 799 SER A O 1
ATOM 6556 N N . ALA A 1 800 ? -36.271 6.694 43.145 1.00 86.75 800 ALA A N 1
ATOM 6557 C CA . ALA A 1 800 ? -36.880 5.932 42.057 1.00 86.75 800 ALA A CA 1
ATOM 6558 C C . ALA A 1 800 ? -37.270 6.835 40.874 1.00 86.75 800 ALA A C 1
ATOM 6560 O O . ALA A 1 800 ? -37.053 6.461 39.720 1.00 86.75 800 ALA A O 1
ATOM 6561 N N . SER A 1 801 ? -37.781 8.045 41.138 1.00 90.25 801 SER A N 1
ATOM 6562 C CA . SER A 1 801 ? -38.083 9.018 40.080 1.00 90.25 801 SER A CA 1
ATOM 6563 C C . SER A 1 801 ? -36.822 9.486 39.340 1.00 90.25 801 SER A C 1
ATOM 6565 O O . SER A 1 801 ? -36.836 9.597 38.113 1.00 90.25 801 SER A O 1
ATOM 6567 N N . VAL A 1 802 ? -35.715 9.699 40.063 1.00 90.56 802 VAL A N 1
ATOM 6568 C CA . VAL A 1 802 ? -34.424 10.103 39.486 1.00 90.56 802 VAL A CA 1
ATOM 6569 C C . VAL A 1 802 ? -33.864 8.987 38.610 1.00 90.56 802 VAL A C 1
ATOM 6571 O O . VAL A 1 802 ? -33.490 9.242 37.467 1.00 90.56 802 VAL A O 1
ATOM 6574 N N . TYR A 1 803 ? -33.882 7.741 39.089 1.00 89.81 803 TYR A N 1
ATOM 6575 C CA . TYR A 1 803 ? -33.447 6.595 38.290 1.00 89.81 803 TYR A CA 1
ATOM 6576 C C . TYR A 1 803 ? -34.316 6.390 37.050 1.00 89.81 803 TYR A C 1
ATOM 6578 O O . TYR A 1 803 ? -33.789 6.073 35.987 1.00 89.81 803 TYR A O 1
ATOM 6586 N N . LYS A 1 804 ? -35.629 6.629 37.141 1.00 91.81 804 LYS A N 1
ATOM 6587 C CA . LYS A 1 804 ? -36.529 6.559 35.984 1.00 91.81 804 LYS A CA 1
ATOM 6588 C C . LYS A 1 804 ? -36.168 7.610 34.930 1.00 91.81 804 LYS A C 1
ATOM 6590 O O . LYS A 1 804 ? -35.977 7.254 33.772 1.00 91.81 804 LYS A O 1
ATOM 6595 N N . LYS A 1 805 ? -35.946 8.865 35.344 1.00 90.25 805 LYS A N 1
ATOM 6596 C CA . LYS A 1 805 ? -35.457 9.935 34.455 1.00 90.25 805 LYS A CA 1
ATOM 6597 C C . LYS A 1 805 ? -34.096 9.596 33.837 1.00 90.25 805 LYS A C 1
ATOM 6599 O O . LYS A 1 805 ? -33.902 9.807 32.645 1.00 90.25 805 LYS A O 1
ATOM 6604 N N . ALA A 1 806 ? -33.166 9.038 34.614 1.00 86.62 806 ALA A N 1
ATOM 6605 C CA . ALA A 1 806 ? -31.854 8.626 34.116 1.00 86.62 806 ALA A CA 1
ATOM 6606 C C . ALA A 1 806 ? -31.956 7.498 33.074 1.00 86.62 806 ALA A C 1
ATOM 6608 O O . ALA A 1 806 ? -31.286 7.551 32.045 1.00 86.62 806 ALA A O 1
ATOM 6609 N N . ILE A 1 807 ? -32.826 6.509 33.305 1.00 88.94 807 ILE A N 1
ATOM 6610 C CA . ILE A 1 807 ? -33.115 5.439 32.342 1.00 88.94 807 ILE A CA 1
ATOM 6611 C C . ILE A 1 807 ? -33.689 6.018 31.050 1.00 88.94 807 ILE A C 1
ATOM 6613 O O . ILE A 1 807 ? -33.266 5.606 29.971 1.00 88.94 807 ILE A O 1
ATOM 6617 N N . ASP A 1 808 ? -34.619 6.966 31.140 1.00 89.44 808 ASP A N 1
ATOM 6618 C CA . ASP A 1 808 ? -35.213 7.582 29.955 1.00 89.44 808 ASP A CA 1
ATOM 6619 C C . ASP A 1 808 ? -34.158 8.353 29.154 1.00 89.44 808 ASP A C 1
ATOM 6621 O O . ASP A 1 808 ? -34.032 8.113 27.959 1.00 89.44 808 ASP A O 1
ATOM 6625 N N . VAL A 1 809 ? -33.301 9.148 29.808 1.00 91.25 809 VAL A N 1
ATOM 6626 C CA . VAL A 1 809 ? -32.167 9.833 29.153 1.00 91.25 809 VAL A CA 1
ATOM 6627 C C . VAL A 1 809 ? -31.201 8.844 28.492 1.00 91.25 809 VAL A C 1
ATOM 6629 O O . VAL A 1 809 ? -30.748 9.076 27.369 1.00 91.25 809 VAL A O 1
ATOM 6632 N N . LEU A 1 810 ? -30.875 7.734 29.160 1.00 88.06 810 LEU A N 1
ATOM 6633 C CA . LEU A 1 810 ? -30.002 6.702 28.597 1.00 88.06 810 LEU A CA 1
ATOM 6634 C C . LEU A 1 810 ? -30.643 6.008 27.392 1.00 88.06 810 LEU A C 1
ATOM 6636 O O . LEU A 1 810 ? -29.942 5.738 26.420 1.00 88.06 810 LEU A O 1
ATOM 6640 N N . LYS A 1 811 ? -31.960 5.768 27.406 1.00 92.25 811 LYS A N 1
ATOM 6641 C CA . LYS A 1 811 ? -32.687 5.247 26.240 1.00 92.25 811 LYS A CA 1
ATOM 6642 C C . LYS A 1 811 ? -32.631 6.224 25.071 1.00 92.25 811 LYS A C 1
ATOM 6644 O O . LYS A 1 811 ? -32.348 5.789 23.958 1.00 92.25 811 LYS A O 1
ATOM 6649 N N . THR A 1 812 ? -32.834 7.523 25.300 1.00 90.31 812 THR A N 1
ATOM 6650 C CA . THR A 1 812 ? -32.736 8.527 24.229 1.00 90.31 812 THR A CA 1
ATOM 6651 C C . THR A 1 812 ? -31.326 8.579 23.650 1.00 90.31 812 THR A C 1
ATOM 6653 O O . THR A 1 812 ? -31.171 8.551 22.431 1.00 90.31 812 THR A O 1
ATOM 6656 N N . LYS A 1 813 ? -30.291 8.571 24.503 1.00 89.94 813 LYS A N 1
ATOM 6657 C CA . LYS A 1 813 ? -28.887 8.518 24.060 1.00 89.94 813 LYS A CA 1
ATOM 6658 C C . LYS A 1 813 ? -28.564 7.237 23.295 1.00 89.94 813 LYS A C 1
ATOM 6660 O O . LYS A 1 813 ? -27.843 7.290 22.304 1.00 89.94 813 LYS A O 1
ATOM 6665 N N . LEU A 1 814 ? -29.103 6.096 23.723 1.00 90.06 814 LEU A N 1
ATOM 6666 C CA . LEU A 1 814 ? -28.925 4.824 23.027 1.00 90.06 814 LEU A CA 1
ATOM 6667 C C . LEU A 1 814 ? -29.546 4.875 21.627 1.00 90.06 814 LEU A C 1
ATOM 6669 O O . LEU A 1 814 ? -28.887 4.501 20.664 1.00 90.06 814 LEU A O 1
ATOM 6673 N N . VAL A 1 815 ? -30.773 5.388 21.498 1.00 93.12 815 VAL A N 1
ATOM 6674 C CA . VAL A 1 815 ? -31.439 5.559 20.195 1.00 93.12 815 VAL A CA 1
ATOM 6675 C C . VAL A 1 815 ? -30.654 6.519 19.297 1.00 93.12 815 VAL A C 1
ATOM 6677 O O . VAL A 1 815 ? -30.412 6.203 18.136 1.00 93.12 815 VAL A O 1
ATOM 6680 N N . GLN A 1 816 ? -30.187 7.651 19.831 1.00 90.94 816 GLN A N 1
ATOM 6681 C CA . GLN A 1 816 ? -29.338 8.592 19.090 1.00 90.94 816 GLN A CA 1
ATOM 6682 C C . GLN A 1 816 ? -28.033 7.937 18.616 1.00 90.94 816 GLN A C 1
ATOM 6684 O O . GLN A 1 816 ? -27.650 8.099 17.461 1.00 90.94 816 GLN A O 1
ATOM 6689 N N . SER A 1 817 ? -27.376 7.153 19.475 1.00 89.31 817 SER A N 1
ATOM 6690 C CA . SER A 1 817 ? -26.151 6.432 19.122 1.00 89.31 817 SER A CA 1
ATOM 6691 C C . SER A 1 817 ? -26.398 5.353 18.062 1.00 89.31 817 SER A C 1
ATOM 6693 O O . SER A 1 817 ? -25.614 5.242 17.123 1.00 89.31 817 SER A O 1
ATOM 6695 N N . ILE A 1 818 ? -27.506 4.609 18.147 1.00 90.62 818 ILE A N 1
ATOM 6696 C CA . ILE A 1 818 ? -27.907 3.627 17.125 1.00 90.62 818 ILE A CA 1
ATOM 6697 C C . ILE A 1 818 ? -28.141 4.314 15.774 1.00 90.62 818 ILE A C 1
ATOM 6699 O O . ILE A 1 818 ? -27.659 3.824 14.751 1.00 90.62 818 ILE A O 1
ATOM 6703 N N . ASN A 1 819 ? -28.827 5.459 15.767 1.00 91.12 819 ASN A N 1
ATOM 6704 C CA . ASN A 1 819 ? -29.071 6.228 14.548 1.00 91.12 819 ASN A CA 1
ATOM 6705 C C . ASN A 1 819 ? -27.759 6.745 13.941 1.00 91.12 819 ASN A C 1
ATOM 6707 O O . ASN A 1 819 ? -27.527 6.536 12.753 1.00 91.12 819 ASN A O 1
ATOM 6711 N N . ALA A 1 820 ? -26.857 7.299 14.758 1.00 89.25 820 ALA A N 1
ATOM 6712 C CA . ALA A 1 820 ? -25.540 7.750 14.306 1.00 89.25 820 ALA A CA 1
ATOM 6713 C C . ALA A 1 820 ? -24.688 6.598 13.739 1.00 89.25 820 ALA A C 1
ATOM 6715 O O . ALA A 1 820 ? -24.058 6.743 12.695 1.00 89.25 820 ALA A O 1
ATOM 6716 N N . ILE A 1 821 ? -24.706 5.418 14.373 1.00 88.44 821 ILE A N 1
ATOM 6717 C CA . ILE A 1 821 ? -24.026 4.220 13.853 1.00 88.44 821 ILE A CA 1
ATOM 6718 C C . ILE A 1 821 ? -24.638 3.785 12.515 1.00 88.44 821 ILE A C 1
ATOM 6720 O O . ILE A 1 821 ? -23.910 3.383 11.609 1.00 88.44 821 ILE A O 1
ATOM 6724 N N . SER A 1 822 ? -25.963 3.848 12.372 1.00 91.50 822 SER A N 1
ATOM 6725 C CA . SER A 1 822 ? -26.654 3.539 11.116 1.00 91.50 822 SER A CA 1
ATOM 6726 C C . SER A 1 822 ? -26.266 4.512 9.997 1.00 91.50 822 SER A C 1
ATOM 6728 O O . SER A 1 822 ? -25.976 4.077 8.883 1.00 91.50 822 SER A O 1
ATOM 6730 N N . GLU A 1 823 ? -26.216 5.813 10.280 1.00 91.75 823 GLU A N 1
ATOM 6731 C CA . GLU A 1 823 ? -25.790 6.836 9.318 1.00 91.75 823 GLU A CA 1
ATOM 6732 C C . GLU A 1 823 ? -24.323 6.668 8.917 1.00 91.75 823 GLU A C 1
ATOM 6734 O O . GLU A 1 823 ? -24.027 6.626 7.724 1.00 91.75 823 GLU A O 1
ATOM 6739 N N . LEU A 1 824 ? -23.423 6.450 9.881 1.00 90.06 824 LEU A N 1
ATOM 6740 C CA . LEU A 1 824 ? -22.012 6.166 9.607 1.00 90.06 824 LEU A CA 1
ATOM 6741 C C . LEU A 1 824 ? -21.828 4.892 8.777 1.00 90.06 824 LEU A C 1
ATOM 6743 O O . LEU A 1 824 ? -20.993 4.860 7.878 1.00 90.06 824 LEU A O 1
ATOM 6747 N N . LYS A 1 825 ? -22.622 3.842 9.023 1.00 90.00 825 LYS A N 1
ATOM 6748 C CA . LYS A 1 825 ? -22.598 2.627 8.194 1.00 90.00 825 LYS A CA 1
ATOM 6749 C C . LYS A 1 825 ? -23.034 2.902 6.756 1.00 90.00 825 LYS A C 1
ATOM 6751 O O . LYS A 1 825 ? -22.429 2.349 5.843 1.00 90.00 825 LYS A O 1
ATOM 6756 N N . LYS A 1 826 ? -24.057 3.738 6.549 1.00 91.12 826 LYS A N 1
ATOM 6757 C CA . LYS A 1 826 ? -24.504 4.139 5.205 1.00 91.12 826 LYS A CA 1
ATOM 6758 C C . LYS A 1 826 ? -23.454 4.992 4.493 1.00 91.12 826 LYS A C 1
ATOM 6760 O O . LYS A 1 826 ? -23.173 4.724 3.331 1.00 91.12 826 LYS A O 1
ATOM 6765 N N . ALA A 1 827 ? -22.854 5.957 5.190 1.00 91.38 827 ALA A N 1
ATOM 6766 C CA . ALA A 1 827 ? -21.771 6.780 4.655 1.00 91.38 827 ALA A CA 1
ATOM 6767 C C . ALA A 1 827 ? -20.561 5.918 4.263 1.00 91.38 827 ALA A C 1
ATOM 6769 O O . ALA A 1 827 ? -20.156 5.939 3.110 1.00 91.38 827 ALA A O 1
ATOM 6770 N N . ASN A 1 828 ? -20.089 5.040 5.156 1.00 88.88 828 ASN A N 1
ATOM 6771 C CA . ASN A 1 828 ? -18.984 4.124 4.854 1.00 88.88 828 ASN A CA 1
ATOM 6772 C C . ASN A 1 828 ? -19.291 3.165 3.696 1.00 88.88 828 ASN A C 1
ATOM 6774 O O . ASN A 1 828 ? -18.389 2.824 2.937 1.00 88.88 828 ASN A O 1
ATOM 6778 N N . ALA A 1 829 ? -20.532 2.684 3.569 1.00 91.25 829 ALA A N 1
ATOM 6779 C CA . ALA A 1 829 ? -20.918 1.836 2.443 1.00 91.25 829 ALA A CA 1
ATOM 6780 C C . ALA A 1 829 ? -20.838 2.607 1.118 1.00 91.25 829 ALA A C 1
ATOM 6782 O O . ALA A 1 829 ? -20.270 2.096 0.156 1.00 91.25 829 ALA A O 1
ATOM 6783 N N . LYS A 1 830 ? -21.331 3.850 1.104 1.00 93.38 830 LYS A N 1
ATOM 6784 C CA . LYS A 1 830 ? -21.261 4.736 -0.057 1.00 93.38 830 LYS A CA 1
ATOM 6785 C C . LYS A 1 830 ? -19.816 5.089 -0.418 1.00 93.38 830 LYS A C 1
ATOM 6787 O O . LYS A 1 830 ? -19.429 4.927 -1.568 1.00 93.38 830 LYS A O 1
ATOM 6792 N N . ASP A 1 831 ? -18.999 5.476 0.559 1.00 90.75 831 ASP A N 1
ATOM 6793 C CA . ASP A 1 831 ? -17.583 5.798 0.345 1.00 90.75 831 ASP A CA 1
ATOM 6794 C C . ASP A 1 831 ? -16.806 4.580 -0.168 1.00 90.75 831 ASP A C 1
ATOM 6796 O O . ASP A 1 831 ? -15.943 4.702 -1.036 1.00 90.75 831 ASP A O 1
ATOM 6800 N N . LYS A 1 832 ? -17.140 3.378 0.321 1.00 90.81 832 LYS A N 1
ATOM 6801 C CA . LYS A 1 832 ? -16.561 2.126 -0.173 1.00 90.81 832 LYS A CA 1
ATOM 6802 C C . LYS A 1 832 ? -16.962 1.847 -1.622 1.00 90.81 832 LYS A C 1
ATOM 6804 O O . LYS A 1 832 ? -16.100 1.447 -2.400 1.00 90.81 832 LYS A O 1
ATOM 6809 N N . GLU A 1 833 ? -18.226 2.052 -1.988 1.00 92.62 833 GLU A N 1
ATOM 6810 C CA . GLU A 1 833 ? -18.690 1.920 -3.375 1.00 92.62 833 GLU A CA 1
ATOM 6811 C C . GLU A 1 833 ? -18.017 2.946 -4.296 1.00 92.62 833 GLU A C 1
ATOM 6813 O O . GLU A 1 833 ? -17.521 2.573 -5.357 1.00 92.62 833 GLU A O 1
ATOM 6818 N N . GLU A 1 834 ? -17.920 4.212 -3.879 1.00 92.56 834 GLU A N 1
ATOM 6819 C CA . GLU A 1 834 ? -17.246 5.270 -4.641 1.00 92.56 834 GLU A CA 1
ATOM 6820 C C . GLU A 1 834 ? -15.746 4.984 -4.805 1.00 92.56 834 GLU A C 1
ATOM 6822 O O . GLU A 1 834 ? -15.202 5.119 -5.903 1.00 92.56 834 GLU A O 1
ATOM 6827 N N . PHE A 1 835 ? -15.070 4.536 -3.744 1.00 89.69 835 PHE A N 1
ATOM 6828 C CA . PHE A 1 835 ? -13.666 4.135 -3.803 1.00 89.69 835 PHE A CA 1
ATOM 6829 C C . PHE A 1 835 ? -13.466 2.932 -4.730 1.00 89.69 835 PHE A C 1
ATOM 6831 O O . PHE A 1 835 ? -12.569 2.938 -5.570 1.00 89.69 835 PHE A O 1
ATOM 6838 N N . GLN A 1 836 ? -14.332 1.922 -4.635 1.00 91.50 836 GLN A N 1
ATOM 6839 C CA . GLN A 1 836 ? -14.264 0.741 -5.489 1.00 91.50 836 GLN A CA 1
ATOM 6840 C C . GLN A 1 836 ? -14.541 1.087 -6.959 1.00 91.50 836 GLN A C 1
ATOM 6842 O O . GLN A 1 836 ? -13.860 0.566 -7.842 1.00 91.50 836 GLN A O 1
ATOM 6847 N N . ALA A 1 837 ? -15.468 2.009 -7.233 1.00 91.62 837 ALA A N 1
ATOM 6848 C CA . ALA A 1 837 ? -15.709 2.536 -8.572 1.00 91.62 837 ALA A CA 1
ATOM 6849 C C . ALA A 1 837 ? -14.481 3.280 -9.123 1.00 91.62 837 ALA A C 1
ATOM 6851 O O . ALA A 1 837 ? -14.082 3.022 -10.258 1.00 91.62 837 ALA A O 1
ATOM 6852 N N . ARG A 1 838 ? -13.827 4.129 -8.313 1.00 92.12 838 ARG A N 1
ATOM 6853 C CA . ARG A 1 838 ? -12.583 4.818 -8.704 1.00 92.12 838 ARG A CA 1
ATOM 6854 C C . ARG A 1 838 ? -11.448 3.839 -8.986 1.00 92.12 838 ARG A C 1
ATOM 6856 O O . ARG A 1 838 ? -10.821 3.949 -10.032 1.00 92.12 838 ARG A O 1
ATOM 6863 N N . CYS A 1 839 ? -11.225 2.851 -8.118 1.00 88.50 839 CYS A N 1
ATOM 6864 C CA . CYS A 1 839 ? -10.208 1.823 -8.349 1.00 88.50 839 CYS A CA 1
ATOM 6865 C C . CYS A 1 839 ? -10.488 1.007 -9.617 1.00 88.50 839 CYS A C 1
ATOM 6867 O O . CYS A 1 839 ? -9.562 0.701 -10.362 1.00 88.50 839 CYS A O 1
ATOM 6869 N N . ASN A 1 840 ? -11.750 0.664 -9.889 1.00 90.94 840 ASN A N 1
ATOM 6870 C CA . ASN A 1 840 ? -12.117 -0.044 -11.116 1.00 90.94 840 ASN A CA 1
ATOM 6871 C C . ASN A 1 840 ? -11.867 0.820 -12.359 1.00 90.94 840 ASN A C 1
ATOM 6873 O O . ASN A 1 840 ? -11.308 0.326 -13.334 1.00 90.94 840 ASN A O 1
ATOM 6877 N N . GLN A 1 841 ? -12.217 2.107 -12.305 1.00 93.88 841 GLN A N 1
ATOM 6878 C CA . GLN A 1 841 ? -11.975 3.053 -13.392 1.00 93.88 841 GLN A CA 1
ATOM 6879 C C . GLN A 1 841 ? -10.475 3.271 -13.636 1.00 93.88 841 GLN A C 1
ATOM 6881 O O . GLN A 1 841 ? -10.028 3.274 -14.779 1.00 93.88 841 GLN A O 1
ATOM 6886 N N . GLU A 1 842 ? -9.679 3.413 -12.577 1.00 89.00 842 GLU A N 1
ATOM 6887 C CA . GLU A 1 842 ? -8.223 3.529 -12.677 1.00 89.00 842 GLU A CA 1
ATOM 6888 C C . GLU A 1 842 ? -7.606 2.248 -13.248 1.00 89.00 842 GLU A C 1
ATOM 6890 O O . GLU A 1 842 ? -6.756 2.317 -14.134 1.00 89.00 842 GLU A O 1
ATOM 6895 N N . ARG A 1 843 ? -8.097 1.073 -12.834 1.00 92.25 843 ARG A N 1
ATOM 6896 C CA . ARG A 1 843 ? -7.672 -0.215 -13.394 1.00 92.25 843 ARG A CA 1
ATOM 6897 C C . ARG A 1 843 ? -7.992 -0.326 -14.884 1.00 92.25 843 ARG A C 1
ATOM 6899 O O . ARG A 1 843 ? -7.136 -0.766 -15.644 1.00 92.25 843 ARG A O 1
ATOM 6906 N N . GLU A 1 844 ? -9.192 0.074 -15.306 1.00 93.19 844 GLU A N 1
ATOM 6907 C CA . GLU A 1 844 ? -9.567 0.111 -16.725 1.00 93.19 844 GLU A CA 1
ATOM 6908 C C . GLU A 1 844 ? -8.706 1.094 -17.519 1.00 93.19 844 GLU A C 1
ATOM 6910 O O . GLU A 1 844 ? -8.277 0.772 -18.625 1.00 93.19 844 GLU A O 1
ATOM 6915 N N . ASN A 1 845 ? -8.416 2.270 -16.959 1.00 93.12 845 ASN A N 1
ATOM 6916 C CA . ASN A 1 845 ? -7.547 3.250 -17.599 1.00 93.12 845 ASN A CA 1
ATOM 6917 C C . ASN A 1 845 ? -6.128 2.697 -17.758 1.00 93.12 845 ASN A C 1
ATOM 6919 O O . ASN A 1 845 ? -5.611 2.704 -18.866 1.00 93.12 845 ASN A O 1
ATOM 6923 N N . ILE A 1 846 ? -5.528 2.144 -16.697 1.00 92.00 846 ILE A N 1
ATOM 6924 C CA . ILE A 1 846 ? -4.198 1.517 -16.756 1.00 92.00 846 ILE A CA 1
ATOM 6925 C C . ILE A 1 846 ? -4.183 0.380 -17.779 1.00 92.00 846 ILE A C 1
ATOM 6927 O O . ILE A 1 846 ? -3.232 0.259 -18.549 1.00 92.00 846 ILE A O 1
ATOM 6931 N N . GLN A 1 847 ? -5.233 -0.443 -17.819 1.00 92.06 847 GLN A N 1
ATOM 6932 C CA . GLN A 1 847 ? -5.339 -1.520 -18.794 1.00 92.06 847 GLN A CA 1
ATOM 6933 C C . GLN A 1 847 ? -5.374 -0.978 -20.230 1.00 92.06 847 GLN A C 1
ATOM 6935 O O . GLN A 1 847 ? -4.614 -1.465 -21.063 1.00 92.06 847 GLN A O 1
ATOM 6940 N N . LYS A 1 848 ? -6.170 0.063 -20.507 1.00 94.38 848 LYS A N 1
ATOM 6941 C CA . LYS A 1 848 ? -6.202 0.721 -21.822 1.00 94.38 848 LYS A CA 1
ATOM 6942 C C . LYS A 1 848 ? -4.840 1.294 -22.203 1.00 94.38 848 LYS A C 1
ATOM 6944 O O . LYS A 1 848 ? -4.349 0.996 -23.285 1.00 94.38 848 LYS A O 1
ATOM 6949 N N . THR A 1 849 ? -4.184 2.033 -21.309 1.00 92.94 849 THR A N 1
ATOM 6950 C CA . THR A 1 849 ? -2.863 2.616 -21.588 1.00 92.94 849 THR A CA 1
ATOM 6951 C C . THR A 1 849 ? -1.804 1.533 -21.825 1.00 92.94 849 THR A C 1
ATOM 6953 O O . THR A 1 849 ? -0.959 1.662 -22.711 1.00 92.94 849 THR A O 1
ATOM 6956 N N . ASN A 1 850 ? -1.853 0.426 -21.078 1.00 92.75 850 ASN A N 1
ATOM 6957 C CA . ASN A 1 850 ? -0.957 -0.716 -21.278 1.00 92.75 850 ASN A CA 1
ATOM 6958 C C . ASN A 1 850 ? -1.228 -1.441 -22.605 1.00 92.75 850 ASN A C 1
ATOM 6960 O O . ASN A 1 850 ? -0.291 -1.840 -23.296 1.00 92.75 850 ASN A O 1
ATOM 6964 N N . GLU A 1 851 ? -2.493 -1.606 -22.991 1.00 94.19 851 GLU A N 1
ATOM 6965 C CA . GLU A 1 851 ? -2.868 -2.182 -24.286 1.00 94.19 851 GLU A CA 1
ATOM 6966 C C . GLU A 1 851 ? -2.424 -1.274 -25.445 1.00 94.19 851 GLU A C 1
ATOM 6968 O O . GLU A 1 851 ? -1.842 -1.757 -26.418 1.00 94.19 851 GLU A O 1
ATOM 6973 N N . GLU A 1 852 ? -2.607 0.042 -25.325 1.00 93.81 852 GLU A N 1
ATOM 6974 C CA . GLU A 1 852 ? -2.158 1.034 -26.308 1.00 93.81 852 GLU A CA 1
ATOM 6975 C C . GLU A 1 852 ? -0.634 1.046 -26.464 1.00 93.81 852 GLU A C 1
ATOM 6977 O O . GLU A 1 852 ? -0.131 0.945 -27.585 1.00 93.81 852 GLU A O 1
ATOM 6982 N N . THR A 1 853 ? 0.114 1.096 -25.360 1.00 91.06 853 THR A N 1
ATOM 6983 C CA . THR A 1 853 ? 1.588 1.048 -25.380 1.00 91.06 853 THR A CA 1
ATOM 6984 C C . THR A 1 853 ? 2.106 -0.279 -25.930 1.00 91.06 853 THR A C 1
ATOM 6986 O O . THR A 1 853 ? 3.023 -0.290 -26.751 1.00 91.06 853 THR A O 1
ATOM 6989 N N . THR A 1 854 ? 1.481 -1.404 -25.574 1.00 93.31 854 THR A N 1
ATOM 6990 C CA . THR A 1 854 ? 1.825 -2.720 -26.134 1.00 93.31 854 THR A CA 1
ATOM 6991 C C . THR A 1 854 ? 1.574 -2.767 -27.641 1.00 93.31 854 THR A C 1
ATOM 6993 O O . THR A 1 854 ? 2.395 -3.298 -28.390 1.00 93.31 854 THR A O 1
ATOM 6996 N N . ASN A 1 855 ? 0.466 -2.194 -28.117 1.00 93.88 855 ASN A N 1
ATOM 6997 C CA . ASN A 1 855 ? 0.161 -2.121 -29.544 1.00 93.88 855 ASN A CA 1
ATOM 6998 C C . ASN A 1 855 ? 1.133 -1.199 -30.294 1.00 93.88 855 ASN A C 1
ATOM 7000 O O . ASN A 1 855 ? 1.581 -1.556 -31.384 1.00 93.88 855 ASN A O 1
ATOM 7004 N N . GLN A 1 856 ? 1.519 -0.063 -29.706 1.00 93.25 856 GLN A N 1
ATOM 7005 C CA . GLN A 1 856 ? 2.547 0.820 -30.264 1.00 93.25 856 GLN A CA 1
ATOM 7006 C C . GLN A 1 856 ? 3.907 0.119 -30.352 1.00 93.25 856 GLN A C 1
ATOM 7008 O O . GLN A 1 856 ? 4.531 0.150 -31.412 1.00 93.25 856 GLN A O 1
ATOM 7013 N N . LEU A 1 857 ? 4.330 -0.585 -29.297 1.00 91.50 857 LEU A N 1
ATOM 7014 C CA . LEU A 1 857 ? 5.563 -1.378 -29.305 1.00 91.50 857 LEU A CA 1
ATOM 7015 C C . LEU A 1 857 ? 5.515 -2.480 -30.365 1.00 91.50 857 LEU A C 1
ATOM 7017 O O . LEU A 1 857 ? 6.469 -2.657 -31.115 1.00 91.50 857 LEU A O 1
ATOM 7021 N N . ARG A 1 858 ? 4.389 -3.194 -30.493 1.00 92.62 858 ARG A N 1
ATOM 7022 C CA . ARG A 1 858 ? 4.206 -4.197 -31.554 1.00 92.62 858 ARG A CA 1
ATOM 7023 C C . ARG A 1 858 ? 4.318 -3.582 -32.945 1.00 92.62 858 ARG A C 1
ATOM 7025 O O . ARG A 1 858 ? 4.967 -4.178 -33.803 1.00 92.62 858 ARG A O 1
ATOM 7032 N N . LYS A 1 859 ? 3.725 -2.403 -33.159 1.00 93.69 859 LYS A N 1
ATOM 7033 C CA . LYS A 1 859 ? 3.812 -1.669 -34.426 1.00 93.69 859 LYS A CA 1
ATOM 7034 C C . LYS A 1 859 ? 5.257 -1.273 -34.733 1.00 93.69 859 LYS A C 1
ATOM 7036 O O . LYS A 1 859 ? 5.742 -1.610 -35.806 1.00 93.69 859 LYS A O 1
ATOM 7041 N N . GLN A 1 860 ? 5.968 -0.680 -33.774 1.00 93.12 860 GLN A N 1
ATOM 7042 C CA . GLN A 1 860 ? 7.383 -0.322 -33.922 1.00 93.12 860 GLN A CA 1
ATOM 7043 C C . GLN A 1 860 ? 8.265 -1.547 -34.185 1.00 93.12 860 GLN A C 1
ATOM 7045 O O . GLN A 1 860 ? 9.116 -1.519 -35.067 1.00 93.12 860 GLN A O 1
ATOM 7050 N N . CYS A 1 861 ? 8.045 -2.660 -33.478 1.00 91.00 861 CYS A N 1
ATOM 7051 C CA . CYS A 1 861 ? 8.760 -3.905 -33.750 1.00 91.00 861 CYS A CA 1
ATOM 7052 C C . CYS A 1 861 ? 8.470 -4.451 -35.155 1.00 91.00 861 CYS A C 1
ATOM 7054 O O . CYS A 1 861 ? 9.362 -5.043 -35.757 1.00 91.00 861 CYS A O 1
ATOM 7056 N N . SER A 1 862 ? 7.249 -4.287 -35.673 1.00 92.69 862 SER A N 1
ATOM 7057 C CA . SER A 1 862 ? 6.915 -4.666 -37.051 1.00 92.69 862 SER A CA 1
ATOM 7058 C C . SER A 1 862 ? 7.627 -3.768 -38.060 1.00 92.69 862 SER A C 1
ATOM 7060 O O . SER A 1 862 ? 8.291 -4.280 -38.951 1.00 92.69 862 SER A O 1
ATOM 7062 N N . GLU A 1 863 ? 7.571 -2.448 -37.874 1.00 93.00 863 GLU A N 1
ATOM 7063 C CA . GLU A 1 863 ? 8.244 -1.471 -38.741 1.00 93.00 863 GLU A CA 1
ATOM 7064 C C . GLU A 1 863 ? 9.765 -1.688 -38.766 1.00 93.00 863 GLU A C 1
ATOM 7066 O O . GLU A 1 863 ? 10.380 -1.652 -39.830 1.00 93.00 863 GLU A O 1
ATOM 7071 N N . LEU A 1 864 ? 10.375 -1.987 -37.612 1.00 90.94 864 LEU A N 1
ATOM 7072 C CA . LEU A 1 864 ? 11.796 -2.329 -37.519 1.00 90.94 864 LEU A CA 1
ATOM 7073 C C . LEU A 1 864 ? 12.128 -3.640 -38.239 1.00 90.94 864 LEU A C 1
ATOM 7075 O O . LEU A 1 864 ? 13.166 -3.718 -38.893 1.00 90.94 864 LEU A O 1
ATOM 7079 N N . ARG A 1 865 ? 11.264 -4.662 -38.156 1.00 94.31 865 ARG A N 1
ATOM 7080 C CA . ARG A 1 865 ? 11.447 -5.902 -38.930 1.00 94.31 865 ARG A CA 1
ATOM 7081 C C . ARG A 1 865 ? 11.365 -5.633 -40.427 1.00 94.31 865 ARG A C 1
ATOM 7083 O O . ARG A 1 865 ? 12.234 -6.100 -41.153 1.00 94.31 865 ARG A O 1
ATOM 7090 N N . ASP A 1 866 ? 10.384 -4.857 -40.875 1.00 93.31 866 ASP A N 1
ATOM 7091 C CA . ASP A 1 866 ? 10.224 -4.517 -42.291 1.00 93.31 866 ASP A CA 1
ATOM 7092 C C . ASP A 1 866 ? 11.421 -3.704 -42.807 1.00 93.31 866 ASP A C 1
ATOM 7094 O O . ASP A 1 866 ? 11.932 -3.962 -43.897 1.00 93.31 866 ASP A O 1
ATOM 7098 N N . ALA A 1 867 ? 11.924 -2.755 -42.010 1.00 91.12 867 ALA A N 1
ATOM 7099 C CA . ALA A 1 867 ? 13.136 -2.004 -42.328 1.00 91.12 867 ALA A CA 1
ATOM 7100 C C . ALA A 1 867 ? 14.378 -2.909 -42.393 1.00 91.12 867 ALA A C 1
ATOM 7102 O O . ALA A 1 867 ? 15.196 -2.758 -43.298 1.00 91.12 867 ALA A O 1
ATOM 7103 N N . MET A 1 868 ? 14.507 -3.871 -41.475 1.00 91.75 868 MET A N 1
ATOM 7104 C CA . MET A 1 868 ? 15.608 -4.837 -41.471 1.00 91.75 868 MET A CA 1
ATOM 7105 C C . MET A 1 868 ? 15.552 -5.774 -42.683 1.00 91.75 868 MET A C 1
ATOM 7107 O O . MET A 1 868 ? 16.590 -6.061 -43.272 1.00 91.75 868 MET A O 1
ATOM 7111 N N . ILE A 1 869 ? 14.357 -6.215 -43.088 1.00 93.50 869 ILE A N 1
ATOM 7112 C CA . ILE A 1 869 ? 14.161 -7.007 -44.309 1.00 93.50 869 ILE A CA 1
ATOM 7113 C C . ILE A 1 869 ? 14.615 -6.200 -45.529 1.00 93.50 869 ILE A C 1
ATOM 7115 O O . ILE A 1 869 ? 15.466 -6.678 -46.273 1.00 93.50 869 ILE A O 1
ATOM 7119 N N . LYS A 1 870 ? 14.150 -4.952 -45.677 1.00 93.69 870 LYS A N 1
ATOM 7120 C CA . LYS A 1 870 ? 14.574 -4.066 -46.776 1.00 93.69 870 LYS A CA 1
ATOM 7121 C C . LYS A 1 870 ? 16.080 -3.820 -46.785 1.00 93.69 870 LYS A C 1
ATOM 7123 O O . LYS A 1 870 ? 16.699 -3.813 -47.842 1.00 93.69 870 LYS A O 1
ATOM 7128 N N . LEU A 1 871 ? 16.688 -3.617 -45.615 1.00 91.19 871 LEU A N 1
ATOM 7129 C CA . LEU A 1 871 ? 18.133 -3.425 -45.517 1.00 91.19 871 LEU A CA 1
ATOM 7130 C C . LEU A 1 871 ? 18.889 -4.683 -45.958 1.00 91.19 871 LEU A C 1
ATOM 7132 O O . LEU A 1 871 ? 19.862 -4.572 -46.695 1.00 91.19 871 LEU A O 1
ATOM 7136 N N . ASN A 1 872 ? 18.428 -5.867 -45.553 1.00 92.62 872 ASN A N 1
ATOM 7137 C CA . ASN A 1 872 ? 19.020 -7.133 -45.981 1.00 92.62 872 ASN A CA 1
ATOM 7138 C C . ASN A 1 872 ? 18.860 -7.367 -47.491 1.00 92.62 872 ASN A C 1
ATOM 7140 O O . ASN A 1 872 ? 19.793 -7.857 -48.121 1.00 92.62 872 ASN A O 1
ATOM 7144 N N . GLU A 1 873 ? 17.721 -6.992 -48.079 1.00 94.00 873 GLU A N 1
ATOM 7145 C CA . GLU A 1 873 ? 17.518 -7.021 -49.534 1.00 94.00 873 GLU A CA 1
ATOM 7146 C C . GLU A 1 873 ? 18.520 -6.102 -50.245 1.00 94.00 873 GLU A C 1
ATOM 7148 O O . GLU A 1 873 ? 19.238 -6.556 -51.133 1.00 94.00 873 GLU A O 1
ATOM 7153 N N . ILE A 1 874 ? 18.662 -4.851 -49.790 1.00 93.56 874 ILE A N 1
ATOM 7154 C CA . ILE A 1 874 ? 19.636 -3.893 -50.341 1.00 93.56 874 ILE A CA 1
ATOM 7155 C C . ILE A 1 874 ? 21.071 -4.417 -50.197 1.00 93.56 874 ILE A C 1
ATOM 7157 O O . ILE A 1 874 ? 21.860 -4.317 -51.136 1.00 93.56 874 ILE A O 1
ATOM 7161 N N . ILE A 1 875 ? 21.430 -4.986 -49.042 1.00 91.50 875 ILE A N 1
ATOM 7162 C CA . ILE A 1 875 ? 22.753 -5.588 -48.826 1.00 91.50 875 ILE A CA 1
ATOM 7163 C C . ILE A 1 875 ? 22.977 -6.730 -49.821 1.00 91.50 875 ILE A C 1
ATOM 7165 O O . ILE A 1 875 ? 24.015 -6.759 -50.476 1.00 91.50 875 ILE A O 1
ATOM 7169 N N . SER A 1 876 ? 21.997 -7.619 -49.998 1.00 94.50 876 SER A N 1
ATOM 7170 C CA . SER A 1 876 ? 22.096 -8.737 -50.939 1.00 94.50 876 SER A CA 1
ATOM 7171 C C . SER A 1 876 ? 22.250 -8.264 -52.392 1.00 94.50 876 SER A C 1
ATOM 7173 O O . SER A 1 876 ? 23.083 -8.790 -53.135 1.00 94.50 876 SER A O 1
ATOM 7175 N N . GLU A 1 877 ? 21.516 -7.224 -52.798 1.00 93.50 877 GLU A N 1
ATOM 7176 C CA . GLU A 1 877 ? 21.661 -6.601 -54.119 1.00 93.50 877 GLU A CA 1
ATOM 7177 C C . GLU A 1 877 ? 23.049 -5.973 -54.316 1.00 93.50 877 GLU A C 1
ATOM 7179 O O . GLU A 1 877 ? 23.670 -6.137 -55.374 1.00 93.50 877 GLU A O 1
ATOM 7184 N N . LEU A 1 878 ? 23.566 -5.276 -53.300 1.00 91.19 878 LEU A N 1
ATOM 7185 C CA . LEU A 1 878 ? 24.900 -4.676 -53.334 1.00 91.19 878 LEU A CA 1
ATOM 7186 C C . LEU A 1 878 ? 26.002 -5.736 -53.384 1.00 91.19 878 LEU A C 1
ATOM 7188 O O . LEU A 1 878 ? 26.953 -5.579 -54.151 1.00 91.19 878 LEU A O 1
ATOM 7192 N N . GLU A 1 879 ? 25.869 -6.828 -52.634 1.00 92.56 879 GLU A N 1
ATOM 7193 C CA . GLU A 1 879 ? 26.785 -7.969 -52.683 1.00 92.56 879 GLU A CA 1
ATOM 7194 C C . GLU A 1 879 ? 26.800 -8.612 -54.075 1.00 92.56 879 GLU A C 1
ATOM 7196 O O . GLU A 1 879 ? 27.875 -8.838 -54.638 1.00 92.56 879 GLU A O 1
ATOM 7201 N N . ALA A 1 880 ? 25.628 -8.829 -54.682 1.00 92.06 880 ALA A N 1
ATOM 7202 C CA . ALA A 1 880 ? 25.518 -9.363 -56.039 1.00 92.06 880 ALA A CA 1
ATOM 7203 C C . ALA A 1 880 ? 26.148 -8.423 -57.082 1.00 92.06 880 ALA A C 1
ATOM 7205 O O . ALA A 1 880 ? 26.883 -8.867 -57.974 1.00 92.06 880 ALA A O 1
ATOM 7206 N N . LYS A 1 881 ? 25.914 -7.110 -56.958 1.00 94.69 881 LYS A N 1
ATOM 7207 C CA . LYS A 1 881 ? 26.526 -6.098 -57.829 1.00 94.69 881 LYS A CA 1
ATOM 7208 C C . LYS A 1 881 ? 28.044 -6.058 -57.663 1.00 94.69 881 LYS A C 1
ATOM 7210 O O . LYS A 1 881 ? 28.758 -5.993 -58.662 1.00 94.69 881 LYS A O 1
ATOM 7215 N N . ASN A 1 882 ? 28.541 -6.138 -56.431 1.00 93.00 882 ASN A N 1
ATOM 7216 C CA . ASN A 1 882 ? 29.971 -6.165 -56.148 1.00 93.00 882 ASN A CA 1
ATOM 7217 C C . ASN A 1 882 ? 30.629 -7.427 -56.725 1.00 93.00 882 ASN A C 1
ATOM 7219 O O . ASN A 1 882 ? 31.650 -7.336 -57.400 1.00 93.00 882 ASN A O 1
ATOM 7223 N N . ALA A 1 883 ? 30.002 -8.596 -56.566 1.00 92.56 883 ALA A N 1
ATOM 7224 C CA . ALA A 1 883 ? 30.477 -9.841 -57.167 1.00 92.56 883 ALA A CA 1
ATOM 7225 C C . ALA A 1 883 ? 30.573 -9.745 -58.702 1.00 92.56 883 ALA A C 1
ATOM 7227 O O . ALA A 1 883 ? 31.556 -10.201 -59.293 1.00 92.56 883 ALA A O 1
ATOM 7228 N N . LYS A 1 884 ? 29.592 -9.100 -59.352 1.00 94.00 884 LYS A N 1
ATOM 7229 C CA . LYS A 1 884 ? 29.633 -8.825 -60.795 1.00 94.00 884 LYS A CA 1
ATOM 7230 C C . LYS A 1 884 ? 30.792 -7.895 -61.165 1.00 94.00 884 LYS A C 1
ATOM 7232 O O . LYS A 1 884 ? 31.565 -8.234 -62.052 1.00 94.00 884 LYS A O 1
ATOM 7237 N N . LEU A 1 885 ? 30.959 -6.777 -60.459 1.00 92.06 885 LEU A N 1
ATOM 7238 C CA . LEU A 1 885 ? 32.054 -5.833 -60.714 1.00 92.06 885 LEU A CA 1
ATOM 7239 C C . LEU A 1 885 ? 33.432 -6.475 -60.525 1.00 92.06 885 LEU A C 1
ATOM 7241 O O . LEU A 1 885 ? 34.332 -6.236 -61.325 1.00 92.06 885 LEU A O 1
ATOM 7245 N N . VAL A 1 886 ? 33.603 -7.326 -59.509 1.00 94.38 886 VAL A N 1
ATOM 7246 C CA . VAL A 1 886 ? 34.842 -8.092 -59.304 1.00 94.38 886 VAL A CA 1
ATOM 7247 C C . VAL A 1 886 ? 35.109 -9.022 -60.488 1.00 94.38 886 VAL A C 1
ATOM 7249 O O . VAL A 1 886 ? 36.242 -9.083 -60.970 1.00 94.38 886 VAL A O 1
ATOM 7252 N N . LYS A 1 887 ? 34.080 -9.716 -60.992 1.00 93.75 887 LYS A N 1
ATOM 7253 C CA . LYS A 1 887 ? 34.196 -10.577 -62.176 1.00 93.75 887 LYS A CA 1
ATOM 7254 C C . LYS A 1 887 ? 34.590 -9.776 -63.422 1.00 93.75 887 LYS A C 1
ATOM 7256 O O . LYS A 1 887 ? 35.537 -10.169 -64.103 1.00 93.75 887 LYS A O 1
ATOM 7261 N N . ASP A 1 888 ? 33.921 -8.655 -63.678 1.00 92.31 888 ASP A N 1
ATOM 7262 C CA . ASP A 1 888 ? 34.204 -7.784 -64.825 1.00 92.31 888 ASP A CA 1
ATOM 7263 C C . ASP A 1 888 ? 35.636 -7.221 -64.738 1.00 92.31 888 ASP A C 1
ATOM 7265 O O . ASP A 1 888 ? 36.381 -7.228 -65.715 1.00 92.31 888 ASP A O 1
ATOM 7269 N N . ASN A 1 889 ? 36.084 -6.824 -63.543 1.00 90.25 889 ASN A N 1
ATOM 7270 C CA . ASN A 1 889 ? 37.444 -6.332 -63.312 1.00 90.25 889 ASN A CA 1
ATOM 7271 C C . ASN A 1 889 ? 38.505 -7.427 -63.550 1.00 90.25 889 ASN A C 1
ATOM 7273 O O . ASN A 1 889 ? 39.542 -7.182 -64.167 1.00 90.25 889 ASN A O 1
ATOM 7277 N N . MET A 1 890 ? 38.232 -8.673 -63.141 1.00 92.88 890 MET A N 1
ATOM 7278 C CA . MET A 1 890 ? 39.092 -9.811 -63.487 1.00 92.88 890 MET A CA 1
ATOM 7279 C C . MET A 1 890 ? 39.148 -10.057 -65.000 1.00 92.88 890 MET A C 1
ATOM 7281 O O . MET A 1 890 ? 40.213 -10.392 -65.524 1.00 92.88 890 MET A O 1
ATOM 7285 N N . GLU A 1 891 ? 38.030 -9.899 -65.707 1.00 93.19 891 GLU A N 1
ATOM 7286 C CA . GLU A 1 891 ? 37.975 -10.050 -67.160 1.00 93.19 891 GLU A CA 1
ATOM 7287 C C . GLU A 1 891 ? 38.764 -8.948 -67.874 1.00 93.19 891 GLU A C 1
ATOM 7289 O O . GLU A 1 891 ? 39.619 -9.260 -68.706 1.00 93.19 891 GLU A O 1
ATOM 7294 N N . PHE A 1 892 ? 38.584 -7.684 -67.484 1.00 92.62 892 PHE A N 1
ATOM 7295 C CA . PHE A 1 892 ? 39.372 -6.572 -68.015 1.00 92.62 892 PHE A CA 1
ATOM 7296 C C . PHE A 1 892 ? 40.861 -6.741 -67.738 1.00 92.62 892 PHE A C 1
ATOM 7298 O O . PHE A 1 892 ? 41.672 -6.523 -68.635 1.00 92.62 892 PHE A O 1
ATOM 7305 N N . LYS A 1 893 ? 41.243 -7.215 -66.548 1.00 94.75 893 LYS A N 1
ATOM 7306 C CA . LYS A 1 893 ? 42.645 -7.511 -66.235 1.00 94.75 893 LYS A CA 1
ATOM 7307 C C . LYS A 1 893 ? 43.222 -8.586 -67.162 1.00 94.75 893 LYS A C 1
ATOM 7309 O O . LYS A 1 893 ? 44.337 -8.434 -67.649 1.00 94.75 893 LYS A O 1
ATOM 7314 N N . ARG A 1 894 ? 42.460 -9.646 -67.464 1.00 92.81 894 ARG A N 1
ATOM 7315 C CA . ARG A 1 894 ? 42.872 -10.681 -68.434 1.00 92.81 894 ARG A CA 1
ATOM 7316 C C . ARG A 1 894 ? 43.000 -10.127 -69.852 1.00 92.81 894 ARG A C 1
ATOM 7318 O O . ARG A 1 894 ? 43.961 -10.461 -70.543 1.00 92.81 894 ARG A O 1
ATOM 7325 N N . GLN A 1 895 ? 42.052 -9.298 -70.290 1.00 92.62 895 GLN A N 1
ATOM 7326 C CA . GLN A 1 895 ? 42.105 -8.655 -71.605 1.00 92.62 895 GLN A CA 1
ATOM 7327 C C . GLN A 1 895 ? 43.302 -7.704 -71.714 1.00 92.62 895 GLN A C 1
ATOM 7329 O O . GLN A 1 895 ? 44.031 -7.772 -72.699 1.00 92.62 895 GLN A O 1
ATOM 7334 N N . TYR A 1 896 ? 43.555 -6.898 -70.681 1.00 93.81 896 TYR A N 1
ATOM 7335 C CA . TYR A 1 896 ? 44.715 -6.014 -70.593 1.00 93.81 896 TYR A CA 1
ATOM 7336 C C . TYR A 1 896 ? 46.021 -6.800 -70.746 1.00 93.81 896 TYR A C 1
ATOM 7338 O O . TYR A 1 896 ? 46.787 -6.520 -71.662 1.00 93.81 896 TYR A O 1
ATOM 7346 N N . THR A 1 897 ? 46.233 -7.852 -69.945 1.00 92.44 897 THR A N 1
ATOM 7347 C CA . THR A 1 897 ? 47.444 -8.688 -70.042 1.00 92.44 897 THR A CA 1
ATOM 7348 C C . THR A 1 897 ? 47.590 -9.343 -71.421 1.00 92.44 897 THR A C 1
ATOM 7350 O O . THR A 1 897 ? 48.699 -9.477 -71.936 1.00 92.44 897 THR A O 1
ATOM 7353 N N . ARG A 1 898 ? 46.479 -9.733 -72.063 1.00 94.06 898 ARG A N 1
ATOM 7354 C CA . ARG A 1 898 ? 46.500 -10.285 -73.425 1.00 94.06 898 ARG A CA 1
ATOM 7355 C C . ARG A 1 898 ? 46.935 -9.245 -74.458 1.00 94.06 898 ARG A C 1
ATOM 7357 O O . ARG A 1 898 ? 47.774 -9.559 -75.298 1.00 94.06 898 ARG A O 1
ATOM 7364 N N . ILE A 1 899 ? 46.373 -8.038 -74.406 1.00 91.50 899 ILE A N 1
ATOM 7365 C CA . ILE A 1 899 ? 46.715 -6.942 -75.324 1.00 91.50 899 ILE A CA 1
ATOM 7366 C C . ILE A 1 899 ? 48.161 -6.494 -75.100 1.00 91.50 899 ILE A C 1
ATOM 7368 O O . ILE A 1 899 ? 48.890 -6.286 -76.063 1.00 91.50 899 ILE A O 1
ATOM 7372 N N . GLU A 1 900 ? 48.601 -6.405 -73.849 1.00 93.12 900 GLU A N 1
ATOM 7373 C CA . GLU A 1 900 ? 49.978 -6.068 -73.485 1.00 93.12 900 GLU A CA 1
ATOM 7374 C C . GLU A 1 900 ? 50.977 -7.086 -74.059 1.00 93.12 900 GLU A C 1
ATOM 7376 O O . GLU A 1 900 ? 51.955 -6.702 -74.699 1.00 93.12 900 GLU A O 1
ATOM 7381 N N . SER A 1 901 ? 50.685 -8.388 -73.944 1.00 92.00 901 SER A N 1
ATOM 7382 C CA . SER A 1 901 ? 51.491 -9.447 -74.569 1.00 92.00 901 SER A CA 1
ATOM 7383 C C . SER A 1 901 ? 51.494 -9.367 -76.104 1.00 92.00 901 SER A C 1
ATOM 7385 O O . SER A 1 901 ? 52.543 -9.551 -76.724 1.00 92.00 901 SER A O 1
ATOM 7387 N N . GLN A 1 902 ? 50.353 -9.052 -76.729 1.00 92.88 902 GLN A N 1
ATOM 7388 C CA . GLN A 1 902 ? 50.267 -8.843 -78.180 1.00 92.88 902 GLN A CA 1
ATOM 7389 C C . GLN A 1 902 ? 51.080 -7.625 -78.633 1.00 92.88 902 GLN A C 1
ATOM 7391 O O . GLN A 1 902 ? 51.810 -7.716 -79.618 1.00 92.88 902 GLN A O 1
ATOM 7396 N N . MET A 1 903 ? 51.003 -6.510 -77.902 1.00 89.94 903 MET A N 1
ATOM 7397 C CA . MET A 1 903 ? 51.799 -5.312 -78.169 1.00 89.94 903 MET A CA 1
ATOM 7398 C C . MET A 1 903 ? 53.294 -5.596 -78.042 1.00 89.94 903 MET A C 1
ATOM 7400 O O . MET A 1 903 ? 54.044 -5.235 -78.945 1.00 89.94 903 MET A O 1
ATOM 7404 N N . ALA A 1 904 ? 53.728 -6.290 -76.986 1.00 92.06 904 ALA A N 1
ATOM 7405 C CA . ALA A 1 904 ? 55.127 -6.678 -76.819 1.00 92.06 904 ALA A CA 1
ATOM 7406 C C . ALA A 1 904 ? 55.627 -7.526 -78.006 1.00 92.06 904 ALA A C 1
ATOM 7408 O O . ALA A 1 904 ? 56.650 -7.205 -78.609 1.00 92.06 904 ALA A O 1
ATOM 7409 N N . SER A 1 905 ? 54.855 -8.538 -78.421 1.00 91.50 905 SER A N 1
ATOM 7410 C CA . SER A 1 905 ? 55.187 -9.358 -79.594 1.00 91.50 905 SER A CA 1
ATOM 7411 C C . SER A 1 905 ? 55.225 -8.550 -80.898 1.00 91.50 905 SER A C 1
ATOM 7413 O O . SER A 1 905 ? 56.051 -8.834 -81.769 1.00 91.50 905 SER A O 1
ATOM 7415 N N . GLN A 1 906 ? 54.338 -7.564 -81.062 1.00 93.19 906 GLN A N 1
ATOM 7416 C CA . GLN A 1 906 ? 54.315 -6.705 -82.246 1.00 93.19 906 GLN A CA 1
ATOM 7417 C C . GLN A 1 906 ? 55.524 -5.765 -82.276 1.00 93.19 906 GLN A C 1
ATOM 7419 O O . GLN A 1 906 ? 56.128 -5.588 -83.332 1.00 93.19 906 GLN A O 1
ATOM 7424 N N . VAL A 1 907 ? 55.915 -5.205 -81.127 1.00 92.81 907 VAL A N 1
ATOM 7425 C CA . VAL A 1 907 ? 57.121 -4.376 -80.992 1.00 92.81 907 VAL A CA 1
ATOM 7426 C C . VAL A 1 907 ? 58.367 -5.182 -81.362 1.00 92.81 907 VAL A C 1
ATOM 7428 O O . VAL A 1 907 ? 59.153 -4.721 -82.186 1.00 92.81 907 VAL A O 1
ATOM 7431 N N . GLU A 1 908 ? 58.511 -6.412 -80.858 1.00 92.56 908 GLU A N 1
ATOM 7432 C CA . GLU A 1 908 ? 59.625 -7.297 -81.232 1.00 92.56 908 GLU A CA 1
ATOM 7433 C C . GLU A 1 908 ? 59.621 -7.651 -82.729 1.00 92.56 908 GLU A C 1
ATOM 7435 O O . GLU A 1 908 ? 60.676 -7.741 -83.363 1.00 92.56 908 GLU A O 1
ATOM 7440 N N . SER A 1 909 ? 58.443 -7.856 -83.328 1.00 92.38 909 SER A N 1
ATOM 7441 C CA . SER A 1 909 ? 58.314 -8.087 -84.772 1.00 92.38 909 SER A CA 1
ATOM 7442 C C . SER A 1 909 ? 58.760 -6.871 -85.585 1.00 92.38 909 SER A C 1
ATOM 7444 O O . SER A 1 909 ? 59.595 -7.009 -86.479 1.00 92.38 909 SER A O 1
ATOM 7446 N N . ASN A 1 910 ? 58.269 -5.681 -85.233 1.00 91.19 910 ASN A N 1
ATOM 7447 C CA . ASN A 1 910 ? 58.623 -4.429 -85.897 1.00 91.19 910 ASN A CA 1
ATOM 7448 C C . ASN A 1 910 ? 60.117 -4.108 -85.729 1.00 91.19 910 ASN A C 1
ATOM 7450 O O . ASN A 1 910 ? 60.756 -3.620 -86.657 1.00 91.19 910 ASN A O 1
ATOM 7454 N N . GLU A 1 911 ? 60.712 -4.403 -84.568 1.00 93.19 911 GLU A N 1
ATOM 7455 C CA . GLU A 1 911 ? 62.145 -4.193 -84.351 1.00 93.19 911 GLU A CA 1
ATOM 7456 C C . GLU A 1 911 ? 62.998 -5.146 -85.202 1.00 93.19 911 GLU A C 1
ATOM 7458 O O . GLU A 1 911 ? 64.023 -4.733 -85.754 1.00 93.19 911 GLU A O 1
ATOM 7463 N N . ARG A 1 912 ? 62.567 -6.406 -85.364 1.00 92.81 912 ARG A N 1
ATOM 7464 C CA . ARG A 1 912 ? 63.206 -7.352 -86.293 1.00 92.81 912 ARG A CA 1
ATOM 7465 C C . ARG A 1 912 ? 63.106 -6.872 -87.737 1.00 92.81 912 ARG A C 1
ATOM 7467 O O . ARG A 1 912 ? 64.115 -6.890 -88.437 1.00 92.81 912 ARG A O 1
ATOM 7474 N N . GLU A 1 913 ? 61.935 -6.414 -88.169 1.00 90.25 913 GLU A N 1
ATOM 7475 C CA . GLU A 1 913 ? 61.734 -5.877 -89.517 1.00 90.25 913 GLU A CA 1
ATOM 7476 C C . GLU A 1 913 ? 62.592 -4.631 -89.764 1.00 90.25 913 GLU A C 1
ATOM 7478 O O . GLU A 1 913 ? 63.295 -4.563 -90.771 1.00 90.25 913 GLU A O 1
ATOM 7483 N N . ARG A 1 914 ? 62.645 -3.702 -88.799 1.00 93.94 914 ARG A N 1
ATOM 7484 C CA . ARG A 1 914 ? 63.526 -2.529 -88.858 1.00 93.94 914 ARG A CA 1
ATOM 7485 C C . ARG A 1 914 ? 64.988 -2.936 -89.024 1.00 93.94 914 ARG A C 1
ATOM 7487 O O . ARG A 1 914 ? 65.651 -2.423 -89.919 1.00 93.94 914 ARG A O 1
ATOM 7494 N N . LYS A 1 915 ? 65.488 -3.883 -88.220 1.00 93.25 915 LYS A N 1
ATOM 7495 C CA . LYS A 1 915 ? 66.873 -4.383 -88.326 1.00 93.25 915 LYS A CA 1
ATOM 7496 C C . LYS A 1 915 ? 67.141 -5.055 -89.675 1.00 93.25 915 LYS A C 1
ATOM 7498 O O . LYS A 1 915 ? 68.204 -4.856 -90.258 1.00 93.25 915 LYS A O 1
ATOM 7503 N N . LEU A 1 916 ? 66.189 -5.832 -90.198 1.00 90.75 916 LEU A N 1
ATOM 7504 C CA . LEU A 1 916 ? 66.299 -6.439 -91.528 1.00 90.75 916 LEU A CA 1
ATOM 7505 C C . LEU A 1 916 ? 66.343 -5.375 -92.634 1.00 90.75 916 LEU A C 1
ATOM 7507 O O . LEU A 1 916 ? 67.180 -5.468 -93.532 1.00 90.75 916 LEU A O 1
ATOM 7511 N N . MET A 1 917 ? 65.498 -4.347 -92.547 1.00 91.12 917 MET A N 1
ATOM 7512 C CA . MET A 1 917 ? 65.463 -3.240 -93.502 1.00 91.12 917 MET A CA 1
ATOM 7513 C C . MET A 1 917 ? 66.725 -2.372 -93.424 1.00 91.12 917 MET A C 1
ATOM 7515 O O . MET A 1 917 ? 67.289 -2.031 -94.462 1.00 91.12 917 MET A O 1
ATOM 7519 N N . GLU A 1 918 ? 67.226 -2.074 -92.222 1.00 90.38 918 GLU A N 1
ATOM 7520 C CA . GLU A 1 918 ? 68.504 -1.382 -92.007 1.00 90.38 918 GLU A CA 1
ATOM 7521 C C . GLU A 1 918 ? 69.670 -2.170 -92.619 1.00 90.38 918 GLU A C 1
ATOM 7523 O O . GLU A 1 918 ? 70.461 -1.607 -93.378 1.00 90.38 918 GLU A O 1
ATOM 7528 N N . ASN A 1 919 ? 69.736 -3.485 -92.385 1.00 91.88 919 ASN A N 1
ATOM 7529 C CA . ASN A 1 919 ? 70.746 -4.357 -92.993 1.00 91.88 919 ASN A CA 1
ATOM 7530 C C . ASN A 1 919 ? 70.629 -4.404 -94.526 1.00 91.88 919 ASN A C 1
ATOM 7532 O O . ASN A 1 919 ? 71.645 -4.416 -95.230 1.00 91.88 919 ASN A O 1
ATOM 7536 N N . HIS A 1 920 ? 69.405 -4.402 -95.062 1.00 91.75 920 HIS A N 1
ATOM 7537 C CA . HIS A 1 920 ? 69.161 -4.363 -96.502 1.00 91.75 920 HIS A CA 1
ATOM 7538 C C . HIS A 1 920 ? 69.616 -3.035 -97.124 1.00 91.75 920 HIS A C 1
ATOM 7540 O O . HIS A 1 920 ? 70.354 -3.041 -98.112 1.00 91.75 920 HIS A O 1
ATOM 7546 N N . LEU A 1 921 ? 69.247 -1.900 -96.520 1.00 91.19 921 LEU A N 1
ATOM 7547 C CA . LEU A 1 921 ? 69.679 -0.567 -96.946 1.00 91.19 921 LEU A CA 1
ATOM 7548 C C . LEU A 1 921 ? 71.198 -0.414 -96.857 1.00 91.19 921 LEU A C 1
ATOM 7550 O O . LEU A 1 921 ? 71.811 0.126 -97.776 1.00 91.19 921 LEU A O 1
ATOM 7554 N N . HIS A 1 922 ? 71.821 -0.932 -95.798 1.00 92.06 922 HIS A N 1
ATOM 7555 C CA . HIS A 1 922 ? 73.273 -0.927 -95.655 1.00 92.06 922 HIS A CA 1
ATOM 7556 C C . HIS A 1 922 ? 73.955 -1.755 -96.754 1.00 92.06 922 HIS A C 1
ATOM 7558 O O . HIS A 1 922 ? 74.891 -1.282 -97.398 1.00 92.06 922 HIS A O 1
ATOM 7564 N N . SER A 1 923 ? 73.432 -2.948 -97.049 1.00 90.56 923 SER A N 1
ATOM 7565 C CA . SER A 1 923 ? 73.926 -3.795 -98.142 1.00 90.56 923 SER A CA 1
ATOM 7566 C C . SER A 1 923 ? 73.773 -3.120 -99.513 1.00 90.56 923 SER A C 1
ATOM 7568 O O . SER A 1 923 ? 74.689 -3.169 -100.337 1.00 90.56 923 SER A O 1
ATOM 7570 N N . LEU A 1 924 ? 72.644 -2.444 -99.763 1.00 90.56 924 LEU A N 1
ATOM 7571 C CA . LEU A 1 924 ? 72.424 -1.651 -100.979 1.00 90.56 924 LEU A CA 1
ATOM 7572 C C . LEU A 1 924 ? 73.385 -0.467 -101.073 1.00 90.56 924 LEU A C 1
ATOM 7574 O O . LEU A 1 924 ? 73.928 -0.216 -102.149 1.00 90.56 924 LEU A O 1
ATOM 7578 N N . LYS A 1 925 ? 73.619 0.233 -99.959 1.00 91.50 925 LYS A N 1
ATOM 7579 C CA . LYS A 1 925 ? 74.582 1.332 -99.878 1.00 91.50 925 LYS A CA 1
ATOM 7580 C C . LYS A 1 925 ? 75.982 0.847 -100.250 1.00 91.50 925 LYS A C 1
ATOM 7582 O O . LYS A 1 925 ? 76.557 1.402 -101.179 1.00 91.50 925 LYS A O 1
ATOM 7587 N N . ILE A 1 926 ? 76.471 -0.234 -99.637 1.00 91.75 926 ILE A N 1
ATOM 7588 C CA . ILE A 1 926 ? 77.777 -0.834 -99.969 1.00 91.75 926 ILE A CA 1
ATOM 7589 C C . ILE A 1 926 ? 77.844 -1.215 -101.454 1.00 91.75 926 ILE A C 1
ATOM 7591 O O . ILE A 1 926 ? 78.831 -0.928 -102.131 1.00 91.75 926 ILE A O 1
ATOM 7595 N N . LYS A 1 927 ? 76.785 -1.831 -101.996 1.00 91.88 927 LYS A N 1
ATOM 7596 C CA . LYS A 1 927 ? 76.723 -2.206 -103.417 1.00 91.88 927 LYS A CA 1
ATOM 7597 C C . LYS A 1 927 ? 76.794 -0.984 -104.341 1.00 91.88 927 LYS A C 1
ATOM 7599 O O . LYS A 1 927 ? 77.497 -1.018 -105.349 1.00 91.88 927 LYS A O 1
ATOM 7604 N N . MET A 1 928 ? 76.079 0.093 -104.013 1.00 90.38 928 MET A N 1
ATOM 7605 C CA . MET A 1 928 ? 76.113 1.350 -104.768 1.00 90.38 928 MET A CA 1
ATOM 7606 C C . MET A 1 928 ? 77.474 2.041 -104.664 1.00 90.38 928 MET A C 1
ATOM 7608 O O . MET A 1 928 ? 78.003 2.477 -105.682 1.00 90.38 928 MET A O 1
ATOM 7612 N N . GLU A 1 929 ? 78.056 2.104 -103.467 1.00 90.50 929 GLU A N 1
ATOM 7613 C CA . GLU A 1 929 ? 79.387 2.669 -103.226 1.00 90.50 929 GLU A CA 1
ATOM 7614 C C . GLU A 1 929 ? 80.460 1.904 -104.006 1.00 90.50 929 GLU A C 1
ATOM 7616 O O . GLU A 1 929 ? 81.256 2.520 -104.709 1.00 90.50 929 GLU A O 1
ATOM 7621 N N . SER A 1 930 ? 80.424 0.569 -103.982 1.00 91.19 930 SER A N 1
ATOM 7622 C CA . SER A 1 930 ? 81.318 -0.283 -104.774 1.00 91.19 930 SER A CA 1
ATOM 7623 C C . SER A 1 930 ? 81.161 -0.038 -106.282 1.00 91.19 930 SER A C 1
ATOM 7625 O O . SER A 1 930 ? 82.153 0.158 -106.987 1.00 91.19 930 SER A O 1
ATOM 7627 N N . ASN A 1 931 ? 79.922 0.054 -106.780 1.00 91.25 931 ASN A N 1
ATOM 7628 C CA . ASN A 1 931 ? 79.648 0.369 -108.185 1.00 91.25 931 ASN A CA 1
ATOM 7629 C C . ASN A 1 931 ? 80.145 1.768 -108.588 1.00 91.25 931 ASN A C 1
ATOM 7631 O O . ASN A 1 931 ? 80.678 1.942 -109.685 1.00 91.25 931 ASN A O 1
ATOM 7635 N N . MET A 1 932 ? 79.963 2.776 -107.730 1.00 89.69 932 MET A N 1
ATOM 7636 C CA . MET A 1 932 ? 80.439 4.137 -107.989 1.00 89.69 932 MET A CA 1
ATOM 7637 C C . MET A 1 932 ? 81.964 4.212 -107.940 1.00 89.69 932 MET A C 1
ATOM 7639 O O . MET A 1 932 ? 82.558 4.819 -108.826 1.00 89.69 932 MET A O 1
ATOM 7643 N N . ALA A 1 933 ? 82.607 3.543 -106.982 1.00 90.50 933 ALA A N 1
ATOM 7644 C CA . ALA A 1 933 ? 84.062 3.437 -106.918 1.00 90.50 933 ALA A CA 1
ATOM 7645 C C . ALA A 1 933 ? 84.635 2.778 -108.186 1.00 90.50 933 ALA A C 1
ATOM 7647 O O . ALA A 1 933 ? 85.585 3.296 -108.775 1.00 90.50 933 ALA A O 1
ATOM 7648 N N . ALA A 1 934 ? 84.004 1.702 -108.671 1.00 89.38 934 ALA A N 1
ATOM 7649 C CA . ALA A 1 934 ? 84.375 1.062 -109.933 1.00 89.38 934 ALA A CA 1
ATOM 7650 C C . ALA A 1 934 ? 84.224 2.013 -111.138 1.00 89.38 934 ALA A C 1
ATOM 7652 O O . ALA A 1 934 ? 85.118 2.092 -111.983 1.00 89.38 934 ALA A O 1
ATOM 7653 N N . LYS A 1 935 ? 83.134 2.794 -111.203 1.00 90.62 935 LYS A N 1
ATOM 7654 C CA . LYS A 1 935 ? 82.939 3.815 -112.250 1.00 90.62 935 LYS A CA 1
ATOM 7655 C C . LYS A 1 935 ? 83.982 4.929 -112.182 1.00 90.62 935 LYS A C 1
ATOM 7657 O O . LYS A 1 935 ? 84.522 5.296 -113.220 1.00 90.62 935 LYS A O 1
ATOM 7662 N N . ILE A 1 936 ? 84.285 5.448 -110.991 1.00 89.88 936 ILE A N 1
ATOM 7663 C CA . ILE A 1 936 ? 85.309 6.486 -110.792 1.00 89.88 936 ILE A CA 1
ATOM 7664 C C . ILE A 1 936 ? 86.667 5.982 -111.283 1.00 89.88 936 ILE A C 1
ATOM 7666 O O . ILE A 1 936 ? 87.319 6.670 -112.065 1.00 89.88 936 ILE A O 1
ATOM 7670 N N . SER A 1 937 ? 87.054 4.761 -110.902 1.00 89.25 937 SER A N 1
ATOM 7671 C CA . SER A 1 937 ? 88.305 4.144 -111.355 1.00 89.25 937 SER A CA 1
ATOM 7672 C C . SER A 1 937 ? 88.351 3.991 -112.882 1.00 89.25 937 SER A C 1
ATOM 7674 O O . SER A 1 937 ? 89.351 4.338 -113.510 1.00 89.25 937 SER A O 1
ATOM 7676 N N . SER A 1 938 ? 87.244 3.575 -113.510 1.00 90.31 938 SER A N 1
ATOM 7677 C CA . SER A 1 938 ? 87.151 3.499 -114.974 1.00 90.31 938 SER A CA 1
ATOM 7678 C C . SER A 1 938 ? 87.265 4.868 -115.656 1.00 90.31 938 SER A C 1
ATOM 7680 O O . SER A 1 938 ? 87.898 4.965 -116.707 1.00 90.31 938 SER A O 1
ATOM 7682 N N . VAL A 1 939 ? 86.655 5.920 -115.099 1.00 88.81 939 VAL A N 1
ATOM 7683 C CA . VAL A 1 939 ? 86.739 7.284 -115.649 1.00 88.81 939 VAL A CA 1
ATOM 7684 C C . VAL A 1 939 ? 88.153 7.838 -115.507 1.00 88.81 939 VAL A C 1
ATOM 7686 O O . VAL A 1 939 ? 88.670 8.399 -116.469 1.00 88.81 939 VAL A O 1
ATOM 7689 N N . GLN A 1 940 ? 88.802 7.638 -114.357 1.00 90.38 940 GLN A N 1
ATOM 7690 C CA . GLN A 1 940 ? 90.199 8.029 -114.145 1.00 90.38 940 GLN A CA 1
ATOM 7691 C C . GLN A 1 940 ? 91.126 7.337 -115.148 1.00 90.38 940 GLN A C 1
ATOM 7693 O O . GLN A 1 940 ? 91.883 8.012 -115.842 1.00 90.38 940 GLN A O 1
ATOM 7698 N N . ALA A 1 941 ? 90.982 6.020 -115.324 1.00 88.00 941 ALA A N 1
ATOM 7699 C CA . ALA A 1 941 ? 91.759 5.266 -116.304 1.00 88.00 941 ALA A CA 1
ATOM 7700 C C . ALA A 1 941 ? 91.553 5.774 -117.745 1.00 88.00 941 ALA A C 1
ATOM 7702 O O . ALA A 1 941 ? 92.500 5.819 -118.530 1.00 88.00 941 ALA A O 1
ATOM 7703 N N . ASN A 1 942 ? 90.332 6.181 -118.109 1.00 89.50 942 ASN A N 1
ATOM 7704 C CA . ASN A 1 942 ? 90.053 6.771 -119.421 1.00 89.50 942 ASN A CA 1
ATOM 7705 C C . ASN A 1 942 ? 90.641 8.184 -119.564 1.00 89.50 942 ASN A C 1
ATOM 7707 O O . ASN A 1 942 ? 91.223 8.496 -120.601 1.00 89.50 942 ASN A O 1
ATOM 7711 N N . ALA A 1 943 ? 90.532 9.026 -118.535 1.00 87.81 943 ALA A N 1
ATOM 7712 C CA . ALA A 1 943 ? 91.097 10.374 -118.538 1.00 87.81 943 ALA A CA 1
ATOM 7713 C C . ALA A 1 943 ? 92.631 10.355 -118.644 1.00 87.81 943 ALA A C 1
ATOM 7715 O O . ALA A 1 943 ? 93.208 11.172 -119.362 1.00 87.81 943 ALA A O 1
ATOM 7716 N N . ASP A 1 944 ? 93.294 9.408 -117.978 1.00 87.19 944 ASP A N 1
ATOM 7717 C CA . ASP A 1 944 ? 94.744 9.241 -118.080 1.00 87.19 944 ASP A CA 1
ATOM 7718 C C . ASP A 1 944 ? 95.164 8.743 -119.473 1.00 87.19 944 ASP A C 1
ATOM 7720 O O . ASP A 1 944 ? 96.138 9.254 -120.030 1.00 87.19 944 ASP A O 1
ATOM 7724 N N . LYS A 1 945 ? 94.385 7.846 -120.101 1.00 86.88 945 LYS A N 1
ATOM 7725 C CA . LYS A 1 945 ? 94.589 7.456 -121.510 1.00 86.88 945 LYS A CA 1
ATOM 7726 C C . LYS A 1 945 ? 94.474 8.647 -122.465 1.00 86.88 945 LYS A C 1
ATOM 7728 O O . LYS A 1 945 ? 95.317 8.796 -123.345 1.00 86.88 945 LYS A O 1
ATOM 7733 N N . GLU A 1 946 ? 93.460 9.499 -122.306 1.00 87.00 946 GLU A N 1
ATOM 7734 C CA . GLU A 1 946 ? 93.297 10.705 -123.136 1.00 87.00 946 GLU A CA 1
ATOM 7735 C C . GLU A 1 946 ? 94.423 11.723 -122.907 1.00 87.00 946 GLU A C 1
ATOM 7737 O O . GLU A 1 946 ? 94.968 12.274 -123.864 1.00 87.00 946 GLU A O 1
ATOM 7742 N N . ARG A 1 947 ? 94.855 11.920 -121.653 1.00 86.69 947 ARG A N 1
ATOM 7743 C CA . ARG A 1 947 ? 96.017 12.767 -121.342 1.00 86.69 947 ARG A CA 1
ATOM 7744 C C . ARG A 1 947 ? 97.271 12.260 -122.051 1.00 86.69 947 ARG A C 1
ATOM 7746 O O . ARG A 1 947 ? 98.010 13.055 -122.623 1.00 86.69 947 ARG A O 1
ATOM 7753 N N . GLN A 1 948 ? 97.491 10.947 -122.059 1.00 85.50 948 GLN A N 1
ATOM 7754 C CA . GLN A 1 948 ? 98.633 10.345 -122.740 1.00 85.50 948 GLN A CA 1
ATOM 7755 C C . GLN A 1 948 ? 98.556 10.521 -124.264 1.00 85.50 948 GLN A C 1
ATOM 7757 O O . GLN A 1 948 ? 99.566 10.861 -124.876 1.00 85.50 948 GLN A O 1
ATOM 7762 N N . LYS A 1 949 ? 97.367 10.396 -124.873 1.00 87.19 949 LYS A N 1
ATOM 7763 C CA . LYS A 1 949 ? 97.165 10.704 -126.303 1.00 87.19 949 LYS A CA 1
ATOM 7764 C C . LYS A 1 949 ? 97.517 12.153 -126.645 1.00 87.19 949 LYS A C 1
ATOM 7766 O O . LYS A 1 949 ? 98.195 12.383 -127.641 1.00 87.19 949 LYS A O 1
ATOM 7771 N N . LEU A 1 950 ? 97.090 13.120 -125.828 1.00 84.94 950 LEU A N 1
ATOM 7772 C CA . LEU A 1 950 ? 97.405 14.541 -126.035 1.00 84.94 950 LEU A CA 1
ATOM 7773 C C . LEU A 1 950 ? 98.907 14.818 -125.949 1.00 84.94 950 LEU A C 1
ATOM 7775 O O . LEU A 1 950 ? 99.438 15.573 -126.762 1.00 84.94 950 LEU A O 1
ATOM 7779 N N . ILE A 1 951 ? 99.593 14.192 -124.991 1.00 85.81 951 ILE A N 1
ATOM 7780 C CA . ILE A 1 951 ? 101.043 14.337 -124.847 1.00 85.81 951 ILE A CA 1
ATOM 7781 C C . ILE A 1 951 ? 101.762 13.780 -126.083 1.00 85.81 951 ILE A C 1
ATOM 7783 O O . ILE A 1 951 ? 102.642 14.453 -126.616 1.00 85.81 951 ILE A O 1
ATOM 7787 N N . VAL A 1 952 ? 101.367 12.596 -126.565 1.00 84.38 952 VAL A N 1
ATOM 7788 C CA . VAL A 1 952 ? 101.929 11.995 -127.788 1.00 84.38 952 VAL A CA 1
ATOM 7789 C C . VAL A 1 952 ? 101.680 12.896 -129.001 1.00 84.38 952 VAL A C 1
ATOM 7791 O O . VAL A 1 952 ? 102.621 13.228 -129.714 1.00 84.38 952 VAL A O 1
ATOM 7794 N N . TYR A 1 953 ? 100.446 13.378 -129.183 1.00 86.50 953 TYR A N 1
ATOM 7795 C CA . TYR A 1 953 ? 100.100 14.295 -130.274 1.00 86.50 953 TYR A CA 1
ATOM 7796 C C . TYR A 1 953 ? 100.949 15.577 -130.261 1.00 86.50 953 TYR A C 1
ATOM 7798 O O . TYR A 1 953 ? 101.382 16.061 -131.307 1.00 86.50 953 TYR A O 1
ATOM 7806 N N . PHE A 1 954 ? 101.209 16.148 -129.084 1.00 83.62 954 PHE A N 1
ATOM 7807 C CA . PHE A 1 954 ? 102.045 17.342 -128.969 1.00 83.62 954 PHE A CA 1
ATOM 7808 C C . PHE A 1 954 ? 103.527 17.050 -129.232 1.00 83.62 954 PHE A C 1
ATOM 7810 O O . PHE A 1 954 ? 104.178 17.827 -129.932 1.00 83.62 954 PHE A O 1
ATOM 7817 N N . ALA A 1 955 ? 104.049 15.929 -128.722 1.00 82.56 955 ALA A N 1
ATOM 7818 C CA . ALA A 1 955 ? 105.417 15.489 -128.992 1.00 82.56 955 ALA A CA 1
ATOM 7819 C C . ALA A 1 955 ? 105.669 15.295 -130.500 1.00 82.56 955 ALA A C 1
ATOM 7821 O O . ALA A 1 955 ? 106.715 15.711 -130.999 1.00 82.56 955 ALA A O 1
ATOM 7822 N N . ASP A 1 956 ? 104.683 14.767 -131.236 1.00 83.56 956 ASP A N 1
ATOM 7823 C CA . ASP A 1 956 ? 104.758 14.596 -132.692 1.00 83.56 956 ASP A CA 1
ATOM 7824 C C . ASP A 1 956 ? 104.812 15.934 -133.456 1.00 83.56 956 ASP A C 1
ATOM 7826 O O . ASP A 1 956 ? 105.578 16.068 -134.412 1.00 83.56 956 ASP A O 1
ATOM 7830 N N . ASN A 1 957 ? 104.048 16.952 -133.039 1.00 83.50 957 ASN A N 1
ATOM 7831 C CA . ASN A 1 957 ? 104.016 18.258 -133.719 1.00 83.50 957 ASN A CA 1
ATOM 7832 C C . ASN A 1 957 ? 105.274 19.109 -133.469 1.00 83.50 957 ASN A C 1
ATOM 7834 O O . ASN A 1 957 ? 105.696 19.866 -134.341 1.00 83.50 957 ASN A O 1
ATOM 7838 N N . PHE A 1 958 ? 105.902 18.979 -132.299 1.00 81.31 958 PHE A N 1
ATOM 7839 C CA . PHE A 1 958 ? 107.112 19.722 -131.923 1.00 81.31 958 PHE A CA 1
ATOM 7840 C C . PHE A 1 958 ? 108.379 18.870 -132.057 1.00 81.31 958 PHE A C 1
ATOM 7842 O O . PHE A 1 958 ? 109.347 19.062 -131.321 1.00 81.31 958 PHE A O 1
ATOM 7849 N N . ARG A 1 959 ? 108.400 17.952 -133.033 1.00 77.88 959 ARG A N 1
ATOM 7850 C CA . ARG A 1 959 ? 109.496 16.995 -133.251 1.00 77.88 959 ARG A CA 1
ATOM 7851 C C . ARG A 1 959 ? 110.881 17.644 -133.369 1.00 77.88 959 ARG A C 1
ATOM 7853 O O . ARG A 1 959 ? 111.860 17.025 -132.986 1.00 77.88 959 ARG A O 1
ATOM 7860 N N . GLY A 1 960 ? 110.976 18.893 -133.840 1.00 75.50 960 GLY A N 1
ATOM 7861 C CA . GLY A 1 960 ? 112.240 19.646 -133.896 1.00 75.50 960 GLY A CA 1
ATOM 7862 C C . GLY A 1 960 ? 112.812 20.067 -132.531 1.00 75.50 960 GLY A C 1
ATOM 7863 O O . GLY A 1 960 ? 113.999 20.356 -132.432 1.00 75.50 960 GLY A O 1
ATOM 7864 N N . PHE A 1 961 ? 111.992 20.078 -131.477 1.00 76.50 961 PHE A N 1
ATOM 7865 C CA . PHE A 1 961 ? 112.380 20.401 -130.094 1.00 76.50 961 PHE A CA 1
ATOM 7866 C C . PHE A 1 961 ? 112.452 19.159 -129.191 1.00 76.50 961 PHE A C 1
ATOM 7868 O O . PHE A 1 961 ? 112.800 19.261 -128.005 1.00 76.50 961 PHE A O 1
ATOM 7875 N N . PHE A 1 962 ? 112.110 17.997 -129.753 1.00 74.81 962 PHE A N 1
ATOM 7876 C CA . PHE A 1 962 ? 112.036 16.702 -129.093 1.00 74.81 962 PHE A CA 1
ATOM 7877 C C . PHE A 1 962 ? 113.146 15.772 -129.594 1.00 74.81 962 PHE A C 1
ATOM 7879 O O . PHE A 1 962 ? 113.399 15.697 -130.793 1.00 74.81 962 PHE A O 1
ATOM 7886 N N . ASP A 1 963 ? 113.772 15.026 -128.684 1.00 73.94 963 ASP A N 1
ATOM 7887 C CA . ASP A 1 963 ? 114.619 13.889 -129.046 1.00 73.94 963 ASP A CA 1
ATOM 7888 C C . ASP A 1 963 ? 113.759 12.613 -129.014 1.00 73.94 963 ASP A C 1
ATOM 7890 O O . ASP A 1 963 ? 113.276 12.260 -127.936 1.00 73.94 963 ASP A O 1
ATOM 7894 N N . PRO A 1 964 ? 113.565 11.900 -130.142 1.00 74.44 964 PRO A N 1
ATOM 7895 C CA . PRO A 1 964 ? 112.761 10.676 -130.200 1.00 74.44 964 PRO A CA 1
ATOM 7896 C C . PRO A 1 964 ? 113.163 9.575 -129.208 1.00 74.44 964 PRO A C 1
ATOM 7898 O O . PRO A 1 964 ? 112.389 8.642 -129.002 1.00 74.44 964 PRO A O 1
ATOM 7901 N N . ASN A 1 965 ? 114.355 9.658 -128.611 1.00 75.81 965 ASN A N 1
ATOM 7902 C CA . ASN A 1 965 ? 114.837 8.692 -127.628 1.00 75.81 965 ASN A CA 1
ATOM 7903 C C . ASN A 1 965 ? 114.392 8.988 -126.176 1.00 75.81 965 ASN A C 1
ATOM 7905 O O . ASN A 1 965 ? 114.576 8.132 -125.309 1.00 75.81 965 ASN A O 1
ATOM 7909 N N . GLU A 1 966 ? 113.806 10.157 -125.875 1.00 75.31 966 GLU A N 1
ATOM 7910 C CA . GLU A 1 966 ? 113.258 10.464 -124.541 1.00 75.31 966 GLU A CA 1
ATOM 7911 C C . GLU A 1 966 ? 111.845 9.864 -124.363 1.00 75.31 966 GLU A C 1
ATOM 7913 O O . GLU A 1 966 ? 110.989 9.964 -125.242 1.00 75.31 966 GLU A O 1
ATOM 7918 N N . GLN A 1 967 ? 111.565 9.249 -123.203 1.00 74.94 967 GLN A N 1
ATOM 7919 C CA . GLN A 1 967 ? 110.222 8.734 -122.902 1.00 74.94 967 GLN A CA 1
ATOM 7920 C C . GLN A 1 967 ? 109.194 9.870 -122.837 1.00 74.94 967 GLN A C 1
ATOM 7922 O O . GLN A 1 967 ? 109.387 10.876 -122.154 1.00 74.94 967 GLN A O 1
ATOM 7927 N N . ILE A 1 968 ? 108.068 9.662 -123.520 1.00 73.62 968 ILE A N 1
ATOM 7928 C CA . ILE A 1 968 ? 106.946 10.595 -123.578 1.00 73.62 968 ILE A CA 1
ATOM 7929 C C . ILE A 1 968 ? 106.165 10.530 -122.251 1.00 73.62 968 ILE A C 1
ATOM 7931 O O . ILE A 1 968 ? 105.246 9.724 -122.091 1.00 73.62 968 ILE A O 1
ATOM 7935 N N . ASP A 1 969 ? 106.542 11.363 -121.279 1.00 79.75 969 ASP A N 1
ATOM 7936 C CA . ASP A 1 969 ? 105.841 11.544 -120.002 1.00 79.75 969 ASP A CA 1
ATOM 7937 C C . ASP A 1 969 ? 105.396 13.009 -119.778 1.00 79.75 969 ASP A C 1
ATOM 7939 O O . ASP A 1 969 ? 105.727 13.920 -120.539 1.00 79.75 969 ASP A O 1
ATOM 7943 N N . VAL A 1 970 ? 104.598 13.264 -118.732 1.00 80.06 970 VAL A N 1
ATOM 7944 C CA . VAL A 1 970 ? 104.080 14.619 -118.427 1.00 80.06 970 VAL A CA 1
ATOM 7945 C C . VAL A 1 970 ? 105.221 15.617 -118.184 1.00 80.06 970 VAL A C 1
ATOM 7947 O O . VAL A 1 970 ? 105.104 16.796 -118.518 1.00 80.06 970 VAL A O 1
ATOM 7950 N N . LYS A 1 971 ? 106.336 15.156 -117.607 1.00 82.00 971 LYS A N 1
ATOM 7951 C CA . LYS A 1 971 ? 107.499 16.005 -117.329 1.00 82.00 971 LYS A CA 1
ATOM 7952 C C . LYS A 1 971 ? 108.222 16.371 -118.623 1.00 82.00 971 LYS A C 1
ATOM 7954 O O . LYS A 1 971 ? 108.641 17.513 -118.778 1.00 82.00 971 LYS A O 1
ATOM 7959 N N . MET A 1 972 ? 108.338 15.433 -119.552 1.00 78.75 972 MET A N 1
ATOM 7960 C CA . MET A 1 972 ? 108.864 15.634 -120.894 1.00 78.75 972 MET A CA 1
ATOM 7961 C C . MET A 1 972 ? 107.985 16.616 -121.674 1.00 78.75 972 MET A C 1
ATOM 7963 O O . MET A 1 972 ? 108.524 17.557 -122.248 1.00 78.75 972 MET A O 1
ATOM 7967 N N . TYR A 1 973 ? 106.654 16.498 -121.600 1.00 82.00 973 TYR A N 1
ATOM 7968 C CA . TYR A 1 973 ? 105.729 17.471 -122.194 1.00 82.00 973 TYR A CA 1
ATOM 7969 C C . TYR A 1 973 ? 105.976 18.896 -121.684 1.00 82.00 973 TYR A C 1
ATOM 7971 O O . TYR A 1 973 ? 106.082 19.829 -122.477 1.00 82.00 973 TYR A O 1
ATOM 7979 N N . GLN A 1 974 ? 106.114 19.062 -120.362 1.00 84.19 974 GLN A N 1
ATOM 7980 C CA . GLN A 1 974 ? 106.438 20.356 -119.753 1.00 84.19 974 GLN A CA 1
ATOM 7981 C C . GLN A 1 974 ? 107.787 20.891 -120.250 1.00 84.19 974 GLN A C 1
ATOM 7983 O O . GLN A 1 974 ? 107.855 22.034 -120.690 1.00 84.19 974 GLN A O 1
ATOM 7988 N N . ARG A 1 975 ? 108.835 20.056 -120.280 1.00 82.75 975 ARG A N 1
ATOM 7989 C CA . ARG A 1 975 ? 110.148 20.454 -120.819 1.00 82.75 975 ARG A CA 1
ATOM 7990 C C . ARG A 1 975 ? 110.083 20.832 -122.299 1.00 82.75 975 ARG A C 1
ATOM 7992 O O . ARG A 1 975 ? 110.780 21.752 -122.715 1.00 82.75 975 ARG A O 1
ATOM 7999 N N . LEU A 1 976 ? 109.276 20.132 -123.094 1.00 82.44 976 LEU A N 1
ATOM 8000 C CA . LEU A 1 976 ? 109.083 20.425 -124.512 1.00 82.44 976 LEU A CA 1
ATOM 8001 C C . LEU A 1 976 ? 108.396 21.781 -124.703 1.00 82.44 976 LEU A C 1
ATOM 8003 O O . LEU A 1 976 ? 108.857 22.589 -125.506 1.00 82.44 976 LEU A O 1
ATOM 8007 N N . LEU A 1 977 ? 107.342 22.049 -123.925 1.00 83.75 977 LEU A N 1
ATOM 8008 C CA . LEU A 1 977 ? 106.678 23.353 -123.860 1.00 83.75 977 LEU A CA 1
ATOM 8009 C C . LEU A 1 977 ? 107.658 24.460 -123.472 1.00 83.75 977 LEU A C 1
ATOM 8011 O O . LEU A 1 977 ? 107.680 25.505 -124.119 1.00 83.75 977 LEU A O 1
ATOM 8015 N N . ASP A 1 978 ? 108.487 24.224 -122.456 1.00 85.62 978 ASP A N 1
ATOM 8016 C CA . ASP A 1 978 ? 109.481 25.192 -121.998 1.00 85.62 978 ASP A CA 1
ATOM 8017 C C . ASP A 1 978 ? 110.551 25.458 -123.068 1.00 85.62 978 ASP A C 1
ATOM 8019 O O . ASP A 1 978 ? 110.908 26.616 -123.288 1.00 85.62 978 ASP A O 1
ATOM 8023 N N . ARG A 1 979 ? 111.014 24.430 -123.800 1.00 84.06 979 ARG A N 1
ATOM 8024 C CA . ARG A 1 979 ? 111.932 24.596 -124.946 1.00 84.06 979 ARG A CA 1
ATOM 8025 C C . ARG A 1 979 ? 111.286 25.374 -126.090 1.00 84.06 979 ARG A C 1
ATOM 8027 O O . ARG A 1 979 ? 111.885 26.325 -126.583 1.00 84.06 979 ARG A O 1
ATOM 8034 N N . ALA A 1 980 ? 110.068 25.009 -126.493 1.00 83.62 980 ALA A N 1
ATOM 8035 C CA . ALA A 1 980 ? 109.341 25.706 -127.553 1.00 83.62 980 ALA A CA 1
ATOM 8036 C C . ALA A 1 980 ? 109.082 27.177 -127.179 1.00 83.62 980 ALA A C 1
ATOM 8038 O O . ALA A 1 980 ? 109.263 28.077 -128.000 1.00 83.62 980 ALA A O 1
ATOM 8039 N N . LYS A 1 981 ? 108.732 27.440 -125.912 1.00 86.19 981 LYS A N 1
ATOM 8040 C CA . LYS A 1 981 ? 108.569 28.791 -125.362 1.00 86.19 981 LYS A CA 1
ATOM 8041 C C . LYS A 1 981 ? 109.888 29.566 -125.352 1.00 86.19 981 LYS A C 1
ATOM 8043 O O . LYS A 1 981 ? 109.897 30.741 -125.722 1.00 86.19 981 LYS A O 1
ATOM 8048 N N . ALA A 1 982 ? 110.991 28.940 -124.941 1.00 85.88 982 ALA A N 1
ATOM 8049 C CA . ALA A 1 982 ? 112.314 29.559 -124.952 1.00 85.88 982 ALA A CA 1
ATOM 8050 C C . ALA A 1 982 ? 112.749 29.934 -126.376 1.00 85.88 982 ALA A C 1
ATOM 8052 O O . ALA A 1 982 ? 113.232 31.046 -126.582 1.00 85.88 982 ALA A O 1
ATOM 8053 N N . GLU A 1 983 ? 112.501 29.070 -127.364 1.00 84.88 983 GLU A N 1
ATOM 8054 C CA . GLU A 1 983 ? 112.826 29.359 -128.762 1.00 84.88 983 GLU A CA 1
ATOM 8055 C C . GLU A 1 983 ? 111.951 30.472 -129.344 1.00 84.88 983 GLU A C 1
ATOM 8057 O O . GLU A 1 983 ? 112.466 31.388 -129.982 1.00 84.88 983 GLU A O 1
ATOM 8062 N N . LEU A 1 984 ? 110.643 30.465 -129.064 1.00 85.69 984 LEU A N 1
ATOM 8063 C CA . LEU A 1 984 ? 109.754 31.558 -129.463 1.00 85.69 984 LEU A CA 1
ATOM 8064 C C . LEU A 1 984 ? 110.223 32.894 -128.867 1.00 85.69 984 LEU A C 1
ATOM 8066 O O . LEU A 1 984 ? 110.265 33.905 -129.564 1.00 85.69 984 LEU A O 1
ATOM 8070 N N . THR A 1 985 ? 110.637 32.886 -127.598 1.00 85.81 985 THR A N 1
ATOM 8071 C CA . THR A 1 985 ? 111.172 34.075 -126.921 1.00 85.81 985 THR A CA 1
ATOM 8072 C C . THR A 1 985 ? 112.501 34.512 -127.546 1.00 85.81 985 THR A C 1
ATOM 8074 O O . THR A 1 985 ? 112.720 35.703 -127.753 1.00 85.81 985 THR A O 1
ATOM 8077 N N . ARG A 1 986 ? 113.383 33.568 -127.907 1.00 88.88 986 ARG A N 1
ATOM 8078 C CA . ARG A 1 986 ? 114.651 33.837 -128.607 1.00 88.88 986 ARG A CA 1
ATOM 8079 C C . ARG A 1 986 ? 114.414 34.487 -129.972 1.00 88.88 986 ARG A C 1
ATOM 8081 O O . ARG A 1 986 ? 115.068 35.479 -130.287 1.00 88.88 986 ARG A O 1
ATOM 8088 N N . LEU A 1 987 ? 113.466 33.966 -130.752 1.00 84.94 987 LEU A N 1
ATOM 8089 C CA . LEU A 1 987 ? 113.068 34.525 -132.047 1.00 84.94 987 LEU A CA 1
ATOM 8090 C C . LEU A 1 987 ? 112.450 35.918 -131.888 1.00 84.94 987 LEU A C 1
ATOM 8092 O O . LEU A 1 987 ? 112.833 36.826 -132.616 1.00 84.94 987 LEU A O 1
ATOM 8096 N N . GLN A 1 988 ? 111.584 36.126 -130.892 1.00 85.56 988 GLN A N 1
ATOM 8097 C CA . GLN A 1 988 ? 111.023 37.445 -130.576 1.00 85.56 988 GLN A CA 1
ATOM 8098 C C . GLN A 1 988 ? 112.096 38.455 -130.149 1.00 85.56 988 GLN A C 1
ATOM 8100 O O . GLN A 1 988 ? 112.030 39.621 -130.527 1.00 85.56 988 GLN A O 1
ATOM 8105 N N . LEU A 1 989 ? 113.093 38.046 -129.359 1.00 85.00 989 LEU A N 1
ATOM 8106 C CA . LEU A 1 989 ? 114.207 38.915 -128.965 1.00 85.00 989 LEU A CA 1
ATOM 8107 C C . LEU A 1 989 ? 115.111 39.255 -130.152 1.00 85.00 989 LEU A C 1
ATOM 8109 O O . LEU A 1 989 ? 115.506 40.410 -130.290 1.00 85.00 989 LEU A O 1
ATOM 8113 N N . SER A 1 990 ? 115.402 38.275 -131.013 1.00 84.94 990 SER A N 1
ATOM 8114 C CA . SER A 1 990 ? 116.124 38.490 -132.270 1.00 84.94 990 SER A CA 1
ATOM 8115 C C . SER A 1 990 ? 115.372 39.466 -133.176 1.00 84.94 990 SER A C 1
ATOM 8117 O O . SER A 1 990 ? 115.962 40.425 -133.661 1.00 84.94 990 SER A O 1
ATOM 8119 N N . ASP A 1 991 ? 114.065 39.270 -133.351 1.00 85.88 991 ASP A N 1
ATOM 8120 C CA . ASP A 1 991 ? 113.203 40.152 -134.140 1.00 85.88 991 ASP A CA 1
ATOM 8121 C C . ASP A 1 991 ? 113.200 41.581 -133.576 1.00 85.88 991 ASP A C 1
ATOM 8123 O O . ASP A 1 991 ? 113.456 42.548 -134.291 1.00 85.88 991 ASP A O 1
ATOM 8127 N N . ASN A 1 992 ? 113.042 41.721 -132.257 1.00 84.75 992 ASN A N 1
ATOM 8128 C CA . ASN A 1 992 ? 113.111 43.010 -131.571 1.00 84.75 992 ASN A CA 1
ATOM 8129 C C . ASN A 1 992 ? 114.491 43.681 -131.687 1.00 84.75 992 ASN A C 1
ATOM 8131 O O . ASN A 1 992 ? 114.567 44.905 -131.801 1.00 84.75 992 ASN A O 1
ATOM 8135 N N . ALA A 1 993 ? 115.587 42.917 -131.653 1.00 82.50 993 ALA A N 1
ATOM 8136 C CA . ALA A 1 993 ? 116.937 43.444 -131.839 1.00 82.50 993 ALA A CA 1
ATOM 8137 C C . ALA A 1 993 ? 117.147 43.960 -133.270 1.00 82.50 993 ALA A C 1
ATOM 8139 O O . ALA A 1 993 ? 117.667 45.063 -133.448 1.00 82.50 993 ALA A O 1
ATOM 8140 N N . ILE A 1 994 ? 116.677 43.212 -134.275 1.00 81.06 994 ILE A N 1
ATOM 8141 C CA . ILE A 1 994 ? 116.701 43.632 -135.681 1.00 81.06 994 ILE A CA 1
ATOM 8142 C C . ILE A 1 994 ? 115.843 44.893 -135.868 1.00 81.06 994 ILE A C 1
ATOM 8144 O O . ILE A 1 994 ? 116.306 45.859 -136.477 1.00 81.06 994 ILE A O 1
ATOM 8148 N N . ARG A 1 995 ? 114.644 44.949 -135.269 1.00 83.25 995 ARG A N 1
ATOM 8149 C CA . ARG A 1 995 ? 113.775 46.141 -135.272 1.00 83.25 995 ARG A CA 1
ATOM 8150 C C . ARG A 1 995 ? 114.448 47.368 -134.650 1.00 83.25 995 ARG A C 1
ATOM 8152 O O . ARG A 1 995 ? 114.315 48.467 -135.176 1.00 83.25 995 ARG A O 1
ATOM 8159 N N . ARG A 1 996 ? 115.203 47.202 -133.557 1.00 83.31 996 ARG A N 1
ATOM 8160 C CA . ARG A 1 996 ? 115.956 48.304 -132.923 1.00 83.31 996 ARG A CA 1
ATOM 8161 C C . ARG A 1 996 ? 117.126 48.784 -133.779 1.00 83.31 996 ARG A C 1
ATOM 8163 O O . ARG A 1 996 ? 117.289 49.986 -133.933 1.00 83.31 996 ARG A O 1
ATOM 8170 N N . LEU A 1 997 ? 117.920 47.867 -134.340 1.00 77.94 997 LEU A N 1
ATOM 8171 C CA . LEU A 1 997 ? 119.063 48.204 -135.206 1.00 77.94 997 LEU A CA 1
ATOM 8172 C C . LEU A 1 997 ? 118.641 49.006 -136.438 1.00 77.94 997 LEU A C 1
ATOM 8174 O O . LEU A 1 997 ? 119.351 49.904 -136.876 1.00 77.94 997 LEU A O 1
ATOM 8178 N N . THR A 1 998 ? 117.469 48.689 -136.973 1.00 78.50 998 THR A N 1
ATOM 8179 C CA . THR A 1 998 ? 116.943 49.284 -138.202 1.00 78.50 998 THR A CA 1
ATOM 8180 C C . THR A 1 998 ? 116.093 50.528 -137.961 1.00 78.50 998 THR A C 1
ATOM 8182 O O . THR A 1 998 ? 115.603 51.120 -138.920 1.00 78.50 998 THR A O 1
ATOM 8185 N N . ASN A 1 999 ? 115.926 50.951 -136.698 1.00 76.81 999 ASN A N 1
ATOM 8186 C CA . ASN A 1 999 ? 114.957 51.975 -136.292 1.00 76.81 999 ASN A CA 1
ATOM 8187 C C . ASN A 1 999 ? 113.558 51.716 -136.887 1.00 76.81 999 ASN A C 1
ATOM 8189 O O . ASN A 1 999 ? 112.866 52.643 -137.315 1.00 76.81 999 ASN A O 1
ATOM 8193 N N . ALA A 1 1000 ? 113.148 50.445 -136.910 1.00 77.12 1000 ALA A N 1
ATOM 8194 C CA . ALA A 1 1000 ? 111.837 50.019 -137.369 1.00 77.12 1000 ALA A CA 1
ATOM 8195 C C . ALA A 1 1000 ? 110.742 50.691 -136.541 1.00 77.12 1000 ALA A C 1
ATOM 8197 O O . ALA A 1 1000 ? 110.734 50.585 -135.310 1.00 77.12 1000 ALA A O 1
ATOM 8198 N N . SER A 1 1001 ? 109.772 51.327 -137.199 1.00 76.12 1001 SER A N 1
ATOM 8199 C CA . SER A 1 1001 ? 108.568 51.754 -136.483 1.00 76.12 1001 SER A CA 1
ATOM 8200 C C . SER A 1 1001 ? 107.761 50.532 -136.025 1.00 76.12 1001 SER A C 1
ATOM 8202 O O . SER A 1 1001 ? 107.837 49.451 -136.615 1.00 76.12 1001 SER A O 1
ATOM 8204 N N . THR A 1 1002 ? 106.934 50.692 -134.991 1.00 74.31 1002 THR A N 1
ATOM 8205 C CA . THR A 1 1002 ? 106.043 49.624 -134.500 1.00 74.31 1002 THR A CA 1
ATOM 8206 C C . THR A 1 1002 ? 105.104 49.074 -135.576 1.00 74.31 1002 THR A C 1
ATOM 8208 O O . THR A 1 1002 ? 104.699 47.921 -135.484 1.00 74.31 1002 THR A O 1
ATOM 8211 N N . ASN A 1 1003 ? 104.805 49.859 -136.616 1.00 76.56 1003 ASN A N 1
ATOM 8212 C CA . ASN A 1 1003 ? 103.896 49.479 -137.701 1.00 76.56 1003 ASN A CA 1
ATOM 8213 C C . ASN A 1 1003 ? 104.625 48.960 -138.947 1.00 76.56 1003 ASN A C 1
ATOM 8215 O O . ASN A 1 1003 ? 103.998 48.701 -139.969 1.00 76.56 1003 ASN A O 1
ATOM 8219 N N . GLN A 1 1004 ? 105.943 48.826 -138.873 1.00 74.44 1004 GLN A N 1
ATOM 8220 C CA . GLN A 1 1004 ? 106.773 48.327 -139.954 1.00 74.44 1004 GLN A CA 1
ATOM 8221 C C . GLN A 1 1004 ? 107.112 46.865 -139.682 1.00 74.44 1004 GLN A C 1
ATOM 8223 O O . GLN A 1 1004 ? 107.378 46.486 -138.534 1.00 74.44 1004 GLN A O 1
ATOM 8228 N N . THR A 1 1005 ? 107.073 46.022 -140.712 1.00 78.12 1005 THR A N 1
ATOM 8229 C CA . THR A 1 1005 ? 107.591 44.661 -140.569 1.00 78.12 1005 THR A CA 1
ATOM 8230 C C . THR A 1 1005 ? 109.104 44.729 -140.369 1.00 78.12 1005 THR A C 1
ATOM 8232 O O . THR A 1 1005 ? 109.771 45.658 -140.831 1.00 78.12 1005 THR A O 1
ATOM 8235 N N . THR A 1 1006 ? 109.663 43.773 -139.630 1.00 77.75 1006 THR A N 1
ATOM 8236 C CA . THR A 1 1006 ? 111.113 43.718 -139.403 1.00 77.75 1006 THR A CA 1
ATOM 8237 C C . THR A 1 1006 ? 111.862 43.639 -140.735 1.00 77.75 1006 THR A C 1
ATOM 8239 O O . THR A 1 1006 ? 112.885 44.296 -140.907 1.00 77.75 1006 THR A O 1
ATOM 8242 N N . GLU A 1 1007 ? 111.295 42.909 -141.698 1.00 78.94 1007 GLU A N 1
ATOM 8243 C CA . GLU A 1 1007 ? 111.770 42.801 -143.080 1.00 78.94 1007 GLU A CA 1
ATOM 8244 C C . GLU A 1 1007 ? 111.796 44.172 -143.786 1.00 78.94 1007 GLU A C 1
ATOM 8246 O O . GLU A 1 1007 ? 112.838 44.567 -144.315 1.00 78.94 1007 GLU A O 1
ATOM 8251 N N . ASP A 1 1008 ? 110.713 44.956 -143.703 1.00 77.81 1008 ASP A N 1
ATOM 8252 C CA . ASP A 1 1008 ? 110.629 46.302 -144.298 1.00 77.81 1008 ASP A CA 1
ATOM 8253 C C . ASP A 1 1008 ? 111.602 47.307 -143.663 1.00 77.81 1008 ASP A C 1
ATOM 8255 O O . ASP A 1 1008 ? 112.080 48.233 -144.326 1.00 77.81 1008 ASP A O 1
ATOM 8259 N N . ALA A 1 1009 ? 111.884 47.173 -142.367 1.00 76.38 1009 ALA A N 1
ATOM 8260 C CA . ALA A 1 1009 ? 112.793 48.069 -141.656 1.00 76.38 1009 ALA A CA 1
ATOM 8261 C C . ALA A 1 1009 ? 114.263 47.803 -141.982 1.00 76.38 1009 ALA A C 1
ATOM 8263 O O . ALA A 1 1009 ? 115.024 48.746 -142.211 1.00 76.38 1009 ALA A O 1
ATOM 8264 N N . VAL A 1 1010 ? 114.653 46.527 -142.086 1.00 76.00 1010 VAL A N 1
ATOM 8265 C 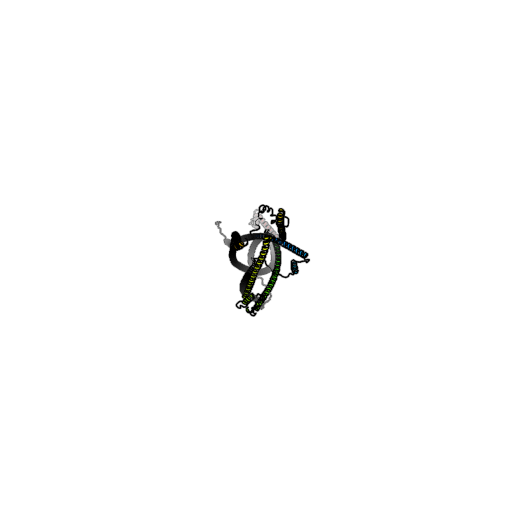CA . VAL A 1 1010 ? 115.976 46.136 -142.599 1.00 76.00 1010 VAL A CA 1
ATOM 8266 C C . VAL A 1 1010 ? 116.172 46.671 -144.014 1.00 76.00 1010 VAL A C 1
ATOM 8268 O O . VAL A 1 1010 ? 117.208 47.279 -144.290 1.00 76.00 1010 VAL A O 1
ATOM 8271 N N . ALA A 1 1011 ? 115.167 46.524 -144.884 1.00 75.88 1011 ALA A N 1
ATOM 8272 C CA . ALA A 1 1011 ? 115.228 47.028 -146.252 1.00 75.88 1011 ALA A CA 1
ATOM 8273 C C . ALA A 1 1011 ? 115.469 48.552 -146.311 1.00 75.88 1011 ALA A C 1
ATOM 8275 O O . ALA A 1 1011 ? 116.314 49.008 -147.082 1.00 75.88 1011 ALA A O 1
ATOM 8276 N N . GLN A 1 1012 ? 114.801 49.342 -145.457 1.00 70.38 1012 GLN A N 1
ATOM 8277 C CA . GLN A 1 1012 ? 115.003 50.798 -145.379 1.00 70.38 1012 GLN A CA 1
ATOM 8278 C C . GLN A 1 1012 ? 116.358 51.208 -144.779 1.00 70.38 1012 GLN A C 1
ATOM 8280 O O . GLN A 1 1012 ? 116.953 52.186 -145.239 1.00 70.38 1012 GLN A O 1
ATOM 8285 N N . TYR A 1 1013 ? 116.863 50.483 -143.775 1.00 73.50 1013 TYR A N 1
ATOM 8286 C CA . TYR A 1 1013 ? 118.176 50.752 -143.176 1.00 73.50 1013 TYR A CA 1
ATOM 8287 C C . TYR A 1 1013 ? 119.315 50.535 -144.183 1.00 73.50 1013 TYR A C 1
ATOM 8289 O O . TYR A 1 1013 ? 120.196 51.387 -144.312 1.00 73.50 1013 TYR A O 1
ATOM 8297 N N . VAL A 1 1014 ? 119.261 49.439 -144.953 1.00 72.75 1014 VAL A N 1
ATOM 8298 C CA . VAL A 1 1014 ? 120.241 49.153 -146.015 1.00 72.75 1014 VAL A CA 1
ATOM 8299 C C . VAL A 1 1014 ? 120.211 50.250 -147.087 1.00 72.75 1014 VAL A C 1
ATOM 8301 O O . VAL A 1 1014 ? 121.273 50.742 -147.469 1.00 72.75 1014 VAL A O 1
ATOM 8304 N N . PHE A 1 1015 ? 119.022 50.712 -147.495 1.00 70.12 1015 PHE A N 1
ATOM 8305 C CA . PHE A 1 1015 ? 118.866 51.797 -148.476 1.00 70.12 1015 PHE A CA 1
ATOM 8306 C C . PHE A 1 1015 ? 119.463 53.136 -147.999 1.00 70.12 1015 PHE A C 1
ATOM 8308 O O . PHE A 1 1015 ? 120.161 53.796 -148.763 1.00 70.12 1015 PHE A O 1
ATOM 8315 N N . LYS A 1 1016 ? 119.262 53.520 -146.727 1.00 61.62 1016 LYS A N 1
ATOM 8316 C CA . LYS A 1 1016 ? 119.825 54.760 -146.146 1.00 61.62 1016 LYS A CA 1
ATOM 8317 C C . LYS A 1 1016 ? 121.344 54.728 -145.946 1.00 61.62 1016 LYS A C 1
ATOM 8319 O O . LYS A 1 1016 ? 121.963 55.785 -145.895 1.00 61.62 1016 LYS A O 1
ATOM 8324 N N . SER A 1 1017 ? 121.950 53.547 -145.822 1.00 61.09 1017 SER A N 1
ATOM 8325 C CA . SER A 1 1017 ? 123.401 53.412 -145.622 1.00 61.09 1017 SER A CA 1
ATOM 8326 C C . SER A 1 1017 ? 124.238 53.617 -146.898 1.00 61.09 1017 SER A C 1
ATOM 8328 O O . SER A 1 1017 ? 125.447 53.802 -146.792 1.00 61.09 1017 SER A O 1
ATOM 8330 N N . MET A 1 1018 ? 123.618 53.635 -148.089 1.00 61.34 1018 MET A N 1
ATOM 8331 C CA . MET A 1 1018 ? 124.315 53.854 -149.369 1.00 61.34 1018 MET A CA 1
ATOM 8332 C C . MET A 1 1018 ? 124.453 55.335 -149.796 1.00 61.34 1018 MET A C 1
ATOM 8334 O O . MET A 1 1018 ? 125.210 55.600 -150.721 1.00 61.34 1018 MET A O 1
ATOM 8338 N N . GLU A 1 1019 ? 123.797 56.308 -149.143 1.00 58.84 1019 GLU A N 1
ATOM 8339 C CA . GLU A 1 1019 ? 123.807 57.740 -149.551 1.00 58.84 1019 GLU A CA 1
ATOM 8340 C C . GLU A 1 1019 ? 124.834 58.634 -148.806 1.00 58.84 1019 GLU A C 1
ATOM 8342 O O . GLU A 1 1019 ? 124.825 59.855 -148.947 1.00 58.84 1019 GLU A O 1
ATOM 8347 N N . CYS A 1 1020 ? 125.751 58.060 -148.022 1.00 53.25 1020 CYS A N 1
ATOM 8348 C CA . CYS A 1 1020 ? 126.872 58.782 -147.398 1.00 53.25 1020 CYS A CA 1
ATOM 8349 C C . CYS A 1 1020 ? 128.204 58.074 -147.684 1.00 53.25 1020 CYS A C 1
ATOM 8351 O O . CYS A 1 1020 ? 128.822 57.503 -146.786 1.00 53.25 1020 CYS A O 1
ATOM 8353 N N . ASN A 1 1021 ? 128.608 58.104 -148.956 1.00 42.97 1021 ASN A N 1
ATOM 8354 C CA . ASN A 1 1021 ? 129.994 58.154 -149.432 1.00 42.97 1021 ASN A CA 1
ATOM 8355 C C . ASN A 1 1021 ? 130.024 58.789 -150.821 1.00 42.97 1021 ASN A C 1
ATOM 8357 O O . ASN A 1 1021 ? 129.163 58.406 -151.645 1.00 42.97 1021 ASN A O 1
#

Foldseek 3Di:
DDDDDDDDDDDDDDDDDPPCPVVVVVVVVVVVVVVVVVVVVVVVVVVVVVVVVVVVVVVVVVVVVVVVVVVVVVVVVVVVVVVVVVVVVVVVVVVVVVVVVVVVVVVVVVVVVVVVVVVVVVVVVVVVVVVVVVVVVVVVVVVVVVVVVVVVVVVVVVQVVVQVVLCVVVVHHDPGPVSVVVVVVPPDDDDDDDDDDDDDDDDDDPPDPVVVVVVVVVVVVVVVVVVVVVVVVVVVVVVVVVVVVVVVVVVVVVVVVVVVVVVVVVVVVVVVVVVVVVVVVVVVVVVVVVVVVVVVVVVVVVVVPDDDDDDDDDDDDYDDDDDDDDDDDDDDDDDPPPVVVVVVVVVVVVVVVVVVVVVVVVVVVVVVVVVVVVVVVVVVVVVVVVVVVVVVVVVVVVVVVVVVVVVVVVVVVVVVVVVVVVVVVVVVVVVVVVVVVVVVVVVVVVVVVVVVVVVVVVVVVVVVVVVVVVVVVVVVVVVVVVVVVVVVVVVVVVVVVVVVVVVVVPDDDDDDPPPPDDLVNQQDPPDDPVLNVVLSVLSPDPVDDPVVSVVVNVVSVVVVVVVVVVVVVVVVVVVVVVVVVVVVVVVVVVVVVCVVQVHDDDDPVVCVPDVVVVVVVVVVVVVSVVVVVVVVVVVVVVVVVVVVVVPDDDDDDPVVPDDPVVPVVPVVPPPVPPPPPPCPVVVVVPPPVVVVVVVVVVVVVVVVVVVVVVVVVVVVVVVVVVVVVVVVVVVVVVVVVVVVVVVVVVVVVVVVVVVVVVVVVVVVVVVVVVVVVVVVVVVVVVVVVVVVVVVVVVVVVVVVVVVVVVVVVVVVVVVVVVVVVVVVVVVVVVVVVVVVVVVVVVVVVVVVVVVVVVVVVVVVVVVVVVVVVVVVVVVVVVVVVVVVVVVVVVVVVVVVVVVVVVVVVVVVVVVVVVVVVVVVVVVVVVVVVVVVVVVVVVVVVVVVVVVLVVLVVVCVVLVVQDDPPDDRDPVSSVVSVVSVVVVVVVVVVVLVVLCVVLVNDPPGGSVRSNVVSVVVVPPPD

pLDDT: mean 74.72, std 16.8, range [24.8, 94.81]

Radius of gyration: 112.35 Å; chains: 1; bounding box: 248×109×359 Å

Sequence (1021 aa):
MSDISLSFNGTDSKEPPDFDMEIQIQLLTDENNRLKNENQKLRIQFEEAVSIHDDVDKMHQSNIELTSKLRKSELERDDLKRRLDLNIGSFQEQLDKEKHDSALRNESANREIANLRQKLEDALKTKSTIESSLDSKLQDIQLKFDSESKKSDILENKLKLILESASKTFKVSFQSPDSLVKYFEDVIPIPKENNNNFHLTPEVEDKKDEKRKKKENELIKKLKYKVQREQLRCKQIKNQLIETQNIINKIQESSSKSKDSMEMTISQLNNKIASQDTYYKKIIEQLNQSLAKTREELTQAKSQIISPIINSNSSINNSSIQQENYVEKLQERHLKEIANIKLHHSTLLKELRENEMQLQKNLLQETKLKNEALNKSKTYENEVQELTLHVDRLKNENQNLLKQNTFIENERKTIQEELMKLALSKKENESKTEAVLLKKIQNYEMTINNNKVQMSNQQNHIQKYQNEINSLHSEITRKQNEYNELKKQMDETASENQMLNQKIIMMPKPLLPDEIVPPSCFILPGYPSSLTVEISKIANNESLQPASKVQFILSVIKSHYSTEIAQLEEGLQKFNNEKTNENTIFIGFIDQLCEILGIQKETSEQIYSNPHNLTSFLEEFKRQYDKVIVDNNVLSLSLREIKNQIDCPEEQNIIDFISPILNEYYTLKEDKSHLTQKYSLFRRKKKIIIEKLSETVRTLSCEVDGTKSQLKIALVNIENRDKEIEKLTADNQNLELQLADLKQNFDDLSFSNQNLSKEMDTIVEKSIETTKFELKHEINNLNEQIRELTNQNESYQKSASVYKKAIDVLKTKLVQSINAISELKKANAKDKEEFQARCNQERENIQKTNEETTNQLRKQCSELRDAMIKLNEIISELEAKNAKLVKDNMEFKRQYTRIESQMASQVESNERERKLMENHLHSLKIKMESNMAAKISSVQANADKERQKLIVYFADNFRGFFDPNEQIDVKMYQRLLDRAKAELTRLQLSDNAIRRLTNASTNQTTEDAVAQYVFKSMECN